Protein AF-0000000085641417 (afdb_homodimer)

Organism: NCBI:txid586396

Structure (mmCIF, N/CA/C/O backbone):
data_AF-0000000085641417-model_v1
#
loop_
_entity.id
_entity.type
_entity.pdbx_description
1 polymer 'Enoyl reductase (ER) domain-containing protein'
#
loop_
_atom_site.group_PDB
_atom_site.id
_atom_site.type_symbol
_atom_site.label_atom_id
_atom_site.label_alt_id
_atom_site.label_comp_id
_atom_site.label_asym_id
_atom_site.label_entity_id
_atom_site.label_seq_id
_atom_site.pdbx_PDB_ins_code
_atom_site.Cartn_x
_atom_site.Cartn_y
_atom_site.Cartn_z
_atom_site.occupancy
_atom_site.B_iso_or_equiv
_atom_site.auth_seq_id
_atom_site.auth_comp_id
_atom_site.auth_asym_id
_atom_site.auth_atom_id
_atom_site.pdbx_PDB_model_num
ATOM 1 N N . MET A 1 1 ? 2.207 79.688 2.764 1 20.23 1 MET A N 1
ATOM 2 C CA . MET A 1 1 ? 1.171 79.062 1.949 1 20.23 1 MET A CA 1
ATOM 3 C C . MET A 1 1 ? 1.644 77.75 1.413 1 20.23 1 MET A C 1
ATOM 5 O O . MET A 1 1 ? 2.76 77.625 0.902 1 20.23 1 MET A O 1
ATOM 9 N N . LEU A 1 2 ? 0.89 76.5 1.694 1 19.2 2 LEU A N 1
ATOM 10 C CA . LEU A 1 2 ? 1.048 75.125 2.137 1 19.2 2 LEU A CA 1
ATOM 11 C C . LEU A 1 2 ? 1.157 74.188 0.944 1 19.2 2 LEU A C 1
ATOM 13 O O . LEU A 1 2 ? 1.119 72.938 1.108 1 19.2 2 LEU A O 1
ATOM 17 N N . TRP A 1 3 ? 1.252 74.562 -0.33 1 20.86 3 TRP A N 1
ATOM 18 C CA . TRP A 1 3 ? 0.583 73.75 -1.324 1 20.86 3 TRP A CA 1
ATOM 19 C C . TRP A 1 3 ? 1.396 72.5 -1.618 1 20.86 3 TRP A C 1
ATOM 21 O O . TRP A 1 3 ? 2.553 72.562 -2.039 1 20.86 3 TRP A O 1
ATOM 31 N N . ALA A 1 4 ? 1.131 71.25 -0.917 1 17.53 4 ALA A N 1
ATOM 32 C CA . ALA A 1 4 ? 1.704 69.875 -0.769 1 17.53 4 ALA A CA 1
ATOM 33 C C . ALA A 1 4 ? 1.565 69.125 -2.059 1 17.53 4 ALA A C 1
ATOM 35 O O . ALA A 1 4 ? 0.454 68.875 -2.547 1 17.53 4 ALA A O 1
ATOM 36 N N . LYS A 1 5 ? 2.584 69.125 -2.982 1 20.25 5 LYS A N 1
ATOM 37 C CA . LYS A 1 5 ? 2.719 68.562 -4.336 1 20.25 5 LYS A CA 1
ATOM 38 C C . LYS A 1 5 ? 2.541 67.062 -4.348 1 20.25 5 LYS A C 1
ATOM 40 O O . LYS A 1 5 ? 3.232 66.375 -3.621 1 20.25 5 LYS A O 1
ATOM 45 N N . PRO A 1 6 ? 1.34 66.375 -4.801 1 18.3 6 PRO A N 1
ATOM 46 C CA . PRO A 1 6 ? 0.935 64.938 -4.668 1 18.3 6 PRO A CA 1
ATOM 47 C C . PRO A 1 6 ? 1.812 64 -5.484 1 18.3 6 PRO A C 1
ATOM 49 O O . PRO A 1 6 ? 2.145 64.312 -6.637 1 18.3 6 PRO A O 1
ATOM 52 N N . PHE A 1 7 ? 2.844 63.25 -4.953 1 19.92 7 PHE A N 1
ATOM 53 C CA . PHE A 1 7 ? 3.857 62.406 -5.574 1 19.92 7 PHE A CA 1
ATOM 54 C C . PHE A 1 7 ? 3.232 61.156 -6.16 1 19.92 7 PHE A C 1
ATOM 56 O O . PHE A 1 7 ? 2.596 60.375 -5.441 1 19.92 7 PHE A O 1
ATOM 63 N N . THR A 1 8 ? 2.621 61.062 -7.363 1 18.89 8 THR A N 1
ATOM 64 C CA . THR A 1 8 ? 1.963 59.969 -8.055 1 18.89 8 THR A CA 1
ATOM 65 C C . THR A 1 8 ? 2.969 58.875 -8.422 1 18.89 8 THR A C 1
ATOM 67 O O . THR A 1 8 ? 3.947 59.156 -9.125 1 18.89 8 THR A O 1
ATOM 70 N N . ILE A 1 9 ? 3.295 57.875 -7.555 1 19.14 9 ILE A N 1
ATOM 71 C CA . ILE A 1 9 ? 4.277 56.812 -7.688 1 19.14 9 ILE A CA 1
ATOM 72 C C . ILE A 1 9 ? 3.879 55.875 -8.836 1 19.14 9 ILE A C 1
ATOM 74 O O . ILE A 1 9 ? 2.787 55.281 -8.828 1 19.14 9 ILE A O 1
ATOM 78 N N . ALA A 1 10 ? 4.344 55.969 -10.094 1 20.16 10 ALA A N 1
ATOM 79 C CA . ALA A 1 10 ? 4.156 55.188 -11.312 1 20.16 10 ALA A CA 1
ATOM 80 C C . ALA A 1 10 ? 4.77 53.781 -11.172 1 20.16 10 ALA A C 1
ATOM 82 O O . ALA A 1 10 ? 5.992 53.656 -11.07 1 20.16 10 ALA A O 1
ATOM 83 N N . ALA A 1 11 ? 4.199 52.719 -10.391 1 20.3 11 ALA A N 1
ATOM 84 C CA . ALA A 1 11 ? 4.625 51.375 -10.039 1 20.3 11 ALA A CA 1
ATOM 85 C C . ALA A 1 11 ? 4.656 50.469 -11.273 1 20.3 11 ALA A C 1
ATOM 87 O O . ALA A 1 11 ? 3.648 49.844 -11.625 1 20.3 11 ALA A O 1
ATOM 88 N N . SER A 1 12 ? 5.113 50.75 -12.469 1 20.11 12 SER A N 1
ATOM 89 C CA . SER A 1 12 ? 4.941 49.906 -13.656 1 20.11 12 SER A CA 1
ATOM 90 C C . SER A 1 12 ? 5.852 48.688 -13.602 1 20.11 12 SER A C 1
ATOM 92 O O . SER A 1 12 ? 5.992 47.969 -14.586 1 20.11 12 SER A O 1
ATOM 94 N N . GLN A 1 13 ? 6.637 48.281 -12.578 1 20.48 13 GLN A N 1
ATOM 95 C CA . GLN A 1 13 ? 7.723 47.406 -12.984 1 20.48 13 GLN A CA 1
ATOM 96 C C . GLN A 1 13 ? 7.188 46.031 -13.438 1 20.48 13 GLN A C 1
ATOM 98 O O . GLN A 1 13 ? 6.355 45.438 -12.758 1 20.48 13 GLN A O 1
ATOM 103 N N . ASN A 1 14 ? 7.266 45.594 -14.727 1 20.81 14 ASN A N 1
ATOM 104 C CA . ASN A 1 14 ? 6.961 44.438 -15.57 1 20.81 14 ASN A CA 1
ATOM 105 C C . ASN A 1 14 ? 7.715 43.188 -15.102 1 20.81 14 ASN A C 1
ATOM 107 O O . ASN A 1 14 ? 8.93 43.094 -15.273 1 20.81 14 ASN A O 1
ATOM 111 N N . TRP A 1 15 ? 7.504 42.625 -13.859 1 20.52 15 TRP A N 1
ATOM 112 C CA . TRP A 1 15 ? 8.227 41.438 -13.461 1 20.52 15 TRP A CA 1
ATOM 113 C C . TRP A 1 15 ? 7.914 40.281 -14.398 1 20.52 15 TRP A C 1
ATOM 115 O O . TRP A 1 15 ? 6.746 39.938 -14.602 1 20.52 15 TRP A O 1
ATOM 125 N N . SER A 1 16 ? 8.688 39.969 -15.422 1 21.23 16 SER A N 1
ATOM 126 C CA . SER A 1 16 ? 8.695 38.875 -16.375 1 21.23 16 SER A CA 1
ATOM 127 C C . SER A 1 16 ? 8.805 37.531 -15.672 1 21.23 16 SER A C 1
ATOM 129 O O . SER A 1 16 ? 9.836 37.219 -15.086 1 21.23 16 SER A O 1
ATOM 131 N N . TRP A 1 17 ? 7.715 37.031 -14.914 1 20.55 17 TRP A N 1
ATOM 132 C CA . TRP A 1 17 ? 7.66 35.688 -14.312 1 20.55 17 TRP A CA 1
ATOM 133 C C . TRP A 1 17 ? 7.77 34.625 -15.375 1 20.55 17 TRP A C 1
ATOM 135 O O . TRP A 1 17 ? 7.016 34.625 -16.344 1 20.55 17 TRP A O 1
ATOM 145 N N . THR A 1 18 ? 8.961 34.219 -15.734 1 20.75 18 THR A N 1
ATOM 146 C CA . THR A 1 18 ? 9.211 33.062 -16.594 1 20.75 18 THR A CA 1
ATOM 147 C C . THR A 1 18 ? 8.453 31.828 -16.078 1 20.75 18 THR A C 1
ATOM 149 O O . THR A 1 18 ? 8.727 31.328 -14.977 1 20.75 18 THR A O 1
ATOM 152 N N . CYS A 1 19 ? 7.074 31.75 -16.25 1 21.66 19 CYS A N 1
ATOM 153 C CA . CYS A 1 19 ? 6.125 30.656 -16.047 1 21.66 19 CYS A CA 1
ATOM 154 C C . CYS A 1 19 ? 6.609 29.375 -16.734 1 21.66 19 CYS A C 1
ATOM 156 O O . CYS A 1 19 ? 6.766 29.344 -17.953 1 21.66 19 CYS A O 1
ATOM 158 N N . GLY A 1 20 ? 7.57 28.688 -16.172 1 20.7 20 GLY A N 1
ATOM 159 C CA . GLY A 1 20 ? 7.785 27.359 -16.734 1 20.7 20 GLY A CA 1
ATOM 160 C C . GLY A 1 20 ? 6.496 26.594 -16.969 1 20.7 20 GLY A C 1
ATOM 161 O O . GLY A 1 20 ? 5.465 26.922 -16.375 1 20.7 20 GLY A O 1
ATOM 162 N N . SER A 1 21 ? 6.27 25.734 -18.031 1 19.67 21 SER A N 1
ATOM 163 C CA . SER A 1 21 ? 5.238 25.062 -18.812 1 19.67 21 SER A CA 1
ATOM 164 C C . SER A 1 21 ? 4.445 24.078 -17.953 1 19.67 21 SER A C 1
ATOM 166 O O . SER A 1 21 ? 4.887 22.953 -17.719 1 19.67 21 SER A O 1
ATOM 168 N N . TRP A 1 22 ? 3.961 24.328 -16.734 1 18.53 22 TRP A N 1
ATOM 169 C CA . TRP A 1 22 ? 3.191 23.297 -16.047 1 18.53 22 TRP A CA 1
ATOM 170 C C . TRP A 1 22 ? 1.829 23.109 -16.719 1 18.53 22 TRP A C 1
ATOM 172 O O . TRP A 1 22 ? 1.106 24.078 -16.938 1 18.53 22 TRP A O 1
ATOM 182 N N . THR A 1 23 ? 1.508 21.984 -17.578 1 18.11 23 THR A N 1
ATOM 183 C CA . THR A 1 23 ? 0.355 21.5 -18.328 1 18.11 23 THR A CA 1
ATOM 184 C C . THR A 1 23 ? -0.842 21.297 -17.406 1 18.11 23 THR A C 1
ATOM 186 O O . THR A 1 23 ? -0.797 20.453 -16.5 1 18.11 23 THR A O 1
ATOM 189 N N . TRP A 1 24 ? -1.762 22.25 -17.188 1 18.05 24 TRP A N 1
ATOM 190 C CA . TRP A 1 24 ? -2.877 22.453 -16.281 1 18.05 24 TRP A CA 1
ATOM 191 C C . TRP A 1 24 ? -4.148 21.797 -16.812 1 18.05 24 TRP A C 1
ATOM 193 O O . TRP A 1 24 ? -5.223 21.953 -16.219 1 18.05 24 TRP A O 1
ATOM 203 N N . MET A 1 25 ? -4.359 20.578 -17.484 1 18.73 25 MET A N 1
ATOM 204 C CA . MET A 1 25 ? -5.625 20.641 -18.203 1 18.73 25 MET A CA 1
ATOM 205 C C . MET A 1 25 ? -6.809 20.609 -17.234 1 18.73 25 MET A C 1
ATOM 207 O O . MET A 1 25 ? -6.785 19.875 -16.25 1 18.73 25 MET A O 1
ATOM 211 N N . TRP A 1 26 ? -7.941 21.531 -17.453 1 17.45 26 TRP A N 1
ATOM 212 C CA . TRP A 1 26 ? -9.047 22.172 -16.75 1 17.45 26 TRP A CA 1
ATOM 213 C C . TRP A 1 26 ? -10.258 21.25 -16.672 1 17.45 26 TRP A C 1
ATOM 215 O O . TRP A 1 26 ? -11.055 21.328 -15.742 1 17.45 26 TRP A O 1
ATOM 225 N N . ALA A 1 27 ? -10.773 20.266 -17.516 1 18.91 27 ALA A N 1
ATOM 226 C CA . ALA A 1 27 ? -12.188 20.422 -17.859 1 18.91 27 ALA A CA 1
ATOM 227 C C . ALA A 1 27 ? -13.094 19.859 -16.766 1 18.91 27 ALA A C 1
ATOM 229 O O . ALA A 1 27 ? -13.141 18.641 -16.562 1 18.91 27 ALA A O 1
ATOM 230 N N . CYS A 1 28 ? -13.352 20.516 -15.625 1 18.66 28 CYS A N 1
ATOM 231 C CA . CYS A 1 28 ? -14.07 20.062 -14.438 1 18.66 28 CYS A CA 1
ATOM 232 C C . CYS A 1 28 ? -15.578 20.109 -14.672 1 18.66 28 CYS A C 1
ATOM 234 O O . CYS A 1 28 ? -16.219 21.125 -14.422 1 18.66 28 CYS A O 1
ATOM 236 N N . ARG A 1 29 ? -16.391 19.672 -15.711 1 18.69 29 ARG A N 1
ATOM 237 C CA . ARG A 1 29 ? -17.75 20.188 -15.867 1 18.69 29 ARG A CA 1
ATOM 238 C C . ARG A 1 29 ? -18.688 19.578 -14.836 1 18.69 29 ARG A C 1
ATOM 240 O O . ARG A 1 29 ? -19.859 19.969 -14.75 1 18.69 29 ARG A O 1
ATOM 247 N N . GLY A 1 30 ? -18.547 18.609 -13.93 1 18.45 30 GLY A N 1
ATOM 248 C CA . GLY A 1 30 ? -19.719 17.797 -13.703 1 18.45 30 GLY A CA 1
ATOM 249 C C . GLY A 1 30 ? -20.641 18.328 -12.625 1 18.45 30 GLY A C 1
ATOM 250 O O . GLY A 1 30 ? -20.281 18.328 -11.445 1 18.45 30 GLY A O 1
ATOM 251 N N . VAL A 1 31 ? -21.328 19.469 -12.734 1 16.8 31 VAL A N 1
ATOM 252 C CA . VAL A 1 31 ? -22.016 20.094 -11.617 1 16.8 31 VAL A CA 1
ATOM 253 C C . VAL A 1 31 ? -23.031 19.125 -11.016 1 16.8 31 VAL A C 1
ATOM 255 O O . VAL A 1 31 ? -23.375 18.109 -11.625 1 16.8 31 VAL A O 1
ATOM 258 N N . LYS A 1 32 ? -24.141 19.75 -10.281 1 16.75 32 LYS A N 1
ATOM 259 C CA . LYS A 1 32 ? -24.766 19.828 -8.961 1 16.75 32 LYS A CA 1
ATOM 260 C C . LYS A 1 32 ? -26.094 19.062 -8.922 1 16.75 32 LYS A C 1
ATOM 262 O O . LYS A 1 32 ? -27.016 19.375 -9.688 1 16.75 32 LYS A O 1
ATOM 267 N N . ARG A 1 33 ? -26.203 17.75 -8.891 1 17.25 33 ARG A N 1
ATOM 268 C CA . ARG A 1 33 ? -27.547 17.188 -8.82 1 17.25 33 ARG A CA 1
ATOM 269 C C . ARG A 1 33 ? -28.266 17.641 -7.555 1 17.25 33 ARG A C 1
ATOM 271 O O . ARG A 1 33 ? -27.641 17.797 -6.5 1 17.25 33 ARG A O 1
ATOM 278 N N . PRO A 1 34 ? -29.547 18.141 -7.512 1 17.19 34 PRO A N 1
ATOM 279 C CA . PRO A 1 34 ? -30.422 18.828 -6.555 1 17.19 34 PRO A CA 1
ATOM 280 C C . PRO A 1 34 ? -30.797 17.938 -5.371 1 17.19 34 PRO A C 1
ATOM 282 O O . PRO A 1 34 ? -30.672 16.703 -5.449 1 17.19 34 PRO A O 1
ATOM 285 N N . ARG A 1 35 ? -31.266 18.516 -4.133 1 17.47 35 ARG A N 1
ATOM 286 C CA . ARG A 1 35 ? -31.469 18.438 -2.689 1 17.47 35 ARG A CA 1
ATOM 287 C C . ARG A 1 35 ? -32.75 17.656 -2.357 1 17.47 35 ARG A C 1
ATOM 289 O O . ARG A 1 35 ? -33.844 18.141 -2.592 1 17.47 35 ARG A O 1
ATOM 296 N N . SER A 1 36 ? -32.969 16.359 -2.775 1 16.7 36 SER A N 1
ATOM 297 C CA . SER A 1 36 ? -34.344 15.953 -2.418 1 16.7 36 SER A CA 1
ATOM 298 C C . SER A 1 36 ? -34.5 15.844 -0.906 1 16.7 36 SER A C 1
ATOM 300 O O . SER A 1 36 ? -33.594 15.391 -0.208 1 16.7 36 SER A O 1
ATOM 302 N N . ILE A 1 37 ? -35.406 16.594 -0.159 1 17.69 37 ILE A N 1
ATOM 303 C CA . ILE A 1 37 ? -35.875 16.984 1.164 1 17.69 37 ILE A CA 1
ATOM 304 C C . ILE A 1 37 ? -36.531 15.789 1.851 1 17.69 37 ILE A C 1
ATOM 306 O O . ILE A 1 37 ? -37.562 15.305 1.399 1 17.69 37 ILE A O 1
ATOM 310 N N . GLY A 1 38 ? -35.688 14.82 2.285 1 15.8 38 GLY A N 1
ATOM 311 C CA . GLY A 1 38 ? -36.281 13.656 2.91 1 15.8 38 GLY A CA 1
ATOM 312 C C . GLY A 1 38 ? -37.125 14 4.121 1 15.8 38 GLY A C 1
ATOM 313 O O . GLY A 1 38 ? -37 15.07 4.707 1 15.8 38 GLY A O 1
ATOM 314 N N . SER A 1 39 ? -38 13.016 4.625 1 15.9 39 SER A N 1
ATOM 315 C CA . SER A 1 39 ? -39.25 12.656 5.293 1 15.9 39 SER A CA 1
ATOM 316 C C . SER A 1 39 ? -39.094 12.695 6.809 1 15.9 39 SER A C 1
ATOM 318 O O . SER A 1 39 ? -37.969 12.602 7.328 1 15.9 39 SER A O 1
ATOM 320 N N . VAL A 1 40 ? -40.219 12.805 7.613 1 15.93 40 VAL A N 1
ATOM 321 C CA . VAL A 1 40 ? -40.906 13.352 8.766 1 15.93 40 VAL A CA 1
ATOM 322 C C . VAL A 1 40 ? -40.656 12.484 9.992 1 15.93 40 VAL A C 1
ATOM 324 O O . VAL A 1 40 ? -40.281 12.984 11.047 1 15.93 40 VAL A O 1
ATOM 327 N N . ALA A 1 41 ? -41.219 11.219 10.203 1 16.56 41 ALA A N 1
ATOM 328 C CA . ALA A 1 41 ? -42.219 11.117 11.266 1 16.56 41 ALA A CA 1
ATOM 329 C C . ALA A 1 41 ? -41.562 10.711 12.586 1 16.56 41 ALA A C 1
ATOM 331 O O . ALA A 1 41 ? -40.469 10.148 12.602 1 16.56 41 ALA A O 1
ATOM 332 N N . GLY A 1 42 ? -42.188 10.992 13.742 1 16.03 42 GLY A N 1
ATOM 333 C CA . GLY A 1 42 ? -42.281 11.383 15.133 1 16.03 42 GLY A CA 1
ATOM 334 C C . GLY A 1 42 ? -42.25 10.211 16.094 1 16.03 42 GLY A C 1
ATOM 335 O O . GLY A 1 42 ? -42.562 10.359 17.281 1 16.03 42 GLY A O 1
ATOM 336 N N . ARG A 1 43 ? -41.438 9.133 15.789 1 15.1 43 ARG A N 1
ATOM 337 C CA . ARG A 1 43 ? -41.906 7.98 16.547 1 15.1 43 ARG A CA 1
ATOM 338 C C . ARG A 1 43 ? -41.812 8.227 18.047 1 15.1 43 ARG A C 1
ATOM 340 O O . ARG A 1 43 ? -41.125 9.141 18.484 1 15.1 43 ARG A O 1
ATOM 347 N N . GLY A 1 44 ? -41.594 7.07 18.906 1 15.43 44 GLY A N 1
ATOM 348 C CA . GLY A 1 44 ? -42.281 6.273 19.906 1 15.43 44 GLY A CA 1
ATOM 349 C C . GLY A 1 44 ? -41.719 6.43 21.297 1 15.43 44 GLY A C 1
ATOM 350 O O . GLY A 1 44 ? -40.5 6.598 21.453 1 15.43 44 GLY A O 1
ATOM 351 N N . GLY A 1 45 ? -42.375 7.012 22.234 1 17.11 45 GLY A N 1
ATOM 352 C CA . GLY A 1 45 ? -42.344 7.492 23.609 1 17.11 45 GLY A CA 1
ATOM 353 C C . GLY A 1 45 ? -42.094 6.391 24.625 1 17.11 45 GLY A C 1
ATOM 354 O O . GLY A 1 45 ? -42.219 6.605 25.828 1 17.11 45 GLY A O 1
ATOM 355 N N . ARG A 1 46 ? -41.125 5.461 24.453 1 15.4 46 ARG A N 1
ATOM 356 C CA . ARG A 1 46 ? -41.25 4.277 25.297 1 15.4 46 ARG A CA 1
ATOM 357 C C . ARG A 1 46 ? -41.156 4.641 26.781 1 15.4 46 ARG A C 1
ATOM 359 O O . ARG A 1 46 ? -40.5 5.613 27.141 1 15.4 46 ARG A O 1
ATOM 366 N N . PRO A 1 47 ? -41.562 3.723 27.719 1 15.98 47 PRO A N 1
ATOM 367 C CA . PRO A 1 47 ? -42.281 3.609 29 1 15.98 47 PRO A CA 1
ATOM 368 C C . PRO A 1 47 ? -41.344 3.754 30.203 1 15.98 47 PRO A C 1
ATOM 370 O O . PRO A 1 47 ? -40.094 3.777 30.031 1 15.98 47 PRO A O 1
ATOM 373 N N . ARG A 1 48 ? -41.656 3.26 31.391 1 16.75 48 ARG A N 1
ATOM 374 C CA . ARG A 1 48 ? -42.031 3.537 32.781 1 16.75 48 ARG A CA 1
ATOM 375 C C . ARG A 1 48 ? -41.031 2.916 33.719 1 16.75 48 ARG A C 1
ATOM 377 O O . ARG A 1 48 ? -41.156 3.059 34.938 1 16.75 48 ARG A O 1
ATOM 384 N N . GLY A 1 49 ? -39.719 2.623 33.25 1 15.27 49 GLY A N 1
ATOM 385 C CA . GLY A 1 49 ? -39.281 1.496 34.062 1 15.27 49 GLY A CA 1
ATOM 386 C C . GLY A 1 49 ? -39.125 1.856 35.531 1 15.27 49 GLY A C 1
ATOM 387 O O . GLY A 1 49 ? -38.969 3.031 35.875 1 15.27 49 GLY A O 1
ATOM 388 N N . ARG A 1 50 ? -39.312 0.91 36.5 1 16.73 50 ARG A N 1
ATOM 389 C CA . ARG A 1 50 ? -39.781 0.588 37.844 1 16.73 50 ARG A CA 1
ATOM 390 C C . ARG A 1 50 ? -38.656 0.586 38.844 1 16.73 50 ARG A C 1
ATOM 392 O O . ARG A 1 50 ? -38.844 0.304 40.031 1 16.73 50 ARG A O 1
ATOM 399 N N . GLU A 1 51 ? -37.438 1.269 38.469 1 15.81 51 GLU A N 1
ATOM 400 C CA . GLU A 1 51 ? -36.406 0.561 39.25 1 15.81 51 GLU A CA 1
ATOM 401 C C . GLU A 1 51 ? -36.562 0.824 40.75 1 15.81 51 GLU A C 1
ATOM 403 O O . GLU A 1 51 ? -36.969 1.922 41.156 1 15.81 51 GLU A O 1
ATOM 408 N N . SER A 1 52 ? -36.438 -0.172 41.531 1 17.02 52 SER A N 1
ATOM 409 C CA . SER A 1 52 ? -36.781 -0.729 42.844 1 17.02 52 SER A CA 1
ATOM 410 C C . SER A 1 52 ? -35.781 -0.275 43.906 1 17.02 52 SER A C 1
ATOM 412 O O . SER A 1 52 ? -35.844 -0.715 45.062 1 17.02 52 SER A O 1
ATOM 414 N N . GLY A 1 53 ? -35.062 0.789 43.688 1 16.52 53 GLY A N 1
ATOM 415 C CA . GLY A 1 53 ? -33.844 0.727 44.5 1 16.52 53 GLY A CA 1
ATOM 416 C C . GLY A 1 53 ? -34.125 0.767 46 1 16.52 53 GLY A C 1
ATOM 417 O O . GLY A 1 53 ? -35.125 1.356 46.438 1 16.52 53 GLY A O 1
ATOM 418 N N . SER A 1 54 ? -33.375 -0.012 46.75 1 16.64 54 SER A N 1
ATOM 419 C CA . SER A 1 54 ? -33.375 -0.695 48.031 1 16.64 54 SER A CA 1
ATOM 420 C C . SER A 1 54 ? -33.156 0.283 49.188 1 16.64 54 SER A C 1
ATOM 422 O O . SER A 1 54 ? -32.719 1.41 48.969 1 16.64 54 SER A O 1
ATOM 424 N N . TRP A 1 55 ? -33.031 -0.228 50.438 1 17.05 55 TRP A N 1
ATOM 425 C CA . TRP A 1 55 ? -33.594 -0.22 51.781 1 17.05 55 TRP A CA 1
ATOM 426 C C . TRP A 1 55 ? -32.719 0.52 52.781 1 17.05 55 TRP A C 1
ATOM 428 O O . TRP A 1 55 ? -33.188 1.082 53.75 1 17.05 55 TRP A O 1
ATOM 438 N N . CYS A 1 56 ? -31.422 1.005 52.375 1 18.2 56 CYS A N 1
ATOM 439 C CA . CYS A 1 56 ? -30.641 0.74 53.594 1 18.2 56 CYS A CA 1
ATOM 440 C C . CYS A 1 56 ? -31.016 1.71 54.688 1 18.2 56 CYS A C 1
ATOM 442 O O . CYS A 1 56 ? -31.344 2.865 54.438 1 18.2 56 CYS A O 1
ATOM 444 N N . PRO A 1 57 ? -30.922 1.278 55.969 1 19.22 57 PRO A N 1
ATOM 445 C CA . PRO A 1 57 ? -31.578 1.54 57.25 1 19.22 57 PRO A CA 1
ATOM 446 C C . PRO A 1 57 ? -30.953 2.691 58.031 1 19.22 57 PRO A C 1
ATOM 448 O O . PRO A 1 57 ? -31.453 3.082 59.062 1 19.22 57 PRO A O 1
ATOM 451 N N . GLY A 1 58 ? -30.016 3.42 57.375 1 17.89 58 GLY A N 1
ATOM 452 C CA . GLY A 1 58 ? -29.016 3.809 58.344 1 17.89 58 GLY A CA 1
ATOM 453 C C . GLY A 1 58 ? -29.578 4.684 59.469 1 17.89 58 GLY A C 1
ATOM 454 O O . GLY A 1 58 ? -30.641 5.293 59.312 1 17.89 58 GLY A O 1
ATOM 455 N N . LEU A 1 59 ? -28.688 4.918 60.5 1 19.39 59 LEU A N 1
ATOM 456 C CA . LEU A 1 59 ? -28.703 5.09 61.969 1 19.39 59 LEU A CA 1
ATOM 457 C C . LEU A 1 59 ? -29.141 6.504 62.312 1 19.39 59 LEU A C 1
ATOM 459 O O . LEU A 1 59 ? -29.141 7.402 61.469 1 19.39 59 LEU A O 1
ATOM 463 N N . GLY A 1 60 ? -29 6.867 63.562 1 17.77 60 GLY A N 1
ATOM 464 C CA . GLY A 1 60 ? -29.797 7.406 64.625 1 17.77 60 GLY A CA 1
ATOM 465 C C . GLY A 1 60 ? -29.766 8.922 64.75 1 17.77 60 GLY A C 1
ATOM 466 O O . GLY A 1 60 ? -30.812 9.562 64.75 1 17.77 60 GLY A O 1
ATOM 467 N N . SER A 1 61 ? -28.578 9.555 65.062 1 19.55 61 SER A N 1
ATOM 468 C CA . SER A 1 61 ? -28.625 10.156 66.438 1 19.55 61 SER A CA 1
ATOM 469 C C . SER A 1 61 ? -29.094 11.609 66.375 1 19.55 61 SER A C 1
ATOM 471 O O . SER A 1 61 ? -30.031 11.992 67.062 1 19.55 61 SER A O 1
ATOM 473 N N . GLY A 1 62 ? -28.172 12.625 66.312 1 23.05 62 GLY A N 1
ATOM 474 C CA . GLY A 1 62 ? -27.984 13.633 67.312 1 23.05 62 GLY A CA 1
ATOM 475 C C . GLY A 1 62 ? -28.844 14.867 67.125 1 23.05 62 GLY A C 1
ATOM 476 O O . GLY A 1 62 ? -29.391 15.07 66 1 23.05 62 GLY A O 1
ATOM 477 N N . PRO A 1 63 ? -29.188 15.594 68.188 1 24.23 63 PRO A N 1
ATOM 478 C CA . PRO A 1 63 ? -30.234 16.594 68.438 1 24.23 63 PRO A CA 1
ATOM 479 C C . PRO A 1 63 ? -30.016 17.875 67.625 1 24.23 63 PRO A C 1
ATOM 481 O O . PRO A 1 63 ? -28.875 18.344 67.5 1 24.23 63 PRO A O 1
ATOM 484 N N . ARG A 1 64 ? -30.5 18.047 66.5 1 23.33 64 ARG A N 1
ATOM 485 C CA . ARG A 1 64 ? -30.156 19.219 65.688 1 23.33 64 ARG A CA 1
ATOM 486 C C . ARG A 1 64 ? -30.672 20.5 66.375 1 23.33 64 ARG A C 1
ATOM 488 O O . ARG A 1 64 ? -31.844 20.578 66.75 1 23.33 64 ARG A O 1
ATOM 495 N N . ILE A 1 65 ? -29.781 21.078 67.125 1 24.38 65 ILE A N 1
ATOM 496 C CA . ILE A 1 65 ? -30 22.391 67.75 1 24.38 65 ILE A CA 1
ATOM 497 C C . ILE A 1 65 ? -30.547 23.359 66.688 1 24.38 65 ILE A C 1
ATOM 499 O O . ILE A 1 65 ? -30.094 23.375 65.562 1 24.38 65 ILE A O 1
ATOM 503 N N . ARG A 1 66 ? -31.703 23.859 66.875 1 23.45 66 ARG A N 1
ATOM 504 C CA . ARG A 1 66 ? -32.625 24.672 66.125 1 23.45 66 ARG A CA 1
ATOM 505 C C . ARG A 1 66 ? -32.062 26.047 65.875 1 23.45 66 ARG A C 1
ATOM 507 O O . ARG A 1 66 ? -32.062 26.922 66.688 1 23.45 66 ARG A O 1
ATOM 514 N N . SER A 1 67 ? -30.609 26.094 65.5 1 23.17 67 SER A N 1
ATOM 515 C CA . SER A 1 67 ? -30.156 27.484 65.562 1 23.17 67 SER A CA 1
ATOM 516 C C . SER A 1 67 ? -31 28.344 64.625 1 23.17 67 SER A C 1
ATOM 518 O O . SER A 1 67 ? -31.344 27.906 63.5 1 23.17 67 SER A O 1
ATOM 520 N N . SER A 1 68 ? -31.875 29.141 65.125 1 24.5 68 SER A N 1
ATOM 521 C CA . SER A 1 68 ? -32.844 30.078 64.562 1 24.5 68 SER A CA 1
ATOM 522 C C . SER A 1 68 ? -32.156 31.062 63.594 1 24.5 68 SER A C 1
ATOM 524 O O . SER A 1 68 ? -32.75 32.062 63.219 1 24.5 68 SER A O 1
ATOM 526 N N . SER A 1 69 ? -31.016 30.656 62.875 1 25.89 69 SER A N 1
ATOM 527 C CA . SER A 1 69 ? -30.344 31.766 62.219 1 25.89 69 SER A CA 1
ATOM 528 C C . SER A 1 69 ? -31.266 32.469 61.25 1 25.89 69 SER A C 1
ATOM 530 O O . SER A 1 69 ? -31.922 31.828 60.438 1 25.89 69 SER A O 1
ATOM 532 N N . ARG A 1 70 ? -31.828 33.688 61.625 1 30 70 ARG A N 1
ATOM 533 C CA . ARG A 1 70 ? -32.625 34.562 60.812 1 30 70 ARG A CA 1
ATOM 534 C C . ARG A 1 70 ? -32 34.781 59.438 1 30 70 ARG A C 1
ATOM 536 O O . ARG A 1 70 ? -30.781 34.969 59.344 1 30 70 ARG A O 1
ATOM 543 N N . PRO A 1 71 ? -32.562 34.312 58.375 1 29.67 71 PRO A N 1
ATOM 544 C CA . PRO A 1 71 ? -32 34.406 57.031 1 29.67 71 PRO A CA 1
ATOM 545 C C . PRO A 1 71 ? -31.688 35.844 56.625 1 29.67 71 PRO A C 1
ATOM 547 O O . PRO A 1 71 ? -32.5 36.719 56.812 1 29.67 71 PRO A O 1
ATOM 550 N N . ILE A 1 72 ? -30.469 36.375 57 1 31.62 72 ILE A N 1
ATOM 551 C CA . ILE A 1 72 ? -30.109 37.656 56.469 1 31.62 72 ILE A CA 1
ATOM 552 C C . ILE A 1 72 ? -30.406 37.719 54.969 1 31.62 72 ILE A C 1
ATOM 554 O O . ILE A 1 72 ? -30.047 36.781 54.219 1 31.62 72 ILE A O 1
ATOM 558 N N . ARG A 1 73 ? -31.406 38.469 54.562 1 25.84 73 ARG A N 1
ATOM 559 C CA . ARG A 1 73 ? -31.812 38.688 53.156 1 25.84 73 ARG A CA 1
ATOM 560 C C . ARG A 1 73 ? -30.609 39.031 52.312 1 25.84 73 ARG A C 1
ATOM 562 O O . ARG A 1 73 ? -29.938 40.031 52.562 1 25.84 73 ARG A O 1
ATOM 569 N N . ARG A 1 74 ? -29.812 38.062 51.844 1 31.3 74 ARG A N 1
ATOM 570 C CA . ARG A 1 74 ? -28.734 38.312 50.906 1 31.3 74 ARG A CA 1
ATOM 571 C C . ARG A 1 74 ? -29.234 39.188 49.75 1 31.3 74 ARG A C 1
ATOM 573 O O . ARG A 1 74 ? -30.203 38.844 49.062 1 31.3 74 ARG A O 1
ATOM 580 N N . SER A 1 75 ? -29.266 40.531 50.094 1 27.78 75 SER A N 1
ATOM 581 C CA . SER A 1 75 ? -29.531 41.406 48.969 1 27.78 75 SER A CA 1
ATOM 582 C C . SER A 1 75 ? -28.812 40.938 47.719 1 27.78 75 SER A C 1
ATOM 584 O O . SER A 1 75 ? -27.625 40.625 47.75 1 27.78 75 SER A O 1
ATOM 586 N N . ARG A 1 76 ? -29.547 40.312 46.906 1 31.83 76 ARG A N 1
ATOM 587 C CA . ARG A 1 76 ? -29.062 39.875 45.594 1 31.83 76 ARG A CA 1
ATOM 588 C C . ARG A 1 76 ? -28.375 41 44.875 1 31.83 76 ARG A C 1
ATOM 590 O O . ARG A 1 76 ? -29.016 41.969 44.438 1 31.83 76 ARG A O 1
ATOM 597 N N . LEU A 1 77 ? -27.219 41.438 45.438 1 32.56 77 LEU A N 1
ATOM 598 C CA . LEU A 1 77 ? -26.484 42.312 44.5 1 32.56 77 LEU A CA 1
ATOM 599 C C . LEU A 1 77 ? -26.516 41.719 43.094 1 32.56 77 LEU A C 1
ATOM 601 O O . LEU A 1 77 ? -26.188 40.562 42.875 1 32.56 77 LEU A O 1
ATOM 605 N N . ARG A 1 78 ? -27.375 42.25 42.344 1 29.84 78 ARG A N 1
ATOM 606 C CA . ARG A 1 78 ? -27.422 41.969 40.906 1 29.84 78 ARG A CA 1
ATOM 607 C C . ARG A 1 78 ? -26.016 41.969 40.312 1 29.84 78 ARG A C 1
ATOM 609 O O . ARG A 1 78 ? -25.25 42.938 40.5 1 29.84 78 ARG A O 1
ATOM 616 N N . ARG A 1 79 ? -25.422 40.844 40.25 1 33.72 79 ARG A N 1
ATOM 617 C CA . ARG A 1 79 ? -24.172 40.75 39.469 1 33.72 79 ARG A CA 1
ATOM 618 C C . ARG A 1 79 ? -24.281 41.562 38.188 1 33.72 79 ARG A C 1
ATOM 620 O O . ARG A 1 79 ? -25.234 41.438 37.438 1 33.72 79 ARG A O 1
ATOM 627 N N . PRO A 1 80 ? -23.781 42.875 38.344 1 29.47 80 PRO A N 1
ATOM 628 C CA . PRO A 1 80 ? -23.781 43.531 37.062 1 29.47 80 PRO A CA 1
ATOM 629 C C . PRO A 1 80 ? -23.578 42.594 35.875 1 29.47 80 PRO A C 1
ATOM 631 O O . PRO A 1 80 ? -22.844 41.594 36.031 1 29.47 80 PRO A O 1
ATOM 634 N N . ARG A 1 81 ? -24.562 42.344 35.125 1 33.66 81 ARG A N 1
ATOM 635 C CA . ARG A 1 81 ? -24.344 41.656 33.844 1 33.66 81 ARG A CA 1
ATOM 636 C C . ARG A 1 81 ? -23.094 42.188 33.156 1 33.66 81 ARG A C 1
ATOM 638 O O . ARG A 1 81 ? -23.016 43.375 32.812 1 33.66 81 ARG A O 1
ATOM 645 N N . ILE A 1 82 ? -21.953 41.969 33.75 1 31.06 82 ILE A N 1
ATOM 646 C CA . ILE A 1 82 ? -20.797 42.188 32.875 1 31.06 82 ILE A CA 1
ATOM 647 C C . ILE A 1 82 ? -21.219 42 31.422 1 31.06 82 ILE A C 1
ATOM 649 O O . ILE A 1 82 ? -21.594 40.906 31.016 1 31.06 82 ILE A O 1
ATOM 653 N N . HIS A 1 83 ? -22 42.938 30.953 1 32.03 83 HIS A N 1
ATOM 654 C CA . HIS A 1 83 ? -22.141 42.938 29.5 1 32.03 83 HIS A CA 1
ATOM 655 C C . HIS A 1 83 ? -20.828 42.625 28.812 1 32.03 83 HIS A C 1
ATOM 657 O O . HIS A 1 83 ? -19.875 43.406 28.875 1 32.03 83 HIS A O 1
ATOM 663 N N . SER A 1 84 ? -20.25 41.531 28.969 1 37 84 SER A N 1
ATOM 664 C CA . SER A 1 84 ? -19.141 41.094 28.141 1 37 84 SER A CA 1
ATOM 665 C C . SER A 1 84 ? -19.25 41.656 26.734 1 37 84 SER A C 1
ATOM 667 O O . SER A 1 84 ? -20.234 41.406 26.031 1 37 84 SER A O 1
ATOM 669 N N . ARG A 1 85 ? -19.016 42.875 26.5 1 40.62 85 ARG A N 1
ATOM 670 C CA . ARG A 1 85 ? -18.875 43.5 25.188 1 40.62 85 ARG A CA 1
ATOM 671 C C . ARG A 1 85 ? -18.391 42.469 24.156 1 40.62 85 ARG A C 1
ATOM 673 O O . ARG A 1 85 ? -17.297 41.906 24.281 1 40.62 85 ARG A O 1
ATOM 680 N N . ARG A 1 86 ? -19.234 41.906 23.469 1 49.97 86 ARG A N 1
ATOM 681 C CA . ARG A 1 86 ? -19.094 40.938 22.391 1 49.97 86 ARG A CA 1
ATOM 682 C C . ARG A 1 86 ? -18.219 41.469 21.281 1 49.97 86 ARG A C 1
ATOM 684 O O . ARG A 1 86 ? -18.609 42.406 20.578 1 49.97 86 ARG A O 1
ATOM 691 N N . ARG A 1 87 ? -16.938 41.406 21.422 1 53.84 87 ARG A N 1
ATOM 692 C CA . ARG A 1 87 ? -15.984 41.844 20.406 1 53.84 87 ARG A CA 1
ATOM 693 C C . ARG A 1 87 ? -16.312 41.25 19.047 1 53.84 87 ARG A C 1
ATOM 695 O O . ARG A 1 87 ? -16.688 40.062 18.953 1 53.84 87 ARG A O 1
ATOM 702 N N . PRO A 1 88 ? -16.406 42.188 18.078 1 61.84 88 PRO A N 1
ATOM 703 C CA . PRO A 1 88 ? -16.625 41.688 16.719 1 61.84 88 PRO A CA 1
ATOM 704 C C . PRO A 1 88 ? -15.57 40.656 16.297 1 61.84 88 PRO A C 1
ATOM 706 O O . PRO A 1 88 ? -14.445 40.688 16.797 1 61.84 88 PRO A O 1
ATOM 709 N N . VAL A 1 89 ? -16.031 39.625 15.648 1 70.94 89 VAL A N 1
ATOM 710 C CA . VAL A 1 89 ? -15.133 38.562 15.156 1 70.94 89 VAL A CA 1
ATOM 711 C C . VAL A 1 89 ? -14.523 39 13.828 1 70.94 89 VAL A C 1
ATOM 713 O O . VAL A 1 89 ? -15.242 39.344 12.883 1 70.94 89 VAL A O 1
ATOM 716 N N . ARG A 1 90 ? -13.188 39.188 13.812 1 69 90 ARG A N 1
ATOM 717 C CA . ARG A 1 90 ? -12.438 39.438 12.586 1 69 90 ARG A CA 1
ATOM 718 C C . ARG A 1 90 ? -12.031 38.125 11.922 1 69 90 ARG A C 1
ATOM 720 O O . ARG A 1 90 ? -11.578 37.219 12.594 1 69 90 ARG A O 1
ATOM 727 N N . ARG A 1 91 ? -12.344 38 10.609 1 74.75 91 ARG A N 1
ATOM 728 C CA . ARG A 1 91 ? -12.016 36.812 9.836 1 74.75 91 ARG A CA 1
ATOM 729 C C . ARG A 1 91 ? -11.297 37.188 8.539 1 74.75 91 ARG A C 1
ATOM 731 O O . ARG A 1 91 ? -11.562 38.219 7.953 1 74.75 91 ARG A O 1
ATOM 738 N N . VAL A 1 92 ? -10.312 36.406 8.18 1 75.06 92 VAL A N 1
ATOM 739 C CA . VAL A 1 92 ? -9.695 36.531 6.867 1 75.06 92 VAL A CA 1
ATOM 740 C C . VAL A 1 92 ? -10.398 35.594 5.879 1 75.06 92 VAL A C 1
ATOM 742 O O . VAL A 1 92 ? -10.406 34.375 6.055 1 75.06 92 VAL A O 1
ATOM 745 N N . ARG A 1 93 ? -10.922 36.219 4.82 1 71.81 93 ARG A N 1
ATOM 746 C CA . ARG A 1 93 ? -11.703 35.438 3.854 1 71.81 93 ARG A CA 1
ATOM 747 C C . ARG A 1 93 ? -11.055 35.469 2.473 1 71.81 93 ARG A C 1
ATOM 749 O O . ARG A 1 93 ? -10.594 36.531 2.023 1 71.81 93 ARG A O 1
ATOM 756 N N . LEU A 1 94 ? -10.914 34.281 1.968 1 73.69 94 LEU A N 1
ATOM 757 C CA . LEU A 1 94 ? -10.586 34.188 0.548 1 73.69 94 LEU A CA 1
ATOM 758 C C . LEU A 1 94 ? -11.781 34.625 -0.31 1 73.69 94 LEU A C 1
ATOM 760 O O . LEU A 1 94 ? -12.906 34.188 -0.072 1 73.69 94 LEU A O 1
ATOM 764 N N . GLY A 1 95 ? -11.508 35.5 -1.251 1 71.06 95 GLY A N 1
ATOM 765 C CA . GLY A 1 95 ? -12.562 35.969 -2.129 1 71.06 95 GLY A CA 1
ATOM 766 C C . GLY A 1 95 ? -12.867 35.031 -3.266 1 71.06 95 GLY A C 1
ATOM 767 O O . GLY A 1 95 ? -12.484 33.844 -3.217 1 71.06 95 GLY A O 1
ATOM 768 N N . ARG A 1 96 ? -13.633 35.438 -4.199 1 71.12 96 ARG A N 1
ATOM 769 C CA . ARG A 1 96 ? -14.094 34.625 -5.324 1 71.12 96 ARG A CA 1
ATOM 770 C C . ARG A 1 96 ? -13.094 34.688 -6.473 1 71.12 96 ARG A C 1
ATOM 772 O O . ARG A 1 96 ? -13.289 34.031 -7.5 1 71.12 96 ARG A O 1
ATOM 779 N N . SER A 1 97 ? -12.078 35.5 -6.164 1 67.38 97 SER A N 1
ATOM 780 C CA . SER A 1 97 ? -11.047 35.594 -7.195 1 67.38 97 SER A CA 1
ATOM 781 C C . SER A 1 97 ? -9.664 35.25 -6.633 1 67.38 97 SER A C 1
ATOM 783 O O . SER A 1 97 ? -9.453 35.344 -5.422 1 67.38 97 SER A O 1
ATOM 785 N N . ARG A 1 98 ? -8.922 34.969 -7.504 1 64.69 98 ARG A N 1
ATOM 786 C CA . ARG A 1 98 ? -7.539 34.688 -7.137 1 64.69 98 ARG A CA 1
ATOM 787 C C . ARG A 1 98 ? -6.875 35.906 -6.512 1 64.69 98 ARG A C 1
ATOM 789 O O . ARG A 1 98 ? -7.078 37.031 -6.965 1 64.69 98 ARG A O 1
ATOM 796 N N . ARG A 1 99 ? -6.312 35.688 -5.352 1 65 99 ARG A N 1
ATOM 797 C CA . ARG A 1 99 ? -5.48 36.625 -4.637 1 65 99 ARG A CA 1
ATOM 798 C C . ARG A 1 99 ? -6.336 37.719 -3.996 1 65 99 ARG A C 1
ATOM 800 O O . ARG A 1 99 ? -5.887 38.875 -3.834 1 65 99 ARG A O 1
ATOM 807 N N . ASP A 1 100 ? -7.484 37.375 -3.883 1 71.19 100 ASP A N 1
ATOM 808 C CA . ASP A 1 100 ? -8.406 38.312 -3.24 1 71.19 100 ASP A CA 1
ATOM 809 C C . ASP A 1 100 ? -8.766 37.844 -1.831 1 71.19 100 ASP A C 1
ATOM 811 O O . ASP A 1 100 ? -9.352 36.781 -1.655 1 71.19 100 ASP A O 1
ATOM 815 N N . PHE A 1 101 ? -8.18 38.531 -0.847 1 74.81 101 PHE A N 1
ATOM 816 C CA . PHE A 1 101 ? -8.578 38.219 0.521 1 74.81 101 PHE A CA 1
ATOM 817 C C . PHE A 1 101 ? -8.984 39.469 1.265 1 74.81 101 PHE A C 1
ATOM 819 O O . PHE A 1 101 ? -8.555 40.594 0.909 1 74.81 101 PHE A O 1
ATOM 826 N N . SER A 1 102 ? -10.023 39.375 2.033 1 71.56 102 SER A N 1
ATOM 827 C CA . SER A 1 102 ? -10.508 40.5 2.809 1 71.56 102 SER A CA 1
ATOM 828 C C . SER A 1 102 ? -10.648 40.156 4.285 1 71.56 102 SER A C 1
ATOM 830 O O . SER A 1 102 ? -10.938 39 4.625 1 71.56 102 SER A O 1
ATOM 832 N N . VAL A 1 103 ? -10.375 41.031 5.129 1 70.06 103 VAL A N 1
ATOM 833 C CA . VAL A 1 103 ? -10.641 40.938 6.559 1 70.06 103 VAL A CA 1
ATOM 834 C C . VAL A 1 103 ? -12.031 41.469 6.871 1 70.06 103 VAL A C 1
ATOM 836 O O . VAL A 1 103 ? -12.328 42.625 6.559 1 70.06 103 VAL A O 1
ATOM 839 N N . THR A 1 104 ? -12.914 40.594 7.371 1 69.56 104 THR A N 1
ATOM 840 C CA . THR A 1 104 ? -14.289 41 7.594 1 69.56 104 THR A CA 1
ATOM 841 C C . THR A 1 104 ? -14.68 40.812 9.062 1 69.56 104 THR A C 1
ATOM 843 O O . THR A 1 104 ? -14.078 40.031 9.773 1 69.56 104 THR A O 1
ATOM 846 N N . MET A 1 105 ? -15.664 41.656 9.555 1 66.62 105 MET A N 1
ATOM 847 C CA . MET A 1 105 ? -16.25 41.531 10.891 1 66.62 105 MET A CA 1
ATOM 848 C C . MET A 1 105 ? -17.562 40.781 10.844 1 66.62 105 MET A C 1
ATOM 850 O O . MET A 1 105 ? -18.359 40.969 9.922 1 66.62 105 MET A O 1
ATOM 854 N N . GLU A 1 106 ? -17.688 39.656 11.711 1 66.56 106 GLU A N 1
ATOM 855 C CA . GLU A 1 106 ? -18.938 38.906 11.711 1 66.56 106 GLU A CA 1
ATOM 856 C C . GLU A 1 106 ? -19.5 38.781 13.125 1 66.56 106 GLU A C 1
ATOM 858 O O . GLU A 1 106 ? -18.812 39.031 14.102 1 66.56 106 GLU A O 1
ATOM 863 N N . ARG A 1 107 ? -20.875 38.375 13.047 1 62.19 107 ARG A N 1
ATOM 864 C CA . ARG A 1 107 ? -21.578 38.219 14.305 1 62.19 107 ARG A CA 1
ATOM 865 C C . ARG A 1 107 ? -21.109 37 15.062 1 62.19 107 ARG A C 1
ATOM 867 O O . ARG A 1 107 ? -20.719 36 14.445 1 62.19 107 ARG A O 1
ATOM 874 N N . ARG A 1 108 ? -21.219 37.156 16.344 1 65.94 108 ARG A N 1
ATOM 875 C CA . ARG A 1 108 ? -20.797 36.094 17.25 1 65.94 108 ARG A CA 1
ATOM 876 C C . ARG A 1 108 ? -21.75 34.906 17.172 1 65.94 108 ARG A C 1
ATOM 878 O O . ARG A 1 108 ? -22.969 35.062 17.203 1 65.94 108 ARG A O 1
ATOM 885 N N . ILE A 1 109 ? -21.219 33.75 16.891 1 67.38 109 ILE A N 1
ATOM 886 C CA . ILE A 1 109 ? -22 32.531 16.875 1 67.38 109 ILE A CA 1
ATOM 887 C C . ILE A 1 109 ? -22.141 31.984 18.297 1 67.38 109 ILE A C 1
ATOM 889 O O . ILE A 1 109 ? -21.203 32.062 19.094 1 67.38 109 ILE A O 1
ATOM 893 N N . ARG A 1 110 ? -23.359 31.578 18.641 1 69.31 110 ARG A N 1
ATOM 894 C CA . ARG A 1 110 ? -23.641 31 19.938 1 69.31 110 ARG A CA 1
ATOM 895 C C . ARG A 1 110 ? -22.984 29.625 20.078 1 69.31 110 ARG A C 1
ATOM 897 O O . ARG A 1 110 ? -23 28.828 19.141 1 69.31 110 ARG A O 1
ATOM 904 N N . SER A 1 111 ? -22.312 29.422 21.188 1 78.56 111 SER A N 1
ATOM 905 C CA . SER A 1 111 ? -21.641 28.172 21.484 1 78.56 111 SER A CA 1
ATOM 906 C C . SER A 1 111 ? -22.641 27.094 21.922 1 78.56 111 SER A C 1
ATOM 908 O O . SER A 1 111 ? -23.594 27.391 22.656 1 78.56 111 SER A O 1
ATOM 910 N N . ARG A 1 112 ? -22.625 25.906 21.453 1 85.5 112 ARG A N 1
ATOM 911 C CA . ARG A 1 112 ? -23.406 24.734 21.859 1 85.5 112 ARG A CA 1
ATOM 912 C C . ARG A 1 112 ? -22.891 24.172 23.172 1 85.5 112 ARG A C 1
ATOM 914 O O . ARG A 1 112 ? -21.797 24.516 23.625 1 85.5 112 ARG A O 1
ATOM 921 N N . PRO A 1 113 ? -23.625 23.312 23.734 1 94.81 113 PRO A N 1
ATOM 922 C CA . PRO A 1 113 ? -23.297 22.812 25.078 1 94.81 113 PRO A CA 1
ATOM 923 C C . PRO A 1 113 ? -21.922 22.141 25.141 1 94.81 113 PRO A C 1
ATOM 925 O O . PRO A 1 113 ? -21.281 22.141 26.188 1 94.81 113 PRO A O 1
ATOM 928 N N . HIS A 1 114 ? -21.469 21.625 24.094 1 96.94 114 HIS A N 1
ATOM 929 C CA . HIS A 1 114 ? -20.219 20.891 24.125 1 96.94 114 HIS A CA 1
ATOM 930 C C . HIS A 1 114 ? -19.109 21.641 23.406 1 96.94 114 HIS A C 1
ATOM 932 O O . HIS A 1 114 ? -18.031 21.094 23.156 1 96.94 114 HIS A O 1
ATOM 938 N N . ASP A 1 115 ? -19.375 22.922 23.094 1 97.31 115 ASP A N 1
ATOM 939 C CA . ASP A 1 115 ? -18.422 23.734 22.344 1 97.31 115 ASP A CA 1
ATOM 940 C C . ASP A 1 115 ? -17.688 24.703 23.281 1 97.31 115 ASP A C 1
ATOM 942 O O . ASP A 1 115 ? -18.094 24.891 24.422 1 97.31 115 ASP A O 1
ATOM 946 N N . VAL A 1 116 ? -16.609 25.203 22.766 1 97.44 116 VAL A N 1
ATOM 947 C CA . VAL A 1 116 ? -15.891 26.281 23.422 1 97.44 116 VAL A CA 1
ATOM 948 C C . VAL A 1 116 ? -15.609 27.391 22.406 1 97.44 116 VAL A C 1
ATOM 950 O O . VAL A 1 116 ? -15.492 27.141 21.203 1 97.44 116 VAL A O 1
ATOM 953 N N . ARG A 1 117 ? -15.609 28.547 22.891 1 96.44 117 ARG A N 1
ATOM 954 C CA . ARG A 1 117 ? -15.117 29.688 22.125 1 96.44 117 ARG A CA 1
ATOM 955 C C . ARG A 1 117 ? -13.648 29.969 22.438 1 96.44 117 ARG A C 1
ATOM 957 O O . ARG A 1 117 ? -13.266 30.109 23.594 1 96.44 117 ARG A O 1
ATOM 964 N N . VAL A 1 118 ? -12.906 30 21.391 1 97.06 118 VAL A N 1
ATOM 965 C CA . VAL A 1 118 ? -11.469 30.156 21.562 1 97.06 118 VAL A CA 1
ATOM 966 C C . VAL A 1 118 ? -11.023 31.469 20.922 1 97.06 118 VAL A C 1
ATOM 968 O O . VAL A 1 118 ? -11.336 31.734 19.75 1 97.06 118 VAL A O 1
ATOM 971 N N . ARG A 1 119 ? -10.398 32.281 21.703 1 96.69 119 ARG A N 1
ATOM 972 C CA . ARG A 1 119 ? -9.703 33.438 21.141 1 96.69 119 ARG A CA 1
ATOM 973 C C . ARG A 1 119 ? -8.398 33.031 20.469 1 96.69 119 ARG A C 1
ATOM 975 O O . ARG A 1 119 ? -7.449 32.625 21.156 1 96.69 119 ARG A O 1
ATOM 982 N N . MET A 1 120 ? -8.375 33.219 19.203 1 95.69 120 MET A N 1
ATOM 983 C CA . MET A 1 120 ? -7.227 32.75 18.422 1 95.69 120 MET A CA 1
ATOM 984 C C . MET A 1 120 ? -6 33.625 18.672 1 95.69 120 MET A C 1
ATOM 986 O O . MET A 1 120 ? -6.109 34.844 18.75 1 95.69 120 MET A O 1
ATOM 990 N N . LYS A 1 121 ? -4.848 32.938 18.859 1 96.81 121 LYS A N 1
ATOM 991 C CA . LYS A 1 121 ? -3.613 33.688 19.141 1 96.81 121 LYS A CA 1
ATOM 992 C C . LYS A 1 121 ? -2.521 33.312 18.141 1 96.81 121 LYS A C 1
ATOM 994 O O . LYS A 1 121 ? -1.653 34.125 17.828 1 96.81 121 LYS A O 1
ATOM 999 N N . ALA A 1 122 ? -2.492 32.125 17.688 1 97.5 122 ALA A N 1
ATOM 1000 C CA . ALA A 1 122 ? -1.504 31.625 16.734 1 97.5 122 ALA A CA 1
ATOM 1001 C C . ALA A 1 122 ? -2.168 30.812 15.625 1 97.5 122 ALA A C 1
ATOM 1003 O O . ALA A 1 122 ? -2.945 29.906 15.906 1 97.5 122 ALA A O 1
ATOM 1004 N N . VAL A 1 123 ? -1.938 31.203 14.375 1 97 123 VAL A N 1
ATOM 1005 C CA . VAL A 1 123 ? -2.426 30.469 13.211 1 97 123 VAL A CA 1
ATOM 1006 C C . VAL A 1 123 ? -1.325 30.391 12.156 1 97 123 VAL A C 1
ATOM 1008 O O . VAL A 1 123 ? -0.821 31.406 11.695 1 97 123 VAL A O 1
ATOM 1011 N N . GLY A 1 124 ? -0.951 29.141 11.812 1 96.19 124 GLY A N 1
ATOM 1012 C CA . GLY A 1 124 ? 0.051 28.953 10.773 1 96.19 124 GLY A CA 1
ATOM 1013 C C . GLY A 1 124 ? -0.538 28.906 9.375 1 96.19 124 GLY A C 1
ATOM 1014 O O . GLY A 1 124 ? -1.696 28.531 9.195 1 96.19 124 GLY A O 1
ATOM 1015 N N . ILE A 1 125 ? 0.286 29.281 8.398 1 91.69 125 ILE A N 1
ATOM 1016 C CA . ILE A 1 125 ? -0.106 29.172 7 1 91.69 125 ILE A CA 1
ATOM 1017 C C . ILE A 1 125 ? 0.368 27.828 6.445 1 91.69 125 ILE A C 1
ATOM 1019 O O . ILE A 1 125 ? 1.528 27.453 6.625 1 91.69 125 ILE A O 1
ATOM 1023 N N . CYS A 1 126 ? -0.5 27.109 5.871 1 88.56 126 CYS A N 1
ATOM 1024 C CA . CYS A 1 126 ? -0.162 25.844 5.211 1 88.56 126 CYS A CA 1
ATOM 1025 C C . CYS A 1 126 ? -0.065 26.031 3.701 1 88.56 126 CYS A C 1
ATOM 1027 O O . CYS A 1 126 ? -0.633 26.984 3.148 1 88.56 126 CYS A O 1
ATOM 1029 N N . GLY A 1 127 ? 0.696 25.125 3.084 1 85.31 127 GLY A N 1
ATOM 1030 C CA . GLY A 1 127 ? 0.758 25.141 1.631 1 85.31 127 GLY A CA 1
ATOM 1031 C C . GLY A 1 127 ? -0.608 25.078 0.975 1 85.31 127 GLY A C 1
ATOM 1032 O O . GLY A 1 127 ? -0.821 25.688 -0.079 1 85.31 127 GLY A O 1
ATOM 1033 N N . SER A 1 128 ? -1.494 24.391 1.504 1 84.75 128 SER A N 1
ATOM 1034 C CA . SER A 1 128 ? -2.846 24.297 0.961 1 84.75 128 SER A CA 1
ATOM 1035 C C . SER A 1 128 ? -3.523 25.672 0.943 1 84.75 128 SER A C 1
ATOM 1037 O O . SER A 1 128 ? -4.285 25.969 0.023 1 84.75 128 SER A O 1
ATOM 1039 N N . ASP A 1 129 ? -3.314 26.5 1.919 1 85.88 129 ASP A N 1
ATOM 1040 C CA . ASP A 1 129 ? -3.854 27.859 1.938 1 85.88 129 ASP A CA 1
ATOM 1041 C C . ASP A 1 129 ? -3.346 28.656 0.746 1 85.88 129 ASP A C 1
ATOM 1043 O O . ASP A 1 129 ? -4.117 29.375 0.096 1 85.88 129 ASP A O 1
ATOM 1047 N N . VAL A 1 130 ? -2.076 28.469 0.556 1 83.12 130 VAL A N 1
ATOM 1048 C CA . VAL A 1 130 ? -1.441 29.188 -0.548 1 83.12 130 VAL A CA 1
ATOM 1049 C C . VAL A 1 130 ? -2.004 28.688 -1.877 1 83.12 130 VAL A C 1
ATOM 1051 O O . VAL A 1 130 ? -2.266 29.469 -2.785 1 83.12 130 VAL A O 1
ATOM 1054 N N . HIS A 1 131 ? -2.197 27.406 -1.922 1 83 131 HIS A N 1
ATOM 1055 C CA . HIS A 1 131 ? -2.754 26.828 -3.137 1 83 131 HIS A CA 1
ATOM 1056 C C . HIS A 1 131 ? -4.168 27.328 -3.393 1 83 131 HIS A C 1
ATOM 1058 O O . HIS A 1 131 ? -4.523 27.641 -4.531 1 83 131 HIS A O 1
ATOM 1064 N N . TYR A 1 132 ? -4.941 27.406 -2.396 1 80.38 132 TYR A N 1
ATOM 1065 C CA . TYR A 1 132 ? -6.289 27.953 -2.525 1 80.38 132 TYR A CA 1
ATOM 1066 C C . TYR A 1 132 ? -6.246 29.391 -3.002 1 80.38 132 TYR A C 1
ATOM 1068 O O . TYR A 1 132 ? -7.039 29.797 -3.855 1 80.38 132 TYR A O 1
ATOM 1076 N N . LEU A 1 133 ? -5.395 30.094 -2.42 1 79.81 133 LEU A N 1
ATOM 1077 C CA . LEU A 1 133 ? -5.293 31.5 -2.775 1 79.81 133 LEU A CA 1
ATOM 1078 C C . LEU A 1 133 ? -4.922 31.672 -4.242 1 79.81 133 LEU A C 1
ATOM 1080 O O . LEU A 1 133 ? -5.461 32.531 -4.934 1 79.81 133 LEU A O 1
ATOM 1084 N N . LYS A 1 134 ? -4.07 30.75 -4.715 1 78.75 134 LYS A N 1
ATOM 1085 C CA . LYS A 1 134 ? -3.551 30.859 -6.074 1 78.75 134 LYS A CA 1
ATOM 1086 C C . LYS A 1 134 ? -4.531 30.281 -7.094 1 78.75 134 LYS A C 1
ATOM 1088 O O . LYS A 1 134 ? -4.664 30.812 -8.203 1 78.75 134 LYS A O 1
ATOM 1093 N N . THR A 1 135 ? -5.25 29.219 -6.672 1 76.56 135 THR A N 1
ATOM 1094 C CA . THR A 1 135 ? -5.953 28.469 -7.707 1 76.56 135 THR A CA 1
ATOM 1095 C C . THR A 1 135 ? -7.418 28.281 -7.332 1 76.56 135 THR A C 1
ATOM 1097 O O . THR A 1 135 ? -8.211 27.781 -8.141 1 76.56 135 THR A O 1
ATOM 1100 N N . LEU A 1 136 ? -7.793 28.656 -6.168 1 76.44 136 LEU A N 1
ATOM 1101 C CA . LEU A 1 136 ? -9.141 28.469 -5.625 1 76.44 136 LEU A CA 1
ATOM 1102 C C . LEU A 1 136 ? -9.523 27 -5.605 1 76.44 136 LEU A C 1
ATOM 1104 O O . LEU A 1 136 ? -10.703 26.656 -5.703 1 76.44 136 LEU A O 1
ATOM 1108 N N . ARG A 1 137 ? -8.445 26.172 -5.668 1 73 137 ARG A N 1
ATOM 1109 C CA . ARG A 1 137 ? -8.695 24.734 -5.621 1 73 137 ARG A CA 1
ATOM 1110 C C . ARG A 1 137 ? -7.508 24 -5 1 73 137 ARG A C 1
ATOM 1112 O O . ARG A 1 137 ? -6.367 24.453 -5.109 1 73 137 ARG A O 1
ATOM 1119 N N . CYS A 1 138 ? -7.812 22.922 -4.281 1 70.06 138 CYS A N 1
ATOM 1120 C CA . CYS A 1 138 ? -6.832 21.953 -3.818 1 70.06 138 CYS A CA 1
ATOM 1121 C C . CYS A 1 138 ? -7.344 20.531 -4.023 1 70.06 138 CYS A C 1
ATOM 1123 O O . CYS A 1 138 ? -8.273 20.094 -3.342 1 70.06 138 CYS A O 1
ATOM 1125 N N . ALA A 1 139 ? -6.711 19.766 -4.934 1 68.38 139 ALA A N 1
ATOM 1126 C CA . ALA A 1 139 ? -7.23 18.469 -5.352 1 68.38 139 ALA A CA 1
ATOM 1127 C C . ALA A 1 139 ? -8.695 18.562 -5.777 1 68.38 139 ALA A C 1
ATOM 1129 O O . ALA A 1 139 ? -9.031 19.344 -6.684 1 68.38 139 ALA A O 1
ATOM 1130 N N . HIS A 1 140 ? -9.516 17.844 -5.109 1 71.19 140 HIS A N 1
ATOM 1131 C CA . HIS A 1 140 ? -10.914 17.828 -5.543 1 71.19 140 HIS A CA 1
ATOM 1132 C C . HIS A 1 140 ? -11.734 18.859 -4.77 1 71.19 140 HIS A C 1
ATOM 1134 O O . HIS A 1 140 ? -12.938 19 -4.996 1 71.19 140 HIS A O 1
ATOM 1140 N N . PHE A 1 141 ? -11.125 19.734 -3.98 1 76.62 141 PHE A N 1
ATOM 1141 C CA . PHE A 1 141 ? -11.82 20.75 -3.197 1 76.62 141 PHE A CA 1
ATOM 1142 C C . PHE A 1 141 ? -11.789 22.094 -3.904 1 76.62 141 PHE A C 1
ATOM 1144 O O . PHE A 1 141 ? -10.719 22.688 -4.066 1 76.62 141 PHE A O 1
ATOM 1151 N N . VAL A 1 142 ? -12.984 22.641 -4.242 1 79.94 142 VAL A N 1
ATOM 1152 C CA . VAL A 1 142 ? -13.086 23.875 -5.02 1 79.94 142 VAL A CA 1
ATOM 1153 C C . VAL A 1 142 ? -13.742 24.969 -4.18 1 79.94 142 VAL A C 1
ATOM 1155 O O . VAL A 1 142 ? -14.773 24.734 -3.541 1 79.94 142 VAL A O 1
ATOM 1158 N N . VAL A 1 143 ? -13.117 26.109 -4.168 1 81.62 143 VAL A N 1
ATOM 1159 C CA . VAL A 1 143 ? -13.664 27.266 -3.461 1 81.62 143 VAL A CA 1
ATOM 1160 C C . VAL A 1 143 ? -14.734 27.938 -4.316 1 81.62 143 VAL A C 1
ATOM 1162 O O . VAL A 1 143 ? -14.422 28.547 -5.34 1 81.62 143 VAL A O 1
ATOM 1165 N N . GLU A 1 144 ? -15.938 27.781 -3.887 1 79.62 144 GLU A N 1
ATOM 1166 C CA . GLU A 1 144 ? -17.047 28.359 -4.648 1 79.62 144 GLU A CA 1
ATOM 1167 C C . GLU A 1 144 ? -17.531 29.656 -4.012 1 79.62 144 GLU A C 1
ATOM 1169 O O . GLU A 1 144 ? -18.141 30.484 -4.688 1 79.62 144 GLU A O 1
ATOM 1174 N N . GLU A 1 145 ? -17.375 29.781 -2.705 1 79.38 145 GLU A N 1
ATOM 1175 C CA . GLU A 1 145 ? -17.734 30.953 -1.926 1 79.38 145 GLU A CA 1
ATOM 1176 C C . GLU A 1 145 ? -16.578 31.422 -1.052 1 79.38 145 GLU A C 1
ATOM 1178 O O . GLU A 1 145 ? -15.68 30.625 -0.735 1 79.38 145 GLU A O 1
ATOM 1183 N N . PRO A 1 146 ? -16.641 32.719 -0.729 1 81.31 146 PRO A N 1
ATOM 1184 C CA . PRO A 1 146 ? -15.578 33.188 0.169 1 81.31 146 PRO A CA 1
ATOM 1185 C C . PRO A 1 146 ? -15.438 32.312 1.415 1 81.31 146 PRO A C 1
ATOM 1187 O O . PRO A 1 146 ? -16.453 31.859 1.97 1 81.31 146 PRO A O 1
ATOM 1190 N N . MET A 1 147 ? -14.211 32.031 1.771 1 85.69 147 MET A N 1
ATOM 1191 C CA . MET A 1 147 ? -13.945 31.109 2.871 1 85.69 147 MET A CA 1
ATOM 1192 C C . MET A 1 147 ? -12.781 31.594 3.721 1 85.69 147 MET A C 1
ATOM 1194 O O . MET A 1 147 ? -11.797 32.125 3.191 1 85.69 147 MET A O 1
ATOM 1198 N N . VAL A 1 148 ? -13.016 31.547 5.016 1 87.94 148 VAL A N 1
ATOM 1199 C CA . VAL A 1 148 ? -11.898 31.797 5.922 1 87.94 148 VAL A CA 1
ATOM 1200 C C . VAL A 1 148 ? -10.883 30.656 5.82 1 87.94 148 VAL A C 1
ATOM 1202 O O . VAL A 1 148 ? -11.258 29.484 5.805 1 87.94 148 VAL A O 1
ATOM 1205 N N . ILE A 1 149 ? -9.594 30.969 5.684 1 89.06 149 ILE A N 1
ATOM 1206 C CA . ILE A 1 149 ? -8.57 29.953 5.523 1 89.06 149 ILE A CA 1
ATOM 1207 C C . ILE A 1 149 ? -7.891 29.688 6.867 1 89.06 149 ILE A C 1
ATOM 1209 O O . ILE A 1 149 ? -8.281 30.25 7.891 1 89.06 149 ILE A O 1
ATOM 1213 N N . GLY A 1 150 ? -7.004 28.734 6.867 1 93.19 150 GLY A N 1
ATOM 1214 C CA . GLY A 1 150 ? -6.215 28.406 8.047 1 93.19 150 GLY A CA 1
ATOM 1215 C C . GLY A 1 150 ? -6.758 27.219 8.812 1 93.19 150 GLY A C 1
ATOM 1216 O O . GLY A 1 150 ? -7.969 27.109 9.016 1 93.19 150 GLY A O 1
ATOM 1217 N N . HIS A 1 151 ? -5.805 26.328 9.211 1 96.81 151 HIS A N 1
ATOM 1218 C CA . HIS A 1 151 ? -6.211 25.172 9.992 1 96.81 151 HIS A CA 1
ATOM 1219 C C . HIS A 1 151 ? -5.129 24.766 10.984 1 96.81 151 HIS A C 1
ATOM 1221 O O . HIS A 1 151 ? -5.273 23.766 11.695 1 96.81 151 HIS A O 1
ATOM 1227 N N . GLU A 1 152 ? -4.086 25.484 11.109 1 98 152 GLU A N 1
ATOM 1228 C CA . GLU A 1 152 ? -3.014 25.297 12.086 1 98 152 GLU A CA 1
ATOM 1229 C C . GLU A 1 152 ? -3.107 26.312 13.219 1 98 152 GLU A C 1
ATOM 1231 O O . GLU A 1 152 ? -2.586 27.422 13.102 1 98 152 GLU A O 1
ATOM 1236 N N . CYS A 1 153 ? -3.734 25.891 14.391 1 97.75 153 CYS A N 1
ATOM 1237 C CA . CYS A 1 153 ? -4.098 27.016 15.25 1 97.75 153 CYS A CA 1
ATOM 1238 C C . CYS A 1 153 ? -4.078 26.609 16.719 1 97.75 153 CYS A C 1
ATOM 1240 O O . CYS A 1 153 ? -4.191 25.422 17.047 1 97.75 153 CYS A O 1
ATOM 1242 N N . ALA A 1 154 ? -3.877 27.562 17.516 1 98.69 154 ALA A N 1
ATOM 1243 C CA . ALA A 1 154 ? -3.945 27.516 18.984 1 98.69 154 ALA A CA 1
ATOM 1244 C C . ALA A 1 154 ? -4.426 28.844 19.547 1 98.69 154 ALA A C 1
ATOM 1246 O O . ALA A 1 154 ? -4.301 29.891 18.891 1 98.69 154 ALA A O 1
ATOM 1247 N N . GLY A 1 155 ? -5.043 28.781 20.719 1 98.5 155 GLY A N 1
ATOM 1248 C CA . GLY A 1 155 ? -5.586 29.984 21.328 1 98.5 155 GLY A CA 1
ATOM 1249 C C . GLY A 1 155 ? -5.934 29.781 22.797 1 98.5 155 GLY A C 1
ATOM 1250 O O . GLY A 1 155 ? -5.387 28.906 23.453 1 98.5 155 GLY A O 1
ATOM 1251 N N . ILE A 1 156 ? -6.727 30.734 23.234 1 98.44 156 ILE A N 1
ATOM 1252 C CA . ILE A 1 156 ? -7.121 30.766 24.625 1 98.44 156 ILE A CA 1
ATOM 1253 C C . ILE A 1 156 ? -8.641 30.625 24.75 1 98.44 156 ILE A C 1
ATOM 1255 O O . ILE A 1 156 ? -9.383 31.359 24.094 1 98.44 156 ILE A O 1
ATOM 1259 N N . VAL A 1 157 ? -9.047 29.688 25.609 1 98 157 VAL A N 1
ATOM 1260 C CA . VAL A 1 157 ? -10.477 29.5 25.828 1 98 157 VAL A CA 1
ATOM 1261 C C . VAL A 1 157 ? -11.07 30.75 26.453 1 98 157 VAL A C 1
ATOM 1263 O O . VAL A 1 157 ? -10.57 31.234 27.484 1 98 157 VAL A O 1
ATOM 1266 N N . GLU A 1 158 ? -12.141 31.203 25.859 1 96.44 158 GLU A N 1
ATOM 1267 C CA . GLU A 1 158 ? -12.812 32.406 26.359 1 96.44 158 GLU A CA 1
ATOM 1268 C C . GLU A 1 158 ? -14.141 32.031 27.031 1 96.44 158 GLU A C 1
ATOM 1270 O O . GLU A 1 158 ? -14.523 32.656 28.016 1 96.44 158 GLU A O 1
ATOM 1275 N N . GLU A 1 159 ? -14.906 31.156 26.422 1 96 159 GLU A N 1
ATOM 1276 C CA . GLU A 1 159 ? -16.203 30.688 26.891 1 96 159 GLU A CA 1
ATOM 1277 C C . GLU A 1 159 ? -16.344 29.172 26.703 1 96 159 GLU A C 1
ATOM 1279 O O . GLU A 1 159 ? -15.758 28.609 25.797 1 96 159 GLU A O 1
ATOM 1284 N N . ILE A 1 160 ? -17.062 28.609 27.625 1 96.38 160 ILE A N 1
ATOM 1285 C CA . ILE A 1 160 ? -17.297 27.172 27.516 1 96.38 160 ILE A CA 1
ATOM 1286 C C . ILE A 1 160 ? -18.797 26.891 27.516 1 96.38 160 ILE A C 1
ATOM 1288 O O . ILE A 1 160 ? -19.562 27.594 28.156 1 96.38 160 ILE A O 1
ATOM 1292 N N . GLY A 1 161 ? -19.125 25.844 26.797 1 95.56 161 GLY A N 1
ATOM 1293 C CA . GLY A 1 161 ? -20.5 25.375 26.844 1 95.56 161 GLY A CA 1
ATOM 1294 C C . GLY A 1 161 ? -20.875 24.766 28.188 1 95.56 161 GLY A C 1
ATOM 1295 O O . GLY A 1 161 ? -20 24.422 28.984 1 95.56 161 GLY A O 1
ATOM 1296 N N . SER A 1 162 ? -22.188 24.578 28.391 1 96 162 SER A N 1
ATOM 1297 C CA . SER A 1 162 ? -22.734 24.203 29.688 1 96 162 SER A CA 1
ATOM 1298 C C . SER A 1 162 ? -22.344 22.781 30.062 1 96 162 SER A C 1
ATOM 1300 O O . SER A 1 162 ? -22.328 22.422 31.25 1 96 162 SER A O 1
ATOM 1302 N N . GLU A 1 163 ? -21.938 21.953 29.094 1 97.38 163 GLU A N 1
ATOM 1303 C CA . GLU A 1 163 ? -21.656 20.547 29.375 1 97.38 163 GLU A CA 1
ATOM 1304 C C . GLU A 1 163 ? -20.156 20.25 29.297 1 97.38 163 GLU A C 1
ATOM 1306 O O . GLU A 1 163 ? -19.734 19.109 29.438 1 97.38 163 GLU A O 1
ATOM 1311 N N . VAL A 1 164 ? -19.391 21.297 29.062 1 97.88 164 VAL A N 1
ATOM 1312 C CA . VAL A 1 164 ? -17.938 21.141 29.031 1 97.88 164 VAL A CA 1
ATOM 1313 C C . VAL A 1 164 ? -17.391 21.109 30.453 1 97.88 164 VAL A C 1
ATOM 1315 O O . VAL A 1 164 ? -17.672 22.016 31.266 1 97.88 164 VAL A O 1
ATOM 1318 N N . THR A 1 165 ? -16.578 20.047 30.734 1 97.56 165 THR A N 1
ATOM 1319 C CA . THR A 1 165 ? -16.125 19.906 32.125 1 97.56 165 THR A CA 1
ATOM 1320 C C . THR A 1 165 ? -14.594 19.875 32.156 1 97.56 165 THR A C 1
ATOM 1322 O O . THR A 1 165 ? -14 20.078 33.25 1 97.56 165 THR A O 1
ATOM 1325 N N . HIS A 1 166 ? -13.922 19.672 31.125 1 97.44 166 HIS A N 1
ATOM 1326 C CA . HIS A 1 166 ? -12.492 19.406 31.172 1 97.44 166 HIS A CA 1
ATOM 1327 C C . HIS A 1 166 ? -11.695 20.641 30.766 1 97.44 166 HIS A C 1
ATOM 1329 O O . HIS A 1 166 ? -10.461 20.641 30.781 1 97.44 166 HIS A O 1
ATOM 1335 N N . LEU A 1 167 ? -12.383 21.734 30.391 1 98.38 167 LEU A N 1
ATOM 1336 C CA . LEU A 1 167 ? -11.758 23.016 30.047 1 98.38 167 LEU A CA 1
ATOM 1337 C C . LEU A 1 167 ? -12.406 24.156 30.828 1 98.38 167 LEU A C 1
ATOM 1339 O O . LEU A 1 167 ? -13.578 24.062 31.219 1 98.38 167 LEU A O 1
ATOM 1343 N N . VAL A 1 168 ? -11.625 25.234 31.062 1 97.94 168 VAL A N 1
ATOM 1344 C CA . VAL A 1 168 ? -12.117 26.453 31.703 1 97.94 168 VAL A CA 1
ATOM 1345 C C . VAL A 1 168 ? -11.586 27.672 30.953 1 97.94 168 VAL A C 1
ATOM 1347 O O . VAL A 1 168 ? -10.562 27.594 30.266 1 97.94 168 VAL A O 1
ATOM 1350 N N . PRO A 1 169 ? -12.359 28.797 31.016 1 97.62 169 PRO A N 1
ATOM 1351 C CA . PRO A 1 169 ? -11.812 30.016 30.438 1 97.62 169 PRO A CA 1
ATOM 1352 C C . PRO A 1 169 ? -10.3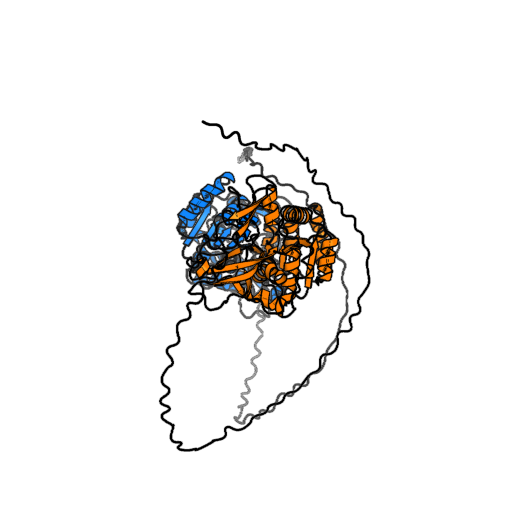98 30.312 30.906 1 97.62 169 PRO A C 1
ATOM 1354 O O . PRO A 1 169 ? -10.094 30.188 32.094 1 97.62 169 PRO A O 1
ATOM 1357 N N . GLY A 1 170 ? -9.539 30.641 29.984 1 98.25 170 GLY A N 1
ATOM 1358 C CA . GLY A 1 170 ? -8.148 30.906 30.312 1 98.25 170 GLY A CA 1
ATOM 1359 C C . GLY A 1 170 ? -7.207 29.797 29.891 1 98.25 170 GLY A C 1
ATOM 1360 O O . GLY A 1 170 ? -6 30.016 29.766 1 98.25 170 GLY A O 1
ATOM 1361 N N . ASP A 1 171 ? -7.754 28.625 29.688 1 98.56 171 ASP A N 1
ATOM 1362 C CA . ASP A 1 171 ? -6.926 27.516 29.25 1 98.56 171 ASP A CA 1
ATOM 1363 C C . ASP A 1 171 ? -6.332 27.781 27.859 1 98.56 171 ASP A C 1
ATOM 1365 O O . ASP A 1 171 ? -7.023 28.281 26.969 1 98.56 171 ASP A O 1
ATOM 1369 N N . ARG A 1 172 ? -5.008 27.547 27.688 1 98.75 172 ARG A N 1
ATOM 1370 C CA . ARG A 1 172 ? -4.363 27.531 26.375 1 98.75 172 ARG A CA 1
ATOM 1371 C C . ARG A 1 172 ? -4.566 26.203 25.672 1 98.75 172 ARG A C 1
ATOM 1373 O O . ARG A 1 172 ? -4.293 25.141 26.25 1 98.75 172 ARG A O 1
ATOM 1380 N N . VAL A 1 173 ? -5.082 26.234 24.422 1 98.88 173 VAL A N 1
ATOM 1381 C CA . VAL A 1 173 ? -5.438 24.984 23.781 1 98.88 173 VAL A CA 1
ATOM 1382 C C . VAL A 1 173 ? -4.93 24.984 22.328 1 98.88 173 VAL A C 1
ATOM 1384 O O . VAL A 1 173 ? -4.902 26.031 21.688 1 98.88 173 VAL A O 1
ATOM 1387 N N . ALA A 1 174 ? -4.438 23.875 21.859 1 98.88 174 ALA A N 1
ATOM 1388 C CA . ALA A 1 174 ? -4.258 23.578 20.453 1 98.88 174 ALA A CA 1
ATOM 1389 C C . ALA A 1 174 ? -5.492 22.891 19.875 1 98.88 174 ALA A C 1
ATOM 1391 O O . ALA A 1 174 ? -6.086 22.016 20.531 1 98.88 174 ALA A O 1
ATOM 1392 N N . LEU A 1 175 ? -5.906 23.25 18.703 1 98.69 175 LEU A N 1
ATOM 1393 C CA . LEU A 1 175 ? -7.16 22.75 18.156 1 98.69 175 LEU A CA 1
ATOM 1394 C C . LEU A 1 175 ? -6.902 21.734 17.047 1 98.69 175 LEU A C 1
ATOM 1396 O O . LEU A 1 175 ? -6.117 21.984 16.125 1 98.69 175 LEU A O 1
ATOM 1400 N N . GLU A 1 176 ? -7.516 20.547 17.125 1 98.75 176 GLU A N 1
ATOM 1401 C CA . GLU A 1 176 ? -7.633 19.656 15.977 1 98.75 176 GLU A CA 1
ATOM 1402 C C . GLU A 1 176 ? -8.719 20.141 15.016 1 98.75 176 GLU A C 1
ATOM 1404 O O . GLU A 1 176 ? -9.891 20.234 15.391 1 98.75 176 GLU A O 1
ATOM 1409 N N . PRO A 1 177 ? -8.43 20.344 13.82 1 98.12 177 PRO A N 1
ATOM 1410 C CA . PRO A 1 177 ? -9.312 21.109 12.938 1 98.12 177 PRO A CA 1
ATOM 1411 C C . PRO A 1 177 ? -10.477 20.281 12.406 1 98.12 177 PRO A C 1
ATOM 1413 O O . PRO A 1 177 ? -11.492 20.828 11.977 1 98.12 177 PRO A O 1
ATOM 1416 N N . GLY A 1 178 ? -10.359 18.984 12.352 1 97.5 178 GLY A N 1
ATOM 1417 C CA . GLY A 1 178 ? -11.383 18.172 11.703 1 97.5 178 GLY A CA 1
ATOM 1418 C C . GLY A 1 178 ? -12.469 17.703 12.656 1 97.5 178 GLY A C 1
ATOM 1419 O O . GLY A 1 178 ? -12.188 17.062 13.672 1 97.5 178 GLY A O 1
ATOM 1420 N N . ILE A 1 179 ? -13.727 18.047 12.32 1 97.81 179 ILE A N 1
ATOM 1421 C CA . ILE A 1 179 ? -14.883 17.594 13.078 1 97.81 179 ILE A CA 1
ATOM 1422 C C . ILE A 1 179 ? -15.586 16.469 12.328 1 97.81 179 ILE A C 1
ATOM 1424 O O . ILE A 1 179 ? -16.219 16.703 11.297 1 97.81 179 ILE A O 1
ATOM 1428 N N . SER A 1 180 ? -15.461 15.266 12.844 1 97.75 180 SER A N 1
ATOM 1429 C CA . SER A 1 180 ? -16.125 14.117 12.234 1 97.75 180 SER A CA 1
ATOM 1430 C C . SER A 1 180 ? -17.547 13.945 12.789 1 97.75 180 SER A C 1
ATOM 1432 O O . SER A 1 180 ? -17.938 14.641 13.727 1 97.75 180 SER A O 1
ATOM 1434 N N . CYS A 1 181 ? -18.359 13.008 12.281 1 96.81 181 CYS A N 1
ATOM 1435 C CA . CYS A 1 181 ? -19.75 12.859 12.695 1 96.81 181 CYS A CA 1
ATOM 1436 C C . CYS A 1 181 ? -19.859 12.07 13.992 1 96.81 181 CYS A C 1
ATOM 1438 O O . CYS A 1 181 ? -20.906 12.086 14.648 1 96.81 181 CYS A O 1
ATOM 1440 N N . TRP A 1 182 ? -18.891 11.32 14.305 1 95.62 182 TRP A N 1
ATOM 1441 C CA . TRP A 1 182 ? -18.75 10.523 15.523 1 95.62 182 TRP A CA 1
ATOM 1442 C C . TRP A 1 182 ? -19.766 9.383 15.555 1 95.62 182 TRP A C 1
ATOM 1444 O O . TRP A 1 182 ? -19.938 8.727 16.578 1 95.62 182 TRP A O 1
ATOM 1454 N N . ARG A 1 183 ? -20.438 9.102 14.391 1 97.12 183 ARG A N 1
ATOM 1455 C CA . ARG A 1 183 ?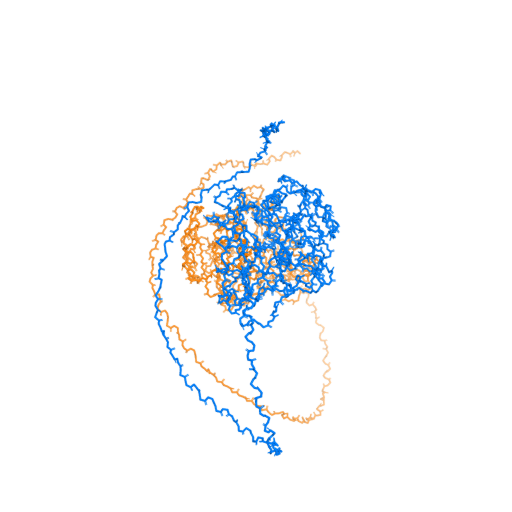 -21.516 8.117 14.414 1 97.12 183 ARG A CA 1
ATOM 1456 C C . ARG A 1 183 ? -21.297 7.062 13.32 1 97.12 183 ARG A C 1
ATOM 1458 O O . ARG A 1 183 ? -21.828 5.953 13.422 1 97.12 183 ARG A O 1
ATOM 1465 N N . CYS A 1 184 ? -20.609 7.391 12.352 1 96.94 184 CYS A N 1
ATOM 1466 C CA . CYS A 1 184 ? -20.484 6.469 11.227 1 96.94 184 CYS A CA 1
ATOM 1467 C C . CYS A 1 184 ? -19.516 5.348 11.547 1 96.94 184 CYS A C 1
ATOM 1469 O O . CYS A 1 184 ? -18.875 5.352 12.609 1 96.94 184 CYS A O 1
ATOM 1471 N N . SER A 1 185 ? -19.406 4.375 10.664 1 96.12 185 SER A N 1
ATOM 1472 C CA . SER A 1 185 ? -18.578 3.201 10.875 1 96.12 185 SER A CA 1
ATOM 1473 C C . SER A 1 185 ? -17.094 3.588 11.008 1 96.12 185 SER A C 1
ATOM 1475 O O . SER A 1 185 ? -16.375 3.027 11.828 1 96.12 185 SER A O 1
ATOM 1477 N N . TYR A 1 186 ? -16.641 4.559 10.297 1 97.69 186 TYR A N 1
ATOM 1478 C CA . TYR A 1 186 ? -15.258 5.004 10.375 1 97.69 186 TYR A CA 1
ATOM 1479 C C . TYR A 1 186 ? -14.961 5.609 11.742 1 97.69 186 TYR A C 1
ATOM 1481 O O . TYR A 1 186 ? -13.93 5.309 12.344 1 97.69 186 TYR A O 1
ATOM 1489 N N . CYS A 1 187 ? -15.805 6.457 12.195 1 97.62 187 CYS A N 1
ATOM 1490 C CA . CYS A 1 18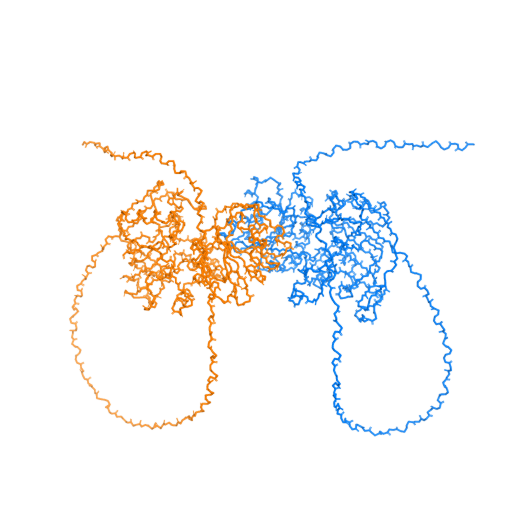7 ? -15.633 7.09 13.492 1 97.62 187 CYS A CA 1
ATOM 1491 C C . CYS A 1 187 ? -15.633 6.055 14.609 1 97.62 187 CYS A C 1
ATOM 1493 O O . CYS A 1 187 ? -14.781 6.094 15.5 1 97.62 187 CYS A O 1
ATOM 1495 N N . LYS A 1 188 ? -16.5 5.109 14.508 1 97.38 188 LYS A N 1
ATOM 1496 C CA . LYS A 1 188 ? -16.641 4.102 15.547 1 97.38 188 LYS A CA 1
ATOM 1497 C C . LYS A 1 188 ? -15.43 3.172 15.578 1 97.38 188 LYS A C 1
ATOM 1499 O O . LYS A 1 188 ? -15.086 2.625 16.625 1 97.38 188 LYS A O 1
ATOM 1504 N N . GLN A 1 189 ? -14.805 3.027 14.477 1 96.38 189 GLN A N 1
ATOM 1505 C CA . GLN A 1 189 ? -13.664 2.119 14.383 1 96.38 189 GLN A CA 1
ATOM 1506 C C . GLN A 1 189 ? -12.352 2.857 14.617 1 96.38 189 GLN A C 1
ATOM 1508 O O . GLN A 1 189 ? -11.273 2.26 14.555 1 96.38 189 GLN A O 1
ATOM 1513 N N . GLY A 1 190 ? -12.398 4.121 14.867 1 97.06 190 GLY A N 1
ATOM 1514 C CA . GLY A 1 190 ? -11.211 4.902 15.188 1 97.06 190 GLY A CA 1
ATOM 1515 C C . GLY A 1 190 ? -10.562 5.52 13.961 1 97.06 190 GLY A C 1
ATOM 1516 O O . GLY A 1 190 ? -9.484 6.109 14.062 1 97.06 190 GLY A O 1
ATOM 1517 N N . SER A 1 191 ? -11.172 5.332 12.812 1 98.06 191 SER A N 1
ATOM 1518 C CA . SER A 1 191 ? -10.672 5.938 11.586 1 98.06 191 SER A CA 1
ATOM 1519 C C . SER A 1 191 ? -11.484 7.164 11.195 1 98.06 191 SER A C 1
ATOM 1521 O O . SER A 1 191 ? -11.93 7.285 10.047 1 98.06 191 SER A O 1
ATOM 1523 N N . TYR A 1 192 ? -11.664 8.086 12.164 1 98.12 192 TYR A N 1
ATOM 1524 C CA . TYR A 1 192 ? -12.555 9.227 11.961 1 98.12 192 TYR A CA 1
ATOM 1525 C C . TYR A 1 192 ? -11.977 10.203 10.953 1 98.12 192 TYR A C 1
ATOM 1527 O O . TYR A 1 192 ? -12.695 11.055 10.422 1 98.12 192 TYR A O 1
ATOM 1535 N N . ASN A 1 193 ? -10.664 10.102 10.695 1 98.06 193 ASN A N 1
ATOM 1536 C CA . ASN A 1 193 ? -10.062 10.938 9.664 1 98.06 193 ASN A CA 1
ATOM 1537 C C . ASN A 1 193 ? -10.656 10.656 8.289 1 98.06 193 ASN A C 1
ATOM 1539 O O . ASN A 1 193 ? -10.539 11.469 7.371 1 98.06 193 ASN A O 1
ATOM 1543 N N . LEU A 1 194 ? -11.336 9.508 8.148 1 98 194 LEU A N 1
ATOM 1544 C CA . LEU A 1 194 ? -11.914 9.094 6.875 1 98 194 LEU A CA 1
ATOM 1545 C C . LEU A 1 194 ? -13.422 9.305 6.871 1 98 194 LEU A C 1
ATOM 1547 O O . LEU A 1 194 ? -14.109 8.867 5.949 1 98 194 LEU A O 1
ATOM 1551 N N . CYS A 1 195 ? -14.016 10.023 7.844 1 97.94 195 CYS A N 1
ATOM 1552 C CA . CYS A 1 195 ? -15.445 10.281 7.949 1 97.94 195 CYS A CA 1
ATOM 1553 C C . CYS A 1 195 ? -15.961 11.031 6.727 1 97.94 195 CYS A C 1
ATOM 1555 O O . CYS A 1 195 ? -15.438 12.086 6.371 1 97.94 195 CYS A O 1
ATOM 1557 N N . PRO A 1 196 ? -16.984 10.461 6.086 1 95.75 196 PRO A N 1
ATOM 1558 C CA . PRO A 1 196 ? -17.516 11.141 4.902 1 95.75 196 PRO A CA 1
ATOM 1559 C C . PRO A 1 196 ? -18.188 12.477 5.234 1 95.75 196 PRO A C 1
ATOM 1561 O O . PRO A 1 196 ? -18.391 13.312 4.344 1 95.75 196 PRO A O 1
ATOM 1564 N N . GLU A 1 197 ? -18.469 12.773 6.484 1 96.5 197 GLU A N 1
ATOM 1565 C CA . GLU A 1 197 ? -19.141 14 6.898 1 96.5 197 GLU A CA 1
ATOM 1566 C C . GLU A 1 197 ? -18.156 14.969 7.562 1 96.5 197 GLU A C 1
ATOM 1568 O O . GLU A 1 197 ? -18.562 15.883 8.273 1 96.5 197 GLU A O 1
ATOM 1573 N N . MET A 1 198 ? -16.953 14.766 7.285 1 96.75 198 MET A N 1
ATOM 1574 C CA . MET A 1 198 ? -15.898 15.562 7.91 1 96.75 198 MET A CA 1
ATOM 1575 C C . MET A 1 198 ? -16.062 17.047 7.578 1 96.75 198 MET A C 1
ATOM 1577 O O . MET A 1 198 ? -16.25 17.406 6.414 1 96.75 198 MET A O 1
ATOM 1581 N N . LYS A 1 199 ? -16.109 17.859 8.594 1 96 199 LYS A N 1
ATOM 1582 C CA . LYS A 1 199 ? -15.953 19.297 8.484 1 96 199 LYS A CA 1
ATOM 1583 C C . LYS A 1 199 ? -14.555 19.734 8.93 1 96 199 LYS A C 1
ATOM 1585 O O . LYS A 1 199 ? -14.242 19.703 10.117 1 96 199 LYS A O 1
ATOM 1590 N N . PHE A 1 200 ? -13.789 20.156 8.008 1 95.5 200 PHE A N 1
ATOM 1591 C CA . PHE A 1 200 ? -12.375 20.453 8.25 1 95.5 200 PHE A CA 1
ATOM 1592 C C . PHE A 1 200 ? -12.086 21.938 8.023 1 95.5 200 PHE A C 1
ATOM 1594 O O . PHE A 1 200 ? -12.461 22.484 6.992 1 95.5 200 PHE A O 1
ATOM 1601 N N . PHE A 1 201 ? -11.375 22.562 9 1 95 201 PHE A N 1
ATOM 1602 C CA . PHE A 1 201 ? -11.023 23.969 8.867 1 95 201 PHE A CA 1
ATOM 1603 C C . PHE A 1 201 ? -10.391 24.234 7.5 1 95 201 PHE A C 1
ATOM 1605 O O . PHE A 1 201 ? -9.43 23.578 7.113 1 95 201 PHE A O 1
ATOM 1612 N N . ALA A 1 202 ? -10.961 25.203 6.746 1 91.19 202 ALA A N 1
ATOM 1613 C CA . ALA A 1 202 ? -10.422 25.719 5.492 1 91.19 202 ALA A CA 1
ATOM 1614 C C . ALA A 1 202 ? -10.516 24.688 4.379 1 91.19 202 ALA A C 1
ATOM 1616 O O . ALA A 1 202 ? -9.656 24.625 3.5 1 91.19 202 ALA A O 1
ATOM 1617 N N . THR A 1 203 ? -11.344 23.703 4.496 1 89.44 203 THR A N 1
ATOM 1618 C CA . THR A 1 203 ? -11.773 22.844 3.398 1 89.44 203 THR A CA 1
ATOM 1619 C C . THR A 1 203 ? -13.195 23.188 2.973 1 89.44 203 THR A C 1
ATOM 1621 O O . THR A 1 203 ? -14.141 23.016 3.748 1 89.44 203 THR A O 1
ATOM 1624 N N . PRO A 1 204 ? -13.305 23.703 1.772 1 86.88 204 PRO A N 1
ATOM 1625 C CA . PRO A 1 204 ? -14.617 24.219 1.358 1 86.88 204 PRO A CA 1
ATOM 1626 C C . PRO A 1 204 ? -15.727 23.172 1.523 1 86.88 204 PRO A C 1
ATOM 1628 O O . PRO A 1 204 ? -15.523 22 1.229 1 86.88 204 PRO A O 1
ATOM 1631 N N . PRO A 1 205 ? -16.781 23.609 2.096 1 86.94 205 PRO A N 1
ATOM 1632 C CA . PRO A 1 205 ? -17.188 24.984 2.377 1 86.94 205 PRO A CA 1
ATOM 1633 C C . PRO A 1 205 ? -16.906 25.406 3.816 1 86.94 205 PRO A C 1
ATOM 1635 O O . PRO A 1 205 ? -17.375 26.453 4.266 1 86.94 205 PRO A O 1
ATOM 1638 N N . VAL A 1 206 ? -16.219 24.656 4.496 1 89 206 VAL A N 1
ATOM 1639 C CA . VAL A 1 206 ? -15.992 24.891 5.918 1 89 206 VAL A CA 1
ATOM 1640 C C . VAL A 1 206 ? -14.969 26 6.102 1 89 206 VAL A C 1
ATOM 1642 O O . VAL A 1 206 ? -13.906 25.984 5.473 1 89 206 VAL A O 1
ATOM 1645 N N . HIS A 1 207 ? -15.297 26.969 6.949 1 89.38 207 HIS A N 1
ATOM 1646 C CA . HIS A 1 207 ? -14.398 28.078 7.238 1 89.38 207 HIS A CA 1
ATOM 1647 C C . HIS A 1 207 ? -13.219 27.641 8.094 1 89.38 207 HIS A C 1
ATOM 1649 O O . HIS A 1 207 ? -13.344 26.703 8.891 1 89.38 207 HIS A O 1
ATOM 1655 N N . GLY A 1 208 ? -12.133 28.406 7.93 1 93.06 208 GLY A N 1
ATOM 1656 C CA . GLY A 1 208 ? -10.922 28.078 8.664 1 93.06 208 GLY A CA 1
ATOM 1657 C C . GLY A 1 208 ? -10.797 28.828 9.984 1 93.06 208 GLY A C 1
ATOM 1658 O O . GLY A 1 208 ? -11.797 29.281 10.539 1 93.06 208 GLY A O 1
ATOM 1659 N N . SER A 1 209 ? -9.617 28.875 10.461 1 93.06 209 SER A N 1
ATOM 1660 C CA . SER A 1 209 ? -9.375 29.359 11.812 1 93.06 209 SER A CA 1
ATOM 1661 C C . SER A 1 209 ? -8.68 30.719 11.797 1 93.06 209 SER A C 1
ATOM 1663 O O . SER A 1 209 ? -8.375 31.281 12.852 1 93.06 209 SER A O 1
ATOM 1665 N N . LEU A 1 210 ? -8.383 31.234 10.625 1 91.19 210 LEU A N 1
ATOM 1666 C CA . LEU A 1 210 ? -7.758 32.531 10.57 1 91.19 210 LEU A CA 1
ATOM 1667 C C . LEU A 1 210 ? -8.766 33.656 10.906 1 91.19 210 LEU A C 1
ATOM 1669 O O . LEU A 1 210 ? -9.172 34.406 10.031 1 91.19 210 LEU A O 1
ATOM 1673 N N . ALA A 1 211 ? -9.109 33.75 12.102 1 89.44 211 ALA A N 1
ATOM 1674 C CA . ALA A 1 211 ? -10.078 34.656 12.719 1 89.44 211 ALA A CA 1
ATOM 1675 C C . ALA A 1 211 ? -9.688 34.938 14.164 1 89.44 211 ALA A C 1
ATOM 1677 O O . ALA A 1 211 ? -8.883 34.219 14.766 1 89.44 211 ALA A O 1
ATOM 1678 N N . ASN A 1 212 ? -10.211 36 14.656 1 89.06 212 ASN A N 1
ATOM 1679 C CA . ASN A 1 212 ? -9.859 36.375 16.031 1 89.06 212 ASN A CA 1
ATOM 1680 C C . ASN A 1 212 ? -10.5 35.406 17.031 1 89.06 212 ASN A C 1
ATOM 1682 O O . ASN A 1 212 ? -10.016 35.281 18.156 1 89.06 212 ASN A O 1
ATOM 1686 N N . GLN A 1 213 ? -11.586 34.812 16.625 1 91.25 213 GLN A N 1
ATOM 1687 C CA . GLN A 1 213 ? -12.234 33.812 17.469 1 91.25 213 GLN A CA 1
ATOM 1688 C C . GLN A 1 213 ? -12.828 32.688 16.641 1 91.25 213 GLN A C 1
ATOM 1690 O O . GLN A 1 213 ? -13.227 32.906 15.492 1 91.25 213 GLN A O 1
ATOM 1695 N N . VAL A 1 214 ? -12.922 31.547 17.266 1 93.62 214 VAL A N 1
ATOM 1696 C CA . VAL A 1 214 ? -13.57 30.391 16.656 1 93.62 214 VAL A CA 1
ATOM 1697 C C . VAL A 1 214 ? -14.352 29.609 17.703 1 93.62 214 VAL A C 1
ATOM 1699 O O . VAL A 1 214 ? -14.016 29.641 18.891 1 93.62 214 VAL A O 1
ATOM 1702 N N . VAL A 1 215 ? -15.453 29.062 17.266 1 94.75 215 VAL A N 1
ATOM 1703 C CA . VAL A 1 215 ? -16.188 28.094 18.078 1 94.75 215 VAL A CA 1
ATOM 1704 C C . VAL A 1 215 ? -15.867 26.672 17.609 1 94.75 215 VAL A C 1
ATOM 1706 O O . VAL A 1 215 ? -15.891 26.391 16.406 1 94.75 215 VAL A O 1
ATOM 1709 N N . HIS A 1 216 ? -15.508 25.797 18.516 1 96.69 216 HIS A N 1
ATOM 1710 C CA . HIS A 1 216 ? -15.055 24.453 18.188 1 96.69 216 HIS A CA 1
ATOM 1711 C C . HIS A 1 216 ? -15.438 23.453 19.281 1 96.69 216 HIS A C 1
ATOM 1713 O O . HIS A 1 216 ? -15.578 23.828 20.453 1 96.69 216 HIS A O 1
ATOM 1719 N N . PRO A 1 217 ? -15.688 22.156 18.891 1 97.44 217 PRO A N 1
ATOM 1720 C CA . PRO A 1 217 ? -15.969 21.172 19.938 1 97.44 217 PRO A CA 1
ATOM 1721 C C . PRO A 1 217 ? -14.859 21.078 20.984 1 97.44 217 PRO A C 1
ATOM 1723 O O . PRO A 1 217 ? -13.68 21.031 20.641 1 97.44 217 PRO A O 1
ATOM 1726 N N . ALA A 1 218 ? -15.25 21.016 22.25 1 98.19 218 ALA A N 1
ATOM 1727 C CA . ALA A 1 218 ? -14.297 21.016 23.359 1 98.19 218 ALA A CA 1
ATOM 1728 C C . ALA A 1 218 ? -13.359 19.812 23.266 1 98.19 218 ALA A C 1
ATOM 1730 O O . ALA A 1 218 ? -12.18 19.922 23.609 1 98.19 218 ALA A O 1
ATOM 1731 N N . ASP A 1 219 ? -13.844 18.719 22.797 1 97.56 219 ASP A N 1
ATOM 1732 C CA . ASP A 1 219 ? -13.078 17.469 22.734 1 97.56 219 ASP A CA 1
ATOM 1733 C C . ASP A 1 219 ? -11.984 17.547 21.672 1 97.56 219 ASP A C 1
ATOM 1735 O O . ASP A 1 219 ? -11.078 16.703 21.656 1 97.56 219 ASP A O 1
ATOM 1739 N N . LEU A 1 220 ? -11.992 18.562 20.859 1 98.56 220 LEU A N 1
ATOM 1740 C CA . LEU A 1 220 ? -10.969 18.734 19.844 1 98.56 220 LEU A CA 1
ATOM 1741 C C . LEU A 1 220 ? -10.031 19.891 20.203 1 98.56 220 LEU A C 1
ATOM 1743 O O . LEU A 1 220 ? -9.242 20.344 19.375 1 98.56 220 LEU A O 1
ATOM 1747 N N . CYS A 1 221 ? -10.203 20.375 21.375 1 98.75 221 CYS A N 1
ATOM 1748 C CA . CYS A 1 221 ? -9.328 21.406 21.938 1 98.75 221 CYS A CA 1
ATOM 1749 C C . CYS A 1 221 ? -8.461 20.812 23.047 1 98.75 221 CYS A C 1
ATOM 1751 O O . CYS A 1 221 ? -8.961 20.406 24.094 1 98.75 221 CYS A O 1
ATOM 1753 N N . PHE A 1 222 ? -7.152 20.859 22.828 1 98.88 222 PHE A N 1
ATOM 1754 C CA . PHE A 1 222 ? -6.246 20.156 23.734 1 98.88 222 PHE A CA 1
ATOM 1755 C C . PHE A 1 222 ? -5.434 21.156 24.562 1 98.88 222 PHE A C 1
ATOM 1757 O O . PHE A 1 222 ? -4.727 22 24 1 98.88 222 PHE A O 1
ATOM 1764 N N . LYS A 1 223 ? -5.551 20.984 25.812 1 98.69 223 LYS A N 1
ATOM 1765 C CA . LYS A 1 223 ? -4.871 21.891 26.734 1 98.69 223 LYS A CA 1
ATOM 1766 C C . LYS A 1 223 ? -3.355 21.781 26.594 1 98.69 223 LYS A C 1
ATOM 1768 O O . LYS A 1 223 ? -2.809 20.672 26.516 1 98.69 223 LYS A O 1
ATOM 1773 N N . LEU A 1 224 ? -2.723 22.906 26.547 1 98.75 224 LEU A N 1
ATOM 1774 C CA . LEU A 1 224 ? -1.269 22.953 26.453 1 98.75 224 LEU A CA 1
ATOM 1775 C C . LEU A 1 224 ? -0.64 23.062 27.844 1 98.75 224 LEU A C 1
ATOM 1777 O O . LEU A 1 224 ? -1.122 23.812 28.688 1 98.75 224 LEU A O 1
ATOM 1781 N N . PRO A 1 225 ? 0.382 22.281 28.062 1 97.94 225 PRO A N 1
ATOM 1782 C CA . PRO A 1 225 ? 1.164 22.516 29.281 1 97.94 225 PRO A CA 1
ATOM 1783 C C . PRO A 1 225 ? 1.727 23.938 29.359 1 97.94 225 PRO A C 1
ATOM 1785 O O . PRO A 1 225 ? 1.829 24.609 28.328 1 97.94 225 PRO A O 1
ATOM 1788 N N . GLU A 1 226 ? 2.174 24.297 30.531 1 96 226 GLU A N 1
ATOM 1789 C CA . GLU A 1 226 ? 2.631 25.656 30.781 1 96 226 GLU A CA 1
ATOM 1790 C C . GLU A 1 226 ? 3.891 25.969 29.984 1 96 226 GLU A C 1
ATOM 1792 O O . GLU A 1 226 ? 4.109 27.125 29.578 1 96 226 GLU A O 1
ATOM 1797 N N . ASP A 1 227 ? 4.605 24.984 29.688 1 96.56 227 ASP A N 1
ATOM 1798 C CA . ASP A 1 227 ? 5.906 25.234 29.078 1 96.56 227 ASP A CA 1
ATOM 1799 C C . ASP A 1 227 ? 5.82 25.141 27.547 1 96.56 227 ASP A C 1
ATOM 1801 O O . ASP A 1 227 ? 6.836 25.234 26.859 1 96.56 227 ASP A O 1
ATOM 1805 N N . ILE A 1 228 ? 4.648 24.984 27.016 1 98 228 ILE A N 1
ATOM 1806 C CA . ILE A 1 228 ? 4.449 24.938 25.578 1 98 228 ILE A CA 1
ATOM 1807 C C . ILE A 1 228 ? 3.756 26.219 25.109 1 98 228 ILE A C 1
ATOM 1809 O O . ILE A 1 228 ? 2.678 26.562 25.609 1 98 228 ILE A O 1
ATOM 1813 N N . THR A 1 229 ? 4.391 26.938 24.219 1 98 229 THR A N 1
ATOM 1814 C CA . THR A 1 229 ? 3.846 28.203 23.734 1 98 229 THR A CA 1
ATOM 1815 C C . THR A 1 229 ? 2.666 27.953 22.797 1 98 229 THR A C 1
ATOM 1817 O O . THR A 1 229 ? 2.48 26.844 22.297 1 98 229 THR A O 1
ATOM 1820 N N . LEU A 1 230 ? 1.896 28.969 22.562 1 98.31 230 LEU A N 1
ATOM 1821 C CA . LEU A 1 230 ? 0.762 28.891 21.656 1 98.31 230 LEU A CA 1
ATOM 1822 C C . LEU A 1 230 ? 1.233 28.641 20.219 1 98.31 230 LEU A C 1
ATOM 1824 O O . LEU A 1 230 ? 0.582 27.922 19.469 1 98.31 230 LEU A O 1
ATOM 1828 N N . GLU A 1 231 ? 2.383 29.203 19.812 1 98.06 231 GLU A N 1
ATOM 1829 C CA . GLU A 1 231 ? 2.949 28.938 18.5 1 98.06 231 GLU A CA 1
ATOM 1830 C C . GLU A 1 231 ? 3.293 27.453 18.344 1 98.06 231 GLU A C 1
ATOM 1832 O O . GLU A 1 231 ? 3.016 26.859 17.297 1 98.06 231 GLU A O 1
ATOM 1837 N N . GLU A 1 232 ? 3.891 26.922 19.375 1 98.44 232 GLU A N 1
ATOM 1838 C CA . GLU A 1 232 ? 4.176 25.484 19.359 1 98.44 232 GLU A CA 1
ATOM 1839 C C . GLU A 1 232 ? 2.887 24.672 19.281 1 98.44 232 GLU A C 1
ATOM 1841 O O . GLU A 1 232 ? 2.834 23.641 18.594 1 98.44 232 GLU A O 1
ATOM 1846 N N . GLY A 1 233 ? 1.874 25.141 20 1 98.75 233 GLY A N 1
ATOM 1847 C CA . GLY A 1 233 ? 0.574 24.484 19.922 1 98.75 233 GLY A CA 1
ATOM 1848 C C . GLY A 1 233 ? -0.002 24.469 18.531 1 98.75 233 GLY A C 1
ATOM 1849 O O . GLY A 1 233 ? -0.549 23.453 18.094 1 98.75 233 GLY A O 1
ATOM 1850 N N . ALA A 1 234 ? 0.113 25.578 17.812 1 98.62 234 ALA A N 1
ATOM 1851 C CA . ALA A 1 234 ? -0.387 25.672 16.453 1 98.62 234 ALA A CA 1
ATOM 1852 C C . ALA A 1 234 ? 0.338 24.688 15.531 1 98.62 234 ALA A C 1
ATOM 1854 O O . ALA A 1 234 ? -0.239 24.203 14.555 1 98.62 234 ALA A O 1
ATOM 1855 N N . MET A 1 235 ? 1.552 24.344 15.875 1 98.69 235 MET A N 1
ATOM 1856 C CA . MET A 1 235 ? 2.369 23.438 15.062 1 98.69 235 MET A CA 1
ATOM 1857 C C . MET A 1 235 ? 1.943 21.984 15.25 1 98.69 235 MET A C 1
ATOM 1859 O O . MET A 1 235 ? 2.398 21.109 14.531 1 98.69 235 MET A O 1
ATOM 1863 N N . CYS A 1 236 ? 1.033 21.734 16.188 1 98.75 236 CYS A N 1
ATOM 1864 C CA . CYS A 1 236 ? 0.55 20.375 16.391 1 98.75 236 CYS A CA 1
ATOM 1865 C C . CYS A 1 236 ? -0.144 19.859 15.125 1 98.75 236 CYS A C 1
ATOM 1867 O O . CYS A 1 236 ? -0.077 18.672 14.82 1 98.75 236 CYS A O 1
ATOM 1869 N N . GLU A 1 237 ? -0.764 20.734 14.461 1 98.56 237 GLU A N 1
ATOM 1870 C CA . GLU A 1 237 ? -1.487 20.312 13.266 1 98.56 237 GLU A CA 1
ATOM 1871 C C . GLU A 1 237 ? -0.533 19.781 12.203 1 98.56 237 GLU A C 1
ATOM 1873 O O . GLU A 1 237 ? -0.64 18.625 11.789 1 98.56 237 GLU A O 1
ATOM 1878 N N . PRO A 1 238 ? 0.49 20.562 11.703 1 98.31 238 PRO A N 1
ATOM 1879 C CA . PRO A 1 238 ? 1.413 19.969 10.727 1 98.31 238 PRO A CA 1
ATOM 1880 C C . PRO A 1 238 ? 2.215 18.797 11.305 1 98.31 238 PRO A C 1
ATOM 1882 O O . PRO A 1 238 ? 2.516 17.844 10.594 1 98.31 238 PRO A O 1
ATOM 1885 N N . LEU A 1 239 ? 2.582 18.891 12.57 1 98.81 239 LEU A N 1
ATOM 1886 C CA . LEU A 1 239 ? 3.293 17.781 13.203 1 98.81 239 LEU A CA 1
ATOM 1887 C C . LEU A 1 239 ? 2.459 16.516 13.164 1 98.81 239 LEU A C 1
ATOM 1889 O O . LEU A 1 239 ? 3 15.414 13.016 1 98.81 239 LEU A O 1
ATOM 1893 N N . SER A 1 240 ? 1.154 16.672 13.281 1 98.75 240 SER A N 1
ATOM 1894 C CA . SER A 1 240 ? 0.236 15.539 13.227 1 98.75 240 SER A CA 1
ATOM 1895 C C . SER A 1 240 ? 0.337 14.805 11.898 1 98.75 240 SER A C 1
ATOM 1897 O O . SER A 1 240 ? 0.174 13.586 11.844 1 98.75 240 SER A O 1
ATOM 1899 N N . VAL A 1 241 ? 0.602 15.508 10.844 1 98.38 241 VAL A N 1
ATOM 1900 C CA . VAL A 1 241 ? 0.775 14.883 9.539 1 98.38 241 VAL A CA 1
ATOM 1901 C C . VAL A 1 241 ? 1.973 13.938 9.57 1 98.38 241 VAL A C 1
ATOM 1903 O O . VAL A 1 241 ? 1.875 12.781 9.141 1 98.38 241 VAL A O 1
ATOM 1906 N N . GLY A 1 242 ? 3.1 14.422 10.117 1 98.75 242 GLY A N 1
ATOM 1907 C CA . GLY A 1 242 ? 4.285 13.586 10.25 1 98.75 242 GLY A CA 1
ATOM 1908 C C . GLY A 1 242 ? 4.074 12.391 11.156 1 98.75 242 GLY A C 1
ATOM 1909 O O . GLY A 1 242 ? 4.48 11.273 10.82 1 98.75 242 GLY A O 1
ATOM 1910 N N . VAL A 1 243 ? 3.4 12.633 12.25 1 98.88 243 VAL A N 1
ATOM 1911 C CA . VAL A 1 243 ? 3.152 11.586 13.234 1 98.88 243 VAL A CA 1
ATOM 1912 C C . VAL A 1 243 ? 2.256 10.508 12.625 1 98.88 243 VAL A C 1
ATOM 1914 O O . VAL A 1 243 ? 2.531 9.312 12.75 1 98.88 243 VAL A O 1
ATOM 1917 N N . HIS A 1 244 ? 1.221 10.953 11.992 1 98.88 244 HIS A N 1
ATOM 1918 C CA . HIS A 1 244 ? 0.299 10 11.391 1 98.88 244 HIS A CA 1
ATOM 1919 C C . HIS A 1 244 ? 0.978 9.211 10.281 1 98.88 244 HIS A C 1
ATOM 1921 O O . HIS A 1 244 ? 0.748 8.008 10.141 1 98.88 244 HIS A O 1
ATOM 1927 N N . ALA A 1 245 ? 1.808 9.805 9.492 1 98.81 245 ALA A N 1
ATOM 1928 C CA . ALA A 1 245 ? 2.555 9.117 8.445 1 98.81 245 ALA A CA 1
ATOM 1929 C C . ALA A 1 245 ? 3.465 8.039 9.031 1 98.81 245 ALA A C 1
ATOM 1931 O O . ALA A 1 245 ? 3.514 6.918 8.523 1 98.81 245 ALA A O 1
ATOM 1932 N N . CYS A 1 246 ? 4.148 8.398 10.086 1 98.88 246 CYS A N 1
ATOM 1933 C CA . CYS A 1 246 ? 5.039 7.449 10.742 1 98.88 246 CYS A CA 1
ATOM 1934 C C . CYS A 1 246 ? 4.262 6.266 11.305 1 98.88 246 CYS A C 1
ATOM 1936 O O . CYS A 1 246 ? 4.715 5.121 11.219 1 98.88 246 CYS A O 1
ATOM 1938 N N . ARG A 1 247 ? 3.111 6.59 11.852 1 98.69 247 ARG A N 1
ATOM 1939 C CA . ARG A 1 247 ? 2.271 5.523 12.391 1 98.69 247 ARG A CA 1
ATOM 1940 C C . ARG A 1 247 ? 1.811 4.582 11.273 1 98.69 247 ARG A C 1
ATOM 1942 O O . ARG A 1 247 ? 1.921 3.361 11.406 1 98.69 247 ARG A O 1
ATOM 1949 N N . ARG A 1 248 ? 1.295 5.125 10.211 1 98.44 248 ARG A N 1
ATOM 1950 C CA . ARG A 1 248 ? 0.796 4.332 9.094 1 98.44 248 ARG A CA 1
ATOM 1951 C C . ARG A 1 248 ? 1.902 3.463 8.5 1 98.44 248 ARG A C 1
ATOM 1953 O O . ARG A 1 248 ? 1.646 2.344 8.055 1 98.44 248 ARG A O 1
ATOM 1960 N N . ALA A 1 249 ? 3.129 3.961 8.547 1 98.44 249 ALA A N 1
ATOM 1961 C CA . ALA A 1 249 ? 4.262 3.268 7.938 1 98.44 249 ALA A CA 1
ATOM 1962 C C . ALA A 1 249 ? 4.938 2.338 8.938 1 98.44 249 ALA A C 1
ATOM 1964 O O . ALA A 1 249 ? 5.863 1.602 8.586 1 98.44 249 ALA A O 1
ATOM 1965 N N . ASN A 1 250 ? 4.57 2.393 10.188 1 98.19 250 ASN A N 1
ATOM 1966 C CA . ASN A 1 250 ? 5.164 1.61 11.266 1 98.19 250 ASN A CA 1
ATOM 1967 C C . ASN A 1 250 ? 6.633 1.972 11.477 1 98.19 250 ASN A C 1
ATOM 1969 O O . ASN A 1 250 ? 7.492 1.09 11.531 1 98.19 250 ASN A O 1
ATOM 1973 N N . VAL A 1 251 ? 6.898 3.207 11.523 1 98.81 251 VAL A N 1
ATOM 1974 C CA . VAL A 1 251 ? 8.25 3.68 11.812 1 98.81 251 VAL A CA 1
ATOM 1975 C C . VAL A 1 251 ? 8.617 3.348 13.258 1 98.81 251 VAL A C 1
ATOM 1977 O O . VAL A 1 251 ? 7.785 3.477 14.156 1 98.81 251 VAL A O 1
ATOM 1980 N N . GLY A 1 252 ? 9.891 2.926 13.445 1 98.62 252 GLY A N 1
ATOM 1981 C CA . GLY A 1 252 ? 10.383 2.613 14.781 1 98.62 252 GLY A CA 1
ATOM 1982 C C . GLY A 1 252 ? 11.875 2.361 14.812 1 98.62 252 GLY A C 1
ATOM 1983 O O . GLY A 1 252 ? 12.594 2.682 13.859 1 98.62 252 GLY A O 1
ATOM 1984 N N . PRO A 1 253 ? 12.273 1.76 15.875 1 98.44 253 PRO A N 1
ATOM 1985 C CA . PRO A 1 253 ? 13.711 1.595 16.094 1 98.44 253 PRO A CA 1
ATOM 1986 C C . PRO A 1 253 ? 14.352 0.626 15.094 1 98.44 253 PRO A C 1
ATOM 1988 O O . PRO A 1 253 ? 15.578 0.562 14.992 1 98.44 253 PRO A O 1
ATOM 1991 N N . GLU A 1 254 ? 13.531 -0.094 14.359 1 97.69 254 GLU A N 1
ATOM 1992 C CA . GLU A 1 254 ? 14.078 -1.107 13.461 1 97.69 254 GLU A CA 1
ATOM 1993 C C . GLU A 1 254 ? 13.953 -0.673 12 1 97.69 254 GLU A C 1
ATOM 1995 O O . GLU A 1 254 ? 14.195 -1.468 11.094 1 97.69 254 GLU A O 1
ATOM 2000 N N . THR A 1 255 ? 13.539 0.549 11.797 1 98.69 255 THR A N 1
ATOM 2001 C CA . THR A 1 255 ? 13.305 0.963 10.422 1 98.69 255 THR A CA 1
ATOM 2002 C C . THR A 1 255 ? 14.133 2.199 10.078 1 98.69 255 THR A C 1
ATOM 2004 O O . THR A 1 255 ? 14.133 3.176 10.836 1 98.69 255 THR A O 1
ATOM 2007 N N . ASN A 1 256 ? 14.914 2.111 8.992 1 98.88 256 ASN A N 1
ATOM 2008 C CA . ASN A 1 256 ? 15.562 3.279 8.398 1 98.88 256 ASN A CA 1
ATOM 2009 C C . ASN A 1 256 ? 14.617 4.023 7.457 1 98.88 256 ASN A C 1
ATOM 2011 O O . ASN A 1 256 ? 13.93 3.406 6.648 1 98.88 256 ASN A O 1
ATOM 2015 N N . VAL A 1 257 ? 14.633 5.379 7.594 1 98.94 257 VAL A N 1
ATOM 2016 C CA . VAL A 1 257 ? 13.586 6.152 6.934 1 98.94 257 VAL A CA 1
ATOM 2017 C C . VAL A 1 257 ? 14.203 7.113 5.922 1 98.94 257 VAL A C 1
ATOM 2019 O O . VAL A 1 257 ? 15.172 7.812 6.238 1 98.94 257 VAL A O 1
ATOM 2022 N N . LEU A 1 258 ? 13.68 7.059 4.711 1 99 258 LEU A N 1
ATOM 2023 C CA . LEU A 1 258 ? 13.961 8.047 3.68 1 99 258 LEU A CA 1
ATOM 2024 C C . LEU A 1 258 ? 12.805 9.031 3.541 1 99 258 LEU A C 1
ATOM 2026 O O . LEU A 1 258 ? 11.641 8.625 3.514 1 99 258 LEU A O 1
ATOM 2030 N N . ILE A 1 259 ? 13.094 10.312 3.504 1 98.94 259 ILE A N 1
ATOM 2031 C CA . ILE A 1 259 ? 12.078 11.344 3.312 1 98.94 259 ILE A CA 1
ATOM 2032 C C . ILE A 1 259 ? 12.336 12.086 2.002 1 98.94 259 ILE A C 1
ATOM 2034 O O . ILE A 1 259 ? 13.43 12.617 1.787 1 98.94 259 ILE A O 1
ATOM 2038 N N . MET A 1 260 ? 11.328 12.062 1.16 1 98.88 260 MET A N 1
ATOM 2039 C CA . MET A 1 260 ? 11.391 12.836 -0.076 1 98.88 260 MET A CA 1
ATOM 2040 C C . MET A 1 260 ? 10.773 14.219 0.112 1 98.88 260 MET A C 1
ATOM 2042 O O . MET A 1 260 ? 9.57 14.336 0.336 1 98.88 260 MET A O 1
ATOM 2046 N N . GLY A 1 261 ? 11.57 15.281 -0.011 1 98.19 261 GLY A N 1
ATOM 2047 C CA . GLY A 1 261 ? 11.102 16.641 0.186 1 98.19 261 GLY A CA 1
ATOM 2048 C C . GLY A 1 261 ? 11.391 17.188 1.576 1 98.19 261 GLY A C 1
ATOM 2049 O O . GLY A 1 261 ? 11 16.578 2.574 1 98.19 261 GLY A O 1
ATOM 2050 N N . ALA A 1 262 ? 12.055 18.328 1.572 1 97.88 262 ALA A N 1
ATOM 2051 C CA . ALA A 1 262 ? 12.398 18.953 2.84 1 97.88 262 ALA A CA 1
ATOM 2052 C C . ALA A 1 262 ? 11.602 20.234 3.047 1 97.88 262 ALA A C 1
ATOM 2054 O O . ALA A 1 262 ? 12.117 21.219 3.59 1 97.88 262 ALA A O 1
ATOM 2055 N N . GLY A 1 263 ? 10.391 20.234 2.504 1 95.88 263 GLY A N 1
ATOM 2056 C CA . GLY A 1 263 ? 9.453 21.281 2.885 1 95.88 263 GLY A CA 1
ATOM 2057 C C . GLY A 1 263 ? 8.945 21.141 4.309 1 95.88 263 GLY A C 1
ATOM 2058 O O . GLY A 1 263 ? 9.445 20.297 5.07 1 95.88 263 GLY A O 1
ATOM 2059 N N . PRO A 1 264 ? 7.977 21.969 4.648 1 95.81 264 PRO A N 1
ATOM 2060 C CA . PRO A 1 264 ? 7.469 21.938 6.02 1 95.81 264 PRO A CA 1
ATOM 2061 C C . PRO A 1 264 ? 7.027 20.547 6.449 1 95.81 264 PRO A C 1
ATOM 2063 O O . PRO A 1 264 ? 7.367 20.094 7.551 1 95.81 264 PRO A O 1
ATOM 2066 N N . ILE A 1 265 ? 6.328 19.797 5.633 1 97.06 265 ILE A N 1
ATOM 2067 C CA . ILE A 1 265 ? 5.824 18.469 5.973 1 97.06 265 ILE A CA 1
ATOM 2068 C C . ILE A 1 265 ? 6.984 17.484 6.066 1 97.06 265 ILE A C 1
ATOM 2070 O O . ILE A 1 265 ? 7.016 16.641 6.961 1 97.06 265 ILE A O 1
ATOM 2074 N N . GLY A 1 266 ? 7.902 17.594 5.125 1 98.5 266 GLY A N 1
ATOM 2075 C CA . GLY A 1 266 ? 9.078 16.734 5.207 1 98.5 266 GLY A CA 1
ATOM 2076 C C . GLY A 1 266 ? 9.867 16.938 6.488 1 98.5 266 GLY A C 1
ATOM 2077 O O . GLY A 1 266 ? 10.336 15.961 7.086 1 98.5 266 GLY A O 1
ATOM 2078 N N . LEU A 1 267 ? 9.992 18.156 6.887 1 98.62 267 LEU A N 1
ATOM 2079 C CA . LEU A 1 267 ? 10.781 18.469 8.078 1 98.62 267 LEU A CA 1
ATOM 2080 C C . LEU A 1 267 ? 10.07 17.984 9.336 1 98.62 267 LEU A C 1
ATOM 2082 O O . LEU A 1 267 ? 10.711 17.469 10.258 1 98.62 267 LEU A O 1
ATOM 2086 N N . VAL A 1 268 ? 8.75 18.109 9.406 1 98.75 268 VAL A N 1
ATOM 2087 C CA . VAL A 1 268 ? 8.062 17.578 10.578 1 98.75 268 VAL A CA 1
ATOM 2088 C C . VAL A 1 268 ? 8.07 16.062 10.539 1 98.75 268 VAL A C 1
ATOM 2090 O O . VAL A 1 268 ? 8.117 15.406 11.586 1 98.75 268 VAL A O 1
ATOM 2093 N N . ALA A 1 269 ? 8.062 15.453 9.359 1 98.88 269 ALA A N 1
ATOM 2094 C CA . ALA A 1 269 ? 8.195 14 9.234 1 98.88 269 ALA A CA 1
ATOM 2095 C C . ALA A 1 269 ? 9.555 13.531 9.75 1 98.88 269 ALA A C 1
ATOM 2097 O O . ALA A 1 269 ? 9.656 12.492 10.398 1 98.88 269 ALA A O 1
ATOM 2098 N N . LEU A 1 270 ? 10.57 14.328 9.445 1 98.94 270 LEU A N 1
ATOM 2099 C CA . LEU A 1 270 ? 11.914 14.062 9.961 1 98.94 270 LEU A CA 1
ATOM 2100 C C . LEU A 1 270 ? 11.914 14.047 11.484 1 98.94 270 LEU A C 1
ATOM 2102 O O . LEU A 1 270 ? 12.414 13.109 12.102 1 98.94 270 LEU A O 1
ATOM 2106 N N . LEU A 1 271 ? 11.305 15.078 12.039 1 98.94 271 LEU A N 1
ATOM 2107 C CA . LEU A 1 271 ? 11.242 15.18 13.492 1 98.94 271 LEU A CA 1
ATOM 2108 C C . LEU A 1 271 ? 10.461 14.016 14.086 1 98.94 271 LEU A C 1
ATOM 2110 O O . LEU A 1 271 ? 10.883 13.43 15.086 1 98.94 271 LEU A O 1
ATOM 2114 N N . ALA A 1 272 ? 9.352 13.664 13.469 1 98.94 272 ALA A N 1
ATOM 2115 C CA . ALA A 1 272 ? 8.516 12.562 13.953 1 98.94 272 ALA A CA 1
ATOM 2116 C C . ALA A 1 272 ? 9.25 11.234 13.844 1 98.94 272 ALA A C 1
ATOM 2118 O O . ALA A 1 272 ? 9.219 10.422 14.781 1 98.94 272 ALA A O 1
ATOM 2119 N N . ALA A 1 273 ? 9.883 11.008 12.719 1 98.94 273 ALA A N 1
ATOM 2120 C CA . ALA A 1 273 ? 10.609 9.758 12.523 1 98.94 273 ALA A CA 1
ATOM 2121 C C . ALA A 1 273 ? 11.695 9.578 13.578 1 98.94 273 ALA A C 1
ATOM 2123 O O . ALA A 1 273 ? 11.859 8.484 14.125 1 98.94 273 ALA A O 1
ATOM 2124 N N . ARG A 1 274 ? 12.398 10.641 13.852 1 98.88 274 ARG A N 1
ATOM 2125 C CA . ARG A 1 274 ? 13.414 10.602 14.898 1 98.88 274 ARG A CA 1
ATOM 2126 C C . ARG A 1 274 ? 12.781 10.32 16.266 1 98.88 274 ARG A C 1
ATOM 2128 O O . ARG A 1 274 ? 13.289 9.5 17.031 1 98.88 274 ARG A O 1
ATOM 2135 N N . ALA A 1 275 ? 11.734 11 16.516 1 98.88 275 ALA A N 1
ATOM 2136 C CA . ALA A 1 275 ? 11.062 10.82 17.797 1 98.88 275 ALA A CA 1
ATOM 2137 C C . ALA A 1 275 ? 10.531 9.398 17.938 1 98.88 275 ALA A C 1
ATOM 2139 O O . ALA A 1 275 ? 10.477 8.867 19.062 1 98.88 275 ALA A O 1
ATOM 2140 N N . PHE A 1 276 ? 10.148 8.734 16.844 1 98.81 276 PHE A N 1
ATOM 2141 C CA . PHE A 1 276 ? 9.656 7.363 16.859 1 98.81 276 PHE A CA 1
ATOM 2142 C C . PHE A 1 276 ? 10.805 6.375 17.016 1 98.81 276 PHE A C 1
ATOM 2144 O O . PHE A 1 276 ? 10.578 5.18 17.188 1 98.81 276 PHE A O 1
ATOM 2151 N N . GLY A 1 277 ? 12.062 6.844 16.891 1 98.62 277 GLY A N 1
ATOM 2152 C CA . GLY A 1 277 ? 13.219 6.016 17.203 1 98.62 277 GLY A CA 1
ATOM 2153 C C . GLY A 1 277 ? 13.914 5.477 15.969 1 98.62 277 GLY A C 1
ATOM 2154 O O . GLY A 1 277 ? 14.766 4.59 16.062 1 98.62 277 GLY A O 1
ATOM 2155 N N . ALA A 1 278 ? 13.578 5.965 14.781 1 98.75 278 ALA A N 1
ATOM 2156 C CA . ALA A 1 278 ? 14.273 5.512 13.578 1 98.75 278 ALA A CA 1
ATOM 2157 C C . ALA A 1 278 ? 15.781 5.699 13.727 1 98.75 278 ALA A C 1
ATOM 2159 O O . ALA A 1 278 ? 16.25 6.793 14.047 1 98.75 278 ALA A O 1
ATOM 2160 N N . PRO A 1 279 ? 16.562 4.676 13.477 1 98.5 279 PRO A N 1
ATOM 2161 C CA . PRO A 1 279 ? 18 4.801 13.672 1 98.5 279 PRO A CA 1
ATOM 2162 C C . PRO A 1 279 ? 18.656 5.75 12.672 1 98.5 279 PRO A C 1
ATOM 2164 O O . PRO A 1 279 ? 19.594 6.461 13.023 1 98.5 279 PRO A O 1
ATOM 2167 N N . ARG A 1 280 ? 18.141 5.746 11.422 1 98.69 280 ARG A N 1
ATOM 2168 C CA . ARG A 1 280 ? 18.641 6.637 10.383 1 98.69 280 ARG A CA 1
ATOM 2169 C C . ARG A 1 280 ? 17.5 7.301 9.625 1 98.69 280 ARG A C 1
ATOM 2171 O O . ARG A 1 280 ? 16.531 6.645 9.266 1 98.69 280 ARG A O 1
ATOM 2178 N N . VAL A 1 281 ? 17.656 8.547 9.453 1 98.94 281 VAL A N 1
ATOM 2179 C CA . VAL A 1 281 ? 16.719 9.32 8.641 1 98.94 281 VAL A CA 1
ATOM 2180 C C . VAL A 1 281 ? 17.484 10.141 7.605 1 98.94 281 VAL A C 1
ATOM 2182 O O . VAL A 1 281 ? 18.25 11.047 7.961 1 98.94 281 VAL A O 1
ATOM 2185 N N . VAL A 1 282 ? 17.328 9.781 6.371 1 98.94 282 VAL A N 1
ATOM 2186 C CA . VAL A 1 282 ? 17.906 10.516 5.258 1 98.94 282 VAL A CA 1
ATOM 2187 C C . VAL A 1 282 ? 16.828 11.359 4.574 1 98.94 282 VAL A C 1
ATOM 2189 O O . VAL A 1 282 ? 15.711 10.891 4.375 1 98.94 282 VAL A O 1
ATOM 2192 N N . ILE A 1 283 ? 17.156 12.586 4.266 1 98.88 283 ILE A N 1
ATOM 2193 C CA . ILE A 1 283 ? 16.188 13.477 3.646 1 98.88 283 ILE A CA 1
ATOM 2194 C C . ILE A 1 283 ? 16.766 14.055 2.354 1 98.88 283 ILE A C 1
ATOM 2196 O O . ILE A 1 283 ? 17.953 14.391 2.291 1 98.88 283 ILE A O 1
ATOM 2200 N N . VAL A 1 284 ? 15.891 14.07 1.342 1 98.75 284 VAL A N 1
ATOM 2201 C CA . VAL A 1 284 ? 16.297 14.508 0.012 1 98.75 284 VAL A CA 1
ATOM 2202 C C . VAL A 1 284 ? 15.484 15.727 -0.409 1 98.75 284 VAL A C 1
ATOM 2204 O O . VAL A 1 284 ? 14.305 15.844 -0.061 1 98.75 284 VAL A O 1
ATOM 2207 N N . ASP A 1 285 ? 16.109 16.656 -1.118 1 98.31 285 ASP A N 1
ATOM 2208 C CA . ASP A 1 285 ? 15.445 17.828 -1.661 1 98.31 285 ASP A CA 1
ATOM 2209 C C . ASP A 1 285 ? 16.266 18.453 -2.781 1 98.31 285 ASP A C 1
ATOM 2211 O O . ASP A 1 285 ? 17.453 18.156 -2.938 1 98.31 285 ASP A O 1
ATOM 2215 N N . VAL A 1 286 ? 15.633 19.234 -3.557 1 97.25 286 VAL A N 1
ATOM 2216 C CA . VAL A 1 286 ? 16.312 19.953 -4.633 1 97.25 286 VAL A CA 1
ATOM 2217 C C . VAL A 1 286 ? 16.953 21.219 -4.086 1 97.25 286 VAL A C 1
ATOM 2219 O O . VAL A 1 286 ? 17.844 21.797 -4.723 1 97.25 286 VAL A O 1
ATOM 2222 N N . ASP A 1 287 ? 16.531 21.703 -2.883 1 95.75 287 ASP A N 1
ATOM 2223 C CA . ASP A 1 287 ? 16.938 22.984 -2.312 1 95.75 287 ASP A CA 1
ATOM 2224 C C . ASP A 1 287 ? 17.984 22.797 -1.224 1 95.75 287 ASP A C 1
ATOM 2226 O O . ASP A 1 287 ? 17.719 22.188 -0.186 1 95.75 287 ASP A O 1
ATOM 2230 N N . GLU A 1 288 ? 19.141 23.453 -1.4 1 95.56 288 GLU A N 1
ATOM 2231 C CA . GLU A 1 288 ? 20.25 23.312 -0.472 1 95.56 288 GLU A CA 1
ATOM 2232 C C . GLU A 1 288 ? 19.922 23.922 0.884 1 95.56 288 GLU A C 1
ATOM 2234 O O . GLU A 1 288 ? 20.359 23.422 1.922 1 95.56 288 GLU A O 1
ATOM 2239 N N . PHE A 1 289 ? 19.25 25 0.854 1 94.94 289 PHE A N 1
ATOM 2240 C CA . PHE A 1 289 ? 18.891 25.656 2.107 1 94.94 289 PHE A CA 1
ATOM 2241 C C . PHE A 1 289 ? 18.016 24.75 2.965 1 94.94 289 PHE A C 1
ATOM 2243 O O . PHE A 1 289 ? 18.266 24.594 4.16 1 94.94 289 PHE A O 1
ATOM 2250 N N . ARG A 1 290 ? 17.062 24.156 2.361 1 95.62 290 ARG A N 1
ATOM 2251 C CA . ARG A 1 290 ? 16.156 23.266 3.078 1 95.62 290 ARG A CA 1
ATOM 2252 C C . ARG A 1 290 ? 16.906 22.062 3.637 1 95.62 290 ARG A C 1
ATOM 2254 O O . ARG A 1 290 ? 16.625 21.594 4.738 1 95.62 290 ARG A O 1
ATOM 2261 N N . LEU A 1 291 ? 17.844 21.594 2.883 1 98.06 291 LEU A N 1
ATOM 2262 C CA . LEU A 1 291 ? 18.656 20.469 3.336 1 98.06 291 LEU A CA 1
ATOM 2263 C C . LEU A 1 291 ? 19.516 20.859 4.535 1 98.06 291 LEU A C 1
ATOM 2265 O O . LEU A 1 291 ? 19.719 20.047 5.445 1 98.06 291 LEU A O 1
ATOM 2269 N N . SER A 1 292 ? 20 22.062 4.523 1 97.5 292 SER A N 1
ATOM 2270 C CA . SER A 1 292 ? 20.797 22.531 5.66 1 97.5 292 SER A CA 1
ATOM 2271 C C . SER A 1 292 ? 19.938 22.609 6.926 1 97.5 292 SER A C 1
ATOM 2273 O O . SER A 1 292 ? 20.406 22.266 8.016 1 97.5 292 SER A O 1
ATOM 2275 N N . VAL A 1 293 ? 18.734 23.078 6.77 1 97 293 VAL A N 1
ATOM 2276 C CA . VAL A 1 293 ? 17.812 23.125 7.898 1 97 293 VAL A CA 1
ATOM 2277 C C . VAL A 1 293 ? 17.562 21.703 8.406 1 97 293 VAL A C 1
ATOM 2279 O O . VAL A 1 293 ? 17.547 21.469 9.617 1 97 293 VAL A O 1
ATOM 2282 N N . ALA A 1 294 ? 17.359 20.766 7.488 1 98.5 294 ALA A N 1
ATOM 2283 C CA . ALA A 1 294 ? 17.125 19.375 7.855 1 98.5 294 ALA A CA 1
ATOM 2284 C C . ALA A 1 294 ? 18.297 18.812 8.656 1 98.5 294 ALA A C 1
ATOM 2286 O O . ALA A 1 294 ? 18.094 18.078 9.625 1 98.5 294 ALA A O 1
ATOM 2287 N N . LYS A 1 295 ? 19.438 19.094 8.227 1 98.38 295 LYS A N 1
ATOM 2288 C CA . LYS A 1 295 ? 20.641 18.656 8.945 1 98.38 295 LYS A CA 1
ATOM 2289 C C . LYS A 1 295 ? 20.641 19.203 10.375 1 98.38 295 LYS A C 1
ATOM 2291 O O . LYS A 1 295 ? 20.938 18.453 11.32 1 98.38 295 LYS A O 1
ATOM 2296 N N . ASP A 1 296 ? 20.328 20.438 10.508 1 97.88 296 ASP A N 1
ATOM 2297 C CA . ASP A 1 296 ? 20.297 21.078 11.82 1 97.88 296 ASP A CA 1
ATOM 2298 C C . ASP A 1 296 ? 19.234 20.438 12.719 1 97.88 296 ASP A C 1
ATOM 2300 O O . ASP A 1 296 ? 19.391 20.406 13.938 1 97.88 296 ASP A O 1
ATOM 2304 N N . LEU A 1 297 ? 18.234 19.938 12.062 1 98.19 297 LEU A N 1
ATOM 2305 C CA . LEU A 1 297 ? 17.125 19.359 12.82 1 98.19 297 LEU A CA 1
ATOM 2306 C C . LEU A 1 297 ? 17.422 17.891 13.164 1 98.19 297 LEU A C 1
ATOM 2308 O O . LEU A 1 297 ? 16.625 17.25 13.867 1 98.19 297 LEU A O 1
ATOM 2312 N N . GLY A 1 298 ? 18.484 17.344 12.617 1 98.25 298 GLY A N 1
ATOM 2313 C CA . GLY A 1 298 ? 18.906 16.031 13.086 1 98.25 298 GLY A CA 1
ATOM 2314 C C . GLY A 1 298 ? 18.859 14.977 12.008 1 98.25 298 GLY A C 1
ATOM 2315 O O . GLY A 1 298 ? 18.953 13.781 12.305 1 98.25 298 GLY A O 1
ATOM 2316 N N . ALA A 1 299 ? 18.719 15.312 10.805 1 98.81 299 ALA A N 1
ATOM 2317 C CA . ALA A 1 299 ? 18.828 14.32 9.742 1 98.81 299 ALA A CA 1
ATOM 2318 C C . ALA A 1 299 ? 20.188 13.609 9.789 1 98.81 299 ALA A C 1
ATOM 2320 O O . ALA A 1 299 ? 21.219 14.234 10.023 1 98.81 299 ALA A O 1
ATOM 2321 N N . SER A 1 300 ? 20.172 12.305 9.57 1 98.75 300 SER A N 1
ATOM 2322 C CA . SER A 1 300 ? 21.438 11.555 9.539 1 98.75 300 SER A CA 1
ATOM 2323 C C . SER A 1 300 ? 22.281 11.961 8.344 1 98.75 300 SER A C 1
ATOM 2325 O O . SER A 1 300 ? 23.516 12.039 8.453 1 98.75 300 SER A O 1
ATOM 2327 N N . GLU A 1 301 ? 21.688 12.109 7.238 1 98.75 301 GLU A N 1
ATOM 2328 C CA . GLU A 1 301 ? 22.312 12.57 6.004 1 98.75 301 GLU A CA 1
ATOM 2329 C C . GLU A 1 301 ? 21.297 13.305 5.121 1 98.75 301 GLU A C 1
ATOM 2331 O O . GLU A 1 301 ? 20.094 13.18 5.312 1 98.75 301 GLU A O 1
ATOM 2336 N N . THR A 1 302 ? 21.812 14.125 4.281 1 98.75 302 THR A N 1
ATOM 2337 C CA . THR A 1 302 ? 21 14.812 3.279 1 98.75 302 THR A CA 1
ATOM 2338 C C . THR A 1 302 ? 21.547 14.562 1.877 1 98.75 302 THR A C 1
ATOM 2340 O O . THR A 1 302 ? 22.766 14.398 1.696 1 98.75 302 THR A O 1
ATOM 2343 N N . VAL A 1 303 ? 20.656 14.477 0.902 1 98.81 303 VAL A N 1
ATOM 2344 C CA . VAL A 1 303 ? 21.047 14.281 -0.489 1 98.81 303 VAL A CA 1
ATOM 2345 C C . VAL A 1 303 ? 20.359 15.32 -1.373 1 98.81 303 VAL A C 1
ATOM 2347 O O . VAL A 1 303 ? 19.125 15.438 -1.352 1 98.81 303 VAL A O 1
ATOM 2350 N N . LYS A 1 304 ? 21.125 16.078 -2.141 1 98.62 304 LYS A N 1
ATOM 2351 C CA . LYS A 1 304 ? 20.562 17.016 -3.121 1 98.62 304 LYS A CA 1
ATOM 2352 C C . LYS A 1 304 ? 20.203 16.281 -4.414 1 98.62 304 LYS A C 1
ATOM 2354 O O . LYS A 1 304 ? 21 15.523 -4.949 1 98.62 304 LYS A O 1
ATOM 2359 N N . VAL A 1 305 ? 19.031 16.469 -4.891 1 98.12 305 VAL A N 1
ATOM 2360 C CA . VAL A 1 305 ? 18.562 15.82 -6.117 1 98.12 305 VAL A CA 1
ATOM 2361 C C . VAL A 1 305 ? 18.047 16.875 -7.094 1 98.12 305 VAL A C 1
ATOM 2363 O O . VAL A 1 305 ? 18.078 18.078 -6.789 1 98.12 305 VAL A O 1
ATOM 2366 N N . SER A 1 306 ? 17.656 16.469 -8.289 1 97.56 306 SER A N 1
ATOM 2367 C CA . SER A 1 306 ? 17.109 17.375 -9.289 1 97.56 306 SER A CA 1
ATOM 2368 C C . SER A 1 306 ? 15.648 17.047 -9.594 1 97.56 306 SER A C 1
ATOM 2370 O O . SER A 1 306 ? 15.086 16.094 -9.031 1 97.56 306 SER A O 1
ATOM 2372 N N . THR A 1 307 ? 15.07 17.797 -10.438 1 95.75 307 THR A N 1
ATOM 2373 C CA . THR A 1 307 ? 13.695 17.516 -10.852 1 95.75 307 THR A CA 1
ATOM 2374 C C . THR A 1 307 ? 13.664 16.719 -12.148 1 95.75 307 THR A C 1
ATOM 2376 O O . THR A 1 307 ? 12.594 16.438 -12.68 1 95.75 307 THR A O 1
ATOM 2379 N N . ASN A 1 308 ? 14.828 16.328 -12.672 1 96.81 308 ASN A N 1
ATOM 2380 C CA . ASN A 1 308 ? 14.93 15.602 -13.938 1 96.81 308 ASN A CA 1
ATOM 2381 C C . ASN A 1 308 ? 14.703 14.102 -13.742 1 96.81 308 ASN A C 1
ATOM 2383 O O . ASN A 1 308 ? 15.469 13.445 -13.031 1 96.81 308 ASN A O 1
ATOM 2387 N N . GLU A 1 309 ? 13.805 13.602 -14.445 1 94.62 309 GLU A N 1
ATOM 2388 C CA . GLU A 1 309 ? 13.453 12.188 -14.336 1 94.62 309 GLU A CA 1
ATOM 2389 C C . GLU A 1 309 ? 14.625 11.289 -14.727 1 94.62 309 GLU A C 1
ATOM 2391 O O . GLU A 1 309 ? 14.773 10.188 -14.195 1 94.62 309 GLU A O 1
ATOM 2396 N N . GLU A 1 310 ? 15.43 11.68 -15.586 1 96.19 310 GLU A N 1
ATOM 2397 C CA . GLU A 1 310 ? 16.562 10.891 -16.078 1 96.19 310 GLU A CA 1
ATOM 2398 C C . GLU A 1 310 ? 17.594 10.672 -14.977 1 96.19 310 GLU A C 1
ATOM 2400 O O . GLU A 1 310 ? 18.453 9.789 -15.102 1 96.19 310 GLU A O 1
ATOM 2405 N N . ASP A 1 311 ? 17.453 11.461 -13.938 1 97.75 311 ASP A N 1
ATOM 2406 C CA . ASP A 1 311 ? 18.469 11.398 -12.883 1 97.75 311 ASP A CA 1
ATOM 2407 C C . ASP A 1 311 ? 18.094 10.383 -11.812 1 97.75 311 ASP A C 1
ATOM 2409 O O . ASP A 1 311 ? 18.859 10.141 -10.883 1 97.75 311 ASP A O 1
ATOM 2413 N N . VAL A 1 312 ? 17.031 9.727 -11.906 1 97.81 312 VAL A N 1
ATOM 2414 C CA . VAL A 1 312 ? 16.469 8.883 -10.852 1 97.81 312 VAL A CA 1
ATOM 2415 C C . VAL A 1 312 ? 17.453 7.773 -10.5 1 97.81 312 VAL A C 1
ATOM 2417 O O . VAL A 1 312 ? 17.766 7.57 -9.328 1 97.81 312 VAL A O 1
ATOM 2420 N N . ALA A 1 313 ? 17.938 7.043 -11.469 1 97.31 313 ALA A N 1
ATOM 2421 C CA . ALA A 1 313 ? 18.812 5.895 -11.219 1 97.31 313 ALA A CA 1
ATOM 2422 C C . ALA A 1 313 ? 20.047 6.305 -10.43 1 97.31 313 ALA A C 1
ATOM 2424 O O . ALA A 1 313 ? 20.406 5.656 -9.445 1 97.31 313 ALA A O 1
ATOM 2425 N N . GLY A 1 314 ? 20.688 7.34 -10.898 1 98.19 314 GLY A N 1
ATOM 2426 C CA . GLY A 1 314 ? 21.859 7.84 -10.195 1 98.19 314 GLY A CA 1
ATOM 2427 C C . GLY A 1 314 ? 21.547 8.336 -8.797 1 98.19 314 GLY A C 1
ATOM 2428 O O . GLY A 1 314 ? 22.328 8.133 -7.871 1 98.19 314 GLY A O 1
ATOM 2429 N N . GLU A 1 315 ? 20.469 9 -8.617 1 98.5 315 GLU A N 1
ATOM 2430 C CA . GLU A 1 315 ? 20.062 9.539 -7.316 1 98.5 315 GLU A CA 1
ATOM 2431 C C . GLU A 1 315 ? 19.719 8.422 -6.336 1 98.5 315 GLU A C 1
ATOM 2433 O O . GLU A 1 315 ? 20.016 8.531 -5.141 1 98.5 315 GLU A O 1
ATOM 2438 N N . VAL A 1 316 ? 19.094 7.367 -6.824 1 98.75 316 VAL A N 1
ATOM 2439 C CA . VAL A 1 316 ? 18.812 6.211 -5.98 1 98.75 316 VAL A CA 1
ATOM 2440 C C . VAL A 1 316 ? 20.109 5.652 -5.402 1 98.75 316 VAL A C 1
ATOM 2442 O O . VAL A 1 316 ? 20.172 5.316 -4.219 1 98.75 316 VAL A O 1
ATOM 2445 N N . GLU A 1 317 ? 21.109 5.543 -6.207 1 98.38 317 GLU A N 1
ATOM 2446 C CA . GLU A 1 317 ? 22.406 5.062 -5.738 1 98.38 317 GLU A CA 1
ATOM 2447 C C . GLU A 1 317 ? 22.984 6 -4.68 1 98.38 317 GLU A C 1
ATOM 2449 O O . GLU A 1 317 ? 23.547 5.547 -3.676 1 98.38 317 GLU A O 1
ATOM 2454 N N . LEU A 1 318 ? 22.891 7.305 -4.918 1 98.62 318 LEU A N 1
ATOM 2455 C CA . LEU A 1 318 ? 23.391 8.289 -3.965 1 98.62 318 LEU A CA 1
ATOM 2456 C C . LEU A 1 318 ? 22.641 8.18 -2.637 1 98.62 318 LEU A C 1
ATOM 2458 O O . LEU A 1 318 ? 23.25 8.281 -1.569 1 98.62 318 LEU A O 1
ATOM 2462 N N . ILE A 1 319 ? 21.375 7.996 -2.703 1 98.81 319 ILE A N 1
ATOM 2463 C CA . ILE A 1 319 ? 20.531 7.887 -1.521 1 98.81 319 ILE A CA 1
ATOM 2464 C C . ILE A 1 319 ? 20.922 6.645 -0.723 1 98.81 319 ILE A C 1
ATOM 2466 O O . ILE A 1 319 ? 21.062 6.707 0.5 1 98.81 319 ILE A O 1
ATOM 2470 N N . LYS A 1 320 ? 21.047 5.523 -1.421 1 98.5 320 LYS A N 1
ATOM 2471 C CA . LYS A 1 320 ? 21.422 4.281 -0.757 1 98.5 320 LYS A CA 1
ATOM 2472 C C . LYS A 1 320 ? 22.797 4.406 -0.095 1 98.5 320 LYS A C 1
ATOM 2474 O O . LYS A 1 320 ? 23 3.908 1.013 1 98.5 320 LYS A O 1
ATOM 2479 N N . LYS A 1 321 ? 23.703 5.043 -0.805 1 98.5 321 LYS A N 1
ATOM 2480 C CA . LYS A 1 321 ? 25.031 5.285 -0.23 1 98.5 321 LYS A CA 1
ATOM 2481 C C . LYS A 1 321 ? 24.938 6.148 1.024 1 98.5 321 LYS A C 1
ATOM 2483 O O . LYS A 1 321 ? 25.594 5.871 2.029 1 98.5 321 LYS A O 1
ATOM 2488 N N . ALA A 1 322 ? 24.156 7.223 0.952 1 98.69 322 ALA A N 1
ATOM 2489 C CA . ALA A 1 322 ? 23.969 8.117 2.09 1 98.69 322 ALA A CA 1
ATOM 2490 C C . ALA A 1 322 ? 23.328 7.387 3.268 1 98.69 322 ALA A C 1
ATOM 2492 O O . ALA A 1 322 ? 23.688 7.625 4.422 1 98.69 322 ALA A O 1
ATOM 2493 N N . MET A 1 323 ? 22.359 6.562 3.002 1 98.5 323 MET A N 1
ATOM 2494 C CA . MET A 1 323 ? 21.703 5.789 4.043 1 98.5 323 MET A CA 1
ATOM 2495 C C . MET A 1 323 ? 22.656 4.797 4.688 1 98.5 323 MET A C 1
ATOM 2497 O O . MET A 1 323 ? 22.656 4.625 5.91 1 98.5 323 MET A O 1
ATOM 2501 N N . GLY A 1 324 ? 23.516 4.16 3.814 1 97.69 324 GLY A N 1
ATOM 2502 C CA . GLY A 1 324 ? 24.5 3.193 4.293 1 97.69 324 GLY A CA 1
ATOM 2503 C C . GLY A 1 324 ? 23.875 1.865 4.688 1 97.69 324 GLY A C 1
ATOM 2504 O O . GLY A 1 324 ? 24.578 0.926 5.051 1 97.69 324 GLY A O 1
ATOM 2505 N N . GLU A 1 325 ? 22.594 1.791 4.75 1 95.38 325 GLU A N 1
ATOM 2506 C CA . GLU A 1 325 ? 21.781 0.616 5.031 1 95.38 325 GLU A CA 1
ATOM 2507 C C . GLU A 1 325 ? 20.578 0.535 4.09 1 95.38 325 GLU A C 1
ATOM 2509 O O . GLU A 1 325 ? 20.438 1.372 3.197 1 95.38 325 GLU A O 1
ATOM 2514 N N . SER A 1 326 ? 19.766 -0.512 4.309 1 97.31 326 SER A N 1
ATOM 2515 C CA . SER A 1 326 ? 18.547 -0.616 3.508 1 97.31 326 SER A CA 1
ATOM 2516 C C . SER A 1 326 ? 17.547 0.464 3.887 1 97.31 326 SER A C 1
ATOM 2518 O O . SER A 1 326 ? 17.453 0.851 5.055 1 97.31 326 SER A O 1
ATOM 2520 N N . VAL A 1 327 ? 16.844 0.943 2.9 1 98.81 327 VAL A N 1
ATOM 2521 C CA . VAL A 1 327 ? 15.727 1.846 3.145 1 98.81 327 VAL A CA 1
ATOM 2522 C C . VAL A 1 327 ? 14.461 1.037 3.416 1 98.81 327 VAL A C 1
ATOM 2524 O O . VAL A 1 327 ? 13.859 0.483 2.49 1 98.81 327 VAL A O 1
ATOM 2527 N N . ASP A 1 328 ? 14.008 1.048 4.625 1 98.81 328 ASP A N 1
ATOM 2528 C CA . ASP A 1 328 ? 12.844 0.256 5 1 98.81 328 ASP A CA 1
ATOM 2529 C C . ASP A 1 328 ? 11.547 0.982 4.645 1 98.81 328 ASP A C 1
ATOM 2531 O O . ASP A 1 328 ? 10.578 0.359 4.199 1 98.81 328 ASP A O 1
ATOM 2535 N N . ILE A 1 329 ? 11.555 2.303 4.926 1 98.94 329 ILE A N 1
ATOM 2536 C CA . ILE A 1 329 ? 10.367 3.133 4.75 1 98.94 329 ILE A CA 1
ATOM 2537 C C . ILE A 1 329 ? 10.742 4.43 4.035 1 98.94 329 ILE A C 1
ATOM 2539 O O . ILE A 1 329 ? 11.773 5.035 4.344 1 98.94 329 ILE A O 1
ATOM 2543 N N . THR A 1 330 ? 9.984 4.766 3.059 1 98.94 330 THR A N 1
ATOM 2544 C CA . THR A 1 330 ? 10.109 6.082 2.449 1 98.94 330 THR A CA 1
ATOM 2545 C C . THR A 1 330 ? 8.836 6.895 2.635 1 98.94 330 THR A C 1
ATOM 2547 O O . THR A 1 330 ? 7.734 6.402 2.361 1 98.94 330 THR A O 1
ATOM 2550 N N . LEU A 1 331 ? 8.953 8.078 3.152 1 98.94 331 LEU A N 1
ATOM 2551 C CA . LEU A 1 331 ? 7.867 9.047 3.205 1 98.94 331 LEU A CA 1
ATOM 2552 C C . LEU A 1 331 ? 8 10.078 2.084 1 98.94 331 LEU A C 1
ATOM 2554 O O . LEU A 1 331 ? 8.891 10.93 2.121 1 98.94 331 LEU A O 1
ATOM 2558 N N . ASP A 1 332 ? 7.188 9.961 1.103 1 98.81 332 ASP A N 1
ATOM 2559 C CA . ASP A 1 332 ? 7.191 10.945 0.023 1 98.81 332 ASP A CA 1
ATOM 2560 C C . ASP A 1 332 ? 6.316 12.148 0.369 1 98.81 332 ASP A C 1
ATOM 2562 O O . ASP A 1 332 ? 5.102 12.117 0.158 1 98.81 332 ASP A O 1
ATOM 2566 N N . CYS A 1 333 ? 6.93 13.211 0.733 1 98.06 333 CYS A N 1
ATOM 2567 C CA . CYS A 1 333 ? 6.223 14.398 1.199 1 98.06 333 CYS A CA 1
ATOM 2568 C C . CYS A 1 333 ? 6.059 15.414 0.075 1 98.06 333 CYS A C 1
ATOM 2570 O O . CYS A 1 333 ? 5.676 16.562 0.319 1 98.06 333 CYS A O 1
ATOM 2572 N N . ALA A 1 334 ? 6.359 15.039 -1.126 1 95.88 334 ALA A N 1
ATOM 2573 C CA . ALA A 1 334 ? 6.176 15.883 -2.303 1 95.88 334 ALA A CA 1
ATOM 2574 C C . ALA A 1 334 ? 5.016 15.383 -3.16 1 95.88 334 ALA A C 1
ATOM 2576 O O . ALA A 1 334 ? 4.043 16.109 -3.389 1 95.88 334 ALA A O 1
ATOM 2577 N N . GLY A 1 335 ? 5.074 14.078 -3.521 1 95.88 335 GLY A N 1
ATOM 2578 C CA . GLY A 1 335 ? 3.975 13.469 -4.254 1 95.88 335 GLY A CA 1
ATOM 2579 C C . GLY A 1 335 ? 4.016 13.758 -5.742 1 95.88 335 GLY A C 1
ATOM 2580 O O . GLY A 1 335 ? 2.982 14.039 -6.355 1 95.88 335 GLY A O 1
ATOM 2581 N N . PHE A 1 336 ? 5.211 13.766 -6.332 1 96.44 336 PHE A N 1
ATOM 2582 C CA . PHE A 1 336 ? 5.395 13.938 -7.77 1 96.44 336 PHE A CA 1
ATOM 2583 C C . PHE A 1 336 ? 5.801 12.617 -8.422 1 96.44 336 PHE A C 1
ATOM 2585 O O . PHE A 1 336 ? 6.277 11.711 -7.742 1 96.44 336 PHE A O 1
ATOM 2592 N N . ASN A 1 337 ? 5.645 12.562 -9.75 1 96.75 337 ASN A N 1
ATOM 2593 C CA . ASN A 1 337 ? 6.109 11.406 -10.5 1 96.75 337 ASN A CA 1
ATOM 2594 C C . ASN A 1 337 ? 7.551 11.047 -10.141 1 96.75 337 ASN A C 1
ATOM 2596 O O . ASN A 1 337 ? 7.848 9.891 -9.836 1 96.75 337 ASN A O 1
ATOM 2600 N N . LYS A 1 338 ? 8.352 12.031 -10.172 1 97.38 338 LYS A N 1
ATOM 2601 C CA . LYS A 1 338 ? 9.781 11.828 -9.984 1 97.38 338 LYS A CA 1
ATOM 2602 C C . LYS A 1 338 ? 10.086 11.352 -8.57 1 97.38 338 LYS A C 1
ATOM 2604 O O . LYS A 1 338 ? 10.859 10.406 -8.375 1 97.38 338 LYS A O 1
ATOM 2609 N N . THR A 1 339 ? 9.516 12.031 -7.574 1 98.31 339 THR A N 1
ATOM 2610 C CA . THR A 1 339 ? 9.812 11.664 -6.195 1 98.31 339 THR A CA 1
ATOM 2611 C C . THR A 1 339 ? 9.242 10.289 -5.863 1 98.31 339 THR A C 1
ATOM 2613 O O . THR A 1 339 ? 9.883 9.5 -5.168 1 98.31 339 THR A O 1
ATOM 2616 N N . MET A 1 340 ? 8.102 10.023 -6.363 1 98.25 340 MET A N 1
ATOM 2617 C CA . MET A 1 340 ? 7.5 8.711 -6.141 1 98.25 340 MET A CA 1
ATOM 2618 C C . MET A 1 340 ? 8.305 7.617 -6.836 1 98.25 340 MET A C 1
ATOM 2620 O O . MET A 1 340 ? 8.516 6.539 -6.273 1 98.25 340 MET A O 1
ATOM 2624 N N . THR A 1 341 ? 8.672 7.859 -8.039 1 98.31 341 THR A N 1
ATOM 2625 C CA . THR A 1 341 ? 9.516 6.91 -8.758 1 98.31 341 THR A CA 1
ATOM 2626 C C . THR A 1 341 ? 10.82 6.66 -8 1 98.31 341 THR A C 1
ATOM 2628 O O . THR A 1 341 ? 11.25 5.516 -7.855 1 98.31 341 THR A O 1
ATOM 2631 N N . THR A 1 342 ? 11.422 7.703 -7.539 1 98.75 342 THR A N 1
ATOM 2632 C CA . THR A 1 342 ? 12.648 7.582 -6.754 1 98.75 342 THR A CA 1
ATOM 2633 C C . THR A 1 342 ? 12.398 6.785 -5.477 1 98.75 342 THR A C 1
ATOM 2635 O O . THR A 1 342 ? 13.18 5.902 -5.125 1 98.75 342 THR A O 1
ATOM 2638 N N . ALA A 1 343 ? 11.32 7.125 -4.801 1 98.81 343 ALA A N 1
ATOM 2639 C CA . ALA A 1 343 ? 10.953 6.445 -3.559 1 98.81 343 ALA A CA 1
ATOM 2640 C C . ALA A 1 343 ? 10.773 4.949 -3.785 1 98.81 343 ALA A C 1
ATOM 2642 O O . ALA A 1 343 ? 11.328 4.129 -3.045 1 98.81 343 ALA A O 1
ATOM 2643 N N . LEU A 1 344 ? 10.047 4.578 -4.793 1 98.56 344 LEU A N 1
ATOM 2644 C CA . LEU A 1 344 ? 9.75 3.18 -5.09 1 98.56 344 LEU A CA 1
ATOM 2645 C C . LEU A 1 344 ? 11.031 2.418 -5.426 1 98.56 344 LEU A C 1
ATOM 2647 O O . LEU A 1 344 ? 11.172 1.248 -5.062 1 98.56 344 LEU A O 1
ATOM 2651 N N . ASN A 1 345 ? 11.914 3.037 -6.086 1 98.38 345 ASN A N 1
ATOM 2652 C CA . ASN A 1 345 ? 13.148 2.375 -6.492 1 98.38 345 ASN A CA 1
ATOM 2653 C C . ASN A 1 345 ? 14.148 2.299 -5.34 1 98.38 345 ASN A C 1
ATOM 2655 O O . ASN A 1 345 ? 14.938 1.354 -5.262 1 98.38 345 ASN A O 1
ATOM 2659 N N . ALA A 1 346 ? 14.133 3.242 -4.449 1 98.81 346 ALA A N 1
ATOM 2660 C CA . ALA A 1 346 ? 15.109 3.312 -3.369 1 98.81 346 ALA A CA 1
ATOM 2661 C C . ALA A 1 346 ? 14.727 2.391 -2.217 1 98.81 346 ALA A C 1
ATOM 2663 O O . ALA A 1 346 ? 15.586 1.942 -1.455 1 98.81 346 ALA A O 1
ATOM 2664 N N . THR A 1 347 ? 13.477 2.143 -2.047 1 98.88 347 THR A N 1
ATOM 2665 C CA . THR A 1 347 ? 12.977 1.355 -0.923 1 98.88 347 THR A CA 1
ATOM 2666 C C . THR A 1 347 ? 13.266 -0.128 -1.134 1 98.88 347 THR A C 1
ATOM 2668 O O . THR A 1 347 ? 13.07 -0.653 -2.232 1 98.88 347 THR A O 1
ATOM 2671 N N . ARG A 1 348 ? 13.68 -0.804 -0.145 1 98.5 348 ARG A N 1
ATOM 2672 C CA . ARG A 1 348 ? 14.086 -2.203 -0.233 1 98.5 348 ARG A CA 1
ATOM 2673 C C . ARG A 1 348 ? 12.883 -3.105 -0.489 1 98.5 348 ARG A C 1
ATOM 2675 O O . ARG A 1 348 ? 11.742 -2.73 -0.203 1 98.5 348 ARG A O 1
ATOM 2682 N N . PRO A 1 349 ? 13.094 -4.387 -0.987 1 98.31 349 PRO A N 1
ATOM 2683 C CA . PRO A 1 349 ? 11.992 -5.348 -1.087 1 98.31 349 PRO A CA 1
ATOM 2684 C C . PRO A 1 349 ? 11.297 -5.586 0.25 1 98.31 349 PRO A C 1
ATOM 2686 O O . PRO A 1 349 ? 11.953 -5.688 1.286 1 98.31 349 PRO A O 1
ATOM 2689 N N . GLY A 1 350 ? 10.016 -5.59 0.194 1 98.38 350 GLY A N 1
ATOM 2690 C CA . GLY A 1 350 ? 9.227 -5.781 1.404 1 98.38 350 GLY A CA 1
ATOM 2691 C C . GLY A 1 350 ? 9.031 -4.504 2.195 1 98.38 350 GLY A C 1
ATOM 2692 O O . GLY A 1 350 ? 8.383 -4.508 3.244 1 98.38 350 GLY A O 1
ATOM 2693 N N . GLY A 1 351 ? 9.625 -3.369 1.724 1 98.69 351 GLY A N 1
ATOM 2694 C CA . GLY A 1 351 ? 9.492 -2.088 2.398 1 98.69 351 GLY A CA 1
ATOM 2695 C C . GLY A 1 351 ? 8.195 -1.371 2.061 1 98.69 351 GLY A C 1
ATOM 2696 O O . GLY A 1 351 ? 7.32 -1.938 1.408 1 98.69 351 GLY A O 1
ATOM 2697 N N . LYS A 1 352 ? 8.102 -0.077 2.555 1 98.88 352 LYS A N 1
ATOM 2698 C CA . LYS A 1 352 ? 6.883 0.711 2.365 1 98.88 352 LYS A CA 1
ATOM 2699 C C . LYS A 1 352 ? 7.215 2.117 1.868 1 98.88 352 LYS A C 1
ATOM 2701 O O . LYS A 1 352 ? 8.203 2.717 2.297 1 98.88 352 LYS A O 1
ATOM 2706 N N . VAL A 1 353 ? 6.367 2.574 0.971 1 98.88 353 VAL A N 1
ATOM 2707 C CA . VAL A 1 353 ? 6.395 3.967 0.535 1 98.88 353 VAL A CA 1
ATOM 2708 C C . VAL A 1 353 ? 5.082 4.648 0.904 1 98.88 353 VAL A C 1
ATOM 2710 O O . VAL A 1 353 ? 4.012 4.234 0.452 1 98.88 353 VAL A O 1
ATOM 2713 N N . CYS A 1 354 ? 5.184 5.684 1.701 1 98.75 354 CYS A N 1
ATOM 2714 C CA . CYS A 1 354 ? 4.008 6.445 2.109 1 98.75 354 CYS A CA 1
ATOM 2715 C C . CYS A 1 354 ? 3.854 7.703 1.263 1 98.75 354 CYS A C 1
ATOM 2717 O O . CYS A 1 354 ? 4.77 8.523 1.188 1 98.75 354 CYS A O 1
ATOM 2719 N N . LEU A 1 355 ? 2.729 7.773 0.653 1 98.38 355 LEU A N 1
ATOM 2720 C CA . LEU A 1 355 ? 2.432 8.984 -0.107 1 98.38 355 LEU A CA 1
ATOM 2721 C C . LEU A 1 355 ? 1.74 10.023 0.771 1 98.38 355 LEU A C 1
ATOM 2723 O O . LEU A 1 355 ? 0.538 9.922 1.026 1 98.38 355 LEU A O 1
ATOM 2727 N N . VAL A 1 356 ? 2.502 11.031 1.149 1 97.56 356 VAL A N 1
ATOM 2728 C CA . VAL A 1 356 ? 2.027 12.07 2.059 1 97.56 356 VAL A CA 1
ATOM 2729 C C . VAL A 1 356 ? 1.686 13.336 1.271 1 97.56 356 VAL A C 1
ATOM 2731 O O . VAL A 1 356 ? 0.641 13.953 1.496 1 97.56 356 VAL A O 1
ATOM 2734 N N . GLY A 1 357 ? 2.58 13.648 0.343 1 93.94 357 GLY A N 1
ATOM 2735 C CA . GLY A 1 357 ? 2.375 14.836 -0.471 1 93.94 357 GLY A CA 1
ATOM 2736 C C . GLY A 1 357 ? 1.389 14.617 -1.604 1 93.94 357 GLY A C 1
ATOM 2737 O O . GLY A 1 357 ? 1.237 13.5 -2.098 1 93.94 357 GLY A O 1
ATOM 2738 N N . MET A 1 358 ? 0.785 15.68 -2.076 1 87.5 358 MET A N 1
ATOM 2739 C CA . MET A 1 358 ? -0.266 15.602 -3.086 1 87.5 358 MET A CA 1
ATOM 2740 C C . MET A 1 358 ? 0.074 16.469 -4.297 1 87.5 358 MET A C 1
ATOM 2742 O O . MET A 1 358 ? -0.77 17.219 -4.781 1 87.5 358 MET A O 1
ATOM 2746 N N . GLY A 1 359 ? 1.241 16.297 -4.793 1 83.38 359 GLY A N 1
ATOM 2747 C CA . GLY A 1 359 ? 1.71 17.125 -5.891 1 83.38 359 GLY A CA 1
ATOM 2748 C C . GLY A 1 359 ? 0.977 16.875 -7.191 1 83.38 359 GLY A C 1
ATOM 2749 O O . GLY A 1 359 ? 0.428 17.797 -7.797 1 83.38 359 GLY A O 1
ATOM 2750 N N . HIS A 1 360 ? 1 15.625 -7.598 1 87.31 360 HIS A N 1
ATOM 2751 C CA . HIS A 1 360 ? 0.287 15.219 -8.805 1 87.31 360 HIS A CA 1
ATOM 2752 C C . HIS A 1 360 ? -0.945 14.383 -8.469 1 87.31 360 HIS A C 1
ATOM 2754 O O . HIS A 1 360 ? -0.903 13.547 -7.559 1 87.31 360 HIS A O 1
ATOM 2760 N N . ASN A 1 361 ? -1.955 14.664 -9.188 1 86.69 361 ASN A N 1
ATOM 2761 C CA . ASN A 1 361 ? -3.152 13.844 -9.016 1 86.69 361 ASN A CA 1
ATOM 2762 C C . ASN A 1 361 ? -2.949 12.43 -9.562 1 86.69 361 ASN A C 1
ATOM 2764 O O . ASN A 1 361 ? -2.988 11.461 -8.805 1 86.69 361 ASN A O 1
ATOM 2768 N N . GLU A 1 362 ? -2.684 12.383 -10.906 1 93.25 362 GLU A N 1
ATOM 2769 C CA . GLU A 1 362 ? -2.283 11.133 -11.555 1 93.25 362 GLU A CA 1
ATOM 2770 C C . GLU A 1 362 ? -0.765 11.031 -11.664 1 93.25 362 GLU A C 1
ATOM 2772 O O . GLU A 1 362 ? -0.091 12.031 -11.938 1 93.25 362 GLU A O 1
ATOM 2777 N N . MET A 1 363 ? -0.335 9.812 -11.438 1 95.44 363 MET A N 1
ATOM 2778 C CA . MET A 1 363 ? 1.111 9.625 -11.484 1 95.44 363 MET A CA 1
ATOM 2779 C C . MET A 1 363 ? 1.479 8.469 -12.414 1 95.44 363 MET A C 1
ATOM 2781 O O . MET A 1 363 ? 0.775 7.461 -12.461 1 95.44 363 MET A O 1
ATOM 2785 N N . THR A 1 364 ? 2.504 8.68 -13.148 1 96.75 364 THR A N 1
ATOM 2786 C CA . THR A 1 364 ? 3.148 7.598 -13.875 1 96.75 364 THR A CA 1
ATOM 2787 C C . THR A 1 364 ? 4.328 7.039 -13.086 1 96.75 364 THR A C 1
ATOM 2789 O O . THR A 1 364 ? 5.352 7.707 -12.938 1 96.75 364 THR A O 1
ATOM 2792 N N . VAL A 1 365 ? 4.188 5.852 -12.602 1 96.62 365 VAL A N 1
ATOM 2793 C CA . VAL A 1 365 ? 5.184 5.305 -11.688 1 96.62 365 VAL A CA 1
ATOM 2794 C C . VAL A 1 365 ? 5.398 3.822 -11.984 1 96.62 365 VAL A C 1
ATOM 2796 O O . VAL A 1 365 ? 4.52 3.16 -12.539 1 96.62 365 VAL A O 1
ATOM 2799 N N . PRO A 1 366 ? 6.57 3.314 -11.664 1 96.25 366 PRO A N 1
ATOM 2800 C CA . PRO A 1 366 ? 6.867 1.894 -11.867 1 96.25 366 PRO A CA 1
ATOM 2801 C C . PRO A 1 366 ? 6.238 1.002 -10.797 1 96.25 366 PRO A C 1
ATOM 2803 O O . PRO A 1 366 ? 6.949 0.37 -10.016 1 96.25 366 PRO A O 1
ATOM 2806 N N . LEU A 1 367 ? 4.973 0.796 -10.844 1 96.12 367 LEU A N 1
ATOM 2807 C CA . LEU A 1 367 ? 4.238 0.066 -9.812 1 96.12 367 LEU A CA 1
ATOM 2808 C C . LEU A 1 367 ? 4.516 -1.431 -9.914 1 96.12 367 LEU A C 1
ATOM 2810 O O . LEU A 1 367 ? 4.617 -2.113 -8.891 1 96.12 367 LEU A O 1
ATOM 2814 N N . THR A 1 368 ? 4.621 -1.946 -11.102 1 94.31 368 THR A N 1
ATOM 2815 C CA . THR A 1 368 ? 4.801 -3.385 -11.266 1 94.31 368 THR A CA 1
ATOM 2816 C C . THR A 1 368 ? 6.16 -3.824 -10.719 1 94.31 368 THR A C 1
ATOM 2818 O O . THR A 1 368 ? 6.242 -4.758 -9.922 1 94.31 368 THR A O 1
ATOM 2821 N N . PRO A 1 369 ? 7.23 -3.102 -11.117 1 94.5 369 PRO A N 1
ATOM 2822 C CA . PRO A 1 369 ? 8.516 -3.459 -10.508 1 94.5 369 PRO A CA 1
ATOM 2823 C C . PRO A 1 369 ? 8.492 -3.344 -8.984 1 94.5 369 PRO A C 1
ATOM 2825 O O . PRO A 1 369 ? 9.125 -4.148 -8.289 1 94.5 369 PRO A O 1
ATOM 2828 N N . ALA A 1 370 ? 7.812 -2.359 -8.484 1 96.56 370 ALA A N 1
ATOM 2829 C CA . ALA A 1 370 ? 7.695 -2.215 -7.031 1 96.56 370 ALA A CA 1
ATOM 2830 C C . ALA A 1 370 ? 6.918 -3.377 -6.422 1 96.56 370 ALA A C 1
ATOM 2832 O O . ALA A 1 370 ? 7.32 -3.936 -5.402 1 96.56 370 ALA A O 1
ATOM 2833 N N . ALA A 1 371 ? 5.848 -3.746 -7.055 1 96.25 371 ALA A N 1
ATOM 2834 C CA . ALA A 1 371 ? 5.027 -4.859 -6.574 1 96.25 371 ALA A CA 1
ATOM 2835 C C . ALA A 1 371 ? 5.809 -6.168 -6.613 1 96.25 371 ALA A C 1
ATOM 2837 O O . ALA A 1 371 ? 5.668 -7.008 -5.723 1 96.25 371 ALA A O 1
ATOM 2838 N N . ALA A 1 372 ? 6.633 -6.332 -7.602 1 94.38 372 ALA A N 1
ATOM 2839 C CA . ALA A 1 372 ? 7.445 -7.535 -7.762 1 94.38 372 ALA A CA 1
ATOM 2840 C C . ALA A 1 372 ? 8.523 -7.617 -6.684 1 94.38 372 ALA A C 1
ATOM 2842 O O . ALA A 1 372 ? 9.273 -8.594 -6.621 1 94.38 372 ALA A O 1
ATOM 2843 N N . ARG A 1 373 ? 8.602 -6.613 -5.883 1 96.75 373 ARG A N 1
ATOM 2844 C CA . ARG A 1 373 ? 9.469 -6.598 -4.711 1 96.75 373 ARG A CA 1
ATOM 2845 C C . ARG A 1 373 ? 8.648 -6.488 -3.426 1 96.75 373 ARG A C 1
ATOM 2847 O O . ARG A 1 373 ? 9.203 -6.266 -2.348 1 96.75 373 ARG A O 1
ATOM 2854 N N . GLU A 1 374 ? 7.344 -6.531 -3.641 1 98.12 374 GLU A N 1
ATOM 2855 C CA . GLU A 1 374 ? 6.375 -6.406 -2.555 1 98.12 374 GLU A CA 1
ATOM 2856 C C . GLU A 1 374 ? 6.586 -5.113 -1.773 1 98.12 374 GLU A C 1
ATOM 2858 O O . GLU A 1 374 ? 6.504 -5.102 -0.544 1 98.12 374 GLU A O 1
ATOM 2863 N N . VAL A 1 375 ? 7.008 -4.086 -2.441 1 98.62 375 VAL A N 1
ATOM 2864 C CA . VAL A 1 375 ? 6.969 -2.75 -1.856 1 98.62 375 VAL A CA 1
ATOM 2865 C C . VAL A 1 375 ? 5.531 -2.24 -1.829 1 98.62 375 VAL A C 1
ATOM 2867 O O . VAL A 1 375 ? 4.863 -2.193 -2.865 1 98.62 375 VAL A O 1
ATOM 2870 N N . ASP A 1 376 ? 5.066 -1.899 -0.662 1 98.75 376 ASP A N 1
ATOM 2871 C CA . ASP A 1 376 ? 3.703 -1.397 -0.515 1 98.75 376 ASP A CA 1
ATOM 2872 C C . ASP A 1 376 ? 3.662 0.124 -0.635 1 98.75 376 ASP A C 1
ATOM 2874 O O . ASP A 1 376 ? 4.59 0.812 -0.201 1 98.75 376 ASP A O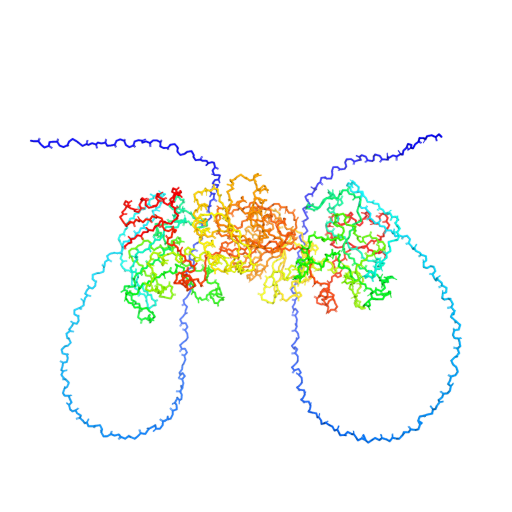 1
ATOM 2878 N N . VAL A 1 377 ? 2.602 0.59 -1.221 1 98.75 377 VAL A N 1
ATOM 2879 C CA . VAL A 1 377 ? 2.293 2.016 -1.194 1 98.75 377 VAL A CA 1
ATOM 2880 C C . VAL A 1 377 ? 1.174 2.285 -0.189 1 98.75 377 VAL A C 1
ATOM 2882 O O . VAL A 1 377 ? 0.077 1.736 -0.311 1 98.75 377 VAL A O 1
ATOM 2885 N N . VAL A 1 378 ? 1.468 3.139 0.754 1 98.62 378 VAL A N 1
ATOM 2886 C CA . VAL A 1 378 ? 0.554 3.418 1.857 1 98.62 378 VAL A CA 1
ATOM 2887 C C . VAL A 1 378 ? -0.005 4.832 1.721 1 98.62 378 VAL A C 1
ATOM 2889 O O . VAL A 1 378 ? 0.753 5.793 1.57 1 98.62 378 VAL A O 1
ATOM 2892 N N . GLY A 1 379 ? -1.298 4.891 1.743 1 96.75 379 GLY A N 1
ATOM 2893 C CA . GLY A 1 379 ? -1.924 6.203 1.708 1 96.75 379 GLY A CA 1
ATOM 2894 C C . GLY A 1 379 ? -1.997 6.867 3.07 1 96.75 379 GLY A C 1
ATOM 2895 O O . GLY A 1 379 ? -2.225 6.199 4.082 1 96.75 379 GLY A O 1
ATOM 2896 N N . VAL A 1 380 ? -1.81 8.164 3.086 1 96.19 380 VAL A N 1
ATOM 2897 C CA . VAL A 1 380 ? -1.916 8.969 4.297 1 96.19 380 VAL A CA 1
ATOM 2898 C C . VAL A 1 380 ? -2.879 10.133 4.059 1 96.19 380 VAL A C 1
ATOM 2900 O O . VAL A 1 380 ? -2.711 10.898 3.111 1 96.19 380 VAL A O 1
ATOM 2903 N N . PHE A 1 381 ? -3.906 10.188 4.93 1 95.94 381 PHE A N 1
ATOM 2904 C CA . PHE A 1 381 ? -4.883 11.258 4.781 1 95.94 381 PHE A CA 1
ATOM 2905 C C . PHE A 1 381 ? -5.207 11.891 6.133 1 95.94 381 PHE A C 1
ATOM 2907 O O . PHE A 1 381 ? -5.66 11.203 7.051 1 95.94 381 PHE A O 1
ATOM 2914 N N . ARG A 1 382 ? -4.934 13.164 6.133 1 96.19 382 ARG A N 1
ATOM 2915 C CA . ARG A 1 382 ? -5.105 13.906 7.379 1 96.19 382 ARG A CA 1
ATOM 2916 C C . ARG A 1 382 ? -4.352 13.234 8.523 1 96.19 382 ARG A C 1
ATOM 2918 O O . ARG A 1 382 ? -3.125 13.102 8.477 1 96.19 382 ARG A O 1
ATOM 2925 N N . TYR A 1 383 ? -5.086 12.945 9.617 1 98.5 383 TYR A N 1
ATOM 2926 C CA . TYR A 1 383 ? -4.555 12.336 10.828 1 98.5 383 TYR A CA 1
ATOM 2927 C C . TYR A 1 383 ? -5.676 11.977 11.797 1 98.5 383 TYR A C 1
ATOM 2929 O O . TYR A 1 383 ? -6.828 12.367 11.594 1 98.5 383 TYR A O 1
ATOM 2937 N N . LYS A 1 384 ? -5.297 11.18 12.734 1 98.31 384 LYS A N 1
ATOM 2938 C CA . LYS A 1 384 ? -6.227 10.805 13.797 1 98.31 384 LYS A CA 1
ATOM 2939 C C . LYS A 1 384 ? -5.492 10.523 15.102 1 98.31 384 LYS A C 1
ATOM 2941 O O . LYS A 1 384 ? -4.395 9.961 15.094 1 98.31 384 LYS A O 1
ATOM 2946 N N . ASN A 1 385 ? -6 10.992 16.156 1 98.12 385 ASN A N 1
ATOM 2947 C CA . ASN A 1 385 ? -5.516 10.703 17.5 1 98.12 385 ASN A CA 1
ATOM 2948 C C . ASN A 1 385 ? -4.047 11.078 17.656 1 98.12 385 ASN A C 1
ATOM 2950 O O . ASN A 1 385 ? -3.252 10.289 18.172 1 98.12 385 ASN A O 1
ATOM 2954 N N . THR A 1 386 ? -3.734 12.281 17.234 1 98.69 386 THR A N 1
ATOM 2955 C CA . THR A 1 386 ? -2.312 12.609 17.219 1 98.69 386 THR A CA 1
ATOM 2956 C C . THR A 1 386 ? -1.992 13.688 18.25 1 98.69 386 THR A C 1
ATOM 2958 O O . THR A 1 386 ? -0.867 13.758 18.75 1 98.69 386 THR A O 1
ATOM 2961 N N . TRP A 1 387 ? -2.869 14.547 18.656 1 98.62 387 TRP A N 1
ATOM 2962 C CA . TRP A 1 387 ? -2.594 15.75 19.438 1 98.62 387 TRP A CA 1
ATOM 2963 C C . TRP A 1 387 ? -1.953 15.398 20.781 1 98.62 387 TRP A C 1
ATOM 2965 O O . TRP A 1 387 ? -0.944 15.992 21.156 1 98.62 387 TRP A O 1
ATOM 2975 N N . PRO A 1 388 ? -2.475 14.359 21.516 1 98.56 388 PRO A N 1
ATOM 2976 C CA . PRO A 1 388 ? -1.812 14.047 22.781 1 98.56 388 PRO A CA 1
ATOM 2977 C C . PRO A 1 388 ? -0.348 13.648 22.594 1 98.56 388 PRO A C 1
ATOM 2979 O O . PRO A 1 388 ? 0.51 14.07 23.375 1 98.56 388 PRO A O 1
ATOM 2982 N N . LEU A 1 389 ? -0.108 12.922 21.578 1 98.69 389 LEU A N 1
ATOM 2983 C CA . LEU A 1 389 ? 1.264 12.492 21.328 1 98.69 389 LEU A CA 1
ATOM 2984 C C . LEU A 1 389 ? 2.131 13.664 20.891 1 98.69 389 LEU A C 1
ATOM 2986 O O . LEU A 1 389 ? 3.287 13.773 21.297 1 98.69 389 LEU A O 1
ATOM 2990 N N . CYS A 1 390 ? 1.594 14.516 20.031 1 98.81 390 CYS A N 1
ATOM 2991 C CA . CYS A 1 390 ? 2.324 15.703 19.609 1 98.81 390 CYS A CA 1
ATOM 2992 C C . CYS A 1 390 ? 2.703 16.562 20.812 1 98.81 390 CYS A C 1
ATOM 2994 O O . CYS A 1 390 ? 3.859 16.969 20.953 1 98.81 390 CYS A O 1
ATOM 2996 N N . ILE A 1 391 ? 1.758 16.797 21.672 1 98.75 391 ILE A N 1
ATOM 2997 C CA . ILE A 1 391 ? 1.984 17.625 22.844 1 98.75 391 ILE A CA 1
ATOM 2998 C C . ILE A 1 391 ? 3.023 16.969 23.75 1 98.75 391 ILE A C 1
ATOM 3000 O O . ILE A 1 391 ? 3.902 17.656 24.281 1 98.75 391 ILE A O 1
ATOM 3004 N N . GLU A 1 392 ? 2.969 15.648 23.844 1 98.56 392 GLU A N 1
ATOM 3005 C CA . GLU A 1 392 ? 3.955 14.938 24.656 1 98.56 392 GLU A CA 1
ATOM 3006 C C . GLU A 1 392 ? 5.355 15.07 24.062 1 98.56 392 GLU A C 1
ATOM 3008 O O . GLU A 1 392 ? 6.328 15.258 24.797 1 98.56 392 GLU A O 1
ATOM 3013 N N . PHE A 1 393 ? 5.461 14.969 22.781 1 98.69 393 PHE A N 1
ATOM 3014 C CA . PHE A 1 393 ? 6.754 15.109 22.125 1 98.69 393 PHE A CA 1
ATOM 3015 C C . PHE A 1 393 ? 7.328 16.5 22.344 1 98.69 393 PHE A C 1
ATOM 3017 O O . PHE A 1 393 ? 8.539 16.656 22.547 1 98.69 393 PHE A O 1
ATOM 3024 N N . LEU A 1 394 ? 6.492 17.484 22.312 1 98.62 394 LEU A N 1
ATOM 3025 C CA . LEU A 1 394 ? 6.93 18.859 22.531 1 98.62 394 LEU A CA 1
ATOM 3026 C C . LEU A 1 394 ? 7.336 19.078 23.984 1 98.62 394 LEU A C 1
ATOM 3028 O O . LEU A 1 394 ? 8.406 19.625 24.266 1 98.62 394 LEU A O 1
ATOM 3032 N N . ARG A 1 395 ? 6.539 18.594 24.859 1 97.94 395 ARG A N 1
ATOM 3033 C CA . ARG A 1 395 ? 6.746 18.781 26.297 1 97.94 395 ARG A CA 1
ATOM 3034 C C . ARG A 1 395 ? 8.031 18.094 26.75 1 97.94 395 ARG A C 1
ATOM 3036 O O . ARG A 1 395 ? 8.781 18.641 27.562 1 97.94 395 ARG A O 1
ATOM 3043 N N . SER A 1 396 ? 8.312 16.906 26.234 1 97.75 396 SER A N 1
ATOM 3044 C CA . SER A 1 396 ? 9.453 16.094 26.656 1 97.75 396 SER A CA 1
ATOM 3045 C C . SER A 1 396 ? 10.742 16.594 26.031 1 97.75 396 SER A C 1
ATOM 3047 O O . SER A 1 396 ? 11.836 16.203 26.438 1 97.75 396 SER A O 1
ATOM 3049 N N . GLY A 1 397 ? 10.578 17.375 25 1 97.38 397 GLY A N 1
ATOM 3050 C CA . GLY A 1 397 ? 11.75 17.875 24.297 1 97.38 397 GLY A CA 1
ATOM 3051 C C . GLY A 1 397 ? 12.25 16.938 23.219 1 97.38 397 GLY A C 1
ATOM 3052 O O . GLY A 1 397 ? 13.258 17.203 22.562 1 97.38 397 GLY A O 1
ATOM 3053 N N . LYS A 1 398 ? 11.555 15.891 22.984 1 98.06 398 LYS A N 1
ATOM 3054 C CA . LYS A 1 398 ? 11.922 14.977 21.906 1 98.06 398 LYS A CA 1
ATOM 3055 C C . LYS A 1 398 ? 11.82 15.656 20.547 1 98.06 398 LYS A C 1
ATOM 3057 O O . LYS A 1 398 ? 12.539 15.297 19.609 1 98.06 398 LYS A O 1
ATOM 3062 N N . ILE A 1 399 ? 10.859 16.562 20.469 1 98.62 399 ILE A N 1
ATOM 3063 C CA . ILE A 1 399 ? 10.711 17.359 19.25 1 98.62 399 ILE A CA 1
ATOM 3064 C C . ILE A 1 399 ? 10.742 18.844 19.594 1 98.62 399 ILE A C 1
ATOM 3066 O O . ILE A 1 399 ? 10.125 19.266 20.578 1 98.62 399 ILE A O 1
ATOM 3070 N N . ASP A 1 400 ? 11.508 19.578 18.875 1 98.44 400 ASP A N 1
ATOM 3071 C CA . ASP A 1 400 ? 11.492 21.031 18.922 1 98.44 400 ASP A CA 1
ATOM 3072 C C . ASP A 1 400 ? 11.031 21.609 17.578 1 98.44 400 ASP A C 1
ATOM 3074 O O . ASP A 1 400 ? 11.758 21.531 16.594 1 98.44 400 ASP A O 1
ATOM 3078 N N . VAL A 1 401 ? 9.883 22.25 17.562 1 98.38 401 VAL A N 1
ATOM 3079 C CA . VAL A 1 401 ? 9.312 22.734 16.312 1 98.38 401 VAL A CA 1
ATOM 3080 C C . VAL A 1 401 ? 9.641 24.203 16.109 1 98.38 401 VAL A C 1
ATOM 3082 O O . VAL A 1 401 ? 9.375 24.781 15.047 1 98.38 401 VAL A O 1
ATOM 3085 N N . LYS A 1 402 ? 10.195 24.812 17.062 1 97.5 402 LYS A N 1
ATOM 3086 C CA . LYS A 1 402 ? 10.398 26.266 17.078 1 97.5 402 LYS A CA 1
ATOM 3087 C C . LYS A 1 402 ? 11.242 26.703 15.883 1 97.5 402 LYS A C 1
ATOM 3089 O O . LYS A 1 402 ? 10.938 27.719 15.242 1 97.5 402 LYS A O 1
ATOM 3094 N N . PRO A 1 403 ? 12.32 25.922 15.5 1 96.88 403 PRO A N 1
ATOM 3095 C CA . PRO A 1 403 ? 13.148 26.359 14.367 1 96.88 403 PRO A CA 1
ATOM 3096 C C . PRO A 1 403 ? 12.375 26.375 13.047 1 96.88 403 PRO A C 1
ATOM 3098 O O . PRO A 1 403 ? 12.836 26.984 12.078 1 96.88 403 PRO A O 1
ATOM 3101 N N . LEU A 1 404 ? 11.234 25.75 12.992 1 97.56 404 LEU A N 1
ATOM 3102 C CA . LEU A 1 404 ? 10.469 25.703 11.758 1 97.56 404 LEU A CA 1
ATOM 3103 C C . LEU A 1 404 ? 9.641 26.969 11.57 1 97.56 404 LEU A C 1
ATOM 3105 O O . LEU A 1 404 ? 9.164 27.234 10.469 1 97.56 404 LEU A O 1
ATOM 3109 N N . ILE A 1 405 ? 9.367 27.656 12.656 1 97.19 405 ILE A N 1
ATOM 3110 C CA . ILE A 1 405 ? 8.633 28.906 12.594 1 97.19 405 ILE A CA 1
ATOM 3111 C C . ILE A 1 405 ? 9.586 30.047 12.211 1 97.19 405 ILE A C 1
ATOM 3113 O O . ILE A 1 405 ? 10.266 30.609 13.07 1 97.19 405 ILE A O 1
ATOM 3117 N N . THR A 1 406 ? 9.555 30.469 10.953 1 95.88 406 THR A N 1
ATOM 3118 C CA . THR A 1 406 ? 10.609 31.344 10.445 1 95.88 406 THR A CA 1
ATOM 3119 C C . THR A 1 406 ? 10.133 32.781 10.391 1 95.88 406 THR A C 1
ATOM 3121 O O . THR A 1 406 ? 10.945 33.719 10.43 1 95.88 406 THR A O 1
ATOM 3124 N N . HIS A 1 407 ? 8.852 33 10.211 1 96.19 407 HIS A N 1
ATOM 3125 C CA . HIS A 1 407 ? 8.312 34.344 10.086 1 96.19 407 HIS A CA 1
ATOM 3126 C C . HIS A 1 407 ? 7.055 34.531 10.93 1 96.19 407 HIS A C 1
ATOM 3128 O O . HIS A 1 407 ? 6.305 33.562 11.141 1 96.19 407 HIS A O 1
ATOM 3134 N N . ARG A 1 408 ? 6.879 35.719 11.359 1 96.56 408 ARG A N 1
ATOM 3135 C CA . ARG A 1 408 ? 5.715 36.125 12.148 1 96.56 408 ARG A CA 1
ATOM 3136 C C . ARG A 1 408 ? 5.098 37.406 11.625 1 96.56 408 ARG A C 1
ATOM 3138 O O . ARG A 1 408 ? 5.812 38.344 11.258 1 96.56 408 ARG A O 1
ATOM 3145 N N . PHE A 1 409 ? 3.799 37.375 11.547 1 95.06 409 PHE A N 1
ATOM 3146 C CA . PHE A 1 409 ? 3.066 38.531 11.086 1 95.06 409 PHE A CA 1
ATOM 3147 C C . PHE A 1 409 ? 1.873 38.812 11.992 1 95.06 409 PHE A C 1
ATOM 3149 O O . PHE A 1 409 ? 1.392 37.938 12.688 1 95.06 409 PHE A O 1
ATOM 3156 N N . GLY A 1 410 ? 1.424 40.031 11.938 1 91 410 GLY A N 1
ATOM 3157 C CA . GLY A 1 410 ? 0.181 40.406 12.602 1 91 410 GLY A CA 1
ATOM 3158 C C . GLY A 1 410 ? -1.042 40.188 11.727 1 91 410 GLY A C 1
ATOM 3159 O O . GLY A 1 410 ? -0.997 39.438 10.75 1 91 410 GLY A O 1
ATOM 3160 N N . PHE A 1 411 ? -2.168 40.875 12.125 1 86.44 411 PHE A N 1
ATOM 3161 C CA . PHE A 1 411 ? -3.441 40.531 11.492 1 86.44 411 PHE A CA 1
ATOM 3162 C C . PHE A 1 411 ? -3.992 41.719 10.727 1 86.44 411 PHE A C 1
ATOM 3164 O O . PHE A 1 411 ? -5.164 41.75 10.336 1 86.44 411 PHE A O 1
ATOM 3171 N N . SER A 1 412 ? -3.191 42.719 10.477 1 84.88 412 SER A N 1
ATOM 3172 C CA . SER A 1 412 ? -3.645 43.781 9.594 1 84.88 412 SER A CA 1
ATOM 3173 C C . SER A 1 412 ? -3.736 43.281 8.148 1 84.88 412 SER A C 1
ATOM 3175 O O . SER A 1 412 ? -3.143 42.281 7.785 1 84.88 412 SER A O 1
ATOM 3177 N N . GLN A 1 413 ? -4.484 43.969 7.348 1 83.31 413 GLN A N 1
ATOM 3178 C CA . GLN A 1 413 ? -4.641 43.625 5.941 1 83.31 413 GLN A CA 1
ATOM 3179 C C . GLN A 1 413 ? -3.283 43.5 5.25 1 83.31 413 GLN A C 1
ATOM 3181 O O . GLN A 1 413 ? -3.021 42.531 4.539 1 83.31 413 GLN A O 1
ATOM 3186 N N . LYS A 1 414 ? -2.475 44.5 5.484 1 88.75 414 LYS A N 1
ATOM 3187 C CA . LYS A 1 414 ? -1.153 44.5 4.863 1 88.75 414 LYS A CA 1
ATOM 3188 C C . LYS A 1 414 ? -0.305 43.344 5.352 1 88.75 414 LYS A C 1
ATOM 3190 O O . LYS A 1 414 ? 0.397 42.719 4.562 1 88.75 414 LYS A O 1
ATOM 3195 N N . GLU A 1 415 ? -0.38 43.031 6.586 1 89.69 415 GLU A N 1
ATOM 3196 C CA . GLU A 1 415 ? 0.417 41.969 7.148 1 89.69 415 GLU A CA 1
ATOM 3197 C C . GLU A 1 415 ? -0.053 40.594 6.625 1 89.69 415 GLU A C 1
ATOM 3199 O O . GLU A 1 415 ? 0.758 39.688 6.402 1 89.69 415 GLU A O 1
ATOM 3204 N N . VAL A 1 416 ? -1.322 40.5 6.5 1 87.5 416 VAL A N 1
ATOM 3205 C CA . VAL A 1 416 ? -1.866 39.25 5.953 1 87.5 416 VAL A CA 1
ATOM 3206 C C . VAL A 1 416 ? -1.369 39.062 4.523 1 87.5 416 VAL A C 1
ATOM 3208 O O . VAL A 1 416 ? -0.95 37.938 4.152 1 87.5 416 VAL A O 1
ATOM 3211 N N . GLU A 1 417 ? -1.385 40.062 3.742 1 87.62 417 GLU A N 1
ATOM 3212 C CA . GLU A 1 417 ? -0.895 40 2.369 1 87.62 417 GLU A CA 1
ATOM 3213 C C . GLU A 1 417 ? 0.589 39.656 2.328 1 87.62 417 GLU A C 1
ATOM 3215 O O . GLU A 1 417 ? 1.007 38.781 1.552 1 87.62 417 GLU A O 1
ATOM 3220 N N . ASP A 1 418 ? 1.328 40.312 3.16 1 92.12 418 ASP A N 1
ATOM 3221 C CA . ASP A 1 418 ? 2.768 40.062 3.213 1 92.12 418 ASP A CA 1
ATOM 3222 C C . ASP A 1 418 ? 3.074 38.625 3.641 1 92.12 418 ASP A C 1
ATOM 3224 O O . ASP A 1 418 ? 4.023 38.031 3.146 1 92.12 418 ASP A O 1
ATOM 3228 N N . ALA A 1 419 ? 2.297 38.188 4.586 1 92.25 419 ALA A N 1
ATOM 3229 C CA . ALA A 1 419 ? 2.486 36.812 5.09 1 92.25 419 ALA A CA 1
ATOM 3230 C C . ALA A 1 419 ? 2.27 35.781 3.984 1 92.25 419 ALA A C 1
ATOM 3232 O O . ALA A 1 419 ? 3.066 34.875 3.824 1 92.25 419 ALA A O 1
ATOM 3233 N N . PHE A 1 420 ? 1.262 35.938 3.25 1 89.69 420 PHE A N 1
ATOM 3234 C CA . PHE A 1 420 ? 0.947 35 2.178 1 89.69 420 PHE A CA 1
ATOM 3235 C C . PHE A 1 420 ? 1.978 35.094 1.06 1 89.69 420 PHE A C 1
ATOM 3237 O O . PHE A 1 420 ? 2.355 34.062 0.474 1 89.69 420 PHE A O 1
ATOM 3244 N N . GLU A 1 421 ? 2.418 36.281 0.763 1 90.44 421 GLU A N 1
ATOM 3245 C CA . GLU A 1 421 ? 3.463 36.469 -0.243 1 90.44 421 GLU A CA 1
ATOM 3246 C C . GLU A 1 421 ? 4.762 35.781 0.188 1 90.44 421 GLU A C 1
ATOM 3248 O O . GLU A 1 421 ? 5.426 35.125 -0.621 1 90.44 421 GLU A O 1
ATOM 3253 N N . THR A 1 422 ? 5.043 36 1.421 1 92.19 422 THR A N 1
ATOM 3254 C CA . THR A 1 422 ? 6.246 35.375 1.974 1 92.19 422 THR A CA 1
ATOM 3255 C C . THR A 1 422 ? 6.156 33.844 1.902 1 92.19 422 THR A C 1
ATOM 3257 O O . THR A 1 422 ? 7.109 33.188 1.49 1 92.19 422 THR A O 1
ATOM 3260 N N . SER A 1 423 ? 5.039 33.312 2.293 1 90.94 423 SER A N 1
ATOM 3261 C CA . SER A 1 423 ? 4.828 31.859 2.27 1 90.94 423 SER A CA 1
ATOM 3262 C C . SER A 1 423 ? 4.867 31.328 0.843 1 90.94 423 SER A C 1
ATOM 3264 O O . SER A 1 423 ? 5.453 30.266 0.589 1 90.94 423 SER A O 1
ATOM 3266 N N . ALA A 1 424 ? 4.324 32 -0.094 1 87.12 424 ALA A N 1
ATOM 3267 C CA . ALA A 1 424 ? 4.238 31.578 -1.487 1 87.12 424 ALA A CA 1
ATOM 3268 C C . ALA A 1 424 ? 5.609 31.594 -2.154 1 87.12 424 ALA A C 1
ATOM 3270 O O . ALA A 1 424 ? 5.902 30.75 -3.01 1 87.12 424 ALA A O 1
ATOM 3271 N N . ARG A 1 425 ? 6.359 32.562 -1.783 1 84 425 ARG A N 1
ATOM 3272 C CA . ARG A 1 425 ? 7.688 32.688 -2.371 1 84 425 ARG A CA 1
ATOM 3273 C C . ARG A 1 425 ? 8.609 31.562 -1.924 1 84 425 ARG A C 1
ATOM 3275 O O . ARG A 1 425 ? 9.484 31.141 -2.678 1 84 425 ARG A O 1
ATOM 3282 N N . GLY A 1 426 ? 8.336 31.094 -0.787 1 82.81 426 GLY A N 1
ATOM 3283 C CA . GLY A 1 426 ? 9.188 30.047 -0.24 1 82.81 426 GLY A CA 1
ATOM 3284 C C . GLY A 1 426 ? 10.555 30.562 0.182 1 82.81 426 GLY A C 1
ATOM 3285 O O . GLY A 1 426 ? 10.664 31.562 0.888 1 82.81 426 GLY A O 1
ATOM 3286 N N . GLY A 1 427 ? 11.648 29.797 -0.288 1 81.62 427 GLY A N 1
ATOM 3287 C CA . GLY A 1 427 ? 12.992 30.172 0.105 1 81.62 427 GLY A CA 1
ATOM 3288 C C . GLY A 1 427 ? 13.297 29.875 1.561 1 81.62 427 GLY A C 1
ATOM 3289 O O . GLY A 1 427 ? 13.219 28.719 1.991 1 81.62 427 GLY A O 1
ATOM 3290 N N . SER A 1 428 ? 13.516 30.984 2.299 1 86.94 428 SER A N 1
ATOM 3291 C CA . SER A 1 428 ? 13.867 30.797 3.701 1 86.94 428 SER A CA 1
ATOM 3292 C C . SER A 1 428 ? 12.617 30.609 4.562 1 86.94 428 SER A C 1
ATOM 3294 O O . SER A 1 428 ? 12.719 30.25 5.738 1 86.94 428 SER A O 1
ATOM 3296 N N . ALA A 1 429 ? 11.484 30.844 3.969 1 92.5 429 ALA A N 1
ATOM 3297 C CA . ALA A 1 429 ? 10.242 30.656 4.715 1 92.5 429 ALA A CA 1
ATOM 3298 C C . ALA A 1 429 ? 9.852 29.188 4.785 1 92.5 429 ALA A C 1
ATOM 3300 O O . ALA A 1 429 ? 9.742 28.516 3.756 1 92.5 429 ALA A O 1
ATOM 3301 N N . ILE A 1 430 ? 9.727 28.672 5.984 1 94.31 430 ILE A N 1
ATOM 3302 C CA . ILE A 1 430 ? 9.258 27.312 6.203 1 94.31 430 ILE A CA 1
ATOM 3303 C C . ILE A 1 430 ? 7.848 27.344 6.793 1 94.31 430 ILE A C 1
ATOM 3305 O O . ILE A 1 430 ? 6.883 26.969 6.125 1 94.31 430 ILE A O 1
ATOM 3309 N N . LYS A 1 431 ? 7.684 27.875 7.922 1 95.69 431 LYS A N 1
ATOM 3310 C CA . LYS A 1 431 ? 6.379 28.109 8.531 1 95.69 431 LYS A CA 1
ATOM 3311 C C . LYS A 1 431 ? 6.176 29.578 8.875 1 95.69 431 LYS A C 1
ATOM 3313 O O . LYS A 1 431 ? 6.965 30.156 9.625 1 95.69 431 LYS A O 1
ATOM 3318 N N . VAL A 1 432 ? 5.156 30.141 8.266 1 95.94 432 VAL A N 1
ATOM 3319 C CA . VAL A 1 432 ? 4.746 31.516 8.555 1 95.94 432 VAL A CA 1
ATOM 3320 C C . VAL A 1 432 ? 3.586 31.5 9.547 1 95.94 432 VAL A C 1
ATOM 3322 O O . VAL A 1 432 ? 2.576 30.828 9.328 1 95.94 432 VAL A O 1
ATOM 3325 N N . MET A 1 433 ? 3.758 32.25 10.625 1 96.12 433 MET A N 1
ATOM 3326 C CA . MET A 1 433 ? 2.816 32.219 11.742 1 96.12 433 MET A CA 1
ATOM 3327 C C . MET A 1 433 ? 2.174 33.594 11.93 1 96.12 433 MET A C 1
ATOM 3329 O O . MET A 1 433 ? 2.859 34.625 11.883 1 96.12 433 MET A O 1
ATOM 3333 N N . PHE A 1 434 ? 0.847 33.594 12.062 1 93.69 434 PHE A N 1
ATOM 3334 C CA . PHE A 1 434 ? 0.147 34.812 12.508 1 93.69 434 PHE A CA 1
ATOM 3335 C C . PHE A 1 434 ? 0.063 34.844 14.023 1 93.69 434 PHE A C 1
ATOM 3337 O O . PHE A 1 434 ? -0.279 33.875 14.672 1 93.69 434 PHE A O 1
ATOM 3344 N N . ASN A 1 435 ? 0.448 35.969 14.5 1 89.25 435 ASN A N 1
ATOM 3345 C CA . ASN A 1 435 ? 0.221 36.281 15.914 1 89.25 435 ASN A CA 1
ATOM 3346 C C . ASN A 1 435 ? -0.937 37.25 16.109 1 89.25 435 ASN A C 1
ATOM 3348 O O . ASN A 1 435 ? -0.833 38.406 15.75 1 89.25 435 ASN A O 1
ATOM 3352 N N . LEU A 1 436 ? -1.978 36.688 16.625 1 81.38 436 LEU A N 1
ATOM 3353 C CA . LEU A 1 436 ? -3.199 37.469 16.781 1 81.38 436 LEU A CA 1
ATOM 3354 C C . LEU A 1 436 ? -3.328 38 18.203 1 81.38 436 LEU A C 1
ATOM 3356 O O . LEU A 1 436 ? -2.873 37.375 19.156 1 81.38 436 LEU A O 1
ATOM 3360 N N . MET B 1 1 ? 40.625 -34.562 -44.094 1 20.05 1 MET B N 1
ATOM 3361 C CA . MET B 1 1 ? 39.938 -33.625 -44.969 1 20.05 1 MET B CA 1
ATOM 3362 C C . MET B 1 1 ? 38.594 -33.219 -44.406 1 20.05 1 MET B C 1
ATOM 3364 O O . MET B 1 1 ? 37.875 -34.062 -43.812 1 20.05 1 MET B O 1
ATOM 3368 N N . LEU B 1 2 ? 37.906 -31.906 -44.781 1 19.59 2 LEU B N 1
ATOM 3369 C CA . LEU B 1 2 ? 37.5 -30.766 -43.969 1 19.59 2 LEU B CA 1
ATOM 3370 C C . LEU B 1 2 ? 36.031 -30.875 -43.594 1 19.59 2 LEU B C 1
ATOM 3372 O O . LEU B 1 2 ? 35.656 -30.766 -42.406 1 19.59 2 LEU B O 1
ATOM 3376 N N . TRP B 1 3 ? 35.062 -30.375 -44.406 1 19.77 3 TRP B N 1
ATOM 3377 C CA . TRP B 1 3 ? 34.188 -29.203 -44.281 1 19.77 3 TRP B CA 1
ATOM 3378 C C . TRP B 1 3 ? 32.781 -29.609 -43.844 1 19.77 3 TRP B C 1
ATOM 3380 O O . TRP B 1 3 ? 32.25 -30.625 -44.281 1 19.77 3 TRP B O 1
ATOM 3390 N N . ALA B 1 4 ? 32.188 -29.016 -42.781 1 17.69 4 ALA B N 1
ATOM 3391 C CA . ALA B 1 4 ? 31.094 -29.047 -41.812 1 17.69 4 ALA B CA 1
ATOM 3392 C C . ALA B 1 4 ? 29.797 -28.516 -42.406 1 17.69 4 ALA B C 1
ATOM 3394 O O . ALA B 1 4 ? 28.922 -28.031 -41.719 1 17.69 4 ALA B O 1
ATOM 3395 N N . LYS B 1 5 ? 29.547 -28.359 -43.688 1 22.36 5 LYS B N 1
ATOM 3396 C CA . LYS B 1 5 ? 28.609 -27.297 -44.062 1 22.36 5 LYS B CA 1
ATOM 3397 C C . LYS B 1 5 ? 27.234 -27.562 -43.469 1 22.36 5 LYS B C 1
ATOM 3399 O O . LYS B 1 5 ? 26.609 -28.578 -43.781 1 22.36 5 LYS B O 1
ATOM 3404 N N . PRO B 1 6 ? 26.844 -27.062 -42.125 1 19.66 6 PRO B N 1
ATOM 3405 C CA . PRO B 1 6 ? 25.578 -27.516 -41.531 1 19.66 6 PRO B CA 1
ATOM 3406 C C . PRO B 1 6 ? 24.359 -26.891 -42.219 1 19.66 6 PRO B C 1
ATOM 3408 O O . PRO B 1 6 ? 24.469 -25.828 -42.844 1 19.66 6 PRO B O 1
ATOM 3411 N N . PHE B 1 7 ? 23.406 -27.562 -42.812 1 20.69 7 PHE B N 1
ATOM 3412 C CA . PHE B 1 7 ? 22.203 -27.266 -43.562 1 20.69 7 PHE B CA 1
ATOM 3413 C C . PHE B 1 7 ? 21.219 -26.469 -42.719 1 20.69 7 PHE B C 1
ATOM 3415 O O . PHE B 1 7 ? 20.609 -27.016 -41.781 1 20.69 7 PHE B O 1
ATOM 3422 N N . THR B 1 8 ? 21.578 -25.219 -42.156 1 20.55 8 THR B N 1
ATOM 3423 C CA . THR B 1 8 ? 20.625 -24.5 -41.312 1 20.55 8 THR B CA 1
ATOM 3424 C C . THR B 1 8 ? 19.406 -24.062 -42.125 1 20.55 8 THR B C 1
ATOM 3426 O O . THR B 1 8 ? 19.547 -23.438 -43.188 1 20.55 8 THR B O 1
ATOM 3429 N N . ILE B 1 9 ? 18.25 -24.688 -42 1 19.06 9 ILE B N 1
ATOM 3430 C CA . ILE B 1 9 ? 16.969 -24.453 -42.656 1 19.06 9 ILE B CA 1
ATOM 3431 C C . ILE B 1 9 ? 16.422 -23.078 -42.25 1 19.06 9 ILE B C 1
ATOM 3433 O O . ILE B 1 9 ? 16.266 -22.797 -41.062 1 19.06 9 ILE B O 1
ATOM 3437 N N . ALA B 1 10 ? 16.578 -21.922 -42.938 1 21.73 10 ALA B N 1
ATOM 3438 C CA . ALA B 1 10 ? 16.203 -20.516 -42.844 1 21.73 10 ALA B CA 1
ATOM 3439 C C . ALA B 1 10 ? 14.703 -20.328 -43 1 21.73 10 ALA B C 1
ATOM 3441 O O . ALA B 1 10 ? 14.188 -20.359 -44.125 1 21.73 10 ALA B O 1
ATOM 3442 N N . ALA B 1 11 ? 13.758 -20.953 -42.25 1 20.55 11 ALA B N 1
ATOM 3443 C CA . ALA B 1 11 ? 12.336 -20.75 -42.5 1 20.55 11 ALA B CA 1
ATOM 3444 C C . ALA B 1 11 ? 11.914 -19.312 -42.219 1 20.55 11 ALA B C 1
ATOM 3446 O O . ALA B 1 11 ? 11.984 -18.844 -41.094 1 20.55 11 ALA B O 1
ATOM 3447 N N . SER B 1 12 ? 12.016 -18.297 -43.094 1 20.78 12 SER B N 1
ATOM 3448 C CA . SER B 1 12 ? 11.719 -16.859 -43.094 1 20.78 12 SER B CA 1
ATOM 3449 C C . SER B 1 12 ? 10.227 -16.594 -42.969 1 20.78 12 SER B C 1
ATOM 3451 O O . SER B 1 12 ? 9.773 -15.469 -43.156 1 20.78 12 SER B O 1
ATOM 3453 N N . GLN B 1 13 ? 9.242 -17.5 -42.875 1 20.09 13 GLN B N 1
ATOM 3454 C CA . GLN B 1 13 ? 7.934 -16.984 -43.25 1 20.09 13 GLN B CA 1
ATOM 3455 C C . GLN B 1 13 ? 7.453 -15.914 -42.281 1 20.09 13 GLN B C 1
ATOM 3457 O O . GLN B 1 13 ? 7.582 -16.062 -41.062 1 20.09 13 GLN B O 1
ATOM 3462 N N . ASN B 1 14 ? 7.258 -14.633 -42.656 1 20.62 14 ASN B N 1
ATOM 3463 C CA . ASN B 1 14 ? 6.82 -13.352 -42.125 1 20.62 14 ASN B CA 1
ATOM 3464 C C . ASN B 1 14 ? 5.379 -13.422 -41.625 1 20.62 14 ASN B C 1
ATOM 3466 O O . ASN B 1 14 ? 4.438 -13.344 -42.406 1 20.62 14 ASN B O 1
ATOM 3470 N N . TRP B 1 15 ? 4.883 -14.359 -40.812 1 20.34 15 TRP B N 1
ATOM 3471 C CA . TRP B 1 15 ? 3.457 -14.344 -40.469 1 20.34 15 TRP B CA 1
ATOM 3472 C C . TRP B 1 15 ? 3.08 -13.062 -39.75 1 20.34 15 TRP B C 1
ATOM 3474 O O . TRP B 1 15 ? 3.678 -12.742 -38.719 1 20.34 15 TRP B O 1
ATOM 3484 N N . SER B 1 16 ? 2.551 -12.016 -40.406 1 21.02 16 SER B N 1
ATOM 3485 C CA . SER B 1 16 ? 1.955 -10.766 -39.969 1 21.02 16 SER B CA 1
ATOM 3486 C C . SER B 1 16 ? 0.769 -11.016 -39.031 1 21.02 16 SER B C 1
ATOM 3488 O O . SER B 1 16 ? -0.282 -11.484 -39.469 1 21.02 16 SER B O 1
ATOM 3490 N N . TRP B 1 17 ? 0.908 -11.648 -37.875 1 21.23 17 TRP B N 1
ATOM 3491 C CA . TRP B 1 17 ? -0.221 -11.914 -37 1 21.23 17 TRP B CA 1
ATOM 3492 C C . TRP B 1 17 ? -0.86 -10.617 -36.531 1 21.23 17 TRP B C 1
ATOM 3494 O O . TRP B 1 17 ? -0.194 -9.773 -35.906 1 21.23 17 TRP B O 1
ATOM 3504 N N . THR B 1 18 ? -1.807 -10.07 -37.344 1 20.38 18 THR B N 1
ATOM 3505 C CA . THR B 1 18 ? -2.715 -8.992 -36.969 1 20.38 18 THR B CA 1
ATOM 3506 C C . THR B 1 18 ? -3.508 -9.344 -35.719 1 20.38 18 THR B C 1
ATOM 3508 O O . THR B 1 18 ? -4.023 -10.461 -35.594 1 20.38 18 THR B O 1
ATOM 3511 N N . CYS B 1 19 ? -3.137 -8.859 -34.594 1 20.73 19 CYS B N 1
ATOM 3512 C CA . CYS B 1 19 ? -3.771 -8.875 -33.281 1 20.73 19 CYS B CA 1
ATOM 3513 C C . CYS B 1 19 ? -5.242 -8.492 -33.375 1 20.73 19 CYS B C 1
ATOM 3515 O O . CYS B 1 19 ? -5.566 -7.336 -33.688 1 20.73 19 CYS B O 1
ATOM 3517 N N . GLY B 1 20 ? -6.043 -9.281 -34.156 1 18.73 20 GLY B N 1
ATOM 3518 C CA . GLY B 1 20 ? -7.477 -9.07 -34.25 1 18.73 20 GLY B CA 1
ATOM 3519 C C . GLY B 1 20 ? -8.164 -8.883 -32.938 1 18.73 20 GLY B C 1
ATOM 3520 O O . GLY B 1 20 ? -7.672 -9.359 -31.891 1 18.73 20 GLY B O 1
ATOM 3521 N N . SER B 1 21 ? -9.07 -7.859 -32.844 1 19.91 21 SER B N 1
ATOM 3522 C CA . SER B 1 21 ? -10.062 -7.312 -31.922 1 19.91 21 SER B CA 1
ATOM 3523 C C . SER B 1 21 ? -11.117 -8.359 -31.562 1 19.91 21 SER B C 1
ATOM 3525 O O . SER B 1 21 ? -11.852 -8.836 -32.438 1 19.91 21 SER B O 1
ATOM 3527 N N . TRP B 1 22 ? -10.781 -9.383 -30.859 1 17.8 22 TRP B N 1
ATOM 3528 C CA . TRP B 1 22 ? -11.758 -10.422 -30.562 1 17.8 22 TRP B CA 1
ATOM 3529 C C . TRP B 1 22 ? -12.984 -9.836 -29.875 1 17.8 22 TRP B C 1
ATOM 3531 O O . TRP B 1 22 ? -12.883 -9.32 -28.75 1 17.8 22 TRP B O 1
ATOM 3541 N N . THR B 1 23 ? -13.891 -9.172 -30.609 1 18.66 23 THR B N 1
ATOM 3542 C CA . THR B 1 23 ? -15.203 -8.672 -30.234 1 18.66 23 THR B CA 1
ATOM 3543 C C . THR B 1 23 ? -16.109 -9.82 -29.797 1 18.66 23 THR B C 1
ATOM 3545 O O . THR B 1 23 ? -16.562 -10.609 -30.625 1 18.66 23 THR B O 1
ATOM 3548 N N . TRP B 1 24 ? -15.688 -10.586 -28.875 1 17.05 24 TRP B N 1
ATOM 3549 C CA . TRP B 1 24 ? -16.562 -11.719 -28.594 1 17.05 24 TRP B CA 1
ATOM 3550 C C . TRP B 1 24 ? -17.938 -11.242 -28.141 1 17.05 24 TRP B C 1
ATOM 3552 O O . TRP B 1 24 ? -18.047 -10.383 -27.266 1 17.05 24 TRP B O 1
ATOM 3562 N N . MET B 1 25 ? -18.984 -11.344 -29 1 18.09 25 MET B N 1
ATOM 3563 C CA . MET B 1 25 ? -20.406 -10.992 -28.953 1 18.09 25 MET B CA 1
ATOM 3564 C C . MET B 1 25 ? -21.141 -11.852 -27.938 1 18.09 25 MET B C 1
ATOM 3566 O O . MET B 1 25 ? -22.344 -11.672 -27.719 1 18.09 25 MET B O 1
ATOM 3570 N N . TRP B 1 26 ? -20.625 -12.742 -27.172 1 17.05 26 TRP B N 1
ATOM 3571 C CA . TRP B 1 26 ? -21.625 -13.781 -26.938 1 17.05 26 TRP B CA 1
ATOM 3572 C C . TRP B 1 26 ? -22.641 -13.328 -25.891 1 17.05 26 TRP B C 1
ATOM 3574 O O . TRP B 1 26 ? -22.281 -12.945 -24.781 1 17.05 26 TRP B O 1
ATOM 3584 N N . ALA B 1 27 ? -23.859 -12.812 -26.219 1 17.77 27 ALA B N 1
ATOM 3585 C CA . ALA B 1 27 ? -25 -12.297 -25.469 1 17.77 27 ALA B CA 1
ATOM 3586 C C . ALA B 1 27 ? -25.688 -13.414 -24.688 1 17.77 27 ALA B C 1
ATOM 3588 O O . ALA B 1 27 ? -26.844 -13.75 -24.938 1 17.77 27 ALA B O 1
ATOM 3589 N N . CYS B 1 28 ? -25 -14.461 -24.203 1 17.42 28 CYS B N 1
ATOM 3590 C CA . CYS B 1 28 ? -25.984 -15.484 -23.859 1 17.42 28 CYS B CA 1
ATOM 3591 C C . CYS B 1 28 ? -26.734 -15.109 -22.578 1 17.42 28 CYS B C 1
ATOM 3593 O O . CYS B 1 28 ? -26.125 -14.688 -21.609 1 17.42 28 CYS B O 1
ATOM 3595 N N . ARG B 1 29 ? -28.047 -14.883 -22.578 1 18.33 29 ARG B N 1
ATOM 3596 C CA . ARG B 1 29 ? -29.141 -14.43 -21.719 1 18.33 29 ARG B CA 1
ATOM 3597 C C . ARG B 1 29 ? -29.469 -15.469 -20.641 1 18.33 29 ARG B C 1
ATOM 3599 O O . ARG B 1 29 ? -30.453 -15.312 -19.906 1 18.33 29 ARG B O 1
ATOM 3606 N N . GLY B 1 30 ? -28.547 -16.375 -20.312 1 16.27 30 GLY B N 1
ATOM 3607 C CA . GLY B 1 30 ? -29.312 -17.469 -19.734 1 16.27 30 GLY B CA 1
ATOM 3608 C C . GLY B 1 30 ? -29.953 -17.109 -18.406 1 16.27 30 GLY B C 1
ATOM 3609 O O . GLY B 1 30 ? -29.641 -16.078 -17.828 1 16.27 30 GLY B O 1
ATOM 3610 N N . VAL B 1 31 ? -30.156 -18.156 -17.531 1 16.42 31 VAL B N 1
ATOM 3611 C CA . VAL B 1 31 ? -31.172 -18.875 -16.797 1 16.42 31 VAL B CA 1
ATOM 3612 C C . VAL B 1 31 ? -31.172 -18.438 -15.328 1 16.42 31 VAL B C 1
ATOM 3614 O O . VAL B 1 31 ? -30.156 -17.953 -14.82 1 16.42 31 VAL B O 1
ATOM 3617 N N . LYS B 1 32 ? -32.375 -18.469 -14.805 1 16.83 32 LYS B N 1
ATOM 3618 C CA . LYS B 1 32 ? -33.219 -18.078 -13.656 1 16.83 32 LYS B CA 1
ATOM 3619 C C . LYS B 1 32 ? -32.625 -18.625 -12.359 1 16.83 32 LYS B C 1
ATOM 3621 O O . LYS B 1 32 ? -31.797 -19.547 -12.375 1 16.83 32 LYS B O 1
ATOM 3626 N N . ARG B 1 33 ? -33.312 -18.469 -11.328 1 16.98 33 ARG B N 1
ATOM 3627 C CA . ARG B 1 33 ? -33.375 -18.047 -9.93 1 16.98 33 ARG B CA 1
ATOM 3628 C C . ARG B 1 33 ? -33.312 -19.25 -8.992 1 16.98 33 ARG B C 1
ATOM 3630 O O . ARG B 1 33 ? -34.219 -20.094 -9 1 16.98 33 ARG B O 1
ATOM 3637 N N . PRO B 1 34 ? -32.031 -19.922 -8.844 1 15.6 34 PRO B N 1
ATOM 3638 C CA . PRO B 1 34 ? -32.188 -21.141 -8.031 1 15.6 34 PRO B CA 1
ATOM 3639 C C . PRO B 1 34 ? -32.562 -20.828 -6.586 1 15.6 34 PRO B C 1
ATOM 3641 O O . PRO B 1 34 ? -32.125 -19.828 -6.016 1 15.6 34 PRO B O 1
ATOM 3644 N N . ARG B 1 35 ? -33.719 -21.297 -6.016 1 17.77 35 ARG B N 1
ATOM 3645 C CA . ARG B 1 35 ? -34.5 -21.172 -4.789 1 17.77 35 ARG B CA 1
ATOM 3646 C C . ARG B 1 35 ? -33.875 -21.984 -3.658 1 17.77 35 ARG B C 1
ATOM 3648 O O . ARG B 1 35 ? -34.438 -22.094 -2.57 1 17.77 35 ARG B O 1
ATOM 3655 N N . SER B 1 36 ? -32.375 -22.156 -3.609 1 15.26 36 SER B N 1
ATOM 3656 C CA . SER B 1 36 ? -32 -23.297 -2.775 1 15.26 36 SER B CA 1
ATOM 3657 C C . SER B 1 36 ? -32.406 -23.078 -1.327 1 15.26 36 SER B C 1
ATOM 3659 O O . SER B 1 36 ? -32.438 -21.953 -0.841 1 15.26 36 SER B O 1
ATOM 3661 N N . ILE B 1 37 ? -32.938 -24.188 -0.562 1 17.73 37 ILE B N 1
ATOM 3662 C CA . ILE B 1 37 ? -33.75 -24.688 0.539 1 17.73 37 ILE B CA 1
ATOM 3663 C C . ILE B 1 37 ? -32.875 -24.922 1.764 1 17.73 37 ILE B C 1
ATOM 3665 O O . ILE B 1 37 ? -33.344 -25.391 2.797 1 17.73 37 ILE B O 1
ATOM 3669 N N . GLY B 1 38 ? -31.672 -24.266 1.869 1 16.27 38 GLY B N 1
ATOM 3670 C CA . GLY B 1 38 ? -30.812 -24.969 2.801 1 16.27 38 GLY B CA 1
ATOM 3671 C C . GLY B 1 38 ? -31.391 -25.078 4.195 1 16.27 38 GLY B C 1
ATOM 3672 O O . GLY B 1 38 ? -32.125 -24.188 4.637 1 16.27 38 GLY B O 1
ATOM 3673 N N . SER B 1 39 ? -31.266 -26.359 4.766 1 16.12 39 SER B N 1
ATOM 3674 C CA . SER B 1 39 ? -31.719 -27.219 5.859 1 16.12 39 SER B CA 1
ATOM 3675 C C . SER B 1 39 ? -31.062 -26.828 7.176 1 16.12 39 SER B C 1
ATOM 3677 O O . SER B 1 39 ? -29.938 -26.297 7.184 1 16.12 39 SER B O 1
ATOM 3679 N N . VAL B 1 40 ? -31.781 -26.719 8.305 1 17.23 40 VAL B N 1
ATOM 3680 C CA . VAL B 1 40 ? -31.875 -26.266 9.695 1 17.23 40 VAL B CA 1
ATOM 3681 C C . VAL B 1 40 ? -31.156 -27.266 10.602 1 17.23 40 VAL B C 1
ATOM 3683 O O . VAL B 1 40 ? -31.547 -28.422 10.688 1 17.23 40 VAL B O 1
ATOM 3686 N N . ALA B 1 41 ? -29.766 -27.219 10.531 1 17.03 41 ALA B N 1
ATOM 3687 C CA . ALA B 1 41 ? -28.875 -28.109 11.266 1 17.03 41 ALA B CA 1
ATOM 3688 C C . ALA B 1 41 ? -29.188 -28.078 12.766 1 17.03 41 ALA B C 1
ATOM 3690 O O . ALA B 1 41 ? -29.5 -27.031 13.32 1 17.03 41 ALA B O 1
ATOM 3691 N N . GLY B 1 42 ? -29.281 -29.312 13.305 1 15.62 42 GLY B N 1
ATOM 3692 C CA . GLY B 1 42 ? -29.734 -29.953 14.531 1 15.62 42 GLY B CA 1
ATOM 3693 C C . GLY B 1 42 ? -28.719 -29.828 15.664 1 15.62 42 GLY B C 1
ATOM 3694 O O . GLY B 1 42 ? -27.516 -29.719 15.43 1 15.62 42 GLY B O 1
ATOM 3695 N N . ARG B 1 43 ? -28.938 -29.453 16.938 1 17.12 43 ARG B N 1
ATOM 3696 C CA . ARG B 1 43 ? -28.516 -28.938 18.234 1 17.12 43 ARG B CA 1
ATOM 3697 C C . ARG B 1 43 ? -27.938 -30.047 19.094 1 17.12 43 ARG B C 1
ATOM 3699 O O . ARG B 1 43 ? -27.719 -29.859 20.297 1 17.12 43 ARG B O 1
ATOM 3706 N N . GLY B 1 44 ? -27.047 -31.031 18.297 1 14.91 44 GLY B N 1
ATOM 3707 C CA . GLY B 1 44 ? -26.906 -32.188 19.172 1 14.91 44 GLY B CA 1
ATOM 3708 C C . GLY B 1 44 ? -26.25 -31.859 20.5 1 14.91 44 GLY B C 1
ATOM 3709 O O . GLY B 1 44 ? -25.672 -30.781 20.656 1 14.91 44 GLY B O 1
ATOM 3710 N N . GLY B 1 45 ? -25.672 -33.062 21.281 1 15.51 45 GLY B N 1
ATOM 3711 C CA . GLY B 1 45 ? -25.812 -33.75 22.562 1 15.51 45 GLY B CA 1
ATOM 3712 C C . GLY B 1 45 ? -24.594 -33.594 23.453 1 15.51 45 GLY B C 1
ATOM 3713 O O . GLY B 1 45 ? -23.469 -33.375 22.953 1 15.51 45 GLY B O 1
ATOM 3714 N N . ARG B 1 46 ? -24.562 -33.25 24.797 1 16.02 46 ARG B N 1
ATOM 3715 C CA . ARG B 1 46 ? -23.828 -32.688 25.938 1 16.02 46 ARG B CA 1
ATOM 3716 C C . ARG B 1 46 ? -22.969 -33.75 26.594 1 16.02 46 ARG B C 1
ATOM 3718 O O . ARG B 1 46 ? -22.078 -33.438 27.391 1 16.02 46 ARG B O 1
ATOM 3725 N N . PRO B 1 47 ? -22.641 -35.094 26.156 1 15.7 47 PRO B N 1
ATOM 3726 C CA . PRO B 1 47 ? -22.625 -35.844 27.438 1 15.7 47 PRO B CA 1
ATOM 3727 C C . PRO B 1 47 ? -21.297 -35.719 28.172 1 15.7 47 PRO B C 1
ATOM 3729 O O . PRO B 1 47 ? -20.25 -35.531 27.531 1 15.7 47 PRO B O 1
ATOM 3732 N N . ARG B 1 48 ? -21.141 -35.562 29.547 1 16.41 48 ARG B N 1
ATOM 3733 C CA . ARG B 1 48 ? -20.281 -35.125 30.641 1 16.41 48 ARG B CA 1
ATOM 3734 C C . ARG B 1 48 ? -19.406 -36.281 31.156 1 16.41 48 ARG B C 1
ATOM 3736 O O . ARG B 1 48 ? -18.516 -36.062 31.984 1 16.41 48 ARG B O 1
ATOM 3743 N N . GLY B 1 49 ? -19.172 -37.531 30.453 1 14.7 49 GLY B N 1
ATOM 3744 C CA . GLY B 1 49 ? -19.016 -38.531 31.5 1 14.7 49 GLY B CA 1
ATOM 3745 C C . GLY B 1 49 ? -17.641 -38.469 32.156 1 14.7 49 GLY B C 1
ATOM 3746 O O . GLY B 1 49 ? -16.656 -38.094 31.547 1 14.7 49 GLY B O 1
ATOM 3747 N N . ARG B 1 50 ? -17.422 -38.688 33.562 1 16.33 50 ARG B N 1
ATOM 3748 C CA . ARG B 1 50 ? -16.578 -38.406 34.719 1 16.33 50 ARG B CA 1
ATOM 3749 C C . ARG B 1 50 ? -15.508 -39.469 34.906 1 16.33 50 ARG B C 1
ATOM 3751 O O . ARG B 1 50 ? -14.375 -39.156 35.312 1 16.33 50 ARG B O 1
ATOM 3758 N N . GLU B 1 51 ? -15.578 -40.875 34.438 1 15.05 51 GLU B N 1
ATOM 3759 C CA . GLU B 1 51 ? -15.352 -41.688 35.625 1 15.05 51 GLU B CA 1
ATOM 3760 C C . GLU B 1 51 ? -13.859 -41.844 35.938 1 15.05 51 GLU B C 1
ATOM 3762 O O . GLU B 1 51 ? -13.023 -41.531 35.062 1 15.05 51 GLU B O 1
ATOM 3767 N N . SER B 1 52 ? -13.453 -42.969 36.812 1 16.47 52 SER B N 1
ATOM 3768 C CA . SER B 1 52 ? -12.828 -43.344 38.062 1 16.47 52 SER B CA 1
ATOM 3769 C C . SER B 1 52 ? -11.492 -44.031 37.844 1 16.47 52 SER B C 1
ATOM 3771 O O . SER B 1 52 ? -11.281 -44.688 36.812 1 16.47 52 SER B O 1
ATOM 3773 N N . GLY B 1 53 ? -10.352 -43.688 38.469 1 18.05 53 GLY B N 1
ATOM 3774 C CA . GLY B 1 53 ? -8.906 -43.781 38.594 1 18.05 53 GLY B CA 1
ATOM 3775 C C . GLY B 1 53 ? -8.422 -45.156 39 1 18.05 53 GLY B C 1
ATOM 3776 O O . GLY B 1 53 ? -7.238 -45.344 39.312 1 18.05 53 GLY B O 1
ATOM 3777 N N . SER B 1 54 ? -9.133 -46.375 38.656 1 16.06 54 SER B N 1
ATOM 3778 C CA . SER B 1 54 ? -8.82 -47.406 39.688 1 16.06 54 SER B CA 1
ATOM 3779 C C . SER B 1 54 ? -7.398 -47.906 39.531 1 16.06 54 SER B C 1
ATOM 3781 O O . SER B 1 54 ? -6.797 -47.781 38.438 1 16.06 54 SER B O 1
ATOM 3783 N N . TRP B 1 55 ? -6.844 -48.781 40.562 1 18.05 55 TRP B N 1
ATOM 3784 C CA . TRP B 1 55 ? -5.773 -49.125 41.469 1 18.05 55 TRP B CA 1
ATOM 3785 C C . TRP B 1 55 ? -5.027 -50.375 41 1 18.05 55 TRP B C 1
ATOM 3787 O O . TRP B 1 55 ? -3.953 -50.688 41.5 1 18.05 55 TRP B O 1
ATOM 3797 N N . CYS B 1 56 ? -5.031 -50.812 39.625 1 16.52 56 CYS B N 1
ATOM 3798 C CA . CYS B 1 56 ? -4.883 -52.281 39.719 1 16.52 56 CYS B CA 1
ATOM 3799 C C . CYS B 1 56 ? -3.445 -52.656 40.062 1 16.52 56 CYS B C 1
ATOM 3801 O O . CYS B 1 56 ? -2.506 -52.031 39.562 1 16.52 56 CYS B O 1
ATOM 3803 N N . PRO B 1 57 ? -3.303 -53.812 40.812 1 17.8 57 PRO B N 1
ATOM 3804 C CA . PRO B 1 57 ? -2.312 -54.375 41.75 1 17.8 57 PRO B CA 1
ATOM 3805 C C . PRO B 1 57 ? -1.157 -55.062 41 1 17.8 57 PRO B C 1
ATOM 3807 O O . PRO B 1 57 ? -1.149 -55.125 39.781 1 17.8 57 PRO B O 1
ATOM 3810 N N . GLY B 1 58 ? -1.014 -56.438 41.094 1 16.97 58 GLY B N 1
ATOM 3811 C CA . GLY B 1 58 ? 0.014 -57.188 41.812 1 16.97 58 GLY B CA 1
ATOM 3812 C C . GLY B 1 58 ? 1.025 -57.812 40.875 1 16.97 58 GLY B C 1
ATOM 3813 O O . GLY B 1 58 ? 2.227 -57.812 41.156 1 16.97 58 GLY B O 1
ATOM 3814 N N . LEU B 1 59 ? 0.695 -58.531 39.656 1 17.8 59 LEU B N 1
ATOM 3815 C CA . LEU B 1 59 ? 1.063 -59.938 39.812 1 17.8 59 LEU B CA 1
ATOM 3816 C C . LEU B 1 59 ? 2.521 -60.188 39.438 1 17.8 59 LEU B C 1
ATOM 3818 O O . LEU B 1 59 ? 3.121 -59.344 38.75 1 17.8 59 LEU B O 1
ATOM 3822 N N . GLY B 1 60 ? 2.938 -61.562 39.312 1 17.94 60 GLY B N 1
ATOM 3823 C CA . GLY B 1 60 ? 3.932 -62.5 39.781 1 17.94 60 GLY B CA 1
ATOM 3824 C C . GLY B 1 60 ? 5.086 -62.688 38.812 1 17.94 60 GLY B C 1
ATOM 3825 O O . GLY B 1 60 ? 5.031 -62.219 37.688 1 17.94 60 GLY B O 1
ATOM 3826 N N . SER B 1 61 ? 5.82 -63.844 38.781 1 20.44 61 SER B N 1
ATOM 3827 C CA . SER B 1 61 ? 7.18 -64.312 39 1 20.44 61 SER B CA 1
ATOM 3828 C C . SER B 1 61 ? 7.84 -64.75 37.719 1 20.44 61 SER B C 1
ATOM 3830 O O . SER B 1 61 ? 9.07 -64.812 37.594 1 20.44 61 SER B O 1
ATOM 3832 N N . GLY B 1 62 ? 7.246 -64.875 36.375 1 20.81 62 GLY B N 1
ATOM 3833 C CA . GLY B 1 62 ? 7.621 -66.188 35.844 1 20.81 62 GLY B CA 1
ATOM 3834 C C . GLY B 1 62 ? 9.023 -66.188 35.25 1 20.81 62 GLY B C 1
ATOM 3835 O O . GLY B 1 62 ? 9.609 -65.125 35 1 20.81 62 GLY B O 1
ATOM 3836 N N . PRO B 1 63 ? 9.719 -67.438 35.062 1 24.19 63 PRO B N 1
ATOM 3837 C CA . PRO B 1 63 ? 11.094 -67.938 35 1 24.19 63 PRO B CA 1
ATOM 3838 C C . PRO B 1 63 ? 11.688 -67.75 33.594 1 24.19 63 PRO B C 1
ATOM 3840 O O . PRO B 1 63 ? 11.07 -68.188 32.594 1 24.19 63 PRO B O 1
ATOM 3843 N N . ARG B 1 64 ? 12.109 -66.688 32.969 1 20.7 64 ARG B N 1
ATOM 3844 C CA . ARG B 1 64 ? 12.328 -66.625 31.547 1 20.7 64 ARG B CA 1
ATOM 3845 C C . ARG B 1 64 ? 13.445 -67.562 31.109 1 20.7 64 ARG B C 1
ATOM 3847 O O . ARG B 1 64 ? 14.453 -67.688 31.797 1 20.7 64 ARG B O 1
ATOM 3854 N N . ILE B 1 65 ? 13.078 -68.438 30.125 1 21.62 65 ILE B N 1
ATOM 3855 C CA . ILE B 1 65 ? 13.703 -69.562 29.406 1 21.62 65 ILE B CA 1
ATOM 3856 C C . ILE B 1 65 ? 14.828 -69.062 28.531 1 21.62 65 ILE B C 1
ATOM 3858 O O . ILE B 1 65 ? 14.672 -68 27.844 1 21.62 65 ILE B O 1
ATOM 3862 N N . ARG B 1 66 ? 16.141 -69.5 28.625 1 24.91 66 ARG B N 1
ATOM 3863 C CA . ARG B 1 66 ? 17.484 -69.188 28.156 1 24.91 66 ARG B CA 1
ATOM 3864 C C . ARG B 1 66 ? 17.672 -69.562 26.703 1 24.91 66 ARG B C 1
ATOM 3866 O O . ARG B 1 66 ? 18.578 -70.312 26.359 1 24.91 66 ARG B O 1
ATOM 3873 N N . SER B 1 67 ? 16.609 -69.25 25.703 1 21.84 67 SER B N 1
ATOM 3874 C CA . SER B 1 67 ? 16.734 -69.938 24.438 1 21.84 67 SER B CA 1
ATOM 3875 C C . SER B 1 67 ? 18.016 -69.625 23.703 1 21.84 67 SER B C 1
ATOM 3877 O O . SER B 1 67 ? 18.406 -68.438 23.688 1 21.84 67 SER B O 1
ATOM 3879 N N . SER B 1 68 ? 18.984 -70.5 23.484 1 25.62 68 SER B N 1
ATOM 3880 C CA . SER B 1 68 ? 20.344 -70.625 22.953 1 25.62 68 SER B CA 1
ATOM 3881 C C . SER B 1 68 ? 20.359 -70.375 21.438 1 25.62 68 SER B C 1
ATOM 3883 O O . SER B 1 68 ? 21.391 -70.562 20.781 1 25.62 68 SER B O 1
ATOM 3885 N N . SER B 1 69 ? 19.406 -69.562 20.75 1 26.42 69 SER B N 1
ATOM 3886 C CA . SER B 1 69 ? 19.297 -69.75 19.312 1 26.42 69 SER B CA 1
ATOM 3887 C C . SER B 1 69 ? 20.547 -69.312 18.578 1 26.42 69 SER B C 1
ATOM 3889 O O . SER B 1 69 ? 21.062 -68.25 18.844 1 26.42 69 SER B O 1
ATOM 3891 N N . ARG B 1 70 ? 21.391 -70.25 17.938 1 33.25 70 ARG B N 1
ATOM 3892 C CA . ARG B 1 70 ? 22.594 -70.25 17.125 1 33.25 70 ARG B CA 1
ATOM 3893 C C . ARG B 1 70 ? 22.375 -69.375 15.875 1 33.25 70 ARG B C 1
ATOM 3895 O O . ARG B 1 70 ? 21.406 -69.562 15.133 1 33.25 70 ARG B O 1
ATOM 3902 N N . PRO B 1 71 ? 22.812 -68.062 15.773 1 29.89 71 PRO B N 1
ATOM 3903 C CA . PRO B 1 71 ? 22.438 -67.188 14.672 1 29.89 71 PRO B CA 1
ATOM 3904 C C . PRO B 1 71 ? 22.938 -67.688 13.32 1 29.89 71 PRO B C 1
ATOM 3906 O O . PRO B 1 71 ? 24.016 -68.25 13.234 1 29.89 71 PRO B O 1
ATOM 3909 N N . ILE B 1 72 ? 22.016 -68.188 12.414 1 30.8 72 ILE B N 1
ATOM 3910 C CA . ILE B 1 72 ? 22.234 -68.625 11.039 1 30.8 72 ILE B CA 1
ATOM 3911 C C . ILE B 1 72 ? 22.891 -67.5 10.242 1 30.8 72 ILE B C 1
ATOM 3913 O O . ILE B 1 72 ? 22.469 -66.375 10.336 1 30.8 72 ILE B O 1
ATOM 3917 N N . ARG B 1 73 ? 24.125 -67.75 9.742 1 27.33 73 ARG B N 1
ATOM 3918 C CA . ARG B 1 73 ? 24.953 -66.875 8.945 1 27.33 73 ARG B CA 1
ATOM 3919 C C . ARG B 1 73 ? 24.219 -66.375 7.707 1 27.33 73 ARG B C 1
ATOM 3921 O O . ARG B 1 73 ? 23.812 -67.188 6.867 1 27.33 73 ARG B O 1
ATOM 3928 N N . ARG B 1 74 ? 23.391 -65.312 7.75 1 29.47 74 ARG B N 1
ATOM 3929 C CA . ARG B 1 74 ? 22.656 -64.688 6.645 1 29.47 74 ARG B CA 1
ATOM 3930 C C . ARG B 1 74 ? 23.562 -64.375 5.465 1 29.47 74 ARG B C 1
ATOM 3932 O O . ARG B 1 74 ? 24.562 -63.656 5.609 1 29.47 74 ARG B O 1
ATOM 3939 N N . SER B 1 75 ? 23.797 -65.5 4.652 1 26.17 75 SER B N 1
ATOM 3940 C CA . SER B 1 75 ? 24.453 -65.25 3.371 1 26.17 75 SER B CA 1
ATOM 3941 C C . SER B 1 75 ? 23.984 -63.969 2.717 1 26.17 75 SER B C 1
ATOM 3943 O O . SER B 1 75 ? 22.781 -63.719 2.602 1 26.17 75 SER B O 1
ATOM 3945 N N . ARG B 1 76 ? 24.734 -62.938 2.873 1 31.14 76 ARG B N 1
ATOM 3946 C CA . ARG B 1 76 ? 24.453 -61.625 2.273 1 31.14 76 ARG B CA 1
ATOM 3947 C C . ARG B 1 76 ? 24.219 -61.781 0.773 1 31.14 76 ARG B C 1
ATOM 3949 O O . ARG B 1 76 ? 25.125 -62.094 0.02 1 31.14 76 ARG B O 1
ATOM 3956 N N . LEU B 1 77 ? 23.078 -62.438 0.392 1 30.8 77 LEU B N 1
ATOM 3957 C CA . LEU B 1 77 ? 22.703 -62.375 -1.015 1 30.8 77 LEU B CA 1
ATOM 3958 C C . LEU B 1 77 ? 22.953 -60.969 -1.568 1 30.8 77 LEU B C 1
ATOM 3960 O O . LEU B 1 77 ? 22.531 -59.969 -0.975 1 30.8 77 LEU B O 1
ATOM 3964 N N . ARG B 1 78 ? 24.031 -60.844 -2.248 1 31.56 78 ARG B N 1
ATOM 3965 C CA . ARG B 1 78 ? 24.344 -59.625 -2.984 1 31.56 78 ARG B CA 1
ATOM 3966 C C . ARG B 1 78 ? 23.125 -59.094 -3.742 1 31.56 78 ARG B C 1
ATOM 3968 O O . ARG B 1 78 ? 22.516 -59.844 -4.508 1 31.56 78 ARG B O 1
ATOM 3975 N N . ARG B 1 79 ? 22.375 -58.219 -3.174 1 33.25 79 ARG B N 1
ATOM 3976 C CA . ARG B 1 79 ? 21.281 -57.562 -3.887 1 33.25 79 ARG B CA 1
ATOM 3977 C C . ARG B 1 79 ? 21.734 -57.125 -5.281 1 33.25 79 ARG B C 1
ATOM 3979 O O . ARG B 1 79 ? 22.781 -56.5 -5.434 1 33.25 79 ARG B O 1
ATOM 3986 N N . PRO B 1 80 ? 21.406 -58.031 -6.285 1 30.5 80 PRO B N 1
ATOM 3987 C CA . PRO B 1 80 ? 21.719 -57.531 -7.621 1 30.5 80 PRO B CA 1
ATOM 3988 C C . PRO B 1 80 ? 21.594 -56.031 -7.727 1 30.5 80 PRO B C 1
ATOM 3990 O O . PRO B 1 80 ? 20.766 -55.406 -7.051 1 30.5 80 PRO B O 1
ATOM 3993 N N . ARG B 1 81 ? 22.688 -55.312 -7.902 1 33.5 81 ARG B N 1
ATOM 3994 C CA . ARG B 1 81 ? 22.609 -53.906 -8.25 1 33.5 81 ARG B CA 1
ATOM 3995 C C . ARG B 1 81 ? 21.562 -53.656 -9.328 1 33.5 81 ARG B C 1
ATOM 3997 O O . ARG B 1 81 ? 21.656 -54.188 -10.438 1 33.5 81 ARG B O 1
ATOM 4004 N N . ILE B 1 82 ? 20.328 -53.875 -9.016 1 31.62 82 ILE B N 1
ATOM 4005 C CA . ILE B 1 82 ? 19.344 -53.344 -9.945 1 31.62 82 ILE B CA 1
ATOM 4006 C C . ILE B 1 82 ? 19.938 -52.125 -10.688 1 31.62 82 ILE B C 1
ATOM 4008 O O . ILE B 1 82 ? 20.266 -51.125 -10.078 1 31.62 82 ILE B O 1
ATOM 4012 N N . HIS B 1 83 ? 20.859 -52.438 -11.594 1 32.62 83 HIS B N 1
ATOM 4013 C CA . HIS B 1 83 ? 21.203 -51.375 -12.531 1 32.62 83 HIS B CA 1
ATOM 4014 C C . HIS B 1 83 ? 19.969 -50.562 -12.938 1 32.62 83 HIS B C 1
ATOM 4016 O O . HIS B 1 83 ? 19.078 -51.094 -13.609 1 32.62 83 HIS B O 1
ATOM 4022 N N . SER B 1 84 ? 19.312 -49.938 -12.109 1 37.12 84 SER B N 1
ATOM 4023 C CA . SER B 1 84 ? 18.281 -49 -12.477 1 37.12 84 SER B CA 1
ATOM 4024 C C . SER B 1 84 ? 18.594 -48.312 -13.797 1 37.12 84 SER B C 1
ATOM 4026 O O . SER B 1 84 ? 19.641 -47.656 -13.922 1 37.12 84 SER B O 1
ATOM 4028 N N . ARG B 1 85 ? 18.453 -48.875 -14.898 1 41.5 85 ARG B N 1
ATOM 4029 C CA . ARG B 1 85 ? 18.484 -48.25 -16.219 1 41.5 85 ARG B CA 1
ATOM 4030 C C . ARG B 1 85 ? 18.109 -46.781 -16.156 1 41.5 85 ARG B C 1
ATOM 4032 O O . ARG B 1 85 ? 17 -46.406 -15.773 1 41.5 85 ARG B O 1
ATOM 4039 N N . ARG B 1 86 ? 19.031 -45.938 -16.047 1 50.12 86 ARG B N 1
ATOM 4040 C CA . ARG B 1 86 ? 19 -44.469 -15.984 1 50.12 86 ARG B CA 1
ATOM 4041 C C . ARG B 1 86 ? 18.297 -43.875 -17.203 1 50.12 86 ARG B C 1
ATOM 4043 O O . ARG B 1 86 ? 18.828 -43.969 -18.328 1 50.12 86 ARG B O 1
ATOM 4050 N N . ARG B 1 87 ? 17.031 -43.844 -17.234 1 53.94 87 ARG B N 1
ATOM 4051 C CA . ARG B 1 87 ? 16.234 -43.25 -18.312 1 53.94 87 ARG B CA 1
ATOM 4052 C C . ARG B 1 87 ? 16.703 -41.844 -18.641 1 53.94 87 ARG B C 1
ATOM 4054 O O . ARG B 1 87 ? 17.016 -41.062 -17.75 1 53.94 87 ARG B O 1
ATOM 4061 N N . PRO B 1 88 ? 16.969 -41.688 -20 1 61.78 88 PRO B N 1
ATOM 4062 C CA . PRO B 1 88 ? 17.328 -40.344 -20.422 1 61.78 88 PRO B CA 1
ATOM 4063 C C . PRO B 1 88 ? 16.297 -39.312 -20 1 61.78 88 PRO B C 1
ATOM 4065 O O . PRO B 1 88 ? 15.117 -39.625 -19.812 1 61.78 88 PRO B O 1
ATOM 4068 N N . VAL B 1 89 ? 16.781 -38.188 -19.531 1 70.81 89 VAL B N 1
ATOM 4069 C CA . VAL B 1 89 ? 15.914 -37.094 -19.109 1 70.81 89 VAL B CA 1
ATOM 4070 C C . VAL B 1 89 ? 15.484 -36.25 -20.328 1 70.81 89 VAL B C 1
ATOM 4072 O O . VAL B 1 89 ? 16.328 -35.812 -21.094 1 70.81 89 VAL B O 1
ATOM 4075 N N . ARG B 1 90 ? 14.188 -36.312 -20.625 1 69.19 90 ARG B N 1
ATOM 4076 C CA . ARG B 1 90 ? 13.609 -35.438 -21.656 1 69.19 90 ARG B CA 1
ATOM 4077 C C . ARG B 1 90 ? 13.211 -34.094 -21.094 1 69.19 90 ARG B C 1
ATOM 4079 O O . ARG B 1 90 ? 12.641 -34 -20 1 69.19 90 ARG B O 1
ATOM 4086 N N . ARG B 1 91 ? 13.664 -33 -21.797 1 74.94 91 ARG B N 1
ATOM 4087 C CA . ARG B 1 91 ? 13.359 -31.641 -21.375 1 74.94 91 ARG B CA 1
ATOM 4088 C C . ARG B 1 91 ? 12.828 -30.812 -22.531 1 74.94 91 ARG B C 1
ATOM 4090 O O . ARG B 1 91 ? 13.227 -31.016 -23.688 1 74.94 91 ARG B O 1
ATOM 4097 N N . VAL B 1 92 ? 11.859 -29.984 -22.266 1 74.56 92 VAL B N 1
ATOM 4098 C CA . VAL B 1 92 ? 11.414 -29 -23.234 1 74.56 92 VAL B CA 1
ATOM 4099 C C . VAL B 1 92 ? 12.18 -27.688 -23.031 1 74.56 92 VAL B C 1
ATOM 4101 O O . VAL B 1 92 ? 12.094 -27.078 -21.969 1 74.56 92 VAL B O 1
ATOM 4104 N N . ARG B 1 93 ? 12.859 -27.281 -24.109 1 71.69 93 ARG B N 1
ATOM 4105 C CA . ARG B 1 93 ? 13.703 -26.094 -24 1 71.69 93 ARG B CA 1
ATOM 4106 C C . ARG B 1 93 ? 13.227 -25 -24.953 1 71.69 93 ARG B C 1
ATOM 4108 O O . ARG B 1 93 ? 12.891 -25.281 -26.109 1 71.69 93 ARG B O 1
ATOM 4115 N N . LEU B 1 94 ? 13.086 -23.859 -24.359 1 73.94 94 LEU B N 1
ATOM 4116 C CA . LEU B 1 94 ? 12.922 -22.672 -25.203 1 73.94 94 LEU B CA 1
ATOM 4117 C C . LEU B 1 94 ? 14.227 -22.328 -25.922 1 73.94 94 LEU B C 1
ATOM 4119 O O . LEU B 1 94 ? 15.289 -22.297 -25.297 1 73.94 94 LEU B O 1
ATOM 4123 N N . GLY B 1 95 ? 14.125 -22.125 -27.219 1 71.19 95 GLY B N 1
ATOM 4124 C CA . GLY B 1 95 ? 15.305 -21.797 -28 1 71.19 95 GLY B CA 1
ATOM 4125 C C . GLY B 1 95 ? 15.688 -20.344 -27.922 1 71.19 95 GLY B C 1
ATOM 4126 O O . GLY B 1 95 ? 15.227 -19.625 -27.031 1 71.19 95 GLY B O 1
ATOM 4127 N N . ARG B 1 96 ? 16.609 -19.922 -28.719 1 71.44 96 ARG B N 1
ATOM 4128 C CA . ARG B 1 96 ? 17.156 -18.562 -28.719 1 71.44 96 ARG B CA 1
ATOM 4129 C C . ARG B 1 96 ? 16.312 -17.641 -29.578 1 71.44 96 ARG B C 1
ATOM 4131 O O . ARG B 1 96 ? 16.594 -16.438 -29.656 1 71.44 96 ARG B O 1
ATOM 4138 N N . SER B 1 97 ? 15.32 -18.312 -30.156 1 66.88 97 SER B N 1
ATOM 4139 C CA . SER B 1 97 ? 14.43 -17.5 -30.984 1 66.88 97 SER B CA 1
ATOM 4140 C C . SER B 1 97 ? 12.977 -17.641 -30.547 1 66.88 97 SER B C 1
ATOM 4142 O O . SER B 1 97 ? 12.625 -18.625 -29.891 1 66.88 97 SER B O 1
ATOM 4144 N N . ARG B 1 98 ? 12.344 -16.719 -30.922 1 65.5 98 ARG B N 1
ATOM 4145 C CA . ARG B 1 98 ? 10.906 -16.734 -30.641 1 65.5 98 ARG B CA 1
ATOM 4146 C C . ARG B 1 98 ? 10.234 -17.938 -31.281 1 65.5 98 ARG B C 1
ATOM 4148 O O . ARG B 1 98 ? 10.547 -18.297 -32.438 1 65.5 98 ARG B O 1
ATOM 4155 N N . ARG B 1 99 ? 9.516 -18.703 -30.438 1 64.19 99 ARG B N 1
ATOM 4156 C CA . ARG B 1 99 ? 8.656 -19.797 -30.859 1 64.19 99 ARG B CA 1
ATOM 4157 C C . ARG B 1 99 ? 9.477 -21.031 -31.219 1 64.19 99 ARG B C 1
ATOM 4159 O O . ARG B 1 99 ? 9.055 -21.844 -32.031 1 64.19 99 ARG B O 1
ATOM 4166 N N . ASP B 1 100 ? 10.594 -20.969 -30.75 1 70.44 100 ASP B N 1
ATOM 4167 C CA . ASP B 1 100 ? 11.477 -22.109 -30.969 1 70.44 100 ASP B CA 1
ATOM 4168 C C . ASP B 1 100 ? 11.633 -22.938 -29.703 1 70.44 100 ASP B C 1
ATOM 4170 O O . ASP B 1 100 ? 12.125 -22.438 -28.688 1 70.44 100 ASP B O 1
ATOM 4174 N N . PHE B 1 101 ? 10.969 -24.094 -29.688 1 73.69 101 PHE B N 1
ATOM 4175 C CA . PHE B 1 101 ? 11.195 -25 -28.562 1 73.69 101 PHE B CA 1
ATOM 4176 C C . PHE B 1 101 ? 11.562 -26.391 -29.047 1 73.69 101 PHE B C 1
ATOM 4178 O O . PHE B 1 101 ? 11.234 -26.766 -30.172 1 73.69 101 PHE B O 1
ATOM 4185 N N . SER B 1 102 ? 12.469 -27 -28.359 1 71.38 102 SER B N 1
ATOM 4186 C CA . SER B 1 102 ? 12.914 -28.344 -28.719 1 71.38 102 SER B CA 1
ATOM 4187 C C . SER B 1 102 ? 12.852 -29.281 -27.516 1 71.38 102 SER B C 1
ATOM 4189 O O . SER B 1 102 ? 13.016 -28.859 -26.375 1 71.38 102 SER B O 1
ATOM 4191 N N . VAL B 1 103 ? 12.523 -30.5 -27.75 1 70.12 103 VAL B N 1
ATOM 4192 C CA . VAL B 1 103 ? 12.617 -31.562 -26.75 1 70.12 103 VAL B CA 1
ATOM 4193 C C . VAL B 1 103 ? 13.984 -32.219 -26.828 1 70.12 103 VAL B C 1
ATOM 4195 O O . VAL B 1 103 ? 14.383 -32.719 -27.891 1 70.12 103 VAL B O 1
ATOM 4198 N N . THR B 1 104 ? 14.75 -32.125 -25.719 1 69.56 104 THR B N 1
ATOM 4199 C CA . THR B 1 104 ? 16.109 -32.625 -25.734 1 69.56 104 THR B CA 1
ATOM 4200 C C . THR B 1 104 ? 16.312 -33.688 -24.656 1 69.56 104 THR B C 1
ATOM 4202 O O . THR B 1 104 ? 15.594 -33.719 -23.672 1 69.56 104 THR B O 1
ATOM 4205 N N . MET B 1 105 ? 17.281 -34.656 -24.891 1 66.56 105 MET B N 1
ATOM 4206 C CA . MET B 1 105 ? 17.688 -35.656 -23.922 1 66.56 105 MET B CA 1
ATOM 4207 C C . MET B 1 105 ? 18.969 -35.219 -23.188 1 66.56 105 MET B C 1
ATOM 4209 O O . MET B 1 105 ? 19.875 -34.688 -23.812 1 66.56 105 MET B O 1
ATOM 4213 N N . GLU B 1 106 ? 18.922 -35.188 -21.75 1 66.44 106 GLU B N 1
ATOM 4214 C CA . GLU B 1 106 ? 20.109 -34.812 -21.016 1 66.44 106 GLU B CA 1
ATOM 4215 C C . GLU B 1 106 ? 20.5 -35.875 -20 1 66.44 106 GLU B C 1
ATOM 4217 O O . GLU B 1 106 ? 19.703 -36.75 -19.688 1 66.44 106 GLU B O 1
ATOM 4222 N N . ARG B 1 107 ? 21.859 -35.625 -19.562 1 62.09 107 ARG B N 1
ATOM 4223 C CA . ARG B 1 107 ? 22.406 -36.562 -18.578 1 62.09 107 ARG B CA 1
ATOM 4224 C C . ARG B 1 107 ? 21.766 -36.344 -17.219 1 62.09 107 ARG B C 1
ATOM 4226 O O . ARG B 1 107 ? 21.391 -35.219 -16.859 1 62.09 107 ARG B O 1
ATOM 4233 N N . ARG B 1 108 ? 21.719 -37.469 -16.531 1 65.81 108 ARG B N 1
ATOM 4234 C CA . ARG B 1 108 ? 21.141 -37.5 -15.195 1 65.81 108 ARG B CA 1
ATOM 4235 C C . ARG B 1 108 ? 22.016 -36.719 -14.203 1 65.81 108 ARG B C 1
ATOM 4237 O O . ARG B 1 108 ? 23.234 -36.938 -14.164 1 65.81 108 ARG B O 1
ATOM 4244 N N . ILE B 1 109 ? 21.469 -35.781 -13.562 1 67.31 109 ILE B N 1
ATOM 4245 C CA . ILE B 1 109 ? 22.188 -35.031 -12.516 1 67.31 109 ILE B CA 1
ATOM 4246 C C . ILE B 1 109 ? 22.125 -35.812 -11.203 1 67.31 109 ILE B C 1
ATOM 4248 O O . ILE B 1 109 ? 21.109 -36.438 -10.891 1 67.31 109 ILE B O 1
ATOM 4252 N N . ARG B 1 110 ? 23.281 -35.875 -10.523 1 69.38 110 ARG B N 1
ATOM 4253 C CA . ARG B 1 110 ? 23.359 -36.562 -9.234 1 69.38 110 ARG B CA 1
ATOM 4254 C C . ARG B 1 110 ? 22.625 -35.781 -8.156 1 69.38 110 ARG B C 1
ATOM 4256 O O . ARG B 1 110 ? 22.703 -34.531 -8.102 1 69.38 110 ARG B O 1
ATOM 4263 N N . SER B 1 111 ? 21.812 -36.5 -7.41 1 78.31 111 SER B N 1
ATOM 4264 C CA . SER B 1 111 ? 21.047 -35.906 -6.32 1 78.31 111 SER B CA 1
ATOM 4265 C C . SER B 1 111 ? 21.922 -35.625 -5.098 1 78.31 111 SER B C 1
ATOM 4267 O O . SER B 1 111 ? 22.781 -36.438 -4.762 1 78.31 111 SER B O 1
ATOM 4269 N N . ARG B 1 112 ? 21.891 -34.5 -4.457 1 85.44 112 ARG B N 1
ATOM 4270 C CA . ARG B 1 112 ? 22.547 -34.156 -3.203 1 85.44 112 ARG B CA 1
ATOM 4271 C C . ARG B 1 112 ? 21.844 -34.781 -2.012 1 85.44 112 ARG B C 1
ATOM 4273 O O . ARG B 1 112 ? 20.719 -35.312 -2.145 1 85.44 112 ARG B O 1
ATOM 4280 N N . PRO B 1 113 ? 22.453 -34.75 -0.917 1 95 113 PRO B N 1
ATOM 4281 C CA . PRO B 1 113 ? 21.938 -35.469 0.253 1 95 113 PRO B CA 1
ATOM 4282 C C . PRO B 1 113 ? 20.531 -35.031 0.651 1 95 113 PRO B C 1
ATOM 4284 O O . PRO B 1 113 ? 19.766 -35.812 1.219 1 95 113 PRO B O 1
ATOM 4287 N N . HIS B 1 114 ? 20.188 -33.844 0.354 1 97 114 HIS B N 1
ATOM 4288 C CA . HIS B 1 114 ? 18.891 -33.344 0.81 1 97 114 HIS B CA 1
ATOM 4289 C C . HIS B 1 114 ? 17.922 -33.188 -0.355 1 97 114 HIS B C 1
ATOM 4291 O O . HIS B 1 114 ? 16.844 -32.594 -0.198 1 97 114 HIS B O 1
ATOM 4297 N N . ASP B 1 115 ? 18.297 -33.75 -1.505 1 97.31 115 ASP B N 1
ATOM 4298 C CA . ASP B 1 115 ? 17.484 -33.625 -2.711 1 97.31 115 ASP B CA 1
ATOM 4299 C C . ASP B 1 115 ? 16.703 -34.906 -2.98 1 97.31 115 ASP B C 1
ATOM 4301 O O . ASP B 1 115 ? 16.984 -35.938 -2.389 1 97.31 115 ASP B O 1
ATOM 4305 N N . VAL B 1 116 ? 15.734 -34.75 -3.82 1 97.44 116 VAL B N 1
ATOM 4306 C CA . VAL B 1 116 ? 15 -35.875 -4.355 1 97.44 116 VAL B CA 1
ATOM 4307 C C . VAL B 1 116 ? 14.906 -35.781 -5.875 1 97.44 116 VAL B C 1
ATOM 4309 O O . VAL B 1 116 ? 14.914 -34.656 -6.422 1 97.44 116 VAL B O 1
ATOM 4312 N N . ARG B 1 117 ? 14.914 -36.875 -6.48 1 96.44 117 ARG B N 1
ATOM 4313 C CA . ARG B 1 117 ? 14.586 -36.969 -7.902 1 96.44 117 ARG B CA 1
ATOM 4314 C C . ARG B 1 117 ? 13.109 -37.281 -8.102 1 96.44 117 ARG B C 1
ATOM 4316 O O . ARG B 1 117 ? 12.602 -38.25 -7.531 1 96.44 117 ARG B O 1
ATOM 4323 N N . VAL B 1 118 ? 12.492 -36.438 -8.844 1 97.12 118 VAL B N 1
ATOM 4324 C CA . VAL B 1 118 ? 11.055 -36.594 -9.039 1 97.12 118 VAL B CA 1
ATOM 4325 C C . VAL B 1 118 ? 10.766 -36.875 -10.516 1 97.12 118 VAL B C 1
ATOM 4327 O O . VAL B 1 118 ? 11.227 -36.156 -11.398 1 97.12 118 VAL B O 1
ATOM 4330 N N . ARG B 1 119 ? 10.117 -37.969 -10.75 1 96.75 119 ARG B N 1
ATOM 4331 C CA . ARG B 1 119 ? 9.555 -38.219 -12.07 1 96.75 119 ARG B CA 1
ATOM 4332 C C . ARG B 1 119 ? 8.312 -37.375 -12.312 1 96.75 119 ARG B C 1
ATOM 4334 O O . ARG B 1 119 ? 7.277 -37.594 -11.688 1 96.75 119 ARG B O 1
ATOM 4341 N N . MET B 1 120 ? 8.453 -36.469 -13.25 1 95.69 120 MET B N 1
ATOM 4342 C CA . MET B 1 120 ? 7.379 -35.531 -13.477 1 95.69 120 MET B CA 1
ATOM 4343 C C . MET B 1 120 ? 6.184 -36.188 -14.148 1 95.69 120 MET B C 1
ATOM 4345 O O . MET B 1 120 ? 6.352 -37 -15.055 1 95.69 120 MET B O 1
ATOM 4349 N N . LYS B 1 121 ? 4.98 -35.844 -13.656 1 96.88 121 LYS B N 1
ATOM 4350 C CA . LYS B 1 121 ? 3.766 -36.469 -14.203 1 96.88 121 LYS B CA 1
ATOM 4351 C C . LYS B 1 121 ? 2.781 -35.375 -14.664 1 96.88 121 LYS B C 1
ATOM 4353 O O . LYS B 1 121 ? 2 -35.594 -15.586 1 96.88 121 LYS B O 1
ATOM 4358 N N . ALA B 1 122 ? 2.734 -34.281 -14.016 1 97.5 122 ALA B N 1
ATOM 4359 C CA . ALA B 1 122 ? 1.843 -33.188 -14.344 1 97.5 122 ALA B CA 1
ATOM 4360 C C . ALA B 1 122 ? 2.586 -31.859 -14.305 1 97.5 122 ALA B C 1
ATOM 4362 O O . ALA B 1 122 ? 3.268 -31.547 -13.328 1 97.5 122 ALA B O 1
ATOM 4363 N N . VAL B 1 123 ? 2.535 -31.094 -15.398 1 96.94 123 VAL B N 1
ATOM 4364 C CA . VAL B 1 123 ? 3.115 -29.766 -15.484 1 96.94 123 VAL B CA 1
ATOM 4365 C C . VAL B 1 123 ? 2.143 -28.812 -16.203 1 96.94 123 VAL B C 1
ATOM 4367 O O . VAL B 1 123 ? 1.755 -29.062 -17.344 1 96.94 123 VAL B O 1
ATOM 4370 N N . GLY B 1 124 ? 1.74 -27.766 -15.492 1 96.12 124 GLY B N 1
ATOM 4371 C CA . GLY B 1 124 ? 0.86 -26.781 -16.109 1 96.12 124 GLY B CA 1
ATOM 4372 C C . GLY B 1 124 ? 1.607 -25.688 -16.844 1 96.12 124 GLY B C 1
ATOM 4373 O O . GLY B 1 124 ? 2.758 -25.391 -16.531 1 96.12 124 GLY B O 1
ATOM 4374 N N . ILE B 1 125 ? 0.94 -25.109 -17.844 1 91.62 125 ILE B N 1
ATOM 4375 C CA . ILE B 1 125 ? 1.488 -23.969 -18.562 1 91.62 125 ILE B CA 1
ATOM 4376 C C . ILE B 1 125 ? 1.006 -22.672 -17.906 1 91.62 125 ILE B C 1
ATOM 4378 O O . ILE B 1 125 ? -0.187 -22.5 -17.641 1 91.62 125 ILE B O 1
ATOM 4382 N N . CYS B 1 126 ? 1.898 -21.812 -17.609 1 88.75 126 CYS B N 1
ATOM 4383 C CA . CYS B 1 126 ? 1.568 -20.5 -17.078 1 88.75 126 CYS B CA 1
ATOM 4384 C C . CYS B 1 126 ? 1.661 -19.438 -18.156 1 88.75 126 CYS B C 1
ATOM 4386 O O . CYS B 1 126 ? 2.34 -19.625 -19.156 1 88.75 126 CYS B O 1
ATOM 4388 N N . GLY B 1 127 ? 0.93 -18.344 -17.906 1 85.5 127 GLY B N 1
ATOM 4389 C CA . GLY B 1 127 ? 1.042 -17.219 -18.812 1 85.5 127 GLY B CA 1
ATOM 4390 C C . GLY B 1 127 ? 2.473 -16.75 -19.016 1 85.5 127 GLY B C 1
ATOM 4391 O O . GLY B 1 127 ? 2.84 -16.312 -20.109 1 85.5 127 GLY B O 1
ATOM 4392 N N . SER B 1 128 ? 3.25 -16.781 -18.031 1 84.88 128 SER B N 1
ATOM 4393 C CA . SER B 1 128 ? 4.648 -16.391 -18.141 1 84.88 128 SER B CA 1
ATOM 4394 C C . SER B 1 128 ? 5.402 -17.266 -19.141 1 84.88 128 SER B C 1
ATOM 4396 O O . SER B 1 128 ? 6.285 -16.781 -19.859 1 84.88 128 SER B O 1
ATOM 4398 N N . ASP B 1 129 ? 5.113 -18.516 -19.219 1 86 129 ASP B N 1
ATOM 4399 C CA . ASP B 1 129 ? 5.723 -19.406 -20.203 1 86 129 ASP B CA 1
ATOM 4400 C C . ASP B 1 129 ? 5.406 -18.953 -21.625 1 86 129 ASP B C 1
ATOM 4402 O O . ASP B 1 129 ? 6.289 -18.922 -22.484 1 86 129 ASP B O 1
ATOM 4406 N N . VAL B 1 130 ? 4.164 -18.609 -21.734 1 83.06 130 VAL B N 1
ATOM 4407 C CA . VAL B 1 130 ? 3.707 -18.156 -23.047 1 83.06 130 VAL B CA 1
ATOM 4408 C C . VAL B 1 130 ? 4.395 -16.844 -23.406 1 83.06 130 VAL B C 1
ATOM 4410 O O . VAL B 1 130 ? 4.809 -16.641 -24.547 1 83.06 130 VAL B O 1
ATOM 4413 N N . HIS B 1 131 ? 4.516 -16.016 -22.406 1 83.12 131 HIS B N 1
ATOM 4414 C CA . HIS B 1 131 ? 5.184 -14.742 -22.641 1 83.12 131 HIS B CA 1
ATOM 4415 C C . HIS B 1 131 ? 6.645 -14.938 -23.016 1 83.12 131 HIS B C 1
ATOM 4417 O O . HIS B 1 131 ? 7.152 -14.266 -23.922 1 83.12 131 HIS B O 1
ATOM 4423 N N . TYR B 1 132 ? 7.301 -15.812 -22.375 1 80.69 132 TYR B N 1
ATOM 4424 C CA . TYR B 1 132 ? 8.68 -16.125 -22.734 1 80.69 132 TYR B CA 1
ATOM 4425 C C . TYR B 1 132 ? 8.773 -16.656 -24.156 1 80.69 132 TYR B C 1
ATOM 4427 O O . TYR B 1 132 ? 9.688 -16.297 -24.906 1 80.69 132 TYR B O 1
ATOM 4435 N N . LEU B 1 133 ? 7.91 -17.5 -24.438 1 80 133 LEU B N 1
ATOM 4436 C CA . LEU B 1 133 ? 7.926 -18.094 -25.766 1 80 133 LEU B CA 1
ATOM 4437 C C . LEU B 1 133 ? 7.742 -17.031 -26.844 1 80 133 LEU B C 1
ATOM 4439 O O . LEU B 1 133 ? 8.406 -17.062 -27.875 1 80 133 LEU B O 1
ATOM 4443 N N . LYS B 1 134 ? 6.906 -16.016 -26.484 1 78.69 134 LYS B N 1
ATOM 4444 C CA . LYS B 1 134 ? 6.562 -15 -27.484 1 78.69 134 LYS B CA 1
ATOM 4445 C C . LYS B 1 134 ? 7.621 -13.906 -27.531 1 78.69 134 LYS B C 1
ATOM 4447 O O . LYS B 1 134 ? 7.918 -13.375 -28.609 1 78.69 134 LYS B O 1
ATOM 4452 N N . THR B 1 135 ? 8.203 -13.594 -26.359 1 76.75 135 THR B N 1
ATOM 4453 C CA . THR B 1 135 ? 8.984 -12.359 -26.328 1 76.75 135 THR B CA 1
ATOM 4454 C C . THR B 1 135 ? 10.383 -12.617 -25.781 1 76.75 135 THR B C 1
ATOM 4456 O O . THR B 1 135 ? 11.234 -11.727 -25.781 1 76.75 135 THR B O 1
ATOM 4459 N N . LEU B 1 136 ? 10.648 -13.789 -25.328 1 76.69 136 LEU B N 1
ATOM 4460 C CA . LEU B 1 136 ? 11.906 -14.18 -24.688 1 76.69 136 LEU B CA 1
ATOM 4461 C C . LEU B 1 136 ? 12.203 -13.297 -23.484 1 76.69 136 LEU B C 1
ATOM 4463 O O . LEU B 1 136 ? 13.367 -13.062 -23.156 1 76.69 136 LEU B O 1
ATOM 4467 N N . ARG B 1 137 ? 11.109 -12.68 -23.016 1 73.06 137 ARG B N 1
ATOM 4468 C CA . ARG B 1 137 ? 11.266 -11.836 -21.844 1 73.06 137 ARG B CA 1
ATOM 4469 C C . ARG B 1 137 ? 9.977 -11.781 -21.031 1 73.06 137 ARG B C 1
ATOM 4471 O O . ARG B 1 137 ? 8.883 -11.922 -21.578 1 73.06 137 ARG B O 1
ATOM 4478 N N . CYS B 1 138 ? 10.133 -11.703 -19.719 1 69.88 138 CYS B N 1
ATOM 4479 C CA . CYS B 1 138 ? 9.055 -11.398 -18.781 1 69.88 138 CYS B CA 1
ATOM 4480 C C . CYS B 1 138 ? 9.5 -10.375 -17.75 1 69.88 138 CYS B C 1
ATOM 4482 O O . CYS B 1 138 ? 10.312 -10.688 -16.875 1 69.88 138 CYS B O 1
ATOM 4484 N N . ALA B 1 139 ? 8.938 -9.156 -17.781 1 68.5 139 ALA B N 1
ATOM 4485 C CA . ALA B 1 139 ? 9.43 -8.047 -16.969 1 68.5 139 ALA B CA 1
ATOM 4486 C C . ALA B 1 139 ? 10.938 -7.867 -17.141 1 68.5 139 ALA B C 1
ATOM 4488 O O . ALA B 1 139 ? 11.422 -7.664 -18.25 1 68.5 139 ALA B O 1
ATOM 4489 N N . HIS B 1 140 ? 11.641 -7.996 -16.062 1 71.38 140 HIS B N 1
ATOM 4490 C CA . HIS B 1 140 ? 13.07 -7.742 -16.172 1 71.38 140 HIS B CA 1
ATOM 4491 C C . HIS B 1 140 ? 13.844 -9.039 -16.391 1 71.38 140 HIS B C 1
ATOM 4493 O O . HIS B 1 140 ? 15.078 -9.016 -16.5 1 71.38 140 HIS B O 1
ATOM 4499 N N . PHE B 1 141 ? 13.195 -10.141 -16.656 1 77.06 141 PHE B N 1
ATOM 4500 C CA . PHE B 1 141 ? 13.844 -11.422 -16.891 1 77.06 141 PHE B CA 1
ATOM 4501 C C . PHE B 1 141 ? 13.969 -11.711 -18.375 1 77.06 141 PHE B C 1
ATOM 4503 O O . PHE B 1 141 ? 12.961 -11.898 -19.062 1 77.06 141 PHE B O 1
ATOM 4510 N N . VAL B 1 142 ? 15.227 -11.852 -18.875 1 80.25 142 VAL B N 1
ATOM 4511 C CA . VAL B 1 142 ? 15.484 -12.023 -20.297 1 80.25 142 VAL B CA 1
ATOM 4512 C C . VAL B 1 142 ? 16.094 -13.398 -20.547 1 80.25 142 VAL B C 1
ATOM 4514 O O . VAL B 1 142 ? 17.031 -13.812 -19.859 1 80.25 142 VAL B O 1
ATOM 4517 N N . VAL B 1 143 ? 15.539 -14.086 -21.516 1 81.94 143 VAL B N 1
ATOM 4518 C CA . VAL B 1 143 ? 16.047 -15.398 -21.906 1 81.94 143 VAL B CA 1
ATOM 4519 C C . VAL B 1 143 ? 17.25 -15.219 -22.828 1 81.94 143 VAL B C 1
ATOM 4521 O O . VAL B 1 143 ? 17.109 -14.789 -23.984 1 81.94 143 VAL B O 1
ATOM 4524 N N . GLU B 1 144 ? 18.406 -15.531 -22.297 1 79.94 144 GLU B N 1
ATOM 4525 C CA . GLU B 1 144 ? 19.625 -15.359 -23.078 1 79.94 144 GLU B CA 1
ATOM 4526 C C . GLU B 1 144 ? 20.109 -16.688 -23.641 1 79.94 144 GLU B C 1
ATOM 4528 O O . GLU B 1 144 ? 20.844 -16.719 -24.641 1 79.94 144 GLU B O 1
ATOM 4533 N N . GLU B 1 145 ? 19.797 -17.781 -22.953 1 79.5 145 GLU B N 1
ATOM 4534 C CA . GLU B 1 145 ? 20.125 -19.141 -23.359 1 79.5 145 GLU B CA 1
ATOM 4535 C C . GLU B 1 145 ? 18.891 -20.047 -23.312 1 79.5 145 GLU B C 1
ATOM 4537 O O . GLU B 1 145 ? 17.922 -19.75 -22.609 1 79.5 145 GLU B O 1
ATOM 4542 N N . PRO B 1 146 ? 18.984 -21.109 -24.141 1 81.31 146 PRO B N 1
ATOM 4543 C CA . PRO B 1 146 ? 17.844 -22.031 -24.078 1 81.31 146 PRO B CA 1
ATOM 4544 C C . PRO B 1 146 ? 17.516 -22.453 -22.641 1 81.31 146 PRO B C 1
ATOM 4546 O O . PRO B 1 146 ? 18.422 -22.672 -21.828 1 81.31 146 PRO B O 1
ATOM 4549 N N . MET B 1 147 ? 16.234 -22.484 -22.344 1 85.75 147 MET B N 1
ATOM 4550 C CA . MET B 1 147 ? 15.789 -22.75 -20.984 1 85.75 147 MET B CA 1
ATOM 4551 C C . MET B 1 147 ? 14.562 -23.656 -20.969 1 85.75 147 MET B C 1
ATOM 4553 O O . MET B 1 147 ? 13.68 -23.5 -21.828 1 85.75 147 MET B O 1
ATOM 4557 N N . VAL B 1 148 ? 14.641 -24.641 -20.109 1 87.88 148 VAL B N 1
ATOM 4558 C CA . VAL B 1 148 ? 13.438 -25.438 -19.875 1 87.88 148 VAL B CA 1
ATOM 4559 C C . VAL B 1 148 ? 12.383 -24.578 -19.172 1 87.88 148 VAL B C 1
ATOM 4561 O O . VAL B 1 148 ? 12.688 -23.859 -18.203 1 87.88 148 VAL B O 1
ATOM 4564 N N . ILE B 1 149 ? 11.133 -24.609 -19.656 1 89.12 149 ILE B N 1
ATOM 4565 C CA . ILE B 1 149 ? 10.078 -23.781 -19.062 1 89.12 149 ILE B CA 1
ATOM 4566 C C . ILE B 1 149 ? 9.234 -24.625 -18.109 1 89.12 149 ILE B C 1
ATOM 4568 O O . ILE B 1 149 ? 9.523 -25.797 -17.891 1 89.12 149 ILE B O 1
ATOM 4572 N N . GLY B 1 150 ? 8.297 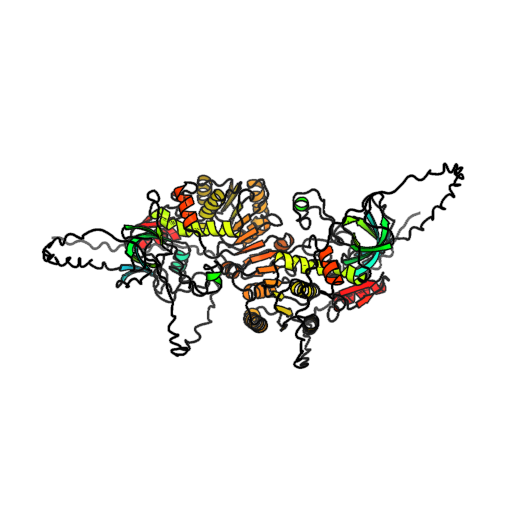-23.984 -17.484 1 93.25 150 GLY B N 1
ATOM 4573 C CA . GLY B 1 150 ? 7.359 -24.656 -16.594 1 93.25 150 GLY B CA 1
ATOM 4574 C C . GLY B 1 150 ? 7.738 -24.531 -15.133 1 93.25 150 GLY B C 1
ATOM 4575 O O . GLY B 1 150 ? 8.906 -24.688 -14.773 1 93.25 150 GLY B O 1
ATOM 4576 N N . HIS B 1 151 ? 6.703 -24.25 -14.312 1 96.81 151 HIS B N 1
ATOM 4577 C CA . HIS B 1 151 ? 6.945 -24.156 -12.875 1 96.81 151 HIS B CA 1
ATOM 4578 C C . HIS B 1 151 ? 5.73 -24.625 -12.078 1 96.81 151 HIS B C 1
ATOM 4580 O O . HIS B 1 151 ? 5.73 -24.547 -10.852 1 96.81 151 HIS B O 1
ATOM 4586 N N . GLU B 1 152 ? 4.723 -25.109 -12.68 1 98 152 GLU B N 1
ATOM 4587 C CA . GLU B 1 152 ? 3.533 -25.672 -12.062 1 98 152 GLU B CA 1
ATOM 4588 C C . GLU B 1 152 ? 3.545 -27.203 -12.156 1 98 152 GLU B C 1
ATOM 4590 O O . GLU B 1 152 ? 3.115 -27.766 -13.156 1 98 152 GLU B O 1
ATOM 4595 N N . CYS B 1 153 ? 3.996 -27.891 -11.023 1 97.81 153 CYS B N 1
ATOM 4596 C CA . CYS B 1 153 ? 4.316 -29.281 -11.336 1 97.81 153 CYS B CA 1
ATOM 4597 C C . CYS B 1 153 ? 4.102 -30.172 -10.117 1 97.81 153 CYS B C 1
ATOM 4599 O O . CYS B 1 153 ? 4.102 -29.703 -8.984 1 97.81 153 CYS B O 1
ATOM 4601 N N . ALA B 1 154 ? 3.867 -31.391 -10.391 1 98.75 154 ALA B N 1
ATOM 4602 C CA . ALA B 1 154 ? 3.76 -32.5 -9.445 1 98.75 154 ALA B CA 1
ATOM 4603 C C . ALA B 1 154 ? 4.246 -33.812 -10.078 1 98.75 154 ALA B C 1
ATOM 4605 O O . ALA B 1 154 ? 4.258 -33.938 -11.305 1 98.75 154 ALA B O 1
ATOM 4606 N N . GLY B 1 155 ? 4.711 -34.719 -9.242 1 98.5 155 GLY B N 1
ATOM 4607 C CA . GLY B 1 155 ? 5.246 -35.969 -9.734 1 98.5 155 GLY B CA 1
ATOM 4608 C C . GLY B 1 155 ? 5.402 -37 -8.641 1 98.5 155 GLY B C 1
ATOM 4609 O O . GLY B 1 155 ? 4.734 -36.938 -7.609 1 98.5 155 GLY B O 1
ATOM 4610 N N . ILE B 1 156 ? 6.195 -38 -9.031 1 98.44 156 ILE B N 1
ATOM 4611 C CA . ILE B 1 156 ? 6.418 -39.125 -8.141 1 98.44 156 ILE B CA 1
ATOM 4612 C C . ILE B 1 156 ? 7.902 -39.219 -7.781 1 98.44 156 ILE B C 1
ATOM 4614 O O . ILE B 1 156 ? 8.758 -39.219 -8.664 1 98.44 156 ILE B O 1
ATOM 4618 N N . VAL B 1 157 ? 8.156 -39.312 -6.469 1 98 157 VAL B N 1
ATOM 4619 C CA . VAL B 1 157 ? 9.539 -39.469 -6.016 1 98 157 VAL B CA 1
ATOM 4620 C C . VAL B 1 157 ? 10.125 -40.781 -6.539 1 98 157 VAL B C 1
ATOM 4622 O O . VAL B 1 157 ? 9.539 -41.844 -6.352 1 98 157 VAL B O 1
ATOM 4625 N N . GLU B 1 158 ? 11.266 -40.656 -7.141 1 96.5 158 GLU B N 1
ATOM 4626 C CA . GLU B 1 158 ? 11.945 -41.812 -7.684 1 96.5 158 GLU B CA 1
ATOM 4627 C C . GLU B 1 158 ? 13.156 -42.188 -6.84 1 96.5 158 GLU B C 1
ATOM 4629 O O . GLU B 1 158 ? 13.453 -43.375 -6.66 1 96.5 158 GLU B O 1
ATOM 4634 N N . GLU B 1 159 ? 13.938 -41.219 -6.43 1 96.06 159 GLU B N 1
ATOM 4635 C CA . GLU B 1 159 ? 15.141 -41.375 -5.613 1 96.06 159 GLU B CA 1
ATOM 4636 C C . GLU B 1 159 ? 15.219 -40.312 -4.535 1 96.06 159 GLU B C 1
ATOM 4638 O O . GLU B 1 159 ? 14.711 -39.188 -4.719 1 96.06 159 GLU B O 1
ATOM 4643 N N . ILE B 1 160 ? 15.797 -40.688 -3.438 1 96.44 160 ILE B N 1
ATOM 4644 C CA . ILE B 1 160 ? 15.953 -39.719 -2.355 1 96.44 160 ILE B CA 1
ATOM 4645 C C . ILE B 1 160 ? 17.422 -39.625 -1.952 1 96.44 160 ILE B C 1
ATOM 4647 O O . ILE B 1 160 ? 18.156 -40.625 -2.02 1 96.44 160 ILE B O 1
ATOM 4651 N N . GLY B 1 161 ? 17.797 -38.438 -1.546 1 95.62 161 GLY B N 1
ATOM 4652 C CA . GLY B 1 161 ? 19.125 -38.281 -0.979 1 95.62 161 GLY B CA 1
ATOM 4653 C C . GLY B 1 161 ? 19.297 -38.969 0.358 1 95.62 161 GLY B C 1
ATOM 4654 O O . GLY B 1 161 ? 18.312 -39.312 1.019 1 95.62 161 GLY B O 1
ATOM 4655 N N . SER B 1 162 ? 20.547 -39.094 0.785 1 96.19 162 SER B N 1
ATOM 4656 C CA . SER B 1 162 ? 20.906 -39.906 1.94 1 96.19 162 SER B CA 1
ATOM 4657 C C . SER B 1 162 ? 20.375 -39.281 3.234 1 96.19 162 SER B C 1
ATOM 4659 O O . SER B 1 162 ? 20.203 -40 4.234 1 96.19 162 SER B O 1
ATOM 4661 N N . GLU B 1 163 ? 20.062 -37.969 3.242 1 97.44 163 GLU B N 1
ATOM 4662 C CA . GLU B 1 163 ? 19.672 -37.312 4.484 1 97.44 163 GLU B CA 1
ATOM 4663 C C . GLU B 1 163 ? 18.172 -37 4.48 1 97.44 163 GLU B C 1
ATOM 4665 O O . GLU B 1 163 ? 17.672 -36.375 5.414 1 97.44 163 GLU B O 1
ATOM 4670 N N . VAL B 1 164 ? 17.531 -37.406 3.436 1 97.88 164 VAL B N 1
ATOM 4671 C CA . VAL B 1 164 ? 16.078 -37.219 3.357 1 97.88 164 VAL B CA 1
ATOM 4672 C C . VAL B 1 164 ? 15.367 -38.281 4.188 1 97.88 164 VAL B C 1
ATOM 4674 O O . VAL B 1 164 ? 15.609 -39.469 4.016 1 97.88 164 VAL B O 1
ATOM 4677 N N . THR B 1 165 ? 14.461 -37.781 5.09 1 97.62 165 THR B N 1
ATOM 4678 C CA . THR B 1 165 ? 13.828 -38.75 5.984 1 97.62 165 THR B CA 1
ATOM 4679 C C . THR B 1 165 ? 12.312 -38.688 5.867 1 97.62 165 THR B C 1
ATOM 4681 O O . THR B 1 165 ? 11.609 -39.594 6.293 1 97.62 165 THR B O 1
ATOM 4684 N N . HIS B 1 166 ? 11.75 -37.688 5.312 1 97.38 166 HIS B N 1
ATOM 4685 C CA . HIS B 1 166 ? 10.305 -37.5 5.367 1 97.38 166 HIS B CA 1
ATOM 4686 C C . HIS B 1 166 ? 9.641 -37.875 4.055 1 97.38 166 HIS B C 1
ATOM 4688 O O . HIS B 1 166 ? 8.422 -37.812 3.93 1 97.38 166 HIS B O 1
ATOM 4694 N N . LEU B 1 167 ? 10.43 -38.312 3.057 1 98.38 167 LEU B N 1
ATOM 4695 C CA . LEU B 1 167 ? 9.93 -38.812 1.775 1 98.38 167 LEU B CA 1
ATOM 4696 C C . LEU B 1 167 ? 10.539 -40.156 1.433 1 98.38 167 LEU B C 1
ATOM 4698 O O . LEU B 1 167 ? 11.648 -40.469 1.873 1 98.38 167 LEU B O 1
ATOM 4702 N N . VAL B 1 168 ? 9.797 -40.969 0.65 1 97.94 168 VAL B N 1
ATOM 4703 C CA . VAL B 1 168 ? 10.281 -42.25 0.14 1 97.94 168 VAL B CA 1
ATOM 4704 C C . VAL B 1 168 ? 9.914 -42.375 -1.335 1 97.94 168 VAL B C 1
ATOM 4706 O O . VAL B 1 168 ? 8.969 -41.75 -1.811 1 97.94 168 VAL B O 1
ATOM 4709 N N . PRO B 1 169 ? 10.727 -43.188 -2.066 1 97.62 169 PRO B N 1
ATOM 4710 C CA . PRO B 1 169 ? 10.32 -43.469 -3.451 1 97.62 169 PRO B CA 1
ATOM 4711 C C . PRO B 1 169 ? 8.875 -43.938 -3.566 1 97.62 169 PRO B C 1
ATOM 4713 O O . PRO B 1 169 ? 8.43 -44.75 -2.766 1 97.62 169 PRO B O 1
ATOM 4716 N N . GLY B 1 170 ? 8.156 -43.375 -4.477 1 98.25 170 GLY B N 1
ATOM 4717 C CA . GLY B 1 170 ? 6.758 -43.719 -4.652 1 98.25 170 GLY B CA 1
ATOM 4718 C C . GLY B 1 170 ? 5.812 -42.625 -4.156 1 98.25 170 GLY B C 1
ATOM 4719 O O . GLY B 1 170 ? 4.641 -42.594 -4.543 1 98.25 170 GLY B O 1
ATOM 4720 N N . ASP B 1 171 ? 6.324 -41.781 -3.293 1 98.56 171 ASP B N 1
ATOM 4721 C CA . ASP B 1 171 ? 5.492 -40.688 -2.789 1 98.56 171 ASP B CA 1
ATOM 4722 C C . ASP B 1 171 ? 5.086 -39.75 -3.918 1 98.56 171 ASP B C 1
ATOM 4724 O O . ASP B 1 171 ? 5.902 -39.406 -4.77 1 98.56 171 ASP B O 1
ATOM 4728 N N . ARG B 1 172 ? 3.781 -39.375 -3.998 1 98.81 172 ARG B N 1
ATOM 4729 C CA . ARG B 1 172 ? 3.297 -38.312 -4.875 1 98.81 172 ARG B CA 1
ATOM 4730 C C . ARG B 1 172 ? 3.506 -36.938 -4.242 1 98.81 172 ARG B C 1
ATOM 4732 O O . ARG B 1 172 ? 3.109 -36.719 -3.096 1 98.81 172 ARG B O 1
ATOM 4739 N N . VAL B 1 173 ? 4.164 -36.031 -4.969 1 98.88 173 VAL B N 1
ATOM 4740 C CA . VAL B 1 173 ? 4.523 -34.75 -4.344 1 98.88 173 VAL B CA 1
ATOM 4741 C C . VAL B 1 173 ? 4.191 -33.594 -5.289 1 98.88 173 VAL B C 1
ATOM 4743 O O . VAL B 1 173 ? 4.301 -33.75 -6.512 1 98.88 173 VAL B O 1
ATOM 4746 N N . ALA B 1 174 ? 3.688 -32.531 -4.789 1 98.88 174 ALA B N 1
ATOM 4747 C CA . ALA B 1 174 ? 3.664 -31.219 -5.449 1 98.88 174 ALA B CA 1
ATOM 4748 C C . ALA B 1 174 ? 4.914 -30.406 -5.113 1 98.88 174 ALA B C 1
ATOM 4750 O O . ALA B 1 174 ? 5.375 -30.422 -3.967 1 98.88 174 ALA B O 1
ATOM 4751 N N . LEU B 1 175 ? 5.492 -29.734 -6.066 1 98.69 175 LEU B N 1
ATOM 4752 C CA . LEU B 1 175 ? 6.773 -29.062 -5.863 1 98.69 175 LEU B CA 1
ATOM 4753 C C . LEU B 1 175 ? 6.59 -27.547 -5.773 1 98.69 175 LEU B C 1
ATOM 4755 O O . LEU B 1 175 ? 5.941 -26.953 -6.633 1 98.69 175 LEU B O 1
ATOM 4759 N N . GLU B 1 176 ? 7.117 -26.922 -4.73 1 98.81 176 GLU B N 1
ATOM 4760 C CA . GLU B 1 176 ? 7.316 -25.469 -4.73 1 98.81 176 GLU B CA 1
ATOM 4761 C C . GLU B 1 176 ? 8.539 -25.078 -5.562 1 98.81 176 GLU B C 1
ATOM 4763 O O . GLU B 1 176 ? 9.656 -25.5 -5.266 1 98.81 176 GLU B O 1
ATOM 4768 N N . PRO B 1 177 ? 8.406 -24.25 -6.488 1 98.12 177 PRO B N 1
ATOM 4769 C CA . PRO B 1 177 ? 9.438 -24.094 -7.523 1 98.12 177 PRO B CA 1
ATOM 4770 C C . PRO B 1 177 ? 10.609 -23.234 -7.062 1 98.12 177 PRO B C 1
ATOM 4772 O O . PRO B 1 177 ? 11.695 -23.312 -7.641 1 98.12 177 PRO B O 1
ATOM 4775 N N . GLY B 1 178 ? 10.438 -22.375 -6.098 1 97.5 178 GLY B N 1
ATOM 4776 C CA . GLY B 1 178 ? 11.477 -21.422 -5.742 1 97.5 178 GLY B CA 1
ATOM 4777 C C . GLY B 1 178 ? 12.414 -21.938 -4.668 1 97.5 178 GLY B C 1
ATOM 4778 O O . GLY B 1 178 ? 11.977 -22.312 -3.576 1 97.5 178 GLY B O 1
ATOM 4779 N N . ILE B 1 179 ? 13.711 -21.984 -5.004 1 97.81 179 ILE B N 1
ATOM 4780 C CA . ILE B 1 179 ? 14.75 -22.359 -4.047 1 97.81 179 ILE B CA 1
ATOM 4781 C C . ILE B 1 179 ? 15.469 -21.109 -3.543 1 97.81 179 ILE B C 1
ATOM 4783 O O . ILE B 1 179 ? 16.234 -20.469 -4.277 1 97.81 179 ILE B O 1
ATOM 4787 N N . SER B 1 180 ? 15.227 -20.734 -2.301 1 97.81 180 SER B N 1
ATOM 4788 C CA . SER B 1 180 ? 15.891 -19.594 -1.698 1 97.81 180 SER B CA 1
ATOM 4789 C C . SER B 1 180 ? 17.219 -19.984 -1.052 1 97.81 180 SER B C 1
ATOM 4791 O O . SER B 1 180 ? 17.531 -21.172 -0.972 1 97.81 180 SER B O 1
ATOM 4793 N N . CYS B 1 181 ? 18.031 -19.062 -0.541 1 96.94 181 CYS B N 1
ATOM 4794 C CA . CYS B 1 181 ? 19.359 -19.359 -0.003 1 96.94 181 CYS B CA 1
ATOM 4795 C C . CYS B 1 181 ? 19.266 -19.891 1.425 1 96.94 181 CYS B C 1
ATOM 4797 O O . CYS B 1 181 ? 20.219 -20.469 1.944 1 96.94 181 CYS B O 1
ATOM 4799 N N . TRP B 1 182 ? 18.219 -19.625 2.086 1 95.75 182 TRP B N 1
ATOM 4800 C CA . TRP B 1 182 ? 17.891 -20.062 3.436 1 95.75 182 TRP B CA 1
ATOM 4801 C C . TRP B 1 182 ? 18.812 -19.422 4.461 1 95.75 182 TRP B C 1
ATOM 4803 O O . TRP B 1 182 ? 18.828 -19.828 5.629 1 95.75 182 TRP B O 1
ATOM 4813 N N . ARG B 1 183 ? 19.625 -18.391 4.051 1 97.31 183 ARG B N 1
ATOM 4814 C CA . ARG B 1 183 ? 20.625 -17.859 4.965 1 97.31 183 ARG B CA 1
ATOM 4815 C C . ARG B 1 183 ? 20.484 -16.344 5.094 1 97.31 183 ARG B C 1
ATOM 4817 O O . ARG B 1 183 ? 20.938 -15.758 6.078 1 97.31 183 ARG B O 1
ATOM 4824 N N . CYS B 1 184 ? 19.938 -15.758 4.152 1 97.06 184 CYS B N 1
ATOM 4825 C CA . CYS B 1 184 ? 19.891 -14.297 4.168 1 97.06 184 CYS B CA 1
ATOM 4826 C C . CYS B 1 184 ? 18.828 -13.789 5.125 1 97.06 184 CYS B C 1
ATOM 4828 O O . CYS B 1 184 ? 18.062 -14.586 5.691 1 97.06 184 CYS B O 1
ATOM 4830 N N . SER B 1 185 ? 18.766 -12.5 5.324 1 96.31 185 SER B N 1
ATOM 4831 C CA . SER B 1 185 ? 17.844 -11.891 6.273 1 96.31 185 SER B CA 1
ATOM 4832 C C . SER B 1 185 ? 16.391 -12.141 5.875 1 96.31 185 SER B C 1
ATOM 4834 O O . SER B 1 185 ? 15.539 -12.406 6.734 1 96.31 185 SER B O 1
ATOM 4836 N N . TYR B 1 186 ? 16.078 -12.156 4.641 1 97.75 186 TYR B N 1
ATOM 4837 C CA . TYR B 1 186 ? 14.719 -12.414 4.172 1 97.75 186 TYR B CA 1
ATOM 4838 C C . TYR B 1 186 ? 14.297 -13.844 4.5 1 97.75 186 TYR B C 1
ATOM 4840 O O . TYR B 1 186 ? 13.188 -14.07 4.988 1 97.75 186 TYR B O 1
ATOM 4848 N N . CYS B 1 187 ? 15.125 -14.773 4.211 1 97.75 187 CYS B N 1
ATOM 4849 C CA . CYS B 1 187 ? 14.836 -16.172 4.492 1 97.75 187 CYS B CA 1
ATOM 4850 C C . CYS B 1 187 ? 14.648 -16.406 5.988 1 97.75 187 CYS B C 1
ATOM 4852 O O . CYS B 1 187 ? 13.703 -17.078 6.402 1 97.75 187 CYS B O 1
ATOM 4854 N N . LYS B 1 188 ? 15.469 -15.789 6.762 1 97.56 188 LYS B N 1
ATOM 4855 C CA . LYS B 1 188 ? 15.422 -15.984 8.211 1 97.56 188 LYS B CA 1
ATOM 4856 C C . LYS B 1 188 ? 14.164 -15.367 8.812 1 97.56 188 LYS B C 1
ATOM 4858 O O . LYS B 1 188 ? 13.672 -15.828 9.844 1 97.56 188 LYS B O 1
ATOM 4863 N N . GLN B 1 189 ? 13.656 -14.375 8.164 1 96.56 189 GLN B N 1
ATOM 4864 C CA . GLN B 1 189 ? 12.484 -13.68 8.68 1 96.56 189 GLN B CA 1
ATOM 4865 C C . GLN B 1 189 ? 11.195 -14.25 8.094 1 96.56 189 GLN B C 1
ATOM 4867 O O . GLN B 1 189 ? 10.102 -13.766 8.398 1 96.56 189 GLN B O 1
ATOM 4872 N N . GLY B 1 190 ? 11.297 -15.227 7.266 1 97.06 190 GLY B N 1
ATOM 4873 C CA . GLY B 1 190 ? 10.125 -15.891 6.711 1 97.06 190 GLY B CA 1
ATOM 4874 C C . GLY B 1 190 ? 9.656 -15.281 5.402 1 97.06 190 GLY B C 1
ATOM 4875 O O . GLY B 1 190 ? 8.617 -15.664 4.875 1 97.06 190 GLY B O 1
ATOM 4876 N N . SER B 1 191 ? 10.391 -14.297 4.918 1 98.06 191 SER B N 1
ATOM 4877 C CA . SER B 1 191 ? 10.07 -13.68 3.633 1 98.06 191 SER B CA 1
ATOM 4878 C C . SER B 1 191 ? 11 -14.188 2.531 1 98.06 191 SER B C 1
ATOM 4880 O O . SER B 1 191 ? 11.578 -13.391 1.785 1 98.06 191 SER B O 1
ATOM 4882 N N . TYR B 1 192 ? 11.117 -15.523 2.428 1 98.19 192 TYR B N 1
ATOM 4883 C CA . TYR B 1 192 ? 12.094 -16.125 1.525 1 98.19 192 TYR B CA 1
ATOM 4884 C C . TYR B 1 192 ? 11.695 -15.906 0.07 1 98.19 192 TYR B C 1
ATOM 4886 O O . TYR B 1 192 ? 12.516 -16.078 -0.835 1 98.19 192 TYR B O 1
ATOM 4894 N N . ASN B 1 193 ? 10.422 -15.578 -0.165 1 98.12 193 ASN B N 1
ATOM 4895 C CA . ASN B 1 193 ? 9.992 -15.258 -1.524 1 98.12 193 ASN B CA 1
ATOM 4896 C C . ASN B 1 193 ? 10.734 -14.039 -2.072 1 98.12 193 ASN B C 1
ATOM 4898 O O . ASN B 1 193 ? 10.766 -13.82 -3.283 1 98.12 193 ASN B O 1
ATOM 4902 N N . LEU B 1 194 ? 11.352 -13.242 -1.19 1 98.06 194 LEU B N 1
ATOM 4903 C CA . LEU B 1 194 ? 12.047 -12.023 -1.582 1 98.06 194 LEU B CA 1
ATOM 4904 C C . LEU B 1 194 ? 13.562 -12.234 -1.572 1 98.06 194 LEU B C 1
ATOM 4906 O O . LEU B 1 194 ? 14.328 -11.281 -1.709 1 98.06 194 LEU B O 1
ATOM 4910 N N . CYS B 1 195 ? 14.078 -13.484 -1.462 1 98 195 CYS B N 1
ATOM 4911 C CA . CYS B 1 195 ? 15.5 -13.805 -1.428 1 98 195 CYS B CA 1
ATOM 4912 C C . CYS B 1 195 ? 16.203 -13.344 -2.701 1 98 195 CYS B C 1
ATOM 4914 O O . CYS B 1 195 ? 15.781 -13.695 -3.807 1 98 195 CYS B O 1
ATOM 4916 N N . PRO B 1 196 ? 17.266 -12.562 -2.541 1 95.81 196 PRO B N 1
ATOM 4917 C CA . PRO B 1 196 ? 17.969 -12.086 -3.734 1 95.81 196 PRO B CA 1
ATOM 4918 C C . PRO B 1 196 ? 18.656 -13.219 -4.496 1 95.81 196 PRO B C 1
ATOM 4920 O O . PRO B 1 196 ? 19 -13.055 -5.668 1 95.81 196 PRO B O 1
ATOM 4923 N N . GLU B 1 197 ? 18.812 -14.391 -3.924 1 96.62 197 GLU B N 1
ATOM 4924 C CA . GLU B 1 197 ? 19.484 -15.523 -4.555 1 96.62 197 GLU B CA 1
ATOM 4925 C C . GLU B 1 197 ? 18.5 -16.578 -5.012 1 96.62 197 GLU B C 1
ATOM 4927 O O . GLU B 1 197 ? 18.875 -17.734 -5.238 1 96.62 197 GLU B O 1
ATOM 4932 N N . MET B 1 198 ? 17.328 -16.172 -5.16 1 96.69 198 MET B N 1
ATOM 4933 C CA . MET B 1 198 ? 16.25 -17.109 -5.52 1 96.69 198 MET B CA 1
ATOM 4934 C C . MET B 1 198 ? 16.531 -17.781 -6.859 1 96.69 198 MET B C 1
ATOM 4936 O O . MET B 1 198 ? 16.875 -17.109 -7.836 1 96.69 198 MET B O 1
ATOM 4940 N N . LYS B 1 199 ? 16.5 -19.078 -6.859 1 96 199 LYS B N 1
ATOM 4941 C CA . LYS B 1 199 ? 16.438 -19.875 -8.078 1 96 199 LYS B CA 1
ATOM 4942 C C . LYS B 1 199 ? 15.039 -20.422 -8.312 1 96 199 LYS B C 1
ATOM 4944 O O . LYS B 1 199 ? 14.578 -21.312 -7.598 1 96 199 LYS B O 1
ATOM 4949 N N . PHE B 1 200 ? 14.398 -19.922 -9.289 1 95.44 200 PHE B N 1
ATOM 4950 C CA . PHE B 1 200 ? 12.992 -20.219 -9.539 1 95.44 200 PHE B CA 1
ATOM 4951 C C . PHE B 1 200 ? 12.82 -20.938 -10.867 1 95.44 200 PHE B C 1
ATOM 4953 O O . PHE B 1 200 ? 13.344 -20.5 -11.891 1 95.44 200 PHE B O 1
ATOM 4960 N N . PHE B 1 201 ? 12.031 -22.062 -10.836 1 95 201 PHE B N 1
ATOM 4961 C CA . PHE B 1 201 ? 11.773 -22.812 -12.062 1 95 201 PHE B CA 1
ATOM 4962 C C . PHE B 1 201 ? 11.328 -21.875 -13.188 1 95 201 PHE B C 1
ATOM 4964 O O . PHE B 1 201 ? 10.391 -21.094 -13.016 1 95 201 PHE B O 1
ATOM 4971 N N . ALA B 1 202 ? 12.039 -21.906 -14.32 1 91.25 202 ALA B N 1
ATOM 4972 C CA . ALA B 1 202 ? 11.68 -21.234 -15.562 1 91.25 202 ALA B CA 1
ATOM 4973 C C . ALA B 1 202 ? 11.844 -19.719 -15.43 1 91.25 202 ALA B C 1
ATOM 4975 O O . ALA B 1 202 ? 11.078 -18.953 -16.016 1 91.25 202 ALA B O 1
ATOM 4976 N N . THR B 1 203 ? 12.617 -19.25 -14.508 1 89.5 203 THR B N 1
ATOM 4977 C CA . THR B 1 203 ? 13.125 -17.875 -14.461 1 89.5 203 THR B CA 1
ATOM 4978 C C . THR B 1 203 ? 14.602 -17.828 -14.812 1 89.5 203 THR B C 1
ATOM 4980 O O . THR B 1 203 ? 15.438 -18.391 -14.094 1 89.5 203 THR B O 1
ATOM 4983 N N . PRO B 1 204 ? 14.891 -17.219 -15.945 1 87.06 204 PRO B N 1
ATOM 4984 C CA . PRO B 1 204 ? 16.266 -17.297 -16.438 1 87.06 204 PRO B CA 1
ATOM 4985 C C . PRO B 1 204 ? 17.281 -16.844 -15.398 1 87.06 204 PRO B C 1
ATOM 4987 O O . PRO B 1 204 ? 17.062 -15.867 -14.68 1 87.06 204 PRO B O 1
ATOM 4990 N N . PRO B 1 205 ? 18.281 -17.625 -15.25 1 86.94 205 PRO B N 1
ATOM 4991 C CA . PRO B 1 205 ? 18.734 -18.734 -16.109 1 86.94 205 PRO B CA 1
ATOM 4992 C C . PRO B 1 205 ? 18.297 -20.109 -15.586 1 86.94 205 PRO B C 1
ATOM 4994 O O . PRO B 1 205 ? 18.781 -21.125 -16.062 1 86.94 205 PRO B O 1
ATOM 4997 N N . VAL B 1 206 ? 17.5 -20.109 -14.664 1 89.19 206 VAL B N 1
ATOM 4998 C CA . VAL B 1 206 ? 17.125 -21.359 -14 1 89.19 206 VAL B CA 1
ATOM 4999 C C . VAL B 1 206 ? 16.141 -22.141 -14.883 1 89.19 206 VAL B C 1
ATOM 5001 O O . VAL B 1 206 ? 15.164 -21.578 -15.383 1 89.19 206 VAL B O 1
ATOM 5004 N N . HIS B 1 207 ? 16.422 -23.422 -15.086 1 89.56 207 HIS B N 1
ATOM 5005 C CA . HIS B 1 207 ? 15.555 -24.297 -15.883 1 89.56 207 HIS B CA 1
ATOM 5006 C C . HIS B 1 207 ? 14.258 -24.609 -15.141 1 89.56 207 HIS B C 1
ATOM 5008 O O . HIS B 1 207 ? 14.242 -24.672 -13.914 1 89.56 207 HIS B O 1
ATOM 5014 N N . GLY B 1 208 ? 13.242 -24.922 -15.977 1 93.06 208 GLY B N 1
ATOM 5015 C CA . GLY B 1 208 ? 11.938 -25.219 -15.406 1 93.06 208 GLY B CA 1
ATOM 5016 C C . GLY B 1 208 ? 11.703 -26.703 -15.203 1 93.06 208 GLY B C 1
ATOM 5017 O O . GLY B 1 208 ? 12.648 -27.484 -15.109 1 93.06 208 GLY B O 1
ATOM 5018 N N . SER B 1 209 ? 10.477 -27.031 -15.062 1 93.06 209 SER B N 1
ATOM 5019 C CA . SER B 1 209 ? 10.102 -28.375 -14.648 1 93.06 209 SER B CA 1
ATOM 5020 C C . SER B 1 209 ? 9.492 -29.156 -15.805 1 93.06 209 SER B C 1
ATOM 5022 O O . SER B 1 209 ? 9.102 -30.312 -15.641 1 93.06 209 SER B O 1
ATOM 5024 N N . LEU B 1 210 ? 9.367 -28.547 -16.953 1 91.06 210 LEU B N 1
ATOM 5025 C CA . LEU B 1 210 ? 8.828 -29.297 -18.094 1 91.06 210 LEU B CA 1
ATOM 5026 C C . LEU B 1 210 ? 9.852 -30.297 -18.625 1 91.06 210 LEU B C 1
ATOM 5028 O O . LEU B 1 210 ? 10.398 -30.109 -19.703 1 91.06 210 LEU B O 1
ATOM 5032 N N . ALA B 1 211 ? 10.055 -31.297 -17.938 1 89.5 211 ALA B N 1
ATOM 5033 C CA . ALA B 1 211 ? 10.984 -32.406 -18.141 1 89.5 211 ALA B CA 1
ATOM 5034 C C . ALA B 1 211 ? 10.453 -33.688 -17.547 1 89.5 211 ALA B C 1
ATOM 5036 O O . ALA B 1 211 ? 9.547 -33.656 -16.703 1 89.5 211 ALA B O 1
ATOM 5037 N N . ASN B 1 212 ? 10.961 -34.781 -18 1 89.19 212 ASN B N 1
ATOM 5038 C CA . ASN B 1 212 ? 10.477 -36.031 -17.469 1 89.19 212 ASN B CA 1
ATOM 5039 C C . ASN B 1 212 ? 10.93 -36.281 -16.031 1 89.19 212 ASN B C 1
ATOM 5041 O O . ASN B 1 212 ? 10.312 -37.031 -15.305 1 89.19 212 ASN B O 1
ATOM 5045 N N . GLN B 1 213 ? 12.023 -35.656 -15.695 1 91.38 213 GLN B N 1
ATOM 5046 C CA . GLN B 1 213 ? 12.508 -35.719 -14.32 1 91.38 213 GLN B CA 1
ATOM 5047 C C . GLN B 1 213 ? 13.133 -34.406 -13.875 1 91.38 213 GLN B C 1
ATOM 5049 O O . GLN B 1 213 ? 13.664 -33.656 -14.695 1 91.38 213 GLN B O 1
ATOM 5054 N N . VAL B 1 214 ? 13.094 -34.188 -12.578 1 93.62 214 VAL B N 1
ATOM 5055 C CA . VAL B 1 214 ? 13.742 -33.031 -11.984 1 93.62 214 VAL B CA 1
ATOM 5056 C C . VAL B 1 214 ? 14.352 -33.406 -10.633 1 93.62 214 VAL B C 1
ATOM 5058 O O . VAL B 1 214 ? 13.875 -34.312 -9.977 1 93.62 214 VAL B O 1
ATOM 5061 N N . VAL B 1 215 ? 15.461 -32.781 -10.344 1 94.75 215 VAL B N 1
ATOM 5062 C CA . VAL B 1 215 ? 16.031 -32.844 -9.008 1 94.75 215 VAL B CA 1
ATOM 5063 C C . VAL B 1 215 ? 15.688 -31.594 -8.227 1 94.75 215 VAL B C 1
ATOM 5065 O O . VAL B 1 215 ? 15.828 -30.484 -8.742 1 94.75 215 VAL B O 1
ATOM 5068 N N . HIS B 1 216 ? 15.188 -31.734 -7.023 1 96.69 216 HIS B N 1
ATOM 5069 C CA . HIS B 1 216 ? 14.688 -30.625 -6.23 1 96.69 216 HIS B CA 1
ATOM 5070 C C . HIS B 1 216 ? 14.883 -30.875 -4.738 1 96.69 216 HIS B C 1
ATOM 5072 O O . HIS B 1 216 ? 14.898 -32.031 -4.297 1 96.69 216 HIS B O 1
ATOM 5078 N N . PRO B 1 217 ? 15.117 -29.781 -3.928 1 97.5 217 PRO B N 1
ATOM 5079 C CA . PRO B 1 217 ? 15.211 -30 -2.482 1 97.5 217 PRO B CA 1
ATOM 5080 C C . PRO B 1 217 ? 13.984 -30.688 -1.907 1 97.5 217 PRO B C 1
ATOM 5082 O O . PRO B 1 217 ? 12.852 -30.312 -2.221 1 97.5 217 PRO B O 1
ATOM 5085 N N . ALA B 1 218 ? 14.211 -31.656 -1.026 1 98.19 218 ALA B N 1
ATOM 5086 C CA . ALA B 1 218 ? 13.125 -32.469 -0.46 1 98.19 218 ALA B CA 1
ATOM 5087 C C . ALA B 1 218 ? 12.141 -31.594 0.31 1 98.19 218 ALA B C 1
ATOM 5089 O O . ALA B 1 218 ? 10.938 -31.859 0.31 1 98.19 218 ALA B O 1
ATOM 5090 N N . ASP B 1 219 ? 12.609 -30.562 0.932 1 97.56 219 ASP B N 1
ATOM 5091 C CA . ASP B 1 219 ? 11.789 -29.703 1.78 1 97.56 219 ASP B CA 1
ATOM 5092 C C . ASP B 1 219 ? 10.836 -28.859 0.943 1 97.56 219 ASP B C 1
ATOM 5094 O O . ASP B 1 219 ? 9.891 -28.266 1.474 1 97.56 219 ASP B O 1
ATOM 5098 N N . LEU B 1 220 ? 11 -28.844 -0.349 1 98.56 220 LEU B N 1
ATOM 5099 C CA . LEU B 1 220 ? 10.117 -28.109 -1.24 1 98.56 220 LEU B CA 1
ATOM 5100 C C . LEU B 1 220 ? 9.211 -29.047 -2.023 1 98.56 220 LEU B C 1
ATOM 5102 O O . LEU B 1 220 ? 8.555 -28.641 -2.982 1 98.56 220 LEU B O 1
ATOM 5106 N N . CYS B 1 221 ? 9.273 -30.281 -1.677 1 98.75 221 CYS B N 1
ATOM 5107 C CA . CYS B 1 221 ? 8.398 -31.328 -2.223 1 98.75 221 CYS B CA 1
ATOM 5108 C C . CYS B 1 221 ? 7.367 -31.766 -1.191 1 98.75 221 CYS B C 1
ATOM 5110 O O . CYS B 1 221 ? 7.719 -32.375 -0.175 1 98.75 221 CYS B O 1
ATOM 5112 N N . PHE B 1 222 ? 6.109 -31.562 -1.512 1 98.88 222 PHE B N 1
ATOM 5113 C CA . PHE B 1 222 ? 5.062 -31.781 -0.521 1 98.88 222 PHE B CA 1
ATOM 5114 C C . PHE B 1 222 ? 4.215 -33 -0.89 1 98.88 222 PHE B C 1
ATOM 5116 O O . PHE B 1 222 ? 3.633 -33.031 -1.977 1 98.88 222 PHE B O 1
ATOM 5123 N N . LYS B 1 223 ? 4.172 -33.844 0.027 1 98.69 223 LYS B N 1
ATOM 5124 C CA . LYS B 1 223 ? 3.439 -35.094 -0.189 1 98.69 223 LYS B CA 1
ATOM 5125 C C . LYS B 1 223 ? 1.948 -34.844 -0.375 1 98.69 223 LYS B C 1
ATOM 5127 O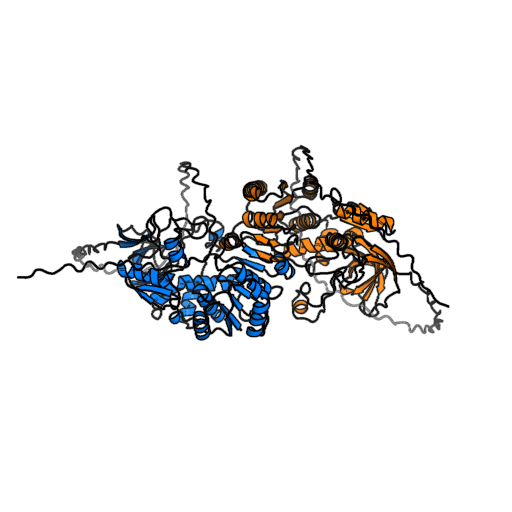 O . LYS B 1 223 ? 1.354 -34.062 0.367 1 98.69 223 LYS B O 1
ATOM 5132 N N . LEU B 1 224 ? 1.384 -35.469 -1.342 1 98.75 224 LEU B N 1
ATOM 5133 C CA . LEU B 1 224 ? -0.044 -35.344 -1.615 1 98.75 224 LEU B CA 1
ATOM 5134 C C . LEU B 1 224 ? -0.827 -36.469 -0.925 1 98.75 224 LEU B C 1
ATOM 5136 O O . LEU B 1 224 ? -0.41 -37.625 -0.941 1 98.75 224 LEU B O 1
ATOM 5140 N N . PRO B 1 225 ? -1.909 -36.094 -0.302 1 97.94 225 PRO B N 1
ATOM 5141 C CA . PRO B 1 225 ? -2.816 -37.125 0.168 1 97.94 225 PRO B CA 1
ATOM 5142 C C . PRO B 1 225 ? -3.305 -38.031 -0.96 1 97.94 225 PRO B C 1
ATOM 5144 O O . PRO B 1 225 ? -3.242 -37.656 -2.133 1 97.94 225 PRO B O 1
ATOM 5147 N N . GLU B 1 226 ? -3.869 -39.156 -0.57 1 96.12 226 GLU B N 1
ATOM 5148 C CA . GLU B 1 226 ? -4.273 -40.188 -1.534 1 96.12 226 GLU B CA 1
ATOM 5149 C C . GLU B 1 226 ? -5.41 -39.688 -2.422 1 96.12 226 GLU B C 1
ATOM 5151 O O . GLU B 1 226 ? -5.512 -40.062 -3.586 1 96.12 226 GLU B O 1
ATOM 5156 N N . ASP B 1 227 ? -6.141 -38.781 -1.918 1 96.56 227 ASP B N 1
ATOM 5157 C CA . ASP B 1 227 ? -7.344 -38.375 -2.639 1 96.56 227 ASP B CA 1
ATOM 5158 C C . ASP B 1 227 ? -7.082 -37.156 -3.486 1 96.56 227 ASP B C 1
ATOM 5160 O O . ASP B 1 227 ? -8 -36.594 -4.102 1 96.56 227 ASP B O 1
ATOM 5164 N N . ILE B 1 228 ? -5.871 -36.719 -3.553 1 98.06 228 ILE B N 1
ATOM 5165 C CA . ILE B 1 228 ? -5.504 -35.562 -4.383 1 98.06 228 ILE B CA 1
ATOM 5166 C C . ILE B 1 228 ? -4.688 -36.031 -5.582 1 98.06 228 ILE B C 1
ATOM 5168 O O . ILE B 1 228 ? -3.662 -36.719 -5.418 1 98.06 228 ILE B O 1
ATOM 5172 N N . THR B 1 229 ? -5.172 -35.75 -6.781 1 98 229 THR B N 1
ATOM 5173 C CA . THR B 1 229 ? -4.496 -36.188 -7.996 1 98 229 THR B CA 1
ATOM 5174 C C . THR B 1 229 ? -3.23 -35.375 -8.234 1 98 229 THR B C 1
ATOM 5176 O O . THR B 1 229 ? -3.053 -34.312 -7.648 1 98 229 THR B O 1
ATOM 5179 N N . LEU B 1 230 ? -2.371 -35.875 -9.078 1 98.38 230 LEU B N 1
ATOM 5180 C CA . LEU B 1 230 ? -1.144 -35.188 -9.43 1 98.38 230 LEU B CA 1
ATOM 5181 C C . LEU B 1 230 ? -1.454 -33.875 -10.18 1 98.38 230 LEU B C 1
ATOM 5183 O O . LEU B 1 230 ? -0.76 -32.875 -10.008 1 98.38 230 LEU B O 1
ATOM 5187 N N . GLU B 1 231 ? -2.514 -33.844 -11.008 1 98.06 231 GLU B N 1
ATOM 5188 C CA . GLU B 1 231 ? -2.934 -32.594 -11.672 1 98.06 231 GLU B CA 1
ATOM 5189 C C . GLU B 1 231 ? -3.342 -31.547 -10.656 1 98.06 231 GLU B C 1
ATOM 5191 O O . GLU B 1 231 ? -2.975 -30.375 -10.789 1 98.06 231 GLU B O 1
ATOM 5196 N N . GLU B 1 232 ? -4.086 -31.984 -9.68 1 98.44 232 GLU B N 1
ATOM 5197 C CA . GLU B 1 232 ? -4.445 -31.062 -8.602 1 98.44 232 GLU B CA 1
ATOM 5198 C C . GLU B 1 232 ? -3.209 -30.578 -7.859 1 98.44 232 GLU B C 1
ATOM 5200 O O . GLU B 1 232 ? -3.131 -29.406 -7.477 1 98.44 232 GLU B O 1
ATOM 5205 N N . GLY B 1 233 ? -2.254 -31.484 -7.656 1 98.75 233 GLY B N 1
ATOM 5206 C CA . GLY B 1 233 ? -0.994 -31.094 -7.043 1 98.75 233 GLY B CA 1
ATOM 5207 C C . GLY B 1 233 ? -0.258 -30.016 -7.82 1 98.75 233 GLY B C 1
ATOM 5208 O O . GLY B 1 233 ? 0.275 -29.078 -7.234 1 98.75 233 GLY B O 1
ATOM 5209 N N . ALA B 1 234 ? -0.225 -30.156 -9.133 1 98.62 234 ALA B N 1
ATOM 5210 C CA . ALA B 1 234 ? 0.438 -29.172 -9.992 1 98.62 234 ALA B CA 1
ATOM 5211 C C . ALA B 1 234 ? -0.228 -27.812 -9.875 1 98.62 234 ALA B C 1
ATOM 5213 O O . ALA B 1 234 ? 0.432 -26.781 -10.016 1 98.62 234 ALA B O 1
ATOM 5214 N N . MET B 1 235 ? -1.495 -27.797 -9.531 1 98.69 235 MET B N 1
ATOM 5215 C CA . MET B 1 235 ? -2.26 -26.547 -9.438 1 98.69 235 MET B CA 1
ATOM 5216 C C . MET B 1 235 ? -1.943 -25.828 -8.133 1 98.69 235 MET B C 1
ATOM 5218 O O . MET B 1 235 ? -2.359 -24.672 -7.941 1 98.69 235 MET B O 1
ATOM 5222 N N . CYS B 1 236 ? -1.172 -26.438 -7.258 1 98.75 236 CYS B N 1
ATOM 5223 C CA . CYS B 1 236 ? -0.793 -25.781 -6.02 1 98.75 236 CYS B CA 1
ATOM 5224 C C . CYS B 1 236 ? 0.015 -24.516 -6.305 1 98.75 236 CYS B C 1
ATOM 5226 O O . CYS B 1 236 ? -0.079 -23.531 -5.57 1 98.75 236 CYS B O 1
ATOM 5228 N N . GLU B 1 237 ? 0.766 -24.562 -7.32 1 98.56 237 GLU B N 1
ATOM 5229 C CA . GLU B 1 237 ? 1.6 -23.406 -7.645 1 98.56 237 GLU B CA 1
ATOM 5230 C C . GLU B 1 237 ? 0.746 -22.203 -7.992 1 98.56 237 GLU B C 1
ATOM 5232 O O . GLU B 1 237 ? 0.829 -21.156 -7.324 1 98.56 237 GLU B O 1
ATOM 5237 N N . PRO B 1 238 ? -0.169 -22.234 -9.031 1 98.31 238 PRO B N 1
ATOM 5238 C CA . PRO B 1 238 ? -1.003 -21.047 -9.281 1 98.31 238 PRO B CA 1
ATOM 5239 C C . PRO B 1 238 ? -1.934 -20.734 -8.109 1 98.31 238 PRO B C 1
ATOM 5241 O O . PRO B 1 238 ? -2.205 -19.562 -7.836 1 98.31 238 PRO B O 1
ATOM 5244 N N . LEU B 1 239 ? -2.434 -21.766 -7.457 1 98.81 239 LEU B N 1
ATOM 5245 C CA . LEU B 1 239 ? -3.277 -21.531 -6.289 1 98.81 239 LEU B CA 1
ATOM 5246 C C . LEU B 1 239 ? -2.52 -20.75 -5.219 1 98.81 239 LEU B C 1
ATOM 5248 O O . LEU B 1 239 ? -3.104 -19.922 -4.516 1 98.81 239 LEU B O 1
ATOM 5252 N N . SER B 1 240 ? -1.226 -21.016 -5.102 1 98.81 240 SER B N 1
ATOM 5253 C CA . SER B 1 240 ? -0.374 -20.312 -4.141 1 98.81 240 SER B CA 1
ATOM 5254 C C . SER B 1 240 ? -0.359 -18.812 -4.398 1 98.81 240 SER B C 1
ATOM 5256 O O . SER B 1 240 ? -0.268 -18.016 -3.463 1 98.81 240 SER B O 1
ATOM 5258 N N . VAL B 1 241 ? -0.465 -18.422 -5.637 1 98.38 241 VAL B N 1
ATOM 5259 C CA . VAL B 1 241 ? -0.518 -17 -5.969 1 98.38 241 VAL B CA 1
ATOM 5260 C C . VAL B 1 241 ? -1.765 -16.359 -5.355 1 98.38 241 VAL B C 1
ATOM 5262 O O . VAL B 1 241 ? -1.684 -15.32 -4.707 1 98.38 241 VAL B O 1
ATOM 5265 N N . GLY B 1 242 ? -2.912 -17.031 -5.531 1 98.75 242 GLY B N 1
ATOM 5266 C CA . GLY B 1 242 ? -4.148 -16.547 -4.941 1 98.75 242 GLY B CA 1
ATOM 5267 C C . GLY B 1 242 ? -4.121 -16.516 -3.426 1 98.75 242 GLY B C 1
ATOM 5268 O O . GLY B 1 242 ? -4.551 -15.539 -2.809 1 98.75 242 GLY B O 1
ATOM 5269 N N . VAL B 1 243 ? -3.58 -17.562 -2.867 1 98.88 243 VAL B N 1
ATOM 5270 C CA . VAL B 1 243 ? -3.512 -17.688 -1.415 1 98.88 243 VAL B CA 1
ATOM 5271 C C . VAL B 1 243 ? -2.611 -16.594 -0.841 1 98.88 243 VAL B C 1
ATOM 5273 O O . VAL B 1 243 ? -2.973 -15.938 0.134 1 98.88 243 VAL B O 1
ATOM 5276 N N . HIS B 1 244 ? -1.476 -16.438 -1.453 1 98.88 244 HIS B N 1
ATOM 5277 C CA . HIS B 1 244 ? -0.543 -15.43 -0.966 1 98.88 244 HIS B CA 1
ATOM 5278 C C . HIS B 1 244 ? -1.127 -14.031 -1.108 1 98.88 244 HIS B C 1
ATOM 5280 O O . HIS B 1 244 ? -0.955 -13.188 -0.224 1 98.88 244 HIS B O 1
ATOM 5286 N N . ALA B 1 245 ? -1.82 -13.734 -2.156 1 98.81 245 ALA B N 1
ATOM 5287 C CA . ALA B 1 245 ? -2.473 -12.445 -2.354 1 98.81 245 ALA B CA 1
ATOM 5288 C C . ALA B 1 245 ? -3.506 -12.18 -1.261 1 98.81 245 ALA B C 1
ATOM 5290 O O . ALA B 1 245 ? -3.561 -11.086 -0.701 1 98.81 245 ALA B O 1
ATOM 5291 N N . CYS B 1 246 ? -4.285 -13.188 -0.973 1 98.88 246 CYS B N 1
ATOM 5292 C CA . CYS B 1 246 ? -5.305 -13.062 0.063 1 98.88 246 CYS B CA 1
ATOM 5293 C C . CYS B 1 246 ? -4.672 -12.812 1.425 1 98.88 246 CYS B C 1
ATOM 5295 O O . CYS B 1 246 ? -5.176 -12.008 2.211 1 98.88 246 CYS B O 1
ATOM 5297 N N . ARG B 1 247 ? -3.574 -13.5 1.654 1 98.69 247 ARG B N 1
ATOM 5298 C CA . ARG B 1 247 ? -2.865 -13.305 2.914 1 98.69 247 ARG B CA 1
ATOM 5299 C C . ARG B 1 247 ? -2.332 -11.875 3.02 1 98.69 247 ARG B C 1
ATOM 5301 O O . ARG B 1 247 ? -2.529 -11.211 4.035 1 98.69 247 ARG B O 1
ATOM 5308 N N . ARG B 1 248 ? -1.671 -11.406 1.991 1 98.44 248 ARG B N 1
ATOM 5309 C CA . ARG B 1 248 ? -1.089 -10.07 1.987 1 98.44 248 ARG B CA 1
ATOM 5310 C C . ARG B 1 248 ? -2.164 -9.008 2.174 1 98.44 248 ARG B C 1
ATOM 5312 O O . ARG B 1 248 ? -1.922 -7.977 2.805 1 98.44 248 ARG B O 1
ATOM 5319 N N . ALA B 1 249 ? -3.355 -9.281 1.673 1 98.5 249 ALA B N 1
ATOM 5320 C CA . ALA B 1 249 ? -4.445 -8.312 1.704 1 98.5 249 ALA B CA 1
ATOM 5321 C C . ALA B 1 249 ? -5.289 -8.477 2.963 1 98.5 249 ALA B C 1
ATOM 5323 O O . ALA B 1 249 ? -6.203 -7.688 3.213 1 98.5 249 ALA B O 1
ATOM 5324 N N . ASN B 1 250 ? -5.062 -9.508 3.738 1 98.25 250 ASN B N 1
ATOM 5325 C CA . ASN B 1 250 ? -5.828 -9.836 4.938 1 98.25 250 ASN B CA 1
ATOM 5326 C C . ASN B 1 250 ? -7.285 -10.133 4.609 1 98.25 250 ASN B C 1
ATOM 5328 O O . ASN B 1 250 ? -8.195 -9.578 5.23 1 98.25 250 ASN B O 1
ATOM 5332 N N . VAL B 1 251 ? -7.484 -10.914 3.625 1 98.81 251 VAL B N 1
ATOM 5333 C CA . VAL B 1 251 ? -8.828 -11.359 3.273 1 98.81 251 VAL B CA 1
ATOM 5334 C C . VAL B 1 251 ? -9.383 -12.266 4.375 1 98.81 251 VAL B C 1
ATOM 5336 O O . VAL B 1 251 ? -8.656 -13.094 4.926 1 98.81 251 VAL B O 1
ATOM 5339 N N . GLY B 1 252 ? -10.688 -12.078 4.672 1 98.62 252 GLY B N 1
ATOM 5340 C CA . GLY B 1 252 ? -11.352 -12.898 5.672 1 98.62 252 GLY B CA 1
ATOM 5341 C C . GLY B 1 252 ? -12.852 -12.68 5.719 1 98.62 252 GLY B C 1
ATOM 5342 O O . GLY B 1 252 ? -13.43 -12.086 4.801 1 98.62 252 GLY B O 1
ATOM 5343 N N . PRO B 1 253 ? -13.414 -13.117 6.781 1 98.38 253 PRO B N 1
ATOM 5344 C CA . PRO B 1 253 ? -14.875 -13.102 6.879 1 98.38 253 PRO B CA 1
ATOM 5345 C C . PRO B 1 253 ? -15.445 -11.688 6.949 1 98.38 253 PRO B C 1
ATOM 5347 O O . PRO B 1 253 ? -16.656 -11.5 6.793 1 98.38 253 PRO B O 1
ATOM 5350 N N . GLU B 1 254 ? -14.578 -10.711 7.168 1 97.69 254 GLU B N 1
ATOM 5351 C CA . GLU B 1 254 ? -15.078 -9.344 7.34 1 97.69 254 GLU B CA 1
ATOM 5352 C C . GLU B 1 254 ? -14.758 -8.484 6.121 1 97.69 254 GLU B C 1
ATOM 5354 O O . GLU B 1 254 ? -14.938 -7.266 6.148 1 97.69 254 GLU B O 1
ATOM 5359 N N . THR B 1 255 ? -14.242 -9.109 5.09 1 98.69 255 THR B N 1
ATOM 5360 C CA . THR B 1 255 ? -13.828 -8.297 3.949 1 98.69 255 THR B CA 1
ATOM 5361 C C . THR B 1 255 ? -14.531 -8.758 2.676 1 98.69 255 THR B C 1
ATOM 5363 O O . THR B 1 255 ? -14.562 -9.953 2.375 1 98.69 255 THR B O 1
ATOM 5366 N N . ASN B 1 256 ? -15.188 -7.805 1.988 1 98.88 256 ASN B N 1
ATOM 5367 C CA . ASN B 1 256 ? -15.695 -8.039 0.639 1 98.88 256 ASN B CA 1
ATOM 5368 C C . ASN B 1 256 ? -14.609 -7.82 -0.411 1 98.88 256 ASN B C 1
ATOM 5370 O O . ASN B 1 256 ? -13.859 -6.844 -0.343 1 98.88 256 ASN B O 1
ATOM 5374 N N . VAL B 1 257 ? -14.562 -8.758 -1.396 1 98.94 257 VAL B N 1
ATOM 5375 C CA . VAL B 1 257 ? -13.398 -8.781 -2.277 1 98.94 257 VAL B CA 1
ATOM 5376 C C . VAL B 1 257 ? -13.844 -8.555 -3.723 1 98.94 257 VAL B C 1
ATOM 5378 O O . VAL B 1 257 ? -14.797 -9.188 -4.188 1 98.94 257 VAL B O 1
ATOM 5381 N N . LEU B 1 258 ? -13.18 -7.613 -4.367 1 99 258 LEU B N 1
ATOM 5382 C CA . LEU B 1 258 ? -13.281 -7.414 -5.809 1 99 258 LEU B CA 1
ATOM 5383 C C . LEU B 1 258 ? -12.062 -7.984 -6.52 1 99 258 LEU B C 1
ATOM 5385 O O . LEU B 1 258 ? -10.93 -7.777 -6.078 1 99 258 LEU B O 1
ATOM 5389 N N . ILE B 1 259 ? -12.273 -8.734 -7.578 1 98.94 259 ILE B N 1
ATOM 5390 C CA . ILE B 1 259 ? -11.188 -9.289 -8.383 1 98.94 259 ILE B CA 1
ATOM 5391 C C . ILE B 1 259 ? -11.242 -8.711 -9.789 1 98.94 259 ILE B C 1
ATOM 5393 O O . ILE B 1 259 ? -12.273 -8.812 -10.469 1 98.94 259 ILE B O 1
ATOM 5397 N N . MET B 1 260 ? -10.141 -8.094 -10.172 1 98.88 260 MET B N 1
ATOM 5398 C CA . MET B 1 260 ? -10.016 -7.605 -11.539 1 98.88 260 MET B CA 1
ATOM 5399 C C . MET B 1 260 ? -9.344 -8.648 -12.43 1 98.88 260 MET B C 1
ATOM 5401 O O . MET B 1 260 ? -8.164 -8.961 -12.242 1 98.88 260 MET B O 1
ATOM 5405 N N . GLY B 1 261 ? -10.062 -9.18 -13.43 1 98.12 261 GLY B N 1
ATOM 5406 C CA . GLY B 1 261 ? -9.547 -10.211 -14.32 1 98.12 261 GLY B CA 1
ATOM 5407 C C . GLY B 1 261 ? -9.969 -11.609 -13.914 1 98.12 261 GLY B C 1
ATOM 5408 O O . GLY B 1 261 ? -9.734 -12.031 -12.781 1 98.12 261 GLY B O 1
ATOM 5409 N N . ALA B 1 262 ? -10.539 -12.281 -14.883 1 97.81 262 ALA B N 1
ATOM 5410 C CA . ALA B 1 262 ? -11 -13.648 -14.641 1 97.81 262 ALA B CA 1
ATOM 5411 C C . ALA B 1 262 ? -10.156 -14.656 -15.422 1 97.81 262 ALA B C 1
ATOM 5413 O O . ALA B 1 262 ? -10.68 -15.656 -15.914 1 97.81 262 ALA B O 1
ATOM 5414 N N . GLY B 1 263 ? -8.898 -14.289 -15.602 1 95.81 263 GLY B N 1
ATOM 5415 C CA . GLY B 1 263 ? -7.957 -15.297 -16.062 1 95.81 263 GLY B CA 1
ATOM 5416 C C . GLY B 1 263 ? -7.633 -16.344 -15.023 1 95.81 263 GLY B C 1
ATOM 5417 O O . GLY B 1 263 ? -8.273 -16.391 -13.969 1 95.81 263 GLY B O 1
ATOM 5418 N N . PRO B 1 264 ? -6.664 -17.188 -15.352 1 95.81 264 PRO B N 1
ATOM 5419 C CA . PRO B 1 264 ? -6.324 -18.266 -14.422 1 95.81 264 PRO B CA 1
ATOM 5420 C C . PRO B 1 264 ? -6.023 -17.766 -13.016 1 95.81 264 PRO B C 1
ATOM 5422 O O . PRO B 1 264 ? -6.52 -18.312 -12.031 1 95.81 264 PRO B O 1
ATOM 5425 N N . ILE B 1 265 ? -5.273 -16.703 -12.852 1 97.06 265 ILE B N 1
ATOM 5426 C CA . ILE B 1 265 ? -4.887 -16.172 -11.547 1 97.06 265 ILE B CA 1
ATOM 5427 C C . ILE B 1 265 ? -6.102 -15.555 -10.859 1 97.06 265 ILE B C 1
ATOM 5429 O O . ILE B 1 265 ? -6.289 -15.727 -9.648 1 97.06 265 ILE B O 1
ATOM 5433 N N . GLY B 1 266 ? -6.891 -14.828 -11.633 1 98.44 266 GLY B N 1
ATOM 5434 C CA . GLY B 1 266 ? -8.109 -14.297 -11.062 1 98.44 266 GLY B CA 1
ATOM 5435 C C . GLY B 1 266 ? -9.039 -15.367 -10.523 1 98.44 266 GLY B C 1
ATOM 5436 O O . GLY B 1 266 ? -9.633 -15.203 -9.453 1 98.44 266 GLY B O 1
ATOM 5437 N N . LEU B 1 267 ? -9.148 -16.438 -11.234 1 98.62 267 LEU B N 1
ATOM 5438 C CA . LEU B 1 267 ? -10.047 -17.516 -10.836 1 98.62 267 LEU B CA 1
ATOM 5439 C C . LEU B 1 267 ? -9.523 -18.234 -9.602 1 98.62 267 LEU B C 1
ATOM 5441 O O . LEU B 1 267 ? -10.297 -18.594 -8.719 1 98.62 267 LEU B O 1
ATOM 5445 N N . VAL B 1 268 ? -8.219 -18.453 -9.516 1 98.75 268 VAL B N 1
ATOM 5446 C CA . VAL B 1 268 ? -7.711 -19.078 -8.305 1 98.75 268 VAL B CA 1
ATOM 5447 C C . VAL B 1 268 ? -7.805 -18.094 -7.137 1 98.75 268 VAL B C 1
ATOM 5449 O O . VAL B 1 268 ? -8.016 -18.5 -5.992 1 98.75 268 VAL B O 1
ATOM 5452 N N . ALA B 1 269 ? -7.68 -16.797 -7.391 1 98.88 269 ALA B N 1
ATOM 5453 C CA . ALA B 1 269 ? -7.879 -15.789 -6.352 1 98.88 269 ALA B CA 1
ATOM 5454 C C . ALA B 1 269 ? -9.32 -15.812 -5.836 1 98.88 269 ALA B C 1
ATOM 5456 O O . ALA B 1 269 ? -9.555 -15.664 -4.637 1 98.88 269 ALA B O 1
ATOM 5457 N N . LEU B 1 270 ? -10.234 -16.016 -6.758 1 98.88 270 LEU B N 1
ATOM 5458 C CA . LEU B 1 270 ? -11.641 -16.172 -6.391 1 98.88 270 LEU B CA 1
ATOM 5459 C C . LEU B 1 270 ? -11.828 -17.359 -5.449 1 98.88 270 LEU B C 1
ATOM 5461 O O . LEU B 1 270 ? -12.445 -17.219 -4.391 1 98.88 270 LEU B O 1
ATOM 5465 N N . LEU B 1 271 ? -11.242 -18.453 -5.836 1 98.94 271 LEU B N 1
ATOM 5466 C CA . LEU B 1 271 ? -11.344 -19.656 -5.02 1 98.94 271 LEU B CA 1
ATOM 5467 C C . LEU B 1 271 ? -10.711 -19.438 -3.65 1 98.94 271 LEU B C 1
ATOM 5469 O O . LEU B 1 271 ? -11.281 -19.828 -2.627 1 98.94 271 LEU B O 1
ATOM 5473 N N . ALA B 1 272 ? -9.547 -18.812 -3.615 1 98.94 272 ALA B N 1
ATOM 5474 C CA . ALA B 1 272 ? -8.844 -18.547 -2.363 1 98.94 272 ALA B CA 1
ATOM 5475 C C . ALA B 1 272 ? -9.633 -17.594 -1.477 1 98.94 272 ALA B C 1
ATOM 5477 O O . ALA B 1 272 ? -9.766 -17.812 -0.271 1 98.94 272 ALA B O 1
ATOM 5478 N N . ALA B 1 273 ? -10.141 -16.531 -2.078 1 98.94 273 ALA B N 1
ATOM 5479 C CA . ALA B 1 273 ? -10.906 -15.555 -1.309 1 98.94 273 ALA B CA 1
ATOM 5480 C C . ALA B 1 273 ? -12.117 -16.203 -0.65 1 98.94 273 ALA B C 1
ATOM 5482 O O . ALA B 1 273 ? -12.414 -15.945 0.519 1 98.94 273 ALA B O 1
ATOM 5483 N N . ARG B 1 274 ? -12.797 -17.047 -1.387 1 98.88 274 ARG B N 1
ATOM 5484 C CA . ARG B 1 274 ? -13.93 -17.766 -0.831 1 98.88 274 ARG B CA 1
ATOM 5485 C C . ARG B 1 274 ? -13.484 -18.703 0.298 1 98.88 274 ARG B C 1
ATOM 5487 O O . ARG B 1 274 ? -14.125 -18.75 1.351 1 98.88 274 ARG B O 1
ATOM 5494 N N . ALA B 1 275 ? -12.445 -19.375 0.039 1 98.81 275 ALA B N 1
ATOM 5495 C CA . ALA B 1 275 ? -11.938 -20.312 1.046 1 98.81 275 ALA B CA 1
ATOM 5496 C C . ALA B 1 275 ? -11.516 -19.562 2.311 1 98.81 275 ALA B C 1
ATOM 5498 O O . ALA B 1 275 ? -11.617 -20.109 3.416 1 98.81 275 ALA B O 1
ATOM 5499 N N . PHE B 1 276 ? -11.031 -18.312 2.207 1 98.81 276 PHE B N 1
ATOM 5500 C CA . PHE B 1 276 ? -10.617 -17.5 3.338 1 98.81 276 PHE B CA 1
ATOM 5501 C C . PHE B 1 276 ? -11.828 -16.938 4.07 1 98.81 276 PHE B C 1
ATOM 5503 O O . PHE B 1 276 ? -11.695 -16.344 5.148 1 98.81 276 PHE B O 1
ATOM 5510 N N . GLY B 1 277 ? -13.039 -17.078 3.482 1 98.62 277 GLY B N 1
ATOM 5511 C CA . GLY B 1 277 ? -14.266 -16.734 4.18 1 98.62 277 GLY B CA 1
ATOM 5512 C C . GLY B 1 277 ? -14.836 -15.391 3.762 1 98.62 277 GLY B C 1
ATOM 5513 O O . GLY B 1 277 ? -15.742 -14.859 4.414 1 98.62 277 GLY B O 1
ATOM 5514 N N . ALA B 1 278 ? -14.328 -14.797 2.689 1 98.75 278 ALA B N 1
ATOM 5515 C CA . ALA B 1 278 ? -14.914 -13.539 2.225 1 98.75 278 ALA B CA 1
ATOM 5516 C C . ALA B 1 278 ? -16.406 -13.68 1.984 1 98.75 278 ALA B C 1
ATOM 5518 O O . ALA B 1 278 ? -16.844 -14.586 1.269 1 98.75 278 ALA B O 1
ATOM 5519 N N . PRO B 1 279 ? -17.203 -12.789 2.549 1 98.5 279 PRO B N 1
ATOM 5520 C CA . PRO B 1 279 ? -18.656 -12.945 2.4 1 98.5 279 PRO B CA 1
ATOM 5521 C C . PRO B 1 279 ? -19.125 -12.719 0.964 1 98.5 279 PRO B C 1
ATOM 5523 O O . PRO B 1 279 ? -20.062 -13.375 0.511 1 98.5 279 PRO B O 1
ATOM 5526 N N . ARG B 1 280 ? -18.484 -11.773 0.262 1 98.69 280 ARG B N 1
ATOM 5527 C CA . ARG B 1 280 ? -18.812 -11.484 -1.132 1 98.69 280 ARG B CA 1
ATOM 5528 C C . ARG B 1 280 ? -17.547 -11.375 -1.979 1 98.69 280 ARG B C 1
ATOM 5530 O O . ARG B 1 280 ? -16.578 -10.734 -1.571 1 98.69 280 ARG B O 1
ATOM 5537 N N . VAL B 1 281 ? -17.609 -12 -3.084 1 98.94 281 VAL B N 1
ATOM 5538 C CA . VAL B 1 281 ? -16.547 -11.906 -4.066 1 98.94 281 VAL B CA 1
ATOM 5539 C C . VAL B 1 281 ? -17.125 -11.57 -5.438 1 98.94 281 VAL B C 1
ATOM 5541 O O . VAL B 1 281 ? -17.859 -12.367 -6.016 1 98.94 281 VAL B O 1
ATOM 5544 N N . VAL B 1 282 ? -16.844 -10.383 -5.887 1 98.94 282 VAL B N 1
ATOM 5545 C CA . VAL B 1 282 ? -17.25 -9.945 -7.219 1 98.94 282 VAL B CA 1
ATOM 5546 C C . VAL B 1 282 ? -16.047 -9.992 -8.164 1 98.94 282 VAL B C 1
ATOM 5548 O O . VAL B 1 282 ? -14.938 -9.609 -7.793 1 98.94 282 VAL B O 1
ATOM 5551 N N . ILE B 1 283 ? -16.266 -10.508 -9.352 1 98.88 283 ILE B N 1
ATOM 5552 C CA . ILE B 1 283 ? -15.172 -10.633 -10.312 1 98.88 283 ILE B CA 1
ATOM 5553 C C . ILE B 1 283 ? -15.555 -9.953 -11.625 1 98.88 283 ILE B C 1
ATOM 5555 O O . ILE B 1 283 ? -16.703 -10.055 -12.07 1 98.88 283 ILE B O 1
ATOM 5559 N N . VAL B 1 284 ? -14.562 -9.219 -12.156 1 98.75 284 VAL B N 1
ATOM 5560 C CA . VAL B 1 284 ? -14.797 -8.43 -13.359 1 98.75 284 VAL B CA 1
ATOM 5561 C C . VAL B 1 284 ? -13.859 -8.906 -14.477 1 98.75 284 VAL B C 1
ATOM 5563 O O . VAL B 1 284 ? -12.727 -9.312 -14.211 1 98.75 284 VAL B O 1
ATOM 5566 N N . ASP B 1 285 ? -14.352 -8.898 -15.703 1 98.31 285 ASP B N 1
ATOM 5567 C CA . ASP B 1 285 ? -13.562 -9.25 -16.875 1 98.31 285 ASP B CA 1
ATOM 5568 C C . ASP B 1 285 ? -14.203 -8.719 -18.156 1 98.31 285 ASP B C 1
ATOM 5570 O O . ASP B 1 285 ? -15.375 -8.336 -18.156 1 98.31 285 ASP B O 1
ATOM 5574 N N . VAL B 1 286 ? -13.438 -8.633 -19.156 1 97.25 286 VAL B N 1
ATOM 5575 C CA . VAL B 1 286 ? -13.938 -8.203 -20.453 1 97.25 286 VAL B CA 1
ATOM 5576 C C . VAL B 1 286 ? -14.57 -9.383 -21.188 1 97.25 286 VAL B C 1
ATOM 5578 O O . VAL B 1 286 ? -15.336 -9.195 -22.125 1 97.25 286 VAL B O 1
ATOM 5581 N N . ASP B 1 287 ? -14.273 -10.648 -20.766 1 95.69 287 ASP B N 1
ATOM 5582 C CA . ASP B 1 287 ? -14.656 -11.867 -21.469 1 95.69 287 ASP B CA 1
ATOM 5583 C C . ASP B 1 287 ? -15.844 -12.547 -20.781 1 95.69 287 ASP B C 1
ATOM 5585 O O . ASP B 1 287 ? -15.727 -12.992 -19.641 1 95.69 287 ASP B O 1
ATOM 5589 N N . GLU B 1 288 ? -16.922 -12.75 -21.531 1 95.38 288 GLU B N 1
ATOM 5590 C CA . GLU B 1 288 ? -18.141 -13.328 -20.984 1 95.38 288 GLU B CA 1
ATOM 5591 C C . GLU B 1 288 ? -17.938 -14.789 -20.594 1 95.38 288 GLU B C 1
ATOM 5593 O O . GLU B 1 288 ? -18.531 -15.266 -19.609 1 95.38 288 GLU B O 1
ATOM 5598 N N . PHE B 1 289 ? -17.219 -15.469 -21.359 1 94.62 289 PHE B N 1
ATOM 5599 C CA . PHE B 1 289 ? -16.984 -16.875 -21.062 1 94.62 289 PHE B CA 1
ATOM 5600 C C . PHE B 1 289 ? -16.266 -17.031 -19.734 1 94.62 289 PHE B C 1
ATOM 5602 O O . PHE B 1 289 ? -16.656 -17.859 -18.906 1 94.62 289 PHE B O 1
ATOM 5609 N N . ARG B 1 290 ? -15.266 -16.266 -19.547 1 95.56 290 ARG B N 1
ATOM 5610 C CA . ARG B 1 290 ? -14.508 -16.312 -18.297 1 95.56 290 ARG B CA 1
ATOM 5611 C C . ARG B 1 290 ? -15.398 -15.953 -17.109 1 95.56 290 ARG B C 1
ATOM 5613 O O . ARG B 1 290 ? -15.266 -16.531 -16.031 1 95.56 290 ARG B O 1
ATOM 5620 N N . LEU B 1 291 ? -16.25 -15.008 -17.312 1 98.06 291 LEU B N 1
ATOM 5621 C CA . LEU B 1 291 ? -17.172 -14.609 -16.25 1 98.06 291 LEU B CA 1
ATOM 5622 C C . LEU B 1 291 ? -18.141 -15.742 -15.922 1 98.06 291 LEU B C 1
ATOM 5624 O O . LEU B 1 291 ? -18.5 -15.945 -14.758 1 98.06 291 LEU B O 1
ATOM 5628 N N . SER B 1 292 ? -18.562 -16.469 -16.922 1 97.44 292 SER B N 1
ATOM 5629 C CA . SER B 1 292 ? -19.453 -17.609 -16.688 1 97.44 292 SER B CA 1
ATOM 5630 C C . SER B 1 292 ? -18.75 -18.688 -15.867 1 97.44 292 SER B C 1
ATOM 5632 O O . SER B 1 292 ? -19.359 -19.297 -14.984 1 97.44 292 SER B O 1
ATOM 5634 N N . VAL B 1 293 ? -17.531 -18.922 -16.203 1 96.94 293 VAL B N 1
ATOM 5635 C CA . VAL B 1 293 ? -16.75 -19.875 -15.422 1 96.94 293 VAL B CA 1
ATOM 5636 C C . VAL B 1 293 ? -16.641 -19.406 -13.977 1 96.94 293 VAL B C 1
ATOM 5638 O O . VAL B 1 293 ? -16.781 -20.203 -13.047 1 96.94 293 VAL B O 1
ATOM 5641 N N . ALA B 1 294 ? -16.375 -18.125 -13.789 1 98.5 294 ALA B N 1
ATOM 5642 C CA . ALA B 1 294 ? -16.25 -17.547 -12.453 1 98.5 294 ALA B CA 1
ATOM 5643 C C . ALA B 1 294 ? -17.547 -17.75 -11.656 1 98.5 294 ALA B C 1
ATOM 5645 O O . ALA B 1 294 ? -17.5 -18.078 -10.469 1 98.5 294 ALA B O 1
ATOM 5646 N N . LYS B 1 295 ? -18.609 -17.531 -12.273 1 98.31 295 LYS B N 1
ATOM 5647 C CA . LYS B 1 295 ? -19.906 -17.75 -11.633 1 98.31 295 LYS B CA 1
ATOM 5648 C C . LYS B 1 295 ? -20.062 -19.203 -11.172 1 98.31 295 LYS B C 1
ATOM 5650 O O . LYS B 1 295 ? -20.5 -19.453 -10.055 1 98.31 295 LYS B O 1
ATOM 5655 N N . ASP B 1 296 ? -19.688 -20.094 -12.023 1 97.81 296 ASP B N 1
ATOM 5656 C CA . ASP B 1 296 ? -19.781 -21.516 -11.711 1 97.81 296 ASP B CA 1
ATOM 5657 C C . ASP B 1 296 ? -18.875 -21.875 -10.539 1 97.81 296 ASP B C 1
ATOM 5659 O O . ASP B 1 296 ? -19.172 -22.812 -9.781 1 97.81 296 ASP B O 1
ATOM 5663 N N . LEU B 1 297 ? -17.828 -21.125 -10.422 1 98.19 297 LEU B N 1
ATOM 5664 C CA . LEU B 1 297 ? -16.859 -21.406 -9.375 1 98.19 297 LEU B CA 1
ATOM 5665 C C . LEU B 1 297 ? -17.266 -20.75 -8.055 1 98.19 297 LEU B C 1
ATOM 5667 O O . LEU B 1 297 ? -16.609 -20.938 -7.031 1 98.19 297 LEU B O 1
ATOM 5671 N N . GLY B 1 298 ? -18.297 -19.922 -8.102 1 98.25 298 GLY B N 1
ATOM 5672 C CA . GLY B 1 298 ? -18.844 -19.453 -6.84 1 98.25 298 GLY B CA 1
ATOM 5673 C C . GLY B 1 298 ? -18.734 -17.953 -6.668 1 98.25 298 GLY B C 1
ATOM 5674 O O . GLY B 1 298 ? -18.938 -17.422 -5.566 1 98.25 298 GLY B O 1
ATOM 5675 N N . ALA B 1 299 ? -18.438 -17.219 -7.656 1 98.81 299 ALA B N 1
ATOM 5676 C CA . ALA B 1 299 ? -18.469 -15.766 -7.551 1 98.81 299 ALA B CA 1
ATOM 5677 C C . ALA B 1 299 ? -19.859 -15.281 -7.129 1 98.81 299 ALA B C 1
ATOM 5679 O O . ALA B 1 299 ? -20.875 -15.797 -7.598 1 98.81 299 ALA B O 1
ATOM 5680 N N . SER B 1 300 ? -19.891 -14.297 -6.227 1 98.75 300 SER B N 1
ATOM 5681 C CA . SER B 1 300 ? -21.172 -13.734 -5.812 1 98.75 300 SER B CA 1
ATOM 5682 C C . SER B 1 300 ? -21.859 -13.008 -6.969 1 98.75 300 SER B C 1
ATOM 5684 O O . SER B 1 300 ? -23.078 -13.07 -7.113 1 98.75 300 SER B O 1
ATOM 5686 N N . GLU B 1 301 ? -21.125 -12.266 -7.688 1 98.75 301 GLU B N 1
ATOM 5687 C CA . GLU B 1 301 ? -21.562 -11.555 -8.883 1 98.75 301 GLU B CA 1
ATOM 5688 C C . GLU B 1 301 ? -20.422 -11.391 -9.883 1 98.75 301 GLU B C 1
ATOM 5690 O O . GLU B 1 301 ? -19.25 -11.523 -9.516 1 98.75 301 GLU B O 1
ATOM 5695 N N . THR B 1 302 ? -20.797 -11.227 -11.102 1 98.75 302 THR B N 1
ATOM 5696 C CA . THR B 1 302 ? -19.844 -10.914 -12.156 1 98.75 302 THR B CA 1
ATOM 5697 C C . THR B 1 302 ? -20.234 -9.633 -12.891 1 98.75 302 THR B C 1
ATOM 5699 O O . THR B 1 302 ? -21.422 -9.328 -13.016 1 98.75 302 THR B O 1
ATOM 5702 N N . VAL B 1 303 ? -19.219 -8.867 -13.312 1 98.81 303 VAL B N 1
ATOM 5703 C CA . VAL B 1 303 ? -19.453 -7.637 -14.062 1 98.81 303 VAL B CA 1
ATOM 5704 C C . VAL B 1 303 ? -18.609 -7.629 -15.328 1 98.81 303 VAL B C 1
ATOM 5706 O O . VAL B 1 303 ? -17.375 -7.789 -15.266 1 98.81 303 VAL B O 1
ATOM 5709 N N . LYS B 1 304 ? -19.219 -7.469 -16.484 1 98.56 304 LYS B N 1
ATOM 5710 C CA . LYS B 1 304 ? -18.5 -7.312 -17.734 1 98.56 304 LYS B CA 1
ATOM 5711 C C . LYS B 1 304 ? -18.031 -5.871 -17.938 1 98.56 304 LYS B C 1
ATOM 5713 O O . LYS B 1 304 ? -18.797 -4.934 -17.766 1 98.56 304 LYS B O 1
ATOM 5718 N N . VAL B 1 305 ? -16.797 -5.676 -18.219 1 98.12 305 VAL B N 1
ATOM 5719 C CA . VAL B 1 305 ? -16.219 -4.348 -18.422 1 98.12 305 VAL B CA 1
ATOM 5720 C C . VAL B 1 305 ? -15.539 -4.273 -19.781 1 98.12 305 VAL B C 1
ATOM 5722 O O . VAL B 1 305 ? -15.531 -5.25 -20.531 1 98.12 305 VAL B O 1
ATOM 5725 N N . SER B 1 306 ? -15.031 -3.104 -20.141 1 97.5 306 SER B N 1
ATOM 5726 C CA . SER B 1 306 ? -14.312 -2.914 -21.391 1 97.5 306 SER B CA 1
ATOM 5727 C C . SER B 1 306 ? -12.852 -2.555 -21.156 1 97.5 306 SER B C 1
ATOM 5729 O O . SER B 1 306 ? -12.422 -2.451 -20 1 97.5 306 SER B O 1
ATOM 5731 N N . THR B 1 307 ? -12.133 -2.391 -22.203 1 95.88 307 THR B N 1
ATOM 5732 C CA . THR B 1 307 ? -10.742 -1.979 -22.062 1 95.88 307 THR B CA 1
ATOM 5733 C C . THR B 1 307 ? -10.602 -0.468 -22.234 1 95.88 307 THR B C 1
ATOM 5735 O O . THR B 1 307 ? -9.492 0.067 -22.219 1 95.88 307 THR B O 1
ATOM 5738 N N . ASN B 1 308 ? -11.719 0.253 -22.391 1 96.75 308 ASN B N 1
ATOM 5739 C CA . ASN B 1 308 ? -11.719 1.695 -22.609 1 96.75 308 ASN B CA 1
ATOM 5740 C C . ASN B 1 308 ? -11.602 2.463 -21.297 1 96.75 308 ASN B C 1
ATOM 5742 O O . ASN B 1 308 ? -12.477 2.363 -20.438 1 96.75 308 ASN B O 1
ATOM 5746 N N . GLU B 1 309 ? -10.656 3.27 -21.234 1 94.69 309 GLU B N 1
ATOM 5747 C CA . GLU B 1 309 ? -10.398 4.039 -20.016 1 94.69 309 GLU B CA 1
ATOM 5748 C C . GLU B 1 309 ? -11.562 4.969 -19.703 1 94.69 309 GLU B C 1
ATOM 5750 O O . GLU B 1 309 ? -11.836 5.254 -18.531 1 94.69 309 GLU B O 1
ATOM 5755 N N . GLU B 1 310 ? -12.234 5.457 -20.641 1 96.19 310 GLU B N 1
ATOM 5756 C CA . GLU B 1 310 ? -13.336 6.395 -20.453 1 96.19 310 GLU B CA 1
ATOM 5757 C C . GLU B 1 310 ? -14.508 5.738 -19.719 1 96.19 310 GLU B C 1
ATOM 5759 O O . GLU B 1 310 ? -15.391 6.426 -19.219 1 96.19 310 GLU B O 1
ATOM 5764 N N . ASP B 1 311 ? -14.461 4.414 -19.688 1 97.69 311 ASP B N 1
ATOM 5765 C CA . ASP B 1 311 ? -15.586 3.689 -19.109 1 97.69 311 ASP B CA 1
ATOM 5766 C C . ASP B 1 311 ? -15.398 3.465 -17.609 1 97.69 311 ASP B C 1
ATOM 5768 O O . ASP B 1 311 ? -16.281 2.934 -16.938 1 97.69 311 ASP 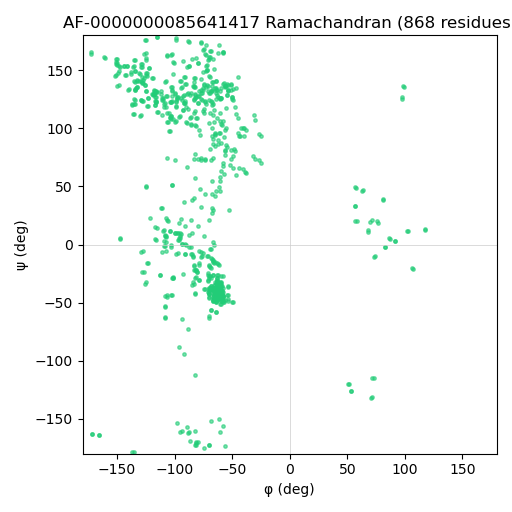B O 1
ATOM 5772 N N . VAL B 1 312 ? -14.367 3.889 -17.031 1 97.88 312 VAL B N 1
ATOM 5773 C CA . VAL B 1 312 ? -13.984 3.564 -15.656 1 97.88 312 VAL B CA 1
ATOM 5774 C C . VAL B 1 312 ? -15.07 4.031 -14.688 1 97.88 312 VAL B C 1
ATOM 5776 O O . VAL B 1 312 ? -15.539 3.258 -13.852 1 97.88 312 VAL B O 1
ATOM 5779 N N . ALA B 1 313 ? -15.477 5.273 -14.781 1 97.25 313 ALA B N 1
ATOM 5780 C CA . ALA B 1 313 ? -16.438 5.836 -13.836 1 97.25 313 ALA B CA 1
ATOM 5781 C C . ALA B 1 313 ? -17.734 5.035 -13.828 1 97.25 313 ALA B C 1
ATOM 5783 O O . ALA B 1 313 ? -18.25 4.684 -12.758 1 97.25 313 ALA B O 1
ATOM 5784 N N . GLY B 1 314 ? -18.25 4.801 -14.992 1 98.12 314 GLY B N 1
ATOM 5785 C CA . GLY B 1 314 ? -19.469 4.004 -15.102 1 98.12 314 GLY B CA 1
ATOM 5786 C C . GLY B 1 314 ? -19.297 2.586 -14.594 1 98.12 314 GLY B C 1
ATOM 5787 O O . GLY B 1 314 ? -20.188 2.037 -13.953 1 98.12 314 GLY B O 1
ATOM 5788 N N . GLU B 1 315 ? -18.203 1.974 -14.859 1 98.5 315 GLU B N 1
ATOM 5789 C CA . GLU B 1 315 ? -17.938 0.603 -14.438 1 98.5 315 GLU B CA 1
ATOM 5790 C C . GLU B 1 315 ? -17.781 0.512 -12.922 1 98.5 315 GLU B C 1
ATOM 5792 O O . GLU B 1 315 ? -18.188 -0.472 -12.305 1 98.5 315 GLU B O 1
ATOM 5797 N N . VAL B 1 316 ? -17.156 1.507 -12.32 1 98.75 316 VAL B N 1
ATOM 5798 C CA . VAL B 1 316 ? -17.031 1.555 -10.867 1 98.75 316 VAL B CA 1
ATOM 5799 C C . VAL B 1 316 ? -18.422 1.526 -10.234 1 98.75 316 VAL B C 1
ATOM 5801 O O . VAL B 1 316 ? -18.641 0.814 -9.25 1 98.75 316 VAL B O 1
ATOM 5804 N N . GLU B 1 317 ? -19.344 2.289 -10.766 1 98.38 317 GLU B N 1
ATOM 5805 C CA . GLU B 1 317 ? -20.703 2.289 -10.258 1 98.38 317 GLU B CA 1
ATOM 5806 C C . GLU B 1 317 ? -21.359 0.917 -10.414 1 98.38 317 GLU B C 1
ATOM 5808 O O . GLU B 1 317 ? -22.047 0.444 -9.508 1 98.38 317 GLU B O 1
ATOM 5813 N N . LEU B 1 318 ? -21.156 0.282 -11.555 1 98.62 318 LEU B N 1
ATOM 5814 C CA . LEU B 1 318 ? -21.688 -1.05 -11.797 1 98.62 318 LEU B CA 1
ATOM 5815 C C . LEU B 1 318 ? -21.125 -2.059 -10.812 1 98.62 318 LEU B C 1
ATOM 5817 O O . LEU B 1 318 ? -21.844 -2.916 -10.297 1 98.62 318 LEU B O 1
ATOM 5821 N N . ILE B 1 319 ? -19.875 -1.958 -10.562 1 98.81 319 ILE B N 1
ATOM 5822 C CA . ILE B 1 319 ? -19.172 -2.857 -9.648 1 98.81 319 ILE B CA 1
ATOM 5823 C C . ILE B 1 319 ? -19.734 -2.686 -8.234 1 98.81 319 ILE B C 1
ATOM 5825 O O . ILE B 1 319 ? -20.016 -3.672 -7.551 1 98.81 319 ILE B O 1
ATOM 5829 N N . LYS B 1 320 ? -19.828 -1.443 -7.809 1 98.5 320 LYS B N 1
ATOM 5830 C CA . LYS B 1 320 ? -20.359 -1.166 -6.477 1 98.5 320 LYS B CA 1
ATOM 5831 C C . LYS B 1 320 ? -21.781 -1.684 -6.328 1 98.5 320 LYS B C 1
ATOM 5833 O O . LYS B 1 320 ? -22.156 -2.229 -5.285 1 98.5 320 LYS B O 1
ATOM 5838 N N . LYS B 1 321 ? -22.578 -1.476 -7.367 1 98.44 321 LYS B N 1
ATOM 5839 C CA . LYS B 1 321 ? -23.938 -2.002 -7.359 1 98.44 321 LYS B CA 1
ATOM 5840 C C . LYS B 1 321 ? -23.938 -3.523 -7.254 1 98.44 321 LYS B C 1
ATOM 5842 O O . LYS B 1 321 ? -24.719 -4.098 -6.492 1 98.44 321 LYS B O 1
ATOM 5847 N N . ALA B 1 322 ? -23.109 -4.172 -8.031 1 98.69 322 ALA B N 1
ATOM 5848 C CA . ALA B 1 322 ? -23 -5.629 -8.016 1 98.69 322 ALA B CA 1
ATOM 5849 C C . ALA B 1 322 ? -22.547 -6.129 -6.645 1 98.69 322 ALA B C 1
ATOM 5851 O O . ALA B 1 322 ? -23.031 -7.16 -6.164 1 98.69 322 ALA B O 1
ATOM 5852 N N . MET B 1 323 ? -21.609 -5.465 -6.051 1 98.5 323 MET B N 1
ATOM 5853 C CA . MET B 1 323 ? -21.109 -5.828 -4.727 1 98.5 323 MET B CA 1
ATOM 5854 C C . MET B 1 323 ? -22.203 -5.664 -3.674 1 98.5 323 MET B C 1
ATOM 5856 O O . MET B 1 323 ? -22.344 -6.504 -2.785 1 98.5 323 MET B O 1
ATOM 5860 N N . GLY B 1 324 ? -23 -4.551 -3.832 1 97.56 324 GLY B N 1
ATOM 5861 C CA . GLY B 1 324 ? -24.078 -4.27 -2.898 1 97.56 324 GLY B CA 1
ATOM 5862 C C . GLY B 1 324 ? -23.578 -3.785 -1.547 1 97.56 324 GLY B C 1
ATOM 5863 O O . GLY B 1 324 ? -24.391 -3.447 -0.674 1 97.56 324 GLY B O 1
ATOM 5864 N N . GLU B 1 325 ? -22.328 -3.863 -1.295 1 95.44 325 GLU B N 1
ATOM 5865 C CA . GLU B 1 325 ? -21.609 -3.398 -0.107 1 95.44 325 GLU B CA 1
ATOM 5866 C C . GLU B 1 325 ? -20.328 -2.678 -0.484 1 95.44 325 GLU B C 1
ATOM 5868 O O . GLU B 1 325 ? -20.016 -2.512 -1.668 1 95.44 325 GLU B O 1
ATOM 5873 N N . SER B 1 326 ? -19.609 -2.246 0.563 1 97.31 326 SER B N 1
ATOM 5874 C CA . SER B 1 326 ? -18.312 -1.623 0.296 1 97.31 326 SER B CA 1
ATOM 5875 C C . SER B 1 326 ? -17.297 -2.648 -0.195 1 97.31 326 SER B C 1
ATOM 5877 O O . SER B 1 326 ? -17.312 -3.807 0.227 1 97.31 326 SER B O 1
ATOM 5879 N N . VAL B 1 327 ? -16.453 -2.211 -1.084 1 98.81 327 VAL B N 1
ATOM 5880 C CA . VAL B 1 327 ? -15.328 -3.029 -1.509 1 98.81 327 VAL B CA 1
ATOM 5881 C C . VAL B 1 327 ? -14.148 -2.811 -0.563 1 98.81 327 VAL B C 1
ATOM 5883 O O . VAL B 1 327 ? -13.477 -1.777 -0.624 1 98.81 327 VAL B O 1
ATOM 5886 N N . ASP B 1 328 ? -13.844 -3.795 0.229 1 98.81 328 ASP B N 1
ATOM 5887 C CA . ASP B 1 328 ? -12.781 -3.664 1.219 1 98.81 328 ASP B CA 1
ATOM 5888 C C . ASP B 1 328 ? -11.406 -3.912 0.589 1 98.81 328 ASP B C 1
ATOM 5890 O O . ASP B 1 328 ? -10.438 -3.23 0.918 1 98.81 328 ASP B O 1
ATOM 5894 N N . ILE B 1 329 ? -11.375 -4.945 -0.265 1 98.94 329 ILE B N 1
ATOM 5895 C CA . ILE B 1 329 ? -10.125 -5.387 -0.88 1 98.94 329 ILE B CA 1
ATOM 5896 C C . ILE B 1 329 ? -10.336 -5.617 -2.375 1 98.94 329 ILE B C 1
ATOM 5898 O O . ILE B 1 329 ? -11.359 -6.18 -2.783 1 98.94 329 ILE B O 1
ATOM 5902 N N . THR B 1 330 ? -9.453 -5.109 -3.148 1 98.94 330 THR B N 1
ATOM 5903 C CA . THR B 1 330 ? -9.438 -5.449 -4.566 1 98.94 330 THR B CA 1
ATOM 5904 C C . THR B 1 330 ? -8.148 -6.172 -4.938 1 98.94 330 THR B C 1
ATOM 5906 O O . THR B 1 330 ? -7.055 -5.715 -4.59 1 98.94 330 THR B O 1
ATOM 5909 N N . LEU B 1 331 ? -8.258 -7.309 -5.551 1 98.94 331 LEU B N 1
ATOM 5910 C CA . LEU B 1 331 ? -7.133 -8.016 -6.152 1 98.94 331 LEU B CA 1
ATOM 5911 C C . LEU B 1 331 ? -7.078 -7.77 -7.656 1 98.94 331 LEU B C 1
ATOM 5913 O O . LEU B 1 331 ? -7.914 -8.281 -8.406 1 98.94 331 LEU B O 1
ATOM 5917 N N . ASP B 1 332 ? -6.164 -6.984 -8.07 1 98.81 332 ASP B N 1
ATOM 5918 C CA . ASP B 1 332 ? -5.984 -6.754 -9.5 1 98.81 332 ASP B CA 1
ATOM 5919 C C . ASP B 1 332 ? -5.082 -7.82 -10.117 1 98.81 332 ASP B C 1
ATOM 5921 O O . ASP B 1 332 ? -3.855 -7.703 -10.078 1 98.81 332 ASP B O 1
ATOM 5925 N N . CYS B 1 333 ? -5.668 -8.734 -10.805 1 98.06 333 CYS B N 1
ATOM 5926 C CA . CYS B 1 333 ? -4.949 -9.875 -11.359 1 98.06 333 CYS B CA 1
ATOM 5927 C C . CYS B 1 333 ? -4.598 -9.633 -12.82 1 98.06 333 CYS B C 1
ATOM 5929 O O . CYS B 1 333 ? -4.18 -10.562 -13.523 1 98.06 333 CYS B O 1
ATOM 5931 N N . ALA B 1 334 ? -4.781 -8.445 -13.297 1 95.88 334 ALA B N 1
ATOM 5932 C CA . ALA B 1 334 ? -4.41 -8.062 -14.656 1 95.88 334 ALA B CA 1
ATOM 5933 C C . ALA B 1 334 ? -3.189 -7.145 -14.656 1 95.88 334 ALA B C 1
ATOM 5935 O O . ALA B 1 334 ? -2.16 -7.469 -15.25 1 95.88 334 ALA B O 1
ATOM 5936 N N . GLY B 1 335 ? -3.27 -6.051 -13.867 1 95.94 335 GLY B N 1
ATOM 5937 C CA . GLY B 1 335 ? -2.129 -5.164 -13.711 1 95.94 335 GLY B CA 1
ATOM 5938 C C . GLY B 1 335 ? -1.976 -4.184 -14.859 1 95.94 335 GLY B C 1
ATOM 5939 O O . GLY B 1 335 ? -0.864 -3.941 -15.336 1 95.94 335 GLY B O 1
ATOM 5940 N N . PHE B 1 336 ? -3.084 -3.654 -15.375 1 96.44 336 PHE B N 1
ATOM 5941 C CA . PHE B 1 336 ? -3.086 -2.625 -16.406 1 96.44 336 PHE B CA 1
ATOM 5942 C C . PHE B 1 336 ? -3.488 -1.275 -15.828 1 96.44 336 PHE B C 1
ATOM 5944 O O . PHE B 1 336 ? -4.098 -1.21 -14.758 1 96.44 336 PHE B O 1
ATOM 5951 N N . ASN B 1 337 ? -3.186 -0.205 -16.594 1 96.75 337 ASN B N 1
ATOM 5952 C CA . ASN B 1 337 ? -3.629 1.127 -16.203 1 96.75 337 ASN B CA 1
ATOM 5953 C C . ASN B 1 337 ? -5.121 1.146 -15.867 1 96.75 337 ASN B C 1
ATOM 5955 O O . ASN B 1 337 ? -5.52 1.638 -14.812 1 96.75 337 ASN B O 1
ATOM 5959 N N . LYS B 1 338 ? -5.852 0.608 -16.75 1 97.38 338 LYS B N 1
ATOM 5960 C CA . LYS B 1 338 ? -7.305 0.663 -16.641 1 97.38 338 LYS B CA 1
ATOM 5961 C C . LYS B 1 338 ? -7.805 -0.127 -15.438 1 97.38 338 LYS B C 1
ATOM 5963 O O . LYS B 1 338 ? -8.648 0.355 -14.68 1 97.38 338 LYS B O 1
ATOM 5968 N N . THR B 1 339 ? -7.305 -1.356 -15.289 1 98.25 339 THR B N 1
ATOM 5969 C CA . THR B 1 339 ? -7.781 -2.193 -14.195 1 98.25 339 THR B CA 1
ATOM 5970 C C . THR B 1 339 ? -7.34 -1.627 -12.852 1 98.25 339 THR B C 1
ATOM 5972 O O . THR B 1 339 ? -8.102 -1.64 -11.883 1 98.25 339 THR B O 1
ATOM 5975 N N . MET B 1 340 ? -6.156 -1.14 -12.805 1 98.25 340 MET B N 1
ATOM 5976 C CA . MET B 1 340 ? -5.668 -0.532 -11.57 1 98.25 340 MET B CA 1
ATOM 5977 C C . MET B 1 340 ? -6.445 0.736 -11.234 1 98.25 340 MET B C 1
ATOM 5979 O O . MET B 1 340 ? -6.785 0.978 -10.078 1 98.25 340 MET B O 1
ATOM 5983 N N . THR B 1 341 ? -6.66 1.553 -12.219 1 98.31 341 THR B N 1
ATOM 5984 C CA . THR B 1 341 ? -7.465 2.752 -12.016 1 98.31 341 THR B CA 1
ATOM 5985 C C . THR B 1 341 ? -8.859 2.391 -11.516 1 98.31 341 THR B C 1
ATOM 5987 O O . THR B 1 341 ? -9.367 3.014 -10.578 1 98.31 341 THR B O 1
ATOM 5990 N N . THR B 1 342 ? -9.453 1.407 -12.117 1 98.75 342 THR B N 1
ATOM 5991 C CA . THR B 1 342 ? -10.766 0.941 -11.688 1 98.75 342 THR B CA 1
ATOM 5992 C C . THR B 1 342 ? -10.711 0.425 -10.25 1 98.75 342 THR B C 1
ATOM 5994 O O . THR B 1 342 ? -11.586 0.743 -9.438 1 98.75 342 THR B O 1
ATOM 5997 N N . ALA B 1 343 ? -9.711 -0.372 -9.969 1 98.81 343 ALA B N 1
ATOM 5998 C CA . ALA B 1 343 ? -9.539 -0.94 -8.633 1 98.81 343 ALA B CA 1
ATOM 5999 C C . ALA B 1 343 ? -9.414 0.158 -7.582 1 98.81 343 ALA B C 1
ATOM 6001 O O . ALA B 1 343 ? -10.094 0.121 -6.555 1 98.81 343 ALA B O 1
ATOM 6002 N N . LEU B 1 344 ? -8.594 1.135 -7.824 1 98.56 344 LEU B N 1
ATOM 6003 C CA . LEU B 1 344 ? -8.352 2.221 -6.883 1 98.56 344 LEU B CA 1
ATOM 6004 C C . LEU B 1 344 ? -9.617 3.031 -6.645 1 98.56 344 LEU B C 1
ATOM 6006 O O . LEU B 1 344 ? -9.875 3.48 -5.523 1 98.56 344 LEU B O 1
ATOM 6010 N N . ASN B 1 345 ? -10.383 3.221 -7.641 1 98.38 345 ASN B N 1
ATOM 6011 C CA . ASN B 1 345 ? -11.594 4.02 -7.52 1 98.38 345 ASN B CA 1
ATOM 6012 C C . ASN B 1 345 ? -12.727 3.229 -6.875 1 98.38 345 ASN B C 1
ATOM 6014 O O . ASN B 1 345 ? -13.578 3.797 -6.184 1 98.38 345 ASN B O 1
ATOM 6018 N N . ALA B 1 346 ? -12.758 1.939 -7.059 1 98.81 346 ALA B N 1
ATOM 6019 C CA . ALA B 1 346 ? -13.852 1.106 -6.57 1 98.81 346 ALA B CA 1
ATOM 6020 C C . ALA B 1 346 ? -13.656 0.758 -5.098 1 98.81 346 ALA B C 1
ATOM 6022 O O . ALA B 1 346 ? -14.633 0.486 -4.387 1 98.81 346 ALA B O 1
ATOM 6023 N N . THR B 1 347 ? -12.461 0.702 -4.656 1 98.88 347 THR B N 1
ATOM 6024 C CA . THR B 1 347 ? -12.148 0.286 -3.291 1 98.88 347 THR B CA 1
ATOM 6025 C C . THR B 1 347 ? -12.492 1.391 -2.297 1 98.88 347 THR B C 1
ATOM 6027 O O . THR B 1 347 ? -12.195 2.562 -2.537 1 98.88 347 THR B O 1
ATOM 6030 N N . ARG B 1 348 ? -13.047 1.072 -1.209 1 98.5 348 ARG B N 1
ATOM 6031 C CA . ARG B 1 348 ? -13.523 2.037 -0.221 1 98.5 348 ARG B CA 1
ATOM 6032 C C . ARG B 1 348 ? -12.352 2.729 0.47 1 98.5 348 ARG B C 1
ATOM 6034 O O . ARG B 1 348 ? -11.234 2.205 0.489 1 98.5 348 ARG B O 1
ATOM 6041 N N . PRO B 1 349 ? -12.586 3.918 1.136 1 98.31 349 PRO B N 1
ATOM 6042 C CA . PRO B 1 349 ? -11.539 4.527 1.951 1 98.31 349 PRO B CA 1
ATOM 6043 C C . PRO B 1 349 ? -11.016 3.592 3.041 1 98.31 349 PRO B C 1
ATOM 6045 O O . PRO B 1 349 ? -11.805 2.887 3.68 1 98.31 349 PRO B O 1
ATOM 6048 N N . GLY B 1 350 ? -9.734 3.572 3.176 1 98.38 350 GLY B N 1
ATOM 6049 C CA . GLY B 1 350 ? -9.117 2.701 4.16 1 98.38 350 GLY B CA 1
ATOM 6050 C C . GLY B 1 350 ? -8.938 1.276 3.67 1 98.38 350 GLY B C 1
ATOM 6051 O O . GLY B 1 350 ? -8.422 0.424 4.395 1 98.38 350 GLY B O 1
ATOM 6052 N N . GLY B 1 351 ? -9.398 0.973 2.426 1 98.69 351 GLY B N 1
ATOM 6053 C CA . GLY B 1 351 ? -9.273 -0.359 1.855 1 98.69 351 GLY B CA 1
ATOM 6054 C C . GLY B 1 351 ? -7.906 -0.62 1.244 1 98.69 351 GLY B C 1
ATOM 6055 O O . GLY B 1 351 ? -6.988 0.191 1.392 1 98.69 351 GLY B O 1
ATOM 6056 N N . LYS B 1 352 ? -7.801 -1.816 0.552 1 98.88 352 LYS B N 1
ATOM 6057 C CA . LYS B 1 352 ? -6.527 -2.23 -0.036 1 98.88 352 LYS B CA 1
ATOM 6058 C C . LYS B 1 352 ? -6.715 -2.695 -1.477 1 98.88 352 LYS B C 1
ATOM 6060 O O . LYS B 1 352 ? -7.711 -3.35 -1.8 1 98.88 352 LYS B O 1
ATOM 6065 N N . VAL B 1 353 ? -5.75 -2.328 -2.287 1 98.88 353 VAL B N 1
ATOM 6066 C CA . VAL B 1 353 ? -5.645 -2.848 -3.646 1 98.88 353 VAL B CA 1
ATOM 6067 C C . VAL B 1 353 ? -4.344 -3.635 -3.801 1 98.88 353 VAL B C 1
ATOM 6069 O O . VAL B 1 353 ? -3.254 -3.084 -3.631 1 98.88 353 VAL B O 1
ATOM 6072 N N . CYS B 1 354 ? -4.48 -4.902 -4.133 1 98.69 354 CYS B N 1
ATOM 6073 C CA . CYS B 1 354 ? -3.318 -5.754 -4.344 1 98.69 354 CYS B CA 1
ATOM 6074 C C . CYS B 1 354 ? -2.992 -5.883 -5.824 1 98.69 354 CYS B C 1
ATOM 6076 O O . CYS B 1 354 ? -3.85 -6.27 -6.621 1 98.69 354 CYS B O 1
ATOM 6078 N N . LEU B 1 355 ? -1.809 -5.527 -6.117 1 98.38 355 LEU B N 1
ATOM 6079 C CA . LEU B 1 355 ? -1.354 -5.703 -7.492 1 98.38 355 LEU B CA 1
ATOM 6080 C C . LEU B 1 355 ? -0.711 -7.074 -7.68 1 98.38 355 LEU B C 1
ATOM 6082 O O . LEU B 1 355 ? 0.446 -7.277 -7.305 1 98.38 355 LEU B O 1
ATOM 6086 N N . VAL B 1 356 ? -1.454 -7.949 -8.336 1 97.56 356 VAL B N 1
ATOM 6087 C CA . VAL B 1 356 ? -1.032 -9.336 -8.531 1 97.56 356 VAL B CA 1
ATOM 6088 C C . VAL B 1 356 ? -0.529 -9.523 -9.961 1 97.56 356 VAL B C 1
ATOM 6090 O O . VAL B 1 356 ? 0.511 -10.148 -10.18 1 97.56 356 VAL B O 1
ATOM 6093 N N . GLY B 1 357 ? -1.286 -8.945 -10.867 1 94 357 GLY B N 1
ATOM 6094 C CA . GLY B 1 357 ? -0.919 -9.062 -12.266 1 94 357 GLY B CA 1
ATOM 6095 C C . GLY B 1 357 ? 0.184 -8.102 -12.672 1 94 357 GLY B C 1
ATOM 6096 O O . GLY B 1 357 ? 0.33 -7.031 -12.086 1 94 357 GLY B O 1
ATOM 6097 N N . MET B 1 358 ? 0.91 -8.422 -13.727 1 87.56 358 MET B N 1
ATOM 6098 C CA . MET B 1 358 ? 2.068 -7.645 -14.156 1 87.56 358 MET B CA 1
ATOM 6099 C C . MET B 1 358 ? 1.926 -7.219 -15.617 1 87.56 358 MET B C 1
ATOM 6101 O O . MET B 1 358 ? 2.867 -7.355 -16.406 1 87.56 358 MET B O 1
ATOM 6105 N N . GLY B 1 359 ? 0.808 -6.664 -15.93 1 83 359 GLY B N 1
ATOM 6106 C CA . GLY B 1 359 ? 0.527 -6.301 -17.312 1 83 359 GLY B CA 1
ATOM 6107 C C . GLY B 1 359 ? 1.395 -5.168 -17.828 1 83 359 GLY B C 1
ATOM 6108 O O . GLY B 1 359 ? 2.07 -5.305 -18.844 1 83 359 GLY B O 1
ATOM 6109 N N . HIS B 1 360 ? 1.341 -4.062 -17.109 1 87.19 360 HIS B N 1
ATOM 6110 C CA . HIS B 1 360 ? 2.168 -2.912 -17.453 1 87.19 360 HIS B CA 1
ATOM 6111 C C . HIS B 1 360 ? 3.303 -2.729 -16.453 1 87.19 360 HIS B C 1
ATOM 6113 O O . HIS B 1 360 ? 3.107 -2.912 -15.25 1 87.19 360 HIS B O 1
ATOM 6119 N N . ASN B 1 361 ? 4.406 -2.387 -17 1 86.94 361 ASN B N 1
ATOM 6120 C CA . ASN B 1 361 ? 5.527 -2.078 -16.125 1 86.94 361 ASN B CA 1
ATOM 6121 C C . ASN B 1 361 ? 5.305 -0.768 -15.367 1 86.94 361 ASN B C 1
ATOM 6123 O O . ASN B 1 361 ? 5.184 -0.763 -14.141 1 86.94 361 ASN B O 1
ATOM 6127 N N . GLU B 1 362 ? 5.215 0.337 -16.188 1 93.25 362 GLU B N 1
ATOM 6128 C CA . GLU B 1 362 ? 4.816 1.637 -15.656 1 93.25 362 GLU B CA 1
ATOM 6129 C C . GLU B 1 362 ? 3.318 1.869 -15.828 1 93.25 362 GLU B C 1
ATOM 6131 O O . GLU B 1 362 ? 2.74 1.497 -16.844 1 93.25 362 GLU B O 1
ATOM 6136 N N . MET B 1 363 ? 2.793 2.467 -14.781 1 95.38 363 MET B N 1
ATOM 6137 C CA . MET B 1 363 ? 1.353 2.705 -14.836 1 95.38 363 MET B CA 1
ATOM 6138 C C . MET B 1 363 ? 1.032 4.164 -14.539 1 95.38 363 MET B C 1
ATOM 6140 O O . MET B 1 363 ? 1.68 4.789 -13.695 1 95.38 363 MET B O 1
ATOM 6144 N N . THR B 1 364 ? 0.103 4.676 -15.266 1 96.75 364 THR B N 1
ATOM 6145 C CA . THR B 1 364 ? -0.509 5.957 -14.945 1 96.75 364 THR B CA 1
ATOM 6146 C C . THR B 1 364 ? -1.805 5.758 -14.164 1 96.75 364 THR B C 1
ATOM 6148 O O . THR B 1 364 ? -2.799 5.277 -14.711 1 96.75 364 THR B O 1
ATOM 6151 N N . VAL B 1 365 ? -1.78 6.109 -12.922 1 96.56 365 VAL B N 1
ATOM 6152 C CA . VAL B 1 365 ? -2.91 5.793 -12.055 1 96.56 365 VAL B CA 1
ATOM 6153 C C . VAL B 1 365 ? -3.174 6.961 -11.102 1 96.56 365 VAL B C 1
ATOM 6155 O O . VAL B 1 365 ? -2.275 7.754 -10.82 1 96.56 365 VAL B O 1
ATOM 6158 N N . PRO B 1 366 ? -4.402 7.098 -10.641 1 96.25 366 PRO B N 1
ATOM 6159 C CA . PRO B 1 366 ? -4.758 8.156 -9.688 1 96.25 366 PRO B CA 1
ATOM 6160 C C . PRO B 1 366 ? -4.309 7.84 -8.266 1 96.25 366 PRO B C 1
ATOM 6162 O O . PRO B 1 366 ? -5.148 7.66 -7.379 1 96.25 366 PRO B O 1
ATOM 6165 N N . LEU B 1 367 ? -3.061 7.914 -7.98 1 96.25 367 LEU B N 1
ATOM 6166 C CA . LEU B 1 367 ? -2.496 7.523 -6.691 1 96.25 367 LEU B CA 1
ATOM 6167 C C . LEU B 1 367 ? -2.844 8.547 -5.613 1 96.25 367 LEU B C 1
ATOM 6169 O O . LEU B 1 367 ? -3.104 8.18 -4.465 1 96.25 367 LEU B O 1
ATOM 6173 N N . THR B 1 368 ? -2.834 9.812 -5.957 1 94.38 368 THR B N 1
ATOM 6174 C CA . THR B 1 368 ? -3.074 10.852 -4.957 1 94.38 368 THR B CA 1
ATOM 6175 C C . THR B 1 368 ? -4.508 10.781 -4.441 1 94.38 368 THR B C 1
ATOM 6177 O O . THR B 1 368 ? -4.738 10.742 -3.23 1 94.38 368 THR B O 1
ATOM 6180 N N . PRO B 1 369 ? -5.488 10.688 -5.371 1 94.5 369 PRO B N 1
ATOM 6181 C CA . PRO B 1 369 ? -6.852 10.508 -4.867 1 94.5 369 PRO B CA 1
ATOM 6182 C C . PRO B 1 369 ? -7.004 9.242 -4.023 1 94.5 369 PRO B C 1
ATOM 6184 O O . PRO B 1 369 ? -7.758 9.234 -3.049 1 94.5 369 PRO B O 1
ATOM 6187 N N . ALA B 1 370 ? -6.332 8.211 -4.406 1 96.56 370 ALA B N 1
ATOM 6188 C CA . ALA B 1 370 ? -6.379 6.98 -3.619 1 96.56 370 ALA B CA 1
ATOM 6189 C C . ALA B 1 370 ? -5.746 7.184 -2.246 1 96.56 370 ALA B C 1
ATOM 6191 O O . ALA B 1 370 ? -6.297 6.754 -1.23 1 96.56 370 ALA B O 1
ATOM 6192 N N . ALA B 1 371 ? -4.625 7.844 -2.211 1 96.38 371 ALA B N 1
ATOM 6193 C CA . ALA B 1 371 ? -3.938 8.117 -0.952 1 96.38 371 ALA B CA 1
ATOM 6194 C C . ALA B 1 371 ? -4.785 9.008 -0.046 1 96.38 371 ALA B C 1
ATOM 6196 O O . ALA B 1 371 ? -4.797 8.828 1.174 1 96.38 371 ALA B O 1
ATOM 6197 N N . ALA B 1 372 ? -5.496 9.945 -0.623 1 94.25 372 ALA B N 1
ATOM 6198 C CA . ALA B 1 372 ? -6.355 10.867 0.122 1 94.25 372 ALA B CA 1
ATOM 6199 C C . ALA B 1 372 ? -7.555 10.133 0.716 1 94.25 372 ALA B C 1
ATOM 6201 O O . ALA B 1 372 ? -8.359 10.727 1.441 1 94.25 372 ALA B O 1
ATOM 6202 N N . ARG B 1 373 ? -7.664 8.883 0.414 1 96.75 373 ARG B N 1
ATOM 6203 C CA . ARG B 1 373 ? -8.656 8 1.017 1 96.75 373 ARG B CA 1
ATOM 6204 C C . ARG B 1 373 ? -7.996 6.891 1.817 1 96.75 373 ARG B C 1
ATOM 6206 O O . ARG B 1 373 ? -8.664 5.945 2.248 1 96.75 373 ARG B O 1
ATOM 6213 N N . GLU B 1 374 ? -6.68 7 1.872 1 98.19 374 GLU B N 1
ATOM 6214 C CA . GLU B 1 374 ? -5.84 6.02 2.555 1 98.19 374 GLU B CA 1
ATOM 6215 C C . GLU B 1 374 ? -6.066 4.617 2.002 1 98.19 374 GLU B C 1
ATOM 6217 O O . GLU B 1 374 ? -6.129 3.646 2.76 1 98.19 374 GLU B O 1
ATOM 6222 N N . VAL B 1 375 ? -6.352 4.516 0.742 1 98.62 375 VAL B N 1
ATOM 6223 C CA . VAL B 1 375 ? -6.305 3.223 0.065 1 98.62 375 VAL B CA 1
ATOM 6224 C C . VAL B 1 375 ? -4.852 2.803 -0.142 1 98.62 375 VAL B C 1
ATOM 6226 O O . VAL B 1 375 ? -4.059 3.547 -0.727 1 98.62 375 VAL B O 1
ATOM 6229 N N . ASP B 1 376 ? -4.516 1.646 0.357 1 98.75 376 ASP B N 1
ATOM 6230 C CA . ASP B 1 376 ? -3.154 1.139 0.216 1 98.75 376 ASP B CA 1
ATOM 6231 C C . ASP B 1 376 ? -3.014 0.285 -1.042 1 98.75 376 ASP B C 1
ATOM 6233 O O . ASP B 1 376 ? -3.945 -0.426 -1.423 1 98.75 376 ASP B O 1
ATOM 6237 N N . VAL B 1 377 ? -1.873 0.4 -1.649 1 98.75 377 VAL B N 1
ATOM 6238 C CA . VAL B 1 377 ? -1.488 -0.524 -2.711 1 98.75 377 VAL B CA 1
ATOM 6239 C C . VAL B 1 377 ? -0.482 -1.539 -2.172 1 98.75 377 VAL B C 1
ATOM 6241 O O . VAL B 1 377 ? 0.589 -1.165 -1.689 1 98.75 377 VAL B O 1
ATOM 6244 N N . VAL B 1 378 ? -0.835 -2.793 -2.295 1 98.62 378 VAL B N 1
ATOM 6245 C CA . VAL B 1 378 ? -0.044 -3.879 -1.726 1 98.62 378 VAL B CA 1
ATOM 6246 C C . VAL B 1 378 ? 0.608 -4.688 -2.846 1 98.62 378 VAL B C 1
ATOM 6248 O O . VAL B 1 378 ? -0.069 -5.125 -3.777 1 98.62 378 VAL B O 1
ATOM 6251 N N . GLY B 1 379 ? 1.883 -4.809 -2.715 1 96.88 379 GLY B N 1
ATOM 6252 C CA . GLY B 1 379 ? 2.586 -5.637 -3.684 1 96.88 379 GLY B CA 1
ATOM 6253 C C . GLY B 1 379 ? 2.529 -7.117 -3.355 1 96.88 379 GLY B C 1
ATOM 6254 O O . GLY B 1 379 ? 2.594 -7.5 -2.186 1 96.88 379 GLY B O 1
ATOM 6255 N N . VAL B 1 380 ? 2.432 -7.926 -4.383 1 96.31 380 VAL B N 1
ATOM 6256 C CA . VAL B 1 380 ? 2.436 -9.383 -4.258 1 96.31 380 VAL B CA 1
ATOM 6257 C C . VAL B 1 380 ? 3.48 -9.977 -5.195 1 96.31 380 VAL B C 1
ATOM 6259 O O . VAL B 1 380 ? 3.465 -9.719 -6.402 1 96.31 380 VAL B O 1
ATOM 6262 N N . PHE B 1 381 ? 4.395 -10.742 -4.578 1 96 381 PHE B N 1
ATOM 6263 C CA . PHE B 1 381 ? 5.445 -11.352 -5.391 1 96 381 PHE B CA 1
ATOM 6264 C C . PHE B 1 381 ? 5.637 -12.812 -5.016 1 96 381 PHE B C 1
ATOM 6266 O O . PHE B 1 381 ? 5.93 -13.133 -3.863 1 96 381 PHE B O 1
ATOM 6273 N N . ARG B 1 382 ? 5.445 -13.578 -6.031 1 96.31 382 ARG B N 1
ATOM 6274 C CA . ARG B 1 382 ? 5.512 -15.023 -5.828 1 96.31 382 ARG B CA 1
ATOM 6275 C C . ARG B 1 382 ? 4.586 -15.461 -4.695 1 96.31 382 ARG B C 1
ATOM 6277 O O . ARG B 1 382 ? 3.371 -15.266 -4.77 1 96.31 382 ARG B O 1
ATOM 6284 N N . TYR B 1 383 ? 5.172 -16.188 -3.705 1 98.5 383 TYR B N 1
ATOM 6285 C CA . TYR B 1 383 ? 4.465 -16.734 -2.549 1 98.5 383 TYR B CA 1
ATOM 6286 C C . TYR B 1 383 ? 5.441 -17.328 -1.541 1 98.5 383 TYR B C 1
ATOM 6288 O O . TYR B 1 383 ? 6.629 -17.469 -1.832 1 98.5 383 TYR B O 1
ATOM 6296 N N . LYS B 1 384 ? 4.926 -17.516 -0.387 1 98.38 384 LYS B N 1
ATOM 6297 C CA . LYS B 1 384 ? 5.703 -18.172 0.666 1 98.38 384 LYS B CA 1
ATOM 6298 C C . LYS B 1 384 ? 4.797 -18.984 1.597 1 98.38 384 LYS B C 1
ATOM 6300 O O . LYS B 1 384 ? 3.682 -18.562 1.903 1 98.38 384 LYS B O 1
ATOM 6305 N N . ASN B 1 385 ? 5.195 -20.125 1.938 1 98.12 385 ASN B N 1
ATOM 6306 C CA . ASN B 1 385 ? 4.539 -20.969 2.936 1 98.12 385 ASN B CA 1
ATOM 6307 C C . ASN B 1 385 ? 3.084 -21.234 2.568 1 98.12 385 ASN B C 1
ATOM 6309 O O . ASN B 1 385 ? 2.191 -21.109 3.408 1 98.12 385 ASN B O 1
ATOM 6313 N N . THR B 1 386 ? 2.889 -21.641 1.33 1 98.69 386 THR B N 1
ATOM 6314 C CA . THR B 1 386 ? 1.499 -21.75 0.899 1 98.69 386 THR B CA 1
ATOM 6315 C C . THR B 1 386 ? 1.122 -23.203 0.657 1 98.69 386 THR B C 1
ATOM 6317 O O . THR B 1 386 ? -0.047 -23.578 0.774 1 98.69 386 THR B O 1
ATOM 6320 N N . TRP B 1 387 ? 1.996 -24.109 0.335 1 98.62 387 TRP B N 1
ATOM 6321 C CA . TRP B 1 387 ? 1.699 -25.438 -0.156 1 98.62 387 TRP B CA 1
ATOM 6322 C C . TRP B 1 387 ? 0.888 -26.234 0.868 1 98.62 387 TRP B C 1
ATOM 6324 O O . TRP B 1 387 ? -0.123 -26.844 0.527 1 98.62 387 TRP B O 1
ATOM 6334 N N . PRO B 1 388 ? 1.261 -26.188 2.191 1 98.56 388 PRO B N 1
ATOM 6335 C CA . PRO B 1 388 ? 0.437 -26.938 3.141 1 98.56 388 PRO B CA 1
ATOM 6336 C C . PRO B 1 388 ? -1.016 -26.469 3.164 1 98.56 388 PRO B C 1
ATOM 6338 O O . PRO B 1 388 ? -1.934 -27.297 3.217 1 98.56 388 PRO B O 1
ATOM 6341 N N . LEU B 1 389 ? -1.174 -25.203 3.076 1 98.69 389 LEU B N 1
ATOM 6342 C CA . LEU B 1 389 ? -2.531 -24.672 3.096 1 98.69 389 LEU B CA 1
ATOM 6343 C C . LEU B 1 389 ? -3.268 -25 1.805 1 98.69 389 LEU B C 1
ATOM 6345 O O . LEU B 1 389 ? -4.457 -25.344 1.832 1 98.69 389 LEU B O 1
ATOM 6349 N N . CYS B 1 390 ? -2.598 -24.891 0.676 1 98.81 390 CYS B N 1
ATOM 6350 C CA . CYS B 1 390 ? -3.203 -25.281 -0.597 1 98.81 390 CYS B CA 1
ATOM 6351 C C . CYS B 1 390 ? -3.672 -26.719 -0.57 1 98.81 390 CYS B C 1
ATOM 6353 O O . CYS B 1 390 ? -4.812 -27.016 -0.939 1 98.81 390 CYS B O 1
ATOM 6355 N N . ILE B 1 391 ? -2.82 -27.594 -0.115 1 98.75 391 ILE B N 1
ATOM 6356 C CA . ILE B 1 391 ? -3.137 -29.016 -0.074 1 98.75 391 ILE B CA 1
ATOM 6357 C C . ILE B 1 391 ? -4.312 -29.25 0.869 1 98.75 391 ILE B C 1
ATOM 6359 O O . ILE B 1 391 ? -5.207 -30.047 0.566 1 98.75 391 ILE B O 1
ATOM 6363 N N . GLU B 1 392 ? -4.34 -28.516 1.98 1 98.56 392 GLU B N 1
ATOM 6364 C CA . GLU B 1 392 ? -5.453 -28.641 2.914 1 98.56 392 GLU B CA 1
ATOM 6365 C C . GLU B 1 392 ? -6.762 -28.172 2.275 1 98.56 392 GLU B C 1
ATOM 6367 O O . GLU B 1 392 ? -7.805 -28.812 2.451 1 98.56 392 GLU B O 1
ATOM 6372 N N . PHE B 1 393 ? -6.734 -27.109 1.556 1 98.69 393 PHE B N 1
ATOM 6373 C CA . PHE B 1 393 ? -7.926 -26.594 0.89 1 98.69 393 PHE B CA 1
ATOM 6374 C C . PHE B 1 393 ? -8.438 -27.609 -0.136 1 98.69 393 PHE B C 1
ATOM 6376 O O . PHE B 1 393 ? -9.648 -27.781 -0.279 1 98.69 393 PHE B O 1
ATOM 6383 N N . LEU B 1 394 ? -7.555 -28.25 -0.821 1 98.62 394 LEU B N 1
ATOM 6384 C CA . LEU B 1 394 ? -7.938 -29.25 -1.807 1 98.62 394 LEU B CA 1
ATOM 6385 C C . LEU B 1 394 ? -8.5 -30.5 -1.125 1 98.62 394 LEU B C 1
ATOM 6387 O O . LEU B 1 394 ? -9.562 -31 -1.511 1 98.62 394 LEU B O 1
ATOM 6391 N N . ARG B 1 395 ? -7.836 -30.938 -0.123 1 97.94 395 ARG B N 1
ATOM 6392 C CA . ARG B 1 395 ? -8.195 -32.156 0.591 1 97.94 395 ARG B CA 1
ATOM 6393 C C . ARG B 1 395 ? -9.562 -32 1.259 1 97.94 395 ARG B C 1
ATOM 6395 O O . ARG B 1 395 ? -10.375 -32.938 1.229 1 97.94 395 ARG B O 1
ATOM 6402 N N . SER B 1 396 ? -9.844 -30.844 1.833 1 97.69 396 SER B N 1
ATOM 6403 C CA . SER B 1 396 ? -11.078 -30.609 2.58 1 97.69 396 SER B CA 1
ATOM 6404 C C . SER B 1 396 ? -12.25 -30.344 1.644 1 97.69 396 SER B C 1
ATOM 6406 O O . SER B 1 396 ? -13.406 -30.359 2.072 1 97.69 396 SER B O 1
ATOM 6408 N N . GLY B 1 397 ? -11.922 -30.047 0.423 1 97.31 397 GLY B N 1
ATOM 6409 C CA . GLY B 1 397 ? -12.969 -29.75 -0.536 1 97.31 397 GLY B CA 1
ATOM 6410 C C . GLY B 1 397 ? -13.398 -28.297 -0.521 1 97.31 397 GLY B C 1
ATOM 6411 O O . GLY B 1 397 ? -14.305 -27.891 -1.256 1 97.31 397 GLY B O 1
ATOM 6412 N N . LYS B 1 398 ? -12.734 -27.5 0.229 1 98 398 LYS B N 1
ATOM 6413 C CA . LYS B 1 398 ? -13.039 -26.062 0.238 1 98 398 LYS B CA 1
ATOM 6414 C C . LYS B 1 398 ? -12.734 -25.438 -1.116 1 98 398 LYS B C 1
ATOM 6416 O O . LYS B 1 398 ? -13.359 -24.438 -1.501 1 98 398 LYS B O 1
ATOM 6421 N N . ILE B 1 399 ? -11.734 -25.984 -1.76 1 98.62 399 ILE B N 1
ATOM 6422 C CA . ILE B 1 399 ? -11.391 -25.547 -3.105 1 98.62 399 ILE B CA 1
ATOM 6423 C C . ILE B 1 399 ? -11.375 -26.734 -4.059 1 98.62 399 ILE B C 1
ATOM 6425 O O . ILE B 1 399 ? -10.859 -27.797 -3.721 1 98.62 399 ILE B O 1
ATOM 6429 N N . ASP B 1 400 ? -12 -26.594 -5.148 1 98.44 400 ASP B N 1
ATOM 6430 C CA . ASP B 1 400 ? -11.906 -27.531 -6.262 1 98.44 400 ASP B CA 1
ATOM 6431 C C . ASP B 1 400 ? -11.258 -26.875 -7.48 1 98.44 400 ASP B C 1
ATOM 6433 O O . ASP B 1 400 ? -11.867 -26.016 -8.125 1 98.44 400 ASP B O 1
ATOM 6437 N N . VAL B 1 401 ? -10.094 -27.328 -7.863 1 98.38 401 VAL B N 1
ATOM 6438 C CA . VAL B 1 401 ? -9.352 -26.672 -8.938 1 98.38 401 VAL B CA 1
ATOM 6439 C C . VAL B 1 401 ? -9.562 -27.422 -10.25 1 98.38 401 VAL B C 1
ATOM 6441 O O . VAL B 1 401 ? -9.148 -26.953 -11.312 1 98.38 401 VAL B O 1
ATOM 6444 N N . LYS B 1 402 ? -10.18 -28.531 -10.203 1 97.5 402 LYS B N 1
ATOM 6445 C CA . LYS B 1 402 ? -10.297 -29.422 -11.352 1 97.5 402 LYS B CA 1
ATOM 6446 C C . LYS B 1 402 ? -10.961 -28.719 -12.531 1 97.5 402 LYS B C 1
ATOM 6448 O O . LYS B 1 402 ? -10.523 -28.859 -13.68 1 97.5 402 LYS B O 1
ATOM 6453 N N . PRO B 1 403 ? -12.039 -27.875 -12.281 1 96.75 403 PRO B N 1
ATOM 6454 C CA . PRO B 1 403 ? -12.695 -27.203 -13.406 1 96.75 403 PRO B CA 1
ATOM 6455 C C . PRO B 1 403 ? -11.773 -26.234 -14.141 1 96.75 403 PRO B C 1
ATOM 6457 O O . PRO B 1 403 ? -12.078 -25.828 -15.266 1 96.75 403 PRO B O 1
ATOM 6460 N N . LEU B 1 404 ? -10.68 -25.875 -13.555 1 97.56 404 LEU B N 1
ATOM 6461 C CA . LEU B 1 404 ? -9.781 -24.906 -14.18 1 97.56 404 LEU B CA 1
ATOM 6462 C C . LEU B 1 404 ? -8.859 -25.594 -15.188 1 97.56 404 LEU B C 1
ATOM 6464 O O . LEU B 1 404 ? -8.242 -24.938 -16.016 1 97.56 404 LEU B O 1
ATOM 6468 N N . ILE B 1 405 ? -8.688 -26.891 -15.023 1 97.25 405 ILE B N 1
ATOM 6469 C CA . ILE B 1 405 ? -7.871 -27.656 -15.953 1 97.25 405 ILE B CA 1
ATOM 6470 C C . ILE B 1 405 ? -8.703 -28.016 -17.188 1 97.25 405 ILE B C 1
ATOM 6472 O O . ILE B 1 405 ? -9.445 -29 -17.188 1 97.25 405 ILE B O 1
ATOM 6476 N N . THR B 1 406 ? -8.492 -27.297 -18.297 1 95.81 406 THR B N 1
ATOM 6477 C CA . THR B 1 406 ? -9.422 -27.391 -19.406 1 95.81 406 THR B CA 1
ATOM 6478 C C . THR B 1 406 ? -8.859 -28.281 -20.516 1 95.81 406 THR B C 1
ATOM 6480 O O . THR B 1 406 ? -9.617 -28.844 -21.312 1 95.81 406 THR B O 1
ATOM 6483 N N . HIS B 1 407 ? -7.555 -28.344 -20.641 1 96.19 407 HIS B N 1
ATOM 6484 C CA . HIS B 1 407 ? -6.926 -29.109 -21.703 1 96.19 407 HIS B CA 1
ATOM 6485 C C . HIS B 1 407 ? -5.773 -29.953 -21.172 1 96.19 407 HIS B C 1
ATOM 6487 O O . HIS B 1 407 ? -5.109 -29.562 -20.203 1 96.19 407 HIS B O 1
ATOM 6493 N N . ARG B 1 408 ? -5.582 -31.047 -21.828 1 96.5 408 ARG B N 1
ATOM 6494 C CA . ARG B 1 408 ? -4.5 -31.984 -21.5 1 96.5 408 ARG B CA 1
ATOM 6495 C C . ARG B 1 408 ? -3.754 -32.406 -22.766 1 96.5 408 ARG B C 1
ATOM 6497 O O . ARG B 1 408 ? -4.367 -32.656 -23.797 1 96.5 408 ARG B O 1
ATOM 6504 N N . PHE B 1 409 ? -2.467 -32.406 -22.625 1 95.06 409 PHE B N 1
ATOM 6505 C CA . PHE B 1 409 ? -1.621 -32.812 -23.734 1 95.06 409 PHE B CA 1
ATOM 6506 C C . PHE B 1 409 ? -0.528 -33.75 -23.266 1 95.06 409 PHE B C 1
ATOM 6508 O O . PHE B 1 409 ? -0.18 -33.781 -22.078 1 95.06 409 PHE B O 1
ATOM 6515 N N . GLY B 1 410 ? -0.008 -34.5 -24.203 1 90.88 410 GLY B N 1
ATOM 6516 C CA . GLY B 1 410 ? 1.168 -35.312 -23.938 1 90.88 410 GLY B CA 1
ATOM 6517 C C . GLY B 1 410 ? 2.471 -34.594 -24.172 1 90.88 410 GLY B C 1
ATOM 6518 O O . GLY B 1 410 ? 2.498 -33.344 -24.188 1 90.88 410 GLY B O 1
ATOM 6519 N N . PHE B 1 411 ? 3.578 -35.375 -24.312 1 86.19 411 PHE B N 1
ATOM 6520 C CA . PHE B 1 411 ? 4.895 -34.75 -24.281 1 86.19 411 PHE B CA 1
ATOM 6521 C C . PHE B 1 411 ? 5.598 -34.906 -25.625 1 86.19 411 PHE B C 1
ATOM 6523 O O . PHE B 1 411 ? 6.797 -34.688 -25.75 1 86.19 411 PHE B O 1
ATOM 6530 N N . SER B 1 412 ? 4.895 -35.281 -26.641 1 85.19 412 SER B N 1
ATOM 6531 C CA . SER B 1 412 ? 5.504 -35.281 -27.953 1 85.19 412 SER B CA 1
ATOM 6532 C C . SER B 1 412 ? 5.742 -33.875 -28.469 1 85.19 412 SER B C 1
ATOM 6534 O O . SER B 1 412 ? 5.137 -32.906 -27.953 1 85.19 412 SER B O 1
ATOM 6536 N N . GLN B 1 413 ? 6.625 -33.719 -29.391 1 83.25 413 GLN B N 1
ATOM 6537 C CA . GLN B 1 413 ? 6.926 -32.406 -29.953 1 83.25 413 GLN B CA 1
ATOM 6538 C C . GLN B 1 413 ? 5.656 -31.719 -30.453 1 83.25 413 GLN B C 1
ATOM 6540 O O . GLN B 1 413 ? 5.43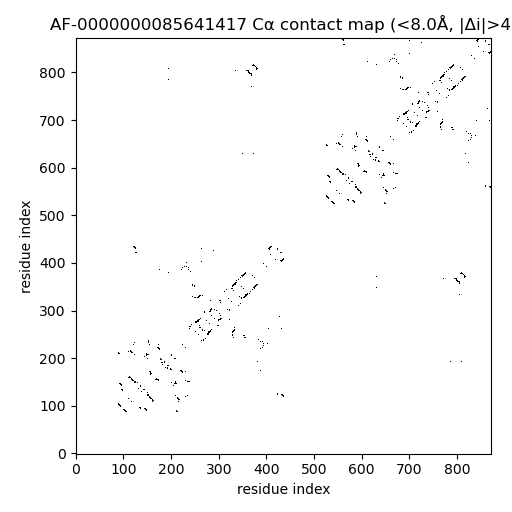 -30.547 -30.156 1 83.25 413 GLN B O 1
ATOM 6545 N N . LYS B 1 414 ? 4.883 -32.469 -31.172 1 88.88 414 LYS B N 1
ATOM 6546 C CA . LYS B 1 414 ? 3.648 -31.906 -31.719 1 88.88 414 LYS B CA 1
ATOM 6547 C C . LYS B 1 414 ? 2.684 -31.516 -30.609 1 88.88 414 LYS B C 1
ATOM 6549 O O . LYS B 1 414 ? 2.047 -30.453 -30.688 1 88.88 414 LYS B O 1
ATOM 6554 N N . GLU B 1 415 ? 2.584 -32.312 -29.625 1 89.69 415 GLU B N 1
ATOM 6555 C CA . GLU B 1 415 ? 1.664 -32.031 -28.516 1 89.69 415 GLU B CA 1
ATOM 6556 C C . GLU B 1 415 ? 2.115 -30.797 -27.719 1 89.69 415 GLU B C 1
ATOM 6558 O O . GLU B 1 415 ? 1.287 -30.016 -27.25 1 89.69 415 GLU B O 1
ATOM 6563 N N . VAL B 1 416 ? 3.379 -30.688 -27.578 1 87.44 416 VAL B N 1
ATOM 6564 C CA . VAL B 1 416 ? 3.912 -29.531 -26.875 1 87.44 416 VAL B CA 1
ATOM 6565 C C . VAL B 1 416 ? 3.582 -28.25 -27.656 1 87.44 416 VAL B C 1
ATOM 6567 O O . VAL B 1 416 ? 3.148 -27.25 -27.078 1 87.44 416 VAL B O 1
ATOM 6570 N N . GLU B 1 417 ? 3.754 -28.281 -28.922 1 87.56 417 GLU B N 1
ATOM 6571 C CA . GLU B 1 417 ? 3.428 -27.141 -29.766 1 87.56 417 GLU B CA 1
ATOM 6572 C C . GLU B 1 417 ? 1.941 -26.797 -29.688 1 87.56 417 GLU B C 1
ATOM 6574 O O . GLU B 1 417 ? 1.572 -25.625 -29.547 1 87.56 417 GLU B O 1
ATOM 6579 N N . ASP B 1 418 ? 1.153 -27.812 -29.766 1 92.06 418 ASP B N 1
ATOM 6580 C CA . ASP B 1 418 ? -0.293 -27.625 -29.719 1 92.06 418 ASP B CA 1
ATOM 6581 C C . ASP B 1 418 ? -0.727 -27.047 -28.375 1 92.06 418 ASP B C 1
ATOM 6583 O O . ASP B 1 418 ? -1.642 -26.219 -28.312 1 92.06 418 ASP B O 1
ATOM 6587 N N . ALA B 1 419 ? -0.098 -27.547 -27.359 1 92.19 419 ALA B N 1
ATOM 6588 C CA . ALA B 1 419 ? -0.422 -27.094 -26.016 1 92.19 419 ALA B CA 1
ATOM 6589 C C . ALA B 1 419 ? -0.134 -25.594 -25.859 1 92.19 419 ALA B C 1
ATOM 6591 O O . ALA B 1 419 ? -0.96 -24.844 -25.344 1 92.19 419 ALA B O 1
ATOM 6592 N N . PHE B 1 420 ? 0.966 -25.156 -26.312 1 89.62 420 PHE B N 1
ATOM 6593 C CA . PHE B 1 420 ? 1.353 -23.766 -26.203 1 89.62 420 PHE B CA 1
ATOM 6594 C C . PHE B 1 420 ? 0.468 -22.891 -27.078 1 89.62 420 PHE B C 1
ATOM 6596 O O . PHE B 1 420 ? 0.105 -21.766 -26.688 1 89.62 420 PHE B O 1
ATOM 6603 N N . GLU B 1 421 ? 0.139 -23.375 -28.25 1 90.44 421 GLU B N 1
ATOM 6604 C CA . GLU B 1 421 ? -0.769 -22.641 -29.125 1 90.44 421 GLU B CA 1
ATOM 6605 C C . GLU B 1 421 ? -2.143 -22.484 -28.484 1 90.44 421 GLU B C 1
ATOM 6607 O O . GLU B 1 421 ? -2.744 -21.406 -28.547 1 90.44 421 GLU B O 1
ATOM 6612 N N . THR B 1 422 ? -2.557 -23.547 -27.922 1 92.12 422 THR B N 1
ATOM 6613 C CA . THR B 1 422 ? -3.848 -23.531 -27.234 1 92.12 422 THR B CA 1
ATOM 6614 C C . THR B 1 422 ? -3.838 -22.531 -26.078 1 92.12 422 THR B C 1
ATOM 6616 O O . THR B 1 422 ? -4.77 -21.75 -25.938 1 92.12 422 THR B O 1
ATOM 6619 N N . SER B 1 423 ? -2.805 -22.562 -25.297 1 90.88 423 SER B N 1
ATOM 6620 C CA . SER B 1 423 ? -2.674 -21.656 -24.156 1 90.88 423 SER B CA 1
ATOM 6621 C C . SER B 1 423 ? -2.572 -20.203 -24.609 1 90.88 423 SER B C 1
ATOM 6623 O O . SER B 1 423 ? -3.184 -19.328 -24.016 1 90.88 423 SER B O 1
ATOM 6625 N N . ALA B 1 424 ? -1.887 -19.938 -25.656 1 87.25 424 ALA B N 1
ATOM 6626 C CA . ALA B 1 424 ? -1.658 -18.594 -26.172 1 87.25 424 ALA B CA 1
ATOM 6627 C C . ALA B 1 424 ? -2.939 -18 -26.75 1 87.25 424 ALA B C 1
ATOM 6629 O O . ALA B 1 424 ? -3.176 -16.797 -26.656 1 87.25 424 ALA B O 1
ATOM 6630 N N . ARG B 1 425 ? -3.674 -18.844 -27.359 1 84.06 425 ARG B N 1
ATOM 6631 C CA . ARG B 1 425 ? -4.914 -18.391 -28 1 84.06 425 ARG B CA 1
ATOM 6632 C C . ARG B 1 425 ? -5.945 -18 -26.938 1 84.06 425 ARG B C 1
ATOM 6634 O O . ARG B 1 425 ? -6.75 -17.094 -27.172 1 84.06 425 ARG B O 1
ATOM 6641 N N . GLY B 1 426 ? -5.832 -18.609 -25.859 1 82.31 426 GLY B N 1
ATOM 6642 C CA . GLY B 1 426 ? -6.801 -18.344 -24.797 1 82.31 426 GLY B CA 1
ATOM 6643 C C . GLY B 1 426 ? -8.18 -18.906 -25.109 1 82.31 426 GLY B C 1
ATOM 6644 O O . GLY B 1 426 ? -8.312 -20.078 -25.469 1 82.31 426 GLY B O 1
ATOM 6645 N N . GLY B 1 427 ? -9.273 -18 -24.906 1 81.69 427 GLY B N 1
ATOM 6646 C CA . GLY B 1 427 ? -10.633 -18.469 -25.125 1 81.69 427 GLY B CA 1
ATOM 6647 C C . GLY B 1 427 ? -11.125 -19.406 -24.031 1 81.69 427 GLY B C 1
ATOM 6648 O O . GLY B 1 427 ? -11.172 -19.031 -22.859 1 81.69 427 GLY B O 1
ATOM 6649 N N . SER B 1 428 ? -11.344 -20.656 -24.484 1 86.62 428 SER B N 1
ATOM 6650 C CA . SER B 1 428 ? -11.875 -21.625 -23.531 1 86.62 428 SER B CA 1
ATOM 6651 C C . SER B 1 428 ? -10.75 -22.25 -22.688 1 86.62 428 SER B C 1
ATOM 6653 O O . SER B 1 428 ? -11.016 -22.953 -21.719 1 86.62 428 SER B O 1
ATOM 6655 N N . ALA B 1 429 ? -9.547 -21.984 -23.109 1 92.5 429 ALA B N 1
ATOM 6656 C CA . ALA B 1 429 ? -8.414 -22.531 -22.359 1 92.5 429 ALA B CA 1
ATOM 6657 C C . ALA B 1 429 ? -8.125 -21.688 -21.125 1 92.5 429 ALA B C 1
ATOM 6659 O O . ALA B 1 429 ? -7.926 -20.469 -21.219 1 92.5 429 ALA B O 1
ATOM 6660 N N . ILE B 1 430 ? -8.18 -22.312 -19.984 1 94.19 430 ILE B N 1
ATOM 6661 C CA . ILE B 1 430 ? -7.82 -21.656 -18.734 1 94.19 430 ILE B CA 1
ATOM 6662 C C . ILE B 1 430 ? -6.492 -22.203 -18.219 1 94.19 430 ILE B C 1
ATOM 6664 O O . ILE B 1 430 ? -5.477 -21.5 -18.219 1 94.19 430 ILE B O 1
ATOM 6668 N N . LYS B 1 431 ? -6.43 -23.438 -17.922 1 95.62 431 LYS B N 1
ATOM 6669 C CA . LYS B 1 431 ? -5.191 -24.125 -17.562 1 95.62 431 LYS B CA 1
ATOM 6670 C C . LYS B 1 431 ? -4.945 -25.328 -18.469 1 95.62 431 LYS B C 1
ATOM 6672 O O . LYS B 1 431 ? -5.781 -26.219 -18.562 1 95.62 431 LYS B O 1
ATOM 6677 N N . VAL B 1 432 ? -3.83 -25.25 -19.172 1 95.88 432 VAL B N 1
ATOM 6678 C CA . VAL B 1 432 ? -3.377 -26.359 -20 1 95.88 432 VAL B CA 1
ATOM 6679 C C . VAL B 1 432 ? -2.348 -27.188 -19.25 1 95.88 432 VAL B C 1
ATOM 6681 O O . VAL B 1 432 ? -1.363 -26.656 -18.734 1 95.88 432 VAL B O 1
ATOM 6684 N N . MET B 1 433 ? -2.6 -28.5 -19.188 1 96.06 433 MET B N 1
ATOM 6685 C CA . MET B 1 433 ? -1.803 -29.406 -18.375 1 96.06 433 MET B CA 1
ATOM 6686 C C . MET B 1 433 ? -1.108 -30.453 -19.266 1 96.06 433 MET B C 1
ATOM 6688 O O . MET B 1 433 ? -1.725 -31.016 -20.172 1 96.06 433 MET B O 1
ATOM 6692 N N . PHE B 1 434 ? 0.19 -30.641 -19.016 1 93.56 434 PHE B N 1
ATOM 6693 C CA . PHE B 1 434 ? 0.902 -31.766 -19.609 1 93.56 434 PHE B CA 1
ATOM 6694 C C . PHE B 1 434 ? 0.812 -33 -18.703 1 93.56 434 PHE B C 1
ATOM 6696 O O . PHE B 1 434 ? 1.03 -32.906 -17.5 1 93.56 434 PHE B O 1
ATOM 6703 N N . ASN B 1 435 ? 0.419 -34.062 -19.328 1 89 435 ASN B N 1
ATOM 6704 C CA . ASN B 1 435 ? 0.493 -35.344 -18.656 1 89 435 ASN B CA 1
ATOM 6705 C C . ASN B 1 435 ? 1.672 -36.156 -19.172 1 89 435 ASN B C 1
ATOM 6707 O O . ASN B 1 435 ? 1.677 -36.625 -20.312 1 89 435 ASN B O 1
ATOM 6711 N N . LEU B 1 436 ? 2.615 -36.25 -18.281 1 80.81 436 LEU B N 1
ATOM 6712 C CA . LEU B 1 436 ? 3.854 -36.906 -18.656 1 80.81 436 LEU B CA 1
ATOM 6713 C C . LEU B 1 436 ? 3.852 -38.375 -18.188 1 80.81 436 LEU B C 1
ATOM 6715 O O . LEU B 1 436 ? 3.244 -38.688 -17.172 1 80.81 436 LEU B O 1
#

Radius of gyration: 36.09 Å; Cα contacts (8 Å, |Δi|>4): 1778; chains: 2; bounding box: 82×150×113 Å

InterPro domains:
  IPR002328 Alcohol dehydrogenase, zinc-type, conserved site [PS00059] (150-164)
  IPR011032 GroES-like superfamily [SSF50129] (112-263)
  IPR013149 Alcohol dehydrogenase-like, C-terminal [PF00107] (264-394)
  IPR013154 Alcohol dehydrogenase-like, N-terminal [PF08240] (113-226)
  IPR020843 Enoylreductase domain [SM00829] (96-434)
  IPR036291 NAD(P)-binding domain superfamily [SSF51735] (227-400)
  IPR045306 Sorbitol dehydrogenase-like [cd05285] (113-435)

Sequence (872 aa):
MLWAKPFTIAASQNWSWTCGSWTWMWACRGVKRPRSIGSVAGRGGRPRGRESGSWCPGLGSGPRIRSSSRPIRRSRLRRPRIHSRRRPVRRVRLGRSRRDFSVTMERRIRSRPHDVRVRMKAVGICGSDVHYLKTLRCAHFVVEEPMVIGHECAGIVEEIGSEVTHLVPGDRVALEPGISCWRCSYCKQGSYNLCPEMKFFATPPVHGSLANQVVHPADLCFKLPEDITLEEGAMCEPLSVGVHACRRANVGPETNVLIMGAGPIGLVALLAARAFGAPRVVIVDVDEFRLSVAKDLGASETVKVSTNEEDVAGEVELIKKAMGESVDITLDCAGFNKTMTTALNATRPGGKVCLVGMGHNEMTVPLTPAAAREVDVVGVFRYKNTWPLCIEFLRSGKIDVKPLITHRFGFSQKEVEDAFETSARGGSAIKVMFNLMLWAKPFTIAASQNWSWTCGSWTWMWACRGVKRPRSIGSVAGRGGRPRGRESGSWCPGLGSGPRIRSSSRPIRRSRLRRPRIHSRRRPVRRVRLGRSRRDFSVTMERRIRSRPHDVRVRMKAVGICGSDVHYLKTLRCAHFVVEEPMVIGHECAGIVEEIGSEVTHLVPGDRVALEPGISCWRCSYCKQGSYNLCPEMKFFATPPVHGSLANQVVHPADLCFKLPEDITLEEGAMCEPLSVGVHACRRANVGPETNVLIMGAGPIGLVALLAARAFGAPRVVIVDVDEFRLSVAKDLGASETVKVSTNEEDVAGEVELIKKAMGESVDITLDCAGFNKTMTTALNATRPGGKVCLVGMGHNEMTVPLTPAAAREVDVVGVFRYKNTWPLCIEFLRSGKIDVKPLITHRFGFSQKEVEDAFETSARGGSAIKVMFNL

Solvent-accessible surface area (backbone atoms only — not comparable to full-atom values): 48892 Å² total; per-residue (Å²): 140,81,87,77,80,85,83,80,81,84,83,68,85,79,79,81,74,82,74,74,89,77,89,68,90,72,92,75,74,86,78,82,83,85,84,82,83,81,92,82,87,79,82,82,82,79,86,78,81,74,84,73,82,81,77,82,77,77,88,83,81,80,83,76,74,75,73,74,77,71,78,72,79,72,71,73,70,69,70,70,72,72,70,69,76,77,68,74,31,42,33,37,26,36,44,88,46,71,77,34,69,47,78,44,77,42,82,83,75,85,70,47,47,54,18,25,33,28,39,35,32,18,36,32,60,50,72,65,51,50,37,31,39,68,62,38,34,56,90,91,40,59,59,83,57,66,32,26,36,33,48,19,26,10,24,31,31,65,42,70,17,86,69,48,80,90,67,54,66,68,42,40,28,24,41,58,46,66,45,50,73,73,70,49,73,38,31,71,70,66,43,35,56,68,30,92,65,52,43,32,35,43,39,68,88,34,52,29,55,40,27,48,50,47,74,43,56,42,91,38,44,41,75,50,58,92,89,50,52,50,62,60,32,10,44,37,46,60,38,25,41,16,43,37,45,34,58,77,67,62,59,21,67,87,29,28,36,35,30,36,30,49,49,60,59,22,46,31,28,51,41,33,39,50,60,47,39,26,76,40,37,33,40,28,30,71,47,68,67,40,43,51,53,39,46,75,71,61,39,70,35,69,46,82,49,76,91,54,66,87,47,38,68,63,49,34,53,52,48,44,60,63,60,70,51,73,29,37,33,23,41,29,41,44,28,35,44,56,54,46,38,35,42,53,69,46,31,34,72,65,16,37,36,32,41,62,22,70,62,31,55,63,33,60,32,54,52,34,64,26,12,62,34,25,29,26,38,37,30,42,40,76,46,61,92,36,62,70,57,45,52,46,32,46,72,72,57,64,35,78,66,66,86,47,58,60,42,78,32,47,78,49,72,68,35,45,52,50,46,51,51,44,56,68,68,33,83,83,46,57,27,41,32,32,51,90,142,90,86,75,85,76,85,76,82,81,82,70,82,77,77,78,77,72,83,72,81,80,74,77,70,80,76,76,78,78,85,83,80,82,78,83,75,87,82,86,84,78,83,81,87,79,88,76,88,78,89,83,86,81,79,85,84,81,86,88,82,81,82,84,80,82,82,76,79,77,83,75,81,74,72,76,69,74,69,71,75,72,72,69,77,78,70,73,30,42,33,38,25,36,44,89,45,69,76,34,68,47,80,43,78,43,83,84,76,84,71,47,46,54,18,25,32,29,38,34,34,19,36,34,62,50,72,65,49,50,38,31,39,67,63,38,34,58,90,92,42,58,59,83,56,65,32,25,36,31,47,19,26,10,25,32,31,64,43,70,18,85,68,48,79,90,70,55,64,68,41,41,27,22,42,58,47,65,44,50,72,71,70,48,73,38,31,71,71,65,42,37,57,68,30,92,65,53,44,32,36,44,40,66,87,34,49,28,56,42,27,47,49,46,75,44,56,42,91,38,46,40,76,51,58,91,90,51,52,50,62,60,32,12,44,38,44,60,38,25,41,15,44,37,45,32,59,77,68,62,58,20,67,87,29,28,35,35,31,36,31,48,48,59,59,23,45,31,28,51,43,33,39,49,60,48,39,26,76,38,37,33,40,29,30,72,47,62,67,40,45,52,52,39,45,74,69,61,39,70,36,70,45,82,50,75,89,55,66,87,47,39,70,64,48,33,52,51,48,43,60,62,59,73,50,73,30,37,33,25,42,29,40,43,27,35,44,57,55,48,38,36,41,54,69,46,33,34,72,66,16,37,36,32,41,61,22,70,62,34,55,63,33,59,33,54,54,33,65,26,12,62,34,25,30,26,38,38,31,40,40,76,45,64,92,36,61,73,57,46,51,48,34,48,73,73,56,65,36,78,65,65,85,46,56,60,42,77,31,48,80,47,73,67,34,44,53,50,46,53,52,44,56,66,68,32,84,82,44,58,28,41,34,33,51,88

Foldseek 3Di:
DDPPDDPPPPPPPPPPPPPDDPPDDDDPPDDDDDDPDDDDDDDDDDDDDDDDDDDDDDDDDDDPDPPVPDPPPPPPPPPPPPPVPQDWKWFWKQAQDAQDIDIDTDDDDDAAQQKFKWFWFKFWDDPVNLVCNHPCDDVVFHNRHIAGATALTKGFTQGHHNNHDPDDGGFIWQFHFKDAPCPDPCNVVQNRLPHPPIQGDHGPPHHHDRMRMDMDGPVRIGGADPVADRNLSSCLQLLQLLQQLCVQQVQAQVAAEEEEDLALSSLSVLLNSVLRNHPAYEYEEQDPLSQVVSVVQPHQYYDHDDPDLVCLVVSLVVRCVSSVDAHQEYEYQAQAQRSQQSRLVNHAQVHEYEDSHPNDPDYDHDVVVSVVSPYYYTYGGRHGPRSVVSSVCCVVVSHDCVCQAQEEFESDPVRVSVQSVDVVVDDVHRMYMYGD/DDDDPDPPDCPPDPPPPDPDPPPPPDPPPDDDDPPDDDDDDDDDDDDDDDDDDDDDDDDDDDDDDPPPPDDDPPPPPPPPPPPVPQDWKWFWKQAQDAQDIDIDTDDDDDAAQQKFKFFWFKFWDDPVNLVCNHPCDDVVFHNRHIAGATALTKGFTQGHHNNDDPDDGGFTWQFHFKDAPCPDPCNVVQNRLPHPPIQGDHGPPHHHDRMRMDMDGPVRIGGADPVADRNLSSCLQLLQLLQQLCVQQVQAQVAAEEEEDLALSSLSVLLNSVLRNHPAYEYEEQDPLSQVVSVVQPHQYYDHDDPDLVCLVVSLVVRCVSSVDAHQEYEYQAQAQRSQQSRLVNHAQVHEYEDSHPNDPDYDHDVVVSVVSPYYYTYGGRHGPRSVVSSVCCVVVSHDCVCQAQEEFESDPVRVSVQSVDVNVDDVHRMYMYGD

Nearest PDB structures (foldseek):
  1e3j-assembly1_A  TM=9.785E-01  e=4.432E-47  Bemisia argentifolii
  3m6i-assembly1_A  TM=9.498E-01  e=2.408E-40  Neurospora crassa
  4ejm-assembly1_A  TM=9.010E-01  e=2.261E-33  Sinorhizobium meliloti 1021
  3s2e-assembly2_C  TM=8.876E-01  e=1.317E-25  Cupriavidus pinatubonensis JMP134
  3meq-assembly1_C  TM=8.867E-01  e=1.487E-25  Brucella suis

pLDDT: mean 79.18, std 29.77, range [14.7, 99.0]

Secondary structure (DSSP, 8-state):
----------------------------------------------------------------------------------------EEEEEE-SSTT-EEEEEEPPPPPPTTEEEEEEEEEEPPHHHHHHHHHSEETTEE--S-EE---EEEEEEEEE-TT--S--TT-EEEE--EE--SSSHHHHTT-GGG-TT-EETTSTTS--S-BSEEEEEGGGEEEPPTTS-HHHHHTHHHHHHHHHHHHHHT-STT--EEEE--SHHHHHHHHHHHHTT-S-EEEEES-HHHHHHHHHTT-SEEEE--S-GGGHHHHHHHHHHHH-S---EEEESS--HHHHHHHHHHSPTT-EEEE---S-SSEEE-HHHHHTTTPEEEE--S-SS-HHHHHHHHHHTS---GGGEEEEE-SSHHHHHHHHHHHHH-TT-SEEEEE-/----------------------------------------------------------------------------------------EEEEEE-SSTT-EEEEEEPPPPPPTTEEEEEEEEEEPPHHHHHHHHHSEETTEE--S-EE---EEEEEEEEE-TT--S--TT-EEEE--EE--SSSHHHHTT-GGG-TT-EETTSTTS--S-BSEEEEEGGGEEEPPTTS-HHHHHTHHHHHHHHHHHHHHT-STT--EEEE--SHHHHHHHHHHHHTT-S-EEEEES-HHHHHHHHHTT-SEEEE--S-GGGHHHHHHHHHHHH-S---EEEESS--HHHHHHHHHHSPTT-EEEE---S-SSEEE-HHHHHTTTPEEEE--S-SS-HHHHHHHHHHTS---GGGEEEEE-SSHHHHHHHHHHHHH-TT-SEEEEE-